Protein AF-0000000069315396 (afdb_homodimer)

pLDDT: mean 96.77, std 4.92, range [47.16, 98.88]

Organism: Aedes albopictus (NCBI:txid7160)

InterPro domains:
  IPR001261 ArgE/DapE/ACY1/CPG2/YscS, conserved site [PS00758] (80-89)
  IPR001261 ArgE/DapE/ACY1/CPG2/YscS, conserved site [PS00759] (116-155)
  IPR002933 Peptidase M20 [PF01546] (81-400)
  IPR010159 N-acyl-L-amino-acid amidohydrolase [TIGR01880] (10-405)
  IPR011650 Peptidase M20, dimerisation domain [PF07687] (193-301)
  IPR036264 Bacterial exopeptidase dimerisation domain [SSF55031] (202-304)
  IPR052083 Aminoacylase-1 peptidase M20A [PTHR45892] (7-405)

Structure (mmCIF, N/CA/C/O backbone):
data_AF-0000000069315396-model_v1
#
loop_
_entity.id
_entity.type
_entity.pdbx_description
1 polymer 'Uncharacterized protein'
#
loop_
_atom_site.group_PDB
_atom_site.id
_atom_site.type_symbol
_atom_site.label_atom_id
_atom_site.label_alt_id
_atom_site.label_comp_id
_atom_site.label_asym_id
_atom_site.label_entity_id
_atom_site.label_seq_id
_atom_site.pdbx_PDB_ins_code
_atom_site.Cartn_x
_atom_site.Cartn_y
_atom_site.Cartn_z
_atom_site.occupancy
_atom_site.B_iso_or_equiv
_atom_site.auth_seq_id
_atom_site.auth_comp_id
_atom_site.auth_asym_id
_atom_site.auth_atom_id
_atom_site.pdbx_PDB_model_num
ATOM 1 N N . MET A 1 1 ? 22.969 -18 -42.5 1 47.16 1 MET A N 1
ATOM 2 C CA . MET A 1 1 ? 22.531 -17.875 -41.125 1 47.16 1 MET A CA 1
ATOM 3 C C . MET A 1 1 ? 21.156 -17.219 -41.031 1 47.16 1 MET A C 1
ATOM 5 O O . MET A 1 1 ? 20.281 -17.719 -40.312 1 47.16 1 MET A O 1
ATOM 9 N N . GLU A 1 2 ? 21.062 -16.031 -41.719 1 55.16 2 GLU A N 1
ATOM 10 C CA . GLU A 1 2 ? 19.797 -15.312 -41.812 1 55.16 2 GLU A CA 1
ATOM 11 C C . GLU A 1 2 ? 18.781 -16.109 -42.625 1 55.16 2 GLU A C 1
ATOM 13 O O . GLU A 1 2 ? 17.609 -16.188 -42.219 1 55.16 2 GLU A O 1
ATOM 18 N N . CYS A 1 3 ? 19.172 -16.719 -43.656 1 52.62 3 CYS A N 1
ATOM 19 C CA . CYS A 1 3 ? 18.281 -17.516 -44.5 1 52.62 3 CYS A CA 1
ATOM 20 C C . CYS A 1 3 ? 17.719 -18.703 -43.75 1 52.62 3 CYS A C 1
ATOM 22 O O . CYS A 1 3 ? 16.531 -19.031 -43.875 1 52.62 3 CYS A O 1
ATOM 24 N N . ASN A 1 4 ? 18.547 -19.312 -43.031 1 67.69 4 ASN A N 1
ATOM 25 C CA . ASN A 1 4 ? 18.156 -20.453 -42.219 1 67.69 4 ASN A CA 1
ATOM 26 C C . ASN A 1 4 ? 17.188 -20.062 -41.125 1 67.69 4 ASN A C 1
ATOM 28 O O . ASN A 1 4 ? 16.219 -20.766 -40.844 1 67.69 4 ASN A O 1
ATOM 32 N N . GLN A 1 5 ? 17.469 -18.875 -40.656 1 77.44 5 GLN A N 1
ATOM 33 C CA . GLN A 1 5 ? 16.562 -18.375 -39.594 1 77.44 5 GLN A CA 1
ATOM 34 C C . GLN A 1 5 ? 15.211 -17.984 -40.188 1 77.44 5 GLN A C 1
ATOM 36 O O . GLN A 1 5 ? 14.172 -18.234 -39.562 1 77.44 5 GLN A O 1
ATOM 41 N N . LYS A 1 6 ? 15.195 -17.234 -41.406 1 71.62 6 LYS A N 1
ATOM 42 C CA . LYS A 1 6 ? 13.969 -16.859 -42.125 1 71.62 6 LYS A CA 1
ATOM 43 C C . LYS A 1 6 ? 13.156 -18.094 -42.5 1 71.62 6 LYS A C 1
ATOM 45 O O . LYS A 1 6 ? 11.922 -18.078 -42.406 1 71.62 6 LYS A O 1
ATOM 50 N N . THR A 1 7 ? 13.758 -19.047 -42.781 1 84.94 7 THR A N 1
ATOM 51 C CA . THR A 1 7 ? 13.094 -20.281 -43.125 1 84.94 7 THR A CA 1
ATOM 52 C C . THR A 1 7 ? 12.5 -20.953 -41.875 1 84.94 7 THR A C 1
ATOM 54 O O . THR A 1 7 ? 11.359 -21.422 -41.906 1 84.94 7 THR A O 1
ATOM 57 N N . LYS A 1 8 ? 13.188 -21.031 -40.781 1 91 8 LYS A N 1
ATOM 58 C CA . LYS A 1 8 ? 12.68 -21.625 -39.562 1 91 8 LYS A CA 1
ATOM 59 C C . LYS A 1 8 ? 11.477 -20.844 -39.031 1 91 8 LYS A C 1
ATOM 61 O O . LYS A 1 8 ? 10.508 -21.438 -38.562 1 91 8 LYS A O 1
ATOM 66 N N . PHE A 1 9 ? 11.57 -19.609 -39.219 1 93.94 9 PHE A N 1
ATOM 67 C CA . PHE A 1 9 ? 10.477 -18.766 -38.781 1 93.94 9 PHE A CA 1
ATOM 68 C C . PHE A 1 9 ? 9.195 -19.094 -39.531 1 93.94 9 PHE A C 1
ATOM 70 O O . PHE A 1 9 ? 8.117 -19.188 -38.938 1 93.94 9 PHE A O 1
ATOM 77 N N . THR A 1 10 ? 9.328 -19.203 -40.75 1 93.56 10 THR A N 1
ATOM 78 C CA . THR A 1 10 ? 8.18 -19.531 -41.594 1 93.56 10 THR A CA 1
ATOM 79 C C . THR A 1 10 ? 7.605 -20.891 -41.219 1 93.56 10 THR A C 1
ATOM 81 O O . THR A 1 10 ? 6.387 -21.078 -41.25 1 93.56 10 THR A O 1
ATOM 84 N N . GLU A 1 11 ? 8.469 -21.75 -40.969 1 95.56 11 GLU A N 1
ATOM 85 C CA . GLU A 1 11 ? 8.023 -23.062 -40.531 1 95.56 11 GLU A CA 1
ATOM 86 C C . GLU A 1 11 ? 7.211 -22.969 -39.219 1 95.56 11 GLU A C 1
ATOM 88 O O . GLU A 1 11 ? 6.168 -23.609 -39.094 1 95.56 11 GLU A O 1
ATOM 93 N N . TRP A 1 12 ? 7.688 -22.219 -38.312 1 96.62 12 TRP A N 1
ATOM 94 C CA . TRP A 1 12 ? 6.973 -22.031 -37.062 1 96.62 12 TRP A CA 1
ATOM 95 C C . TRP A 1 12 ? 5.621 -21.359 -37.281 1 96.62 12 TRP A C 1
ATOM 97 O O . TRP A 1 12 ? 4.602 -21.797 -36.75 1 96.62 12 TRP A O 1
ATOM 107 N N . GLU A 1 13 ? 5.613 -20.391 -38.125 1 95 13 GLU A N 1
ATOM 108 C CA . GLU A 1 13 ? 4.398 -19.625 -38.406 1 95 13 GLU A CA 1
ATOM 109 C C . GLU A 1 13 ? 3.336 -20.516 -39.031 1 95 13 GLU A C 1
ATOM 111 O O . GLU A 1 13 ? 2.139 -20.328 -38.812 1 95 13 GLU A O 1
ATOM 116 N N . ASN A 1 14 ? 3.816 -21.453 -39.75 1 96.12 14 ASN A N 1
ATOM 117 C CA . ASN A 1 14 ? 2.889 -22.297 -40.5 1 96.12 14 ASN A CA 1
ATOM 118 C C . ASN A 1 14 ? 2.531 -23.562 -39.75 1 96.12 14 ASN A C 1
ATOM 120 O O . ASN A 1 14 ? 1.69 -24.344 -40.188 1 96.12 14 ASN A O 1
ATOM 124 N N . ASN A 1 15 ? 3.143 -23.734 -38.625 1 97.69 15 ASN A N 1
ATOM 125 C CA . ASN A 1 15 ? 2.84 -24.922 -37.844 1 97.69 15 ASN A CA 1
ATOM 126 C C . ASN A 1 15 ? 1.483 -24.812 -37.156 1 97.69 15 ASN A C 1
ATOM 128 O O . ASN A 1 15 ? 1.231 -23.844 -36.438 1 97.69 15 ASN A O 1
ATOM 132 N N . LYS A 1 16 ? 0.653 -25.75 -37.344 1 97.75 16 LYS A N 1
ATOM 133 C CA . LYS A 1 16 ? -0.731 -25.719 -36.875 1 97.75 16 LYS A CA 1
ATOM 134 C C . LYS A 1 16 ? -0.799 -25.641 -35.344 1 97.75 16 LYS A C 1
ATOM 136 O O . LYS A 1 16 ? -1.609 -24.906 -34.781 1 97.75 16 LYS A O 1
ATOM 141 N N . ASP A 1 17 ? -0.035 -26.453 -34.688 1 98.25 17 ASP A N 1
ATOM 142 C CA . ASP A 1 17 ? -0.056 -26.469 -33.219 1 98.25 17 ASP A CA 1
ATOM 143 C C . ASP A 1 17 ? 0.388 -25.125 -32.656 1 98.25 17 ASP A C 1
ATOM 145 O O . ASP A 1 17 ? -0.149 -24.672 -31.641 1 98.25 17 ASP A O 1
ATOM 149 N N . ILE A 1 18 ? 1.385 -24.484 -33.25 1 98.62 18 ILE A N 1
ATOM 150 C CA . ILE A 1 18 ? 1.853 -23.172 -32.844 1 98.62 18 ILE A CA 1
ATOM 151 C C . ILE A 1 18 ? 0.75 -22.141 -33.062 1 98.62 18 ILE A C 1
ATOM 153 O O . ILE A 1 18 ? 0.534 -21.266 -32.219 1 98.62 18 ILE A O 1
ATOM 157 N N . GLN A 1 19 ? 0.054 -22.266 -34.156 1 98.62 19 GLN A N 1
ATOM 158 C CA . GLN A 1 19 ? -1.043 -21.344 -34.406 1 98.62 19 GLN A CA 1
ATOM 159 C C . GLN A 1 19 ? -2.141 -21.469 -33.375 1 98.62 19 GLN A C 1
ATOM 161 O O . GLN A 1 19 ? -2.645 -20.469 -32.875 1 98.62 19 GLN A O 1
ATOM 166 N N . ILE A 1 20 ? -2.48 -22.672 -33.062 1 98.75 20 ILE A N 1
ATOM 167 C CA . ILE A 1 20 ? -3.51 -22.922 -32.031 1 98.75 20 ILE A CA 1
ATOM 168 C C . ILE A 1 20 ? -3.064 -22.359 -30.703 1 98.75 20 ILE A C 1
ATOM 170 O O . ILE A 1 20 ? -3.855 -21.719 -30 1 98.75 20 ILE A O 1
ATOM 174 N N . PHE A 1 21 ? -1.796 -22.625 -30.406 1 98.75 21 PHE A N 1
ATOM 175 C CA . PHE A 1 21 ? -1.218 -22.141 -29.156 1 98.75 21 PHE A CA 1
ATOM 176 C C . PHE A 1 21 ? -1.295 -20.625 -29.078 1 98.75 21 PHE A C 1
ATOM 178 O O . PHE A 1 21 ? -1.759 -20.062 -28.094 1 98.75 21 PHE A O 1
ATOM 185 N N . ARG A 1 22 ? -0.915 -19.922 -30.078 1 98.88 22 ARG A N 1
ATOM 186 C CA . ARG A 1 22 ? -0.925 -18.469 -30.125 1 98.88 22 ARG A CA 1
ATOM 187 C C . ARG A 1 22 ? -2.35 -17.922 -30.047 1 98.88 22 ARG A C 1
ATOM 189 O O . ARG A 1 22 ? -2.6 -16.906 -29.375 1 98.88 22 ARG A O 1
ATOM 196 N N . ASP A 1 23 ? -3.275 -18.578 -30.719 1 98.81 23 ASP A N 1
ATOM 197 C CA . ASP A 1 23 ? -4.668 -18.156 -30.656 1 98.81 23 ASP A CA 1
ATOM 198 C C . ASP A 1 23 ? -5.203 -18.219 -29.234 1 98.81 23 ASP A C 1
ATOM 200 O O . ASP A 1 23 ? -5.969 -17.344 -28.812 1 98.81 23 ASP A O 1
ATOM 204 N N . TYR A 1 24 ? -4.828 -19.266 -28.516 1 98.81 24 TYR A N 1
ATOM 205 C CA . TYR A 1 24 ? -5.262 -19.406 -27.141 1 98.81 24 TYR A CA 1
ATOM 206 C C . TYR A 1 24 ? -4.656 -18.312 -26.25 1 98.81 24 TYR A C 1
ATOM 208 O O . TYR A 1 24 ? -5.328 -17.766 -25.391 1 98.81 24 TYR A O 1
ATOM 216 N N . LEU A 1 25 ? -3.389 -17.984 -26.484 1 98.81 25 LEU A N 1
ATOM 217 C CA . LEU A 1 25 ? -2.676 -16.969 -25.719 1 98.81 25 LEU A CA 1
ATOM 218 C C . LEU A 1 25 ? -3.316 -15.594 -25.891 1 98.81 25 LEU A C 1
ATOM 220 O O . LEU A 1 25 ? -3.252 -14.758 -24.984 1 98.81 25 LEU A O 1
ATOM 224 N N . LYS A 1 26 ? -3.951 -15.367 -26.969 1 98.69 26 LYS A N 1
ATOM 225 C CA . LYS A 1 26 ? -4.543 -14.07 -27.281 1 98.69 26 LYS A CA 1
ATOM 226 C C . LYS A 1 26 ? -5.801 -13.828 -26.453 1 98.69 26 LYS A C 1
ATOM 228 O O . LYS A 1 26 ? -6.289 -12.695 -26.375 1 98.69 26 LYS A O 1
ATOM 233 N N . ILE A 1 27 ? -6.324 -14.875 -25.828 1 98.69 27 ILE A N 1
ATOM 234 C CA . ILE A 1 27 ? -7.48 -14.719 -24.953 1 98.69 27 ILE A CA 1
ATOM 235 C C . ILE A 1 27 ? -7.027 -14.227 -23.594 1 98.69 27 ILE A C 1
ATOM 237 O O . ILE A 1 27 ? -6.34 -14.945 -22.859 1 98.69 27 ILE A O 1
ATOM 241 N N . PRO A 1 28 ? -7.344 -13.047 -23.172 1 97.88 28 PRO A N 1
ATOM 242 C CA . PRO A 1 28 ? -6.887 -12.5 -21.891 1 97.88 28 PRO A CA 1
ATOM 243 C C . PRO A 1 28 ? -7.699 -13.008 -20.703 1 97.88 28 PRO A C 1
ATOM 245 O O . PRO A 1 28 ? -8.445 -12.242 -20.094 1 97.88 28 PRO A O 1
ATOM 248 N N . SER A 1 29 ? -7.566 -14.18 -20.328 1 98.31 29 SER A N 1
ATOM 249 C CA . SER A 1 29 ? -8.242 -14.758 -19.172 1 98.31 29 SER A CA 1
ATOM 250 C C . SER A 1 29 ? -7.555 -14.359 -17.875 1 98.31 29 SER A C 1
ATOM 252 O O . SER A 1 29 ? -7.219 -15.219 -17.047 1 98.31 29 SER A O 1
ATOM 254 N N . VAL A 1 30 ? -7.445 -13.156 -17.609 1 97.75 30 VAL A N 1
ATOM 255 C CA . VAL A 1 30 ? -6.594 -12.57 -16.578 1 97.75 30 VAL A CA 1
ATOM 256 C C . VAL A 1 30 ? -7.441 -12.188 -15.367 1 97.75 30 VAL A C 1
ATOM 258 O O . VAL A 1 30 ? -8.562 -11.688 -15.523 1 97.75 30 VAL A O 1
ATOM 261 N N . HIS A 1 31 ? -6.953 -12.484 -14.203 1 96.75 31 HIS A N 1
ATOM 262 C CA . HIS A 1 31 ? -7.594 -12.031 -12.969 1 96.75 31 HIS A CA 1
ATOM 263 C C . HIS A 1 31 ? -7.508 -10.508 -12.836 1 96.75 31 HIS A C 1
ATOM 265 O O . HIS A 1 31 ? -6.539 -9.898 -13.289 1 96.75 31 HIS A O 1
ATOM 271 N N . PRO A 1 32 ? -8.469 -9.906 -12.219 1 94.56 32 PRO A N 1
ATOM 272 C CA . PRO A 1 32 ? -9.617 -10.516 -11.547 1 94.56 32 PRO A CA 1
ATOM 273 C C . PRO A 1 32 ? -10.805 -10.727 -12.484 1 94.56 32 PRO A C 1
ATOM 275 O O . PRO A 1 32 ? -11.789 -11.375 -12.109 1 94.56 32 PRO A O 1
ATOM 278 N N . ASN A 1 33 ? -10.75 -10.18 -13.625 1 94.06 33 ASN A N 1
ATOM 279 C CA . ASN A 1 33 ? -11.828 -10.328 -14.594 1 94.06 33 ASN A CA 1
ATOM 280 C C . ASN A 1 33 ? -11.477 -11.359 -15.664 1 94.06 33 ASN A C 1
ATOM 282 O O . ASN A 1 33 ? -11.258 -11.008 -16.828 1 94.06 33 ASN A O 1
ATOM 286 N N . VAL A 1 34 ? -11.609 -12.578 -15.352 1 96.75 34 VAL A N 1
ATOM 287 C CA . VAL A 1 34 ? -11.141 -13.664 -16.203 1 96.75 34 VAL A CA 1
ATOM 288 C C . VAL A 1 34 ? -12.148 -13.922 -17.328 1 96.75 34 VAL A C 1
ATOM 290 O O . VAL A 1 34 ? -13.328 -14.156 -17.062 1 96.75 34 VAL A O 1
ATOM 293 N N . ASN A 1 35 ? -11.75 -13.914 -18.547 1 95.5 35 ASN A N 1
ATOM 294 C CA . ASN A 1 35 ? -12.586 -14.219 -19.703 1 95.5 35 ASN A CA 1
ATOM 295 C C . ASN A 1 35 ? -12.695 -15.727 -19.922 1 95.5 35 ASN A C 1
ATOM 297 O O . ASN A 1 35 ? -12.211 -16.25 -20.922 1 95.5 35 ASN A O 1
ATOM 301 N N . TYR A 1 36 ? -13.469 -16.359 -19.141 1 98.31 36 TYR A N 1
ATOM 302 C CA . TYR A 1 36 ? -13.617 -17.797 -19.281 1 98.31 36 TYR A CA 1
ATOM 303 C C . TYR A 1 36 ? -14.461 -18.141 -20.516 1 98.31 36 TYR A C 1
ATOM 305 O O . TYR A 1 36 ? -14.25 -19.172 -21.141 1 98.31 36 TYR A O 1
ATOM 313 N N . ASN A 1 37 ? -15.352 -17.281 -20.891 1 97.94 37 ASN A N 1
ATOM 314 C CA . ASN A 1 37 ? -16.25 -17.562 -22 1 97.94 37 ASN A CA 1
ATOM 315 C C . ASN A 1 37 ? -15.484 -17.781 -23.297 1 97.94 37 ASN A C 1
ATOM 317 O O . ASN A 1 37 ? -15.75 -18.75 -24.016 1 97.94 37 ASN A O 1
ATOM 321 N N . GLU A 1 38 ? -14.609 -16.922 -23.516 1 98.56 38 GLU A N 1
ATOM 322 C CA . GLU A 1 38 ? -13.836 -17.062 -24.75 1 98.56 38 GLU A CA 1
ATOM 323 C C . GLU A 1 38 ? -12.938 -18.297 -24.688 1 98.56 38 GLU A C 1
ATOM 325 O O . GLU A 1 38 ? -12.703 -18.953 -25.719 1 98.56 38 GLU A O 1
ATOM 330 N N . CYS A 1 39 ? -12.391 -18.609 -23.531 1 98.75 39 CYS A N 1
ATOM 331 C CA . CYS A 1 39 ? -11.617 -19.828 -23.375 1 98.75 39 CYS A CA 1
ATOM 332 C C . CYS A 1 39 ? -12.461 -21.062 -23.703 1 98.75 39 CYS A C 1
ATOM 334 O O . CYS A 1 39 ? -12.031 -21.953 -24.438 1 98.75 39 CYS A O 1
ATOM 336 N N . VAL A 1 40 ? -13.664 -21.078 -23.125 1 98.81 40 VAL A N 1
ATOM 337 C CA . VAL A 1 40 ? -14.57 -22.219 -23.297 1 98.81 40 VAL A CA 1
ATOM 338 C C . VAL A 1 40 ? -14.898 -22.391 -24.781 1 98.81 40 VAL A C 1
ATOM 340 O O . VAL A 1 40 ? -14.852 -23.5 -25.297 1 98.81 40 VAL A O 1
ATOM 343 N N . GLU A 1 41 ? -15.234 -21.312 -25.422 1 98.81 41 GLU A N 1
ATOM 344 C CA . GLU A 1 41 ? -15.555 -21.359 -26.844 1 98.81 41 GLU A CA 1
ATOM 345 C C . GLU A 1 41 ? -14.367 -21.891 -27.641 1 98.81 41 GLU A C 1
ATOM 347 O O . GLU A 1 41 ? -14.539 -22.75 -28.516 1 98.81 41 GLU A O 1
ATOM 352 N N . PHE A 1 42 ? -13.273 -21.359 -27.359 1 98.88 42 PHE A N 1
ATOM 353 C CA . PHE A 1 42 ? -12.055 -21.797 -28.031 1 98.88 42 PHE A CA 1
ATOM 354 C C . PHE A 1 42 ? -11.836 -23.297 -27.844 1 98.88 42 PHE A C 1
ATOM 356 O O . PHE A 1 42 ? -11.586 -24.016 -28.812 1 98.88 42 PHE A O 1
ATOM 363 N N . LEU A 1 43 ? -11.93 -23.766 -26.656 1 98.88 43 LEU A N 1
ATOM 364 C CA . LEU A 1 43 ? -11.641 -25.156 -26.312 1 98.88 43 LEU A CA 1
ATOM 365 C C . LEU A 1 43 ? -12.695 -26.078 -26.906 1 98.88 43 LEU A C 1
ATOM 367 O O . LEU A 1 43 ? -12.367 -27.188 -27.344 1 98.88 43 LEU A O 1
ATOM 371 N N . ARG A 1 44 ? -13.922 -25.672 -26.859 1 98.69 44 ARG A N 1
ATOM 372 C CA . ARG A 1 44 ? -14.969 -26.469 -27.5 1 98.69 44 ARG A CA 1
ATOM 373 C C . ARG A 1 44 ? -14.703 -26.609 -29 1 98.69 44 ARG A C 1
ATOM 375 O O . ARG A 1 44 ? -14.906 -27.688 -29.562 1 98.69 44 ARG A O 1
ATOM 382 N N . ASN A 1 45 ? -14.312 -25.531 -29.578 1 98.75 45 ASN A N 1
ATOM 383 C CA . ASN A 1 45 ? -13.961 -25.578 -30.984 1 98.75 45 ASN A CA 1
ATOM 384 C C . ASN A 1 45 ? -12.82 -26.562 -31.25 1 98.75 45 ASN A C 1
ATOM 386 O O . ASN A 1 45 ? -12.828 -27.281 -32.25 1 98.75 45 ASN A O 1
ATOM 390 N N . GLN A 1 46 ? -11.789 -26.531 -30.391 1 98.75 46 GLN A N 1
ATOM 391 C CA . GLN A 1 46 ? -10.695 -27.484 -30.531 1 98.75 46 GLN A CA 1
ATOM 392 C C . GLN A 1 46 ? -11.211 -28.922 -30.422 1 98.75 46 GLN A C 1
ATOM 394 O O . GLN A 1 46 ? -10.766 -29.797 -31.172 1 98.75 46 GLN A O 1
ATOM 399 N N . ALA A 1 47 ? -12.07 -29.188 -29.484 1 98.75 47 ALA A N 1
ATOM 400 C CA . ALA A 1 47 ? -12.664 -30.5 -29.328 1 98.75 47 ALA A CA 1
ATOM 401 C C . ALA A 1 47 ? -13.406 -30.938 -30.578 1 98.75 47 ALA A C 1
ATOM 403 O O . ALA A 1 47 ? -13.289 -32.094 -31.031 1 98.75 47 ALA A O 1
ATOM 404 N N . ASP A 1 48 ? -14.172 -30.016 -31.172 1 98.62 48 ASP A N 1
ATOM 405 C CA . ASP A 1 48 ? -14.922 -30.281 -32.375 1 98.62 48 ASP A CA 1
ATOM 406 C C . ASP A 1 48 ? -13.992 -30.656 -33.531 1 98.62 48 ASP A C 1
ATOM 408 O O . ASP A 1 48 ? -14.25 -31.609 -34.281 1 98.62 48 ASP A O 1
ATOM 412 N N . VAL A 1 49 ? -12.977 -29.859 -33.656 1 98.19 49 VAL A N 1
ATOM 413 C CA . VAL A 1 49 ? -12.008 -30.094 -34.719 1 98.19 49 VAL A CA 1
ATOM 414 C C . VAL A 1 49 ? -11.383 -31.484 -34.562 1 98.19 49 VAL A C 1
ATOM 416 O O . VAL A 1 49 ? -11.109 -32.156 -35.562 1 98.19 49 VAL A O 1
ATOM 419 N N . LEU A 1 50 ? -11.195 -31.922 -33.344 1 98.12 50 LEU A N 1
ATOM 420 C CA . LEU A 1 50 ? -10.617 -33.219 -33.062 1 98.12 50 LEU A CA 1
ATOM 421 C C . LEU A 1 50 ? -11.68 -34.312 -33.094 1 98.12 50 LEU A C 1
ATOM 423 O O . LEU A 1 50 ? -11.367 -35.5 -32.938 1 98.12 50 LEU A O 1
ATOM 427 N N . GLU A 1 51 ? -12.93 -33.938 -33.25 1 98.19 51 GLU A N 1
ATOM 428 C CA . GLU A 1 51 ? -14.07 -34.844 -33.25 1 98.19 51 GLU A CA 1
ATOM 429 C C . GLU A 1 51 ? -14.148 -35.625 -31.922 1 98.19 51 GLU A C 1
ATOM 431 O O . GLU A 1 51 ? -14.297 -36.844 -31.938 1 98.19 51 GLU A O 1
ATOM 436 N N . LEU A 1 52 ? -13.992 -34.938 -30.906 1 98.62 52 LEU A N 1
ATOM 437 C CA . LEU A 1 52 ? -14.094 -35.531 -29.578 1 98.62 52 LEU A CA 1
ATOM 438 C C . LEU A 1 52 ? -15.273 -34.906 -28.812 1 98.62 52 LEU A C 1
ATOM 440 O O . LEU A 1 52 ? -15.547 -33.719 -28.938 1 98.62 52 LEU A O 1
ATOM 444 N N . PRO A 1 53 ? -15.93 -35.75 -28.031 1 98.25 53 PRO A N 1
ATOM 445 C CA . PRO A 1 53 ? -16.953 -35.156 -27.156 1 98.25 53 PRO A CA 1
ATOM 446 C C . PRO A 1 53 ? -16.359 -34.219 -26.109 1 98.25 53 PRO A C 1
ATOM 448 O O . PRO A 1 53 ? -15.281 -34.469 -25.578 1 98.25 53 PRO A O 1
ATOM 451 N N . SER A 1 54 ? -17.047 -33.125 -25.859 1 98.25 54 SER A N 1
ATOM 452 C CA . SER A 1 54 ? -16.688 -32.156 -24.812 1 98.25 54 SER A CA 1
ATOM 453 C C . SER A 1 54 ? -17.906 -31.75 -24 1 98.25 54 SER A C 1
ATOM 455 O O . SER A 1 54 ? -19.031 -31.75 -24.516 1 98.25 54 SER A O 1
ATOM 457 N N . LYS A 1 55 ? -17.656 -31.562 -22.766 1 97.94 55 LYS A N 1
ATOM 458 C CA . LYS A 1 55 ? -18.672 -31.094 -21.828 1 97.94 55 LYS A CA 1
ATOM 459 C C . LYS A 1 55 ? -18.156 -29.906 -21.016 1 97.94 55 LYS A C 1
ATOM 461 O O . LYS A 1 55 ? -16.969 -29.828 -20.688 1 97.94 55 LYS A O 1
ATOM 466 N N . VAL A 1 56 ? -19.078 -28.938 -20.781 1 98.5 56 VAL A N 1
ATOM 467 C CA . VAL A 1 56 ? -18.781 -27.828 -19.891 1 98.5 56 VAL A CA 1
ATOM 468 C C . VAL A 1 56 ? -19.594 -27.953 -18.609 1 98.5 56 VAL A C 1
ATOM 470 O O . VAL A 1 56 ? -20.812 -28.047 -18.656 1 98.5 56 VAL A O 1
ATOM 473 N N . VAL A 1 57 ? -18.891 -27.984 -17.531 1 97.94 57 VAL A N 1
ATOM 474 C CA . VAL A 1 57 ? -19.562 -28.125 -16.234 1 97.94 57 VAL A CA 1
ATOM 475 C C . VAL A 1 57 ? -19.25 -26.906 -15.367 1 97.94 57 VAL A C 1
ATOM 477 O O . VAL A 1 57 ? -18.141 -26.359 -15.422 1 97.94 57 VAL A O 1
ATOM 480 N N . GLU A 1 58 ? -20.219 -26.453 -14.633 1 97.06 58 GLU A N 1
ATOM 481 C CA . GLU A 1 58 ? -20.062 -25.391 -13.656 1 97.06 58 GLU A CA 1
ATOM 482 C C . GLU A 1 58 ? -20.516 -25.844 -12.266 1 97.06 58 GLU A C 1
ATOM 484 O O . GLU A 1 58 ? -21.703 -25.828 -11.969 1 97.06 58 GLU A O 1
ATOM 489 N N . ILE A 1 59 ? -19.547 -26.203 -11.461 1 97.38 59 ILE A N 1
ATOM 490 C CA . ILE A 1 59 ? -19.875 -26.484 -10.07 1 97.38 59 ILE A CA 1
ATOM 491 C C . ILE A 1 59 ? -20.234 -25.188 -9.352 1 97.38 59 ILE A C 1
ATOM 493 O O . ILE A 1 59 ? -21.156 -25.156 -8.539 1 97.38 59 ILE A O 1
ATOM 497 N N . ASN A 1 60 ? -19.453 -24.156 -9.594 1 97.5 60 ASN A N 1
ATOM 498 C CA . ASN A 1 60 ? -19.719 -22.781 -9.156 1 97.5 60 ASN A CA 1
ATOM 499 C C . ASN A 1 60 ? -20.016 -21.859 -10.336 1 97.5 60 ASN A C 1
ATOM 501 O O . ASN A 1 60 ? -19.359 -21.953 -11.375 1 97.5 60 ASN A O 1
ATOM 505 N N . GLN A 1 61 ? -21.016 -21.016 -10.148 1 96.94 61 GLN A N 1
ATOM 506 C CA . GLN A 1 61 ? -21.438 -20.125 -11.227 1 96.94 61 GLN A CA 1
ATOM 507 C C . GLN A 1 61 ? -20.281 -19.25 -11.703 1 96.94 61 GLN A C 1
ATOM 509 O O . GLN A 1 61 ? -19.578 -18.641 -10.891 1 96.94 61 GLN A O 1
ATOM 514 N N . GLY A 1 62 ? -20.109 -19.234 -13 1 96.81 62 GLY A N 1
ATOM 515 C CA . GLY A 1 62 ? -19.094 -18.375 -13.586 1 96.81 62 GLY A CA 1
ATOM 516 C C . GLY A 1 62 ? -17.719 -19.016 -13.602 1 96.81 62 GLY A C 1
ATOM 517 O O . GLY A 1 62 ? -16.75 -18.375 -14.016 1 96.81 62 GLY A O 1
ATOM 518 N N . LYS A 1 63 ? -17.656 -20.219 -13.148 1 98.19 63 LYS A N 1
ATOM 519 C CA . LYS A 1 63 ? -16.406 -20.953 -13.102 1 98.19 63 LYS A CA 1
ATOM 520 C C . LYS A 1 63 ? -16.5 -22.25 -13.914 1 98.19 63 LYS A C 1
ATOM 522 O O . LYS A 1 63 ? -16.547 -23.344 -13.344 1 98.19 63 LYS A O 1
ATOM 527 N N . PRO A 1 64 ? -16.422 -22.109 -15.242 1 98.69 64 PRO A N 1
ATOM 528 C CA . PRO A 1 64 ? -16.641 -23.281 -16.094 1 98.69 64 PRO A CA 1
ATOM 529 C C . PRO A 1 64 ? -15.445 -24.234 -16.094 1 98.69 64 PRO A C 1
ATOM 531 O O . PRO A 1 64 ? -14.297 -23.797 -16.016 1 98.69 64 PRO A O 1
ATOM 534 N N . ILE A 1 65 ? -15.734 -25.5 -16.188 1 98.81 65 ILE A N 1
ATOM 535 C CA . ILE A 1 65 ? -14.758 -26.562 -16.422 1 98.81 65 ILE A CA 1
ATOM 536 C C . ILE A 1 65 ? -15.055 -27.25 -17.75 1 98.81 65 ILE A C 1
ATOM 538 O O . ILE A 1 65 ? -16.156 -27.75 -17.953 1 98.81 65 ILE A O 1
ATOM 542 N N . VAL A 1 66 ? -14.109 -27.219 -18.641 1 98.88 66 VAL A N 1
ATOM 543 C CA . VAL A 1 66 ? -14.25 -27.906 -19.922 1 98.88 66 VAL A CA 1
ATOM 544 C C . VAL A 1 66 ? -13.625 -29.297 -19.844 1 98.88 66 VAL A C 1
ATOM 546 O O . VAL A 1 66 ? -12.477 -29.438 -19.422 1 98.88 66 VAL A O 1
ATOM 549 N N . ILE A 1 67 ? -14.344 -30.312 -20.219 1 98.88 67 ILE A N 1
ATOM 550 C CA . ILE A 1 67 ? -13.875 -31.688 -20.234 1 98.88 67 ILE A CA 1
ATOM 551 C C . ILE A 1 67 ? -13.914 -32.219 -21.672 1 98.88 67 ILE A C 1
ATOM 553 O O . ILE A 1 67 ? -14.977 -32.281 -22.297 1 98.88 67 ILE A O 1
ATOM 557 N N . ILE A 1 68 ? -12.797 -32.531 -22.219 1 98.88 68 ILE A N 1
ATOM 558 C CA . ILE A 1 68 ? -12.672 -33.188 -23.516 1 98.88 68 ILE A CA 1
ATOM 559 C C . ILE A 1 68 ? -12.25 -34.656 -23.328 1 98.88 68 ILE A C 1
ATOM 561 O O . ILE A 1 68 ? -11.242 -34.938 -22.672 1 98.88 68 ILE A O 1
ATOM 565 N N . THR A 1 69 ? -12.969 -35.562 -23.891 1 98.81 69 THR A N 1
ATOM 566 C CA . THR A 1 69 ? -12.766 -36.969 -23.609 1 98.81 69 THR A CA 1
ATOM 567 C C . THR A 1 69 ? -12.398 -37.75 -24.875 1 98.81 69 THR A C 1
ATOM 569 O O . THR A 1 69 ? -13.031 -37.562 -25.922 1 98.81 69 THR A O 1
ATOM 572 N N . TRP A 1 70 ? -11.352 -38.469 -24.875 1 98.81 70 TRP A N 1
ATOM 573 C CA . TRP A 1 70 ? -10.984 -39.438 -25.891 1 98.81 70 TRP A CA 1
ATOM 574 C C . TRP A 1 70 ? -11.078 -40.875 -25.359 1 98.81 70 TRP A C 1
ATOM 576 O O . TRP A 1 70 ? -10.219 -41.312 -24.609 1 98.81 70 TRP A O 1
ATOM 586 N N . LEU A 1 71 ? -12.102 -41.594 -25.766 1 98.19 71 LEU A N 1
ATOM 587 C CA . LEU A 1 71 ? -12.406 -42.906 -25.234 1 98.19 71 LEU A CA 1
ATOM 588 C C . LEU A 1 71 ? -11.305 -43.906 -25.578 1 98.19 71 LEU A C 1
ATOM 590 O O . LEU A 1 71 ? -10.836 -43.938 -26.719 1 98.19 71 LEU A O 1
ATOM 594 N N . GLY A 1 72 ? -10.883 -44.625 -24.578 1 98 72 GLY A N 1
ATOM 595 C CA . GLY A 1 72 ? -9.953 -45.719 -24.797 1 98 72 GLY A CA 1
ATOM 596 C C . GLY A 1 72 ? -10.625 -47 -25.266 1 98 72 GLY A C 1
ATOM 597 O O . GLY A 1 72 ? -11.852 -47.062 -25.375 1 98 72 GLY A O 1
ATOM 598 N N . THR A 1 73 ? -9.797 -48 -25.609 1 98 73 THR A N 1
ATOM 599 C CA . THR A 1 73 ? -10.328 -49.281 -26.031 1 98 73 THR A CA 1
ATOM 600 C C . THR A 1 73 ? -10.844 -50.094 -24.844 1 98 73 THR A C 1
ATOM 602 O O . THR A 1 73 ? -11.672 -51 -25 1 98 73 THR A O 1
ATOM 605 N N . GLU A 1 74 ? -10.359 -49.812 -23.688 1 98.12 74 GLU A N 1
ATOM 606 C CA . GLU A 1 74 ? -10.812 -50.438 -22.453 1 98.12 74 GLU A CA 1
ATOM 607 C C . GLU A 1 74 ? -11.43 -49.406 -21.516 1 98.12 74 GLU A C 1
ATOM 609 O O . GLU A 1 74 ? -10.836 -49.062 -20.484 1 98.12 74 GLU A O 1
ATOM 614 N N . THR A 1 75 ? -12.602 -49.062 -21.75 1 95.88 75 THR A N 1
ATOM 615 C CA . THR A 1 75 ? -13.258 -47.906 -21.141 1 95.88 75 THR A CA 1
ATOM 616 C C . THR A 1 75 ? -13.555 -48.188 -19.656 1 95.88 75 THR A C 1
ATOM 618 O O . THR A 1 75 ? -13.844 -47.25 -18.906 1 95.88 75 THR A O 1
ATOM 621 N N . GLU A 1 76 ? -13.492 -49.406 -19.25 1 96.25 76 GLU A N 1
ATOM 622 C CA . GLU A 1 76 ? -13.766 -49.75 -17.859 1 96.25 76 GLU A CA 1
ATOM 623 C C . GLU A 1 76 ? -12.555 -49.5 -16.984 1 96.25 76 GLU A C 1
ATOM 625 O O . GLU A 1 76 ? -12.672 -49.438 -15.758 1 96.25 76 GLU A O 1
ATOM 630 N N . LYS A 1 77 ? -11.398 -49.375 -17.609 1 97.44 77 LYS A N 1
ATOM 631 C CA . LYS A 1 77 ? -10.18 -49.094 -16.859 1 97.44 77 LYS A CA 1
ATOM 632 C C . LYS A 1 77 ? -10.148 -47.656 -16.359 1 97.44 77 LYS A C 1
ATOM 634 O O . LYS A 1 77 ? -10.797 -46.781 -16.953 1 97.44 77 LYS A O 1
ATOM 639 N N . LYS A 1 78 ? -9.398 -47.469 -15.297 1 98.5 78 LYS A N 1
ATOM 640 C CA . LYS A 1 78 ? -9.227 -46.094 -14.812 1 98.5 78 LYS A CA 1
ATOM 641 C C . LYS A 1 78 ? -8.664 -45.188 -15.898 1 98.5 78 LYS A C 1
ATOM 643 O O . LYS A 1 78 ? -7.805 -45.625 -16.688 1 98.5 78 LYS A O 1
ATOM 648 N N . SER A 1 79 ? -9.141 -44 -15.938 1 98.75 79 SER A N 1
ATOM 649 C CA . SER A 1 79 ? -8.758 -43.062 -16.984 1 98.75 79 SER A CA 1
ATOM 650 C C . SER A 1 79 ? -7.508 -42.281 -16.594 1 98.75 79 SER A C 1
ATOM 652 O O . SER A 1 79 ? -7.035 -42.375 -15.453 1 98.75 79 SER A O 1
ATOM 654 N N . ILE A 1 80 ? -6.938 -41.625 -17.547 1 98.81 80 ILE A N 1
ATOM 655 C CA . ILE A 1 80 ? -5.855 -40.656 -17.375 1 98.81 80 ILE A CA 1
ATOM 656 C C . ILE A 1 80 ? -6.395 -39.25 -17.516 1 98.81 80 ILE A C 1
ATOM 658 O O . ILE A 1 80 ? -7.074 -38.906 -18.484 1 98.81 80 ILE A O 1
ATOM 662 N N . LEU A 1 81 ? -6.098 -38.438 -16.516 1 98.88 81 LEU A N 1
ATOM 663 C CA . LEU A 1 81 ? -6.555 -37.062 -16.516 1 98.88 81 LEU A CA 1
ATOM 664 C C . LEU A 1 81 ? -5.406 -36.094 -16.844 1 98.88 81 LEU A C 1
ATOM 666 O O . LEU A 1 81 ? -4.359 -36.156 -16.188 1 98.88 81 LEU A O 1
ATOM 670 N N . LEU A 1 82 ? -5.57 -35.281 -17.844 1 98.88 82 LEU A N 1
ATOM 671 C CA . LEU A 1 82 ? -4.652 -34.219 -18.219 1 98.88 82 LEU A CA 1
ATOM 672 C C . LEU A 1 82 ? -5.242 -32.844 -17.891 1 98.88 82 LEU A C 1
ATOM 674 O O . LEU A 1 82 ? -6.227 -32.438 -18.5 1 98.88 82 LEU A O 1
ATOM 678 N N . ASN A 1 83 ? -4.594 -32.156 -16.953 1 98.75 83 ASN A N 1
ATOM 679 C CA . ASN A 1 83 ? -5.191 -30.938 -16.406 1 98.75 83 ASN A CA 1
ATOM 680 C C . ASN A 1 83 ? -4.465 -29.688 -16.906 1 98.75 83 ASN A C 1
ATOM 682 O O . ASN A 1 83 ? -3.236 -29.688 -17 1 98.75 83 ASN A O 1
ATOM 686 N N . SER A 1 84 ? -5.168 -28.672 -17.203 1 98.69 84 SER A N 1
ATOM 687 C CA . SER A 1 84 ? -4.664 -27.328 -17.484 1 98.69 84 SER A CA 1
ATOM 688 C C . SER A 1 84 ? -5.617 -26.25 -16.969 1 98.69 84 SER A C 1
ATOM 690 O O . SER A 1 84 ? -6.84 -26.406 -17.047 1 98.69 84 SER A O 1
ATOM 692 N N . HIS A 1 85 ? -5.105 -25.25 -16.328 1 98.69 85 HIS A N 1
ATOM 693 C CA . HIS A 1 85 ? -6 -24.156 -15.938 1 98.69 85 HIS A CA 1
ATOM 694 C C . HIS A 1 85 ? -6.039 -23.062 -17 1 98.69 85 HIS A C 1
ATOM 696 O O . HIS A 1 85 ? -5.094 -22.922 -17.781 1 98.69 85 HIS A O 1
ATOM 702 N N . MET A 1 86 ? -7.129 -22.312 -16.984 1 98.81 86 MET A N 1
ATOM 703 C CA . MET A 1 86 ? -7.391 -21.344 -18.047 1 98.81 86 MET A CA 1
ATOM 704 C C . MET A 1 86 ? -6.938 -19.953 -17.625 1 98.81 86 MET A C 1
ATOM 706 O O . MET A 1 86 ? -6.57 -19.141 -18.484 1 98.81 86 MET A O 1
ATOM 710 N N . ASP A 1 87 ? -7.031 -19.656 -16.328 1 98.56 87 ASP A N 1
ATOM 711 C CA . ASP A 1 87 ? -6.801 -18.312 -15.836 1 98.56 87 ASP A CA 1
ATOM 712 C C . ASP A 1 87 ? -5.309 -17.984 -15.797 1 98.56 87 ASP A C 1
ATOM 714 O O . ASP A 1 87 ? -4.477 -18.891 -15.719 1 98.56 87 ASP A O 1
ATOM 718 N N . VAL A 1 88 ? -5.027 -16.75 -15.898 1 98.44 88 VAL A N 1
ATOM 719 C CA . VAL A 1 88 ? -3.66 -16.266 -15.742 1 98.44 88 VAL A CA 1
ATOM 720 C C . VAL A 1 88 ? -3.627 -15.109 -14.75 1 98.44 88 VAL A C 1
ATOM 722 O O . VAL A 1 88 ? -4.672 -14.57 -14.383 1 98.44 88 VAL A O 1
ATOM 725 N N . VAL A 1 89 ? -2.463 -14.781 -14.289 1 98.19 89 VAL A N 1
ATOM 726 C CA . VAL A 1 89 ? -2.297 -13.727 -13.289 1 98.19 89 VAL A CA 1
ATOM 727 C C . VAL A 1 89 ? -2.279 -12.359 -13.977 1 98.19 89 VAL A C 1
ATOM 729 O O . VAL A 1 89 ? -2.068 -12.273 -15.188 1 98.19 89 VAL A O 1
ATOM 732 N N . PRO A 1 90 ? -2.461 -11.32 -13.195 1 97.19 90 PRO A N 1
ATOM 733 C CA . PRO A 1 90 ? -2.432 -9.969 -13.75 1 97.19 90 PRO A CA 1
ATOM 734 C C . PRO A 1 90 ? -1.082 -9.617 -14.375 1 97.19 90 PRO A C 1
ATOM 736 O O . PRO A 1 90 ? -0.081 -10.289 -14.109 1 97.19 90 PRO A O 1
ATOM 739 N N . VAL A 1 91 ? -1.132 -8.594 -15.211 1 96.56 91 VAL A N 1
ATOM 740 C CA . VAL A 1 91 ? 0.066 -8.133 -15.898 1 96.56 91 VAL A CA 1
ATOM 741 C C . VAL A 1 91 ? 0.26 -6.641 -15.656 1 96.56 91 VAL A C 1
ATOM 743 O O . VAL A 1 91 ? -0.687 -5.934 -15.297 1 96.56 91 VAL A O 1
ATOM 746 N N . TYR A 1 92 ? 1.506 -6.25 -15.734 1 95.31 92 TYR A N 1
ATOM 747 C CA . TYR A 1 92 ? 1.869 -4.848 -15.891 1 95.31 92 TYR A CA 1
ATOM 748 C C . TYR A 1 92 ? 2.219 -4.527 -17.344 1 95.31 92 TYR A C 1
ATOM 750 O O . TYR A 1 92 ? 3.383 -4.609 -17.734 1 95.31 92 TYR A O 1
ATOM 758 N N . PRO A 1 93 ? 1.239 -4.062 -18.078 1 96.31 93 PRO A N 1
ATOM 759 C CA . PRO A 1 93 ? 1.432 -3.959 -19.531 1 96.31 93 PRO A CA 1
ATOM 760 C C . PRO A 1 93 ? 2.602 -3.053 -19.906 1 96.31 93 PRO A C 1
ATOM 762 O O . PRO A 1 93 ? 3.312 -3.328 -20.875 1 96.31 93 PRO A O 1
ATOM 765 N N . GLU A 1 94 ? 2.756 -2.023 -19.109 1 94.88 94 GLU A N 1
ATOM 766 C CA . GLU A 1 94 ? 3.781 -1.032 -19.422 1 94.88 94 GLU A CA 1
ATOM 767 C C . GLU A 1 94 ? 5.18 -1.62 -19.281 1 94.88 94 GLU A C 1
ATOM 769 O O . GLU A 1 94 ? 6.16 -1.043 -19.75 1 94.88 94 GLU A O 1
ATOM 774 N N . LYS A 1 95 ? 5.312 -2.785 -18.656 1 96.19 95 LYS A N 1
ATOM 775 C CA . LYS A 1 95 ? 6.613 -3.404 -18.422 1 96.19 95 LYS A CA 1
ATOM 776 C C . LYS A 1 95 ? 6.906 -4.473 -19.469 1 96.19 95 LYS A C 1
ATOM 778 O O . LYS A 1 95 ? 7.977 -5.082 -19.469 1 96.19 95 LYS A O 1
ATOM 783 N N . TRP A 1 96 ? 6.012 -4.684 -20.438 1 97.88 96 TRP A N 1
ATOM 784 C CA . TRP A 1 96 ? 6.16 -5.719 -21.453 1 97.88 96 TRP A CA 1
ATOM 785 C C . TRP A 1 96 ? 6.723 -5.137 -22.734 1 97.88 96 TRP A C 1
ATOM 787 O O . TRP A 1 96 ? 6.359 -4.027 -23.141 1 97.88 96 TRP A O 1
ATOM 797 N N . THR A 1 97 ? 7.594 -5.891 -23.391 1 97.94 97 THR A N 1
ATOM 798 C CA . THR A 1 97 ? 8.125 -5.516 -24.688 1 97.94 97 THR A CA 1
ATOM 799 C C . THR A 1 97 ? 7.035 -5.594 -25.75 1 97.94 97 THR A C 1
ATOM 801 O O . THR A 1 97 ? 6.953 -4.73 -26.625 1 97.94 97 THR A O 1
ATOM 804 N N . TYR A 1 98 ? 6.309 -6.695 -25.719 1 98.25 98 TYR A N 1
ATOM 805 C CA . TYR A 1 98 ? 5.133 -6.895 -26.547 1 98.25 98 TYR A CA 1
ATOM 806 C C . TYR A 1 98 ? 3.875 -7.02 -25.703 1 98.25 98 TYR A C 1
ATOM 808 O O . TYR A 1 98 ? 3.928 -7.508 -24.578 1 98.25 98 TYR A O 1
ATOM 816 N N . PRO A 1 99 ? 2.756 -6.535 -26.25 1 98.06 99 PRO A N 1
ATOM 817 C CA . PRO A 1 99 ? 1.546 -6.66 -25.438 1 98.06 99 PRO A CA 1
ATOM 818 C C . PRO A 1 99 ? 1.349 -8.078 -24.891 1 98.06 99 PRO A C 1
ATOM 820 O O . PRO A 1 99 ? 1.499 -9.055 -25.625 1 98.06 99 PRO A O 1
ATOM 823 N N . PRO A 1 100 ? 1.039 -8.188 -23.656 1 98.25 100 PRO A N 1
ATOM 824 C CA . PRO A 1 100 ? 1.056 -9.477 -22.953 1 98.25 100 PRO A CA 1
ATOM 825 C C . PRO A 1 100 ? 0.099 -10.492 -23.578 1 98.25 100 PRO A C 1
ATOM 827 O O . PRO A 1 100 ? 0.22 -11.695 -23.312 1 98.25 100 PRO A O 1
ATOM 830 N N . PHE A 1 101 ? -0.86 -10.07 -24.406 1 98.44 101 PHE A N 1
ATOM 831 C CA . PHE A 1 101 ? -1.827 -11 -24.969 1 98.44 101 PHE A CA 1
ATOM 832 C C . PHE A 1 101 ? -1.817 -10.938 -26.5 1 98.44 101 PHE A C 1
ATOM 834 O O . PHE A 1 101 ? -2.818 -11.25 -27.141 1 98.44 101 PHE A O 1
ATOM 841 N N . SER A 1 102 ? -0.704 -10.555 -27.062 1 98.38 102 SER A N 1
ATOM 842 C CA . SER A 1 102 ? -0.575 -10.492 -28.516 1 98.38 102 SER A CA 1
ATOM 843 C C . SER A 1 102 ? -0.068 -11.82 -29.078 1 98.38 102 SER A C 1
ATOM 845 O O . SER A 1 102 ? -0.159 -12.055 -30.281 1 98.38 102 SER A O 1
ATOM 847 N N . ALA A 1 103 ? 0.512 -12.602 -28.25 1 98.62 103 ALA A N 1
ATOM 848 C CA . ALA A 1 103 ? 1.146 -13.844 -28.656 1 98.62 103 ALA A CA 1
ATOM 849 C C . ALA A 1 103 ? 2.195 -13.594 -29.734 1 98.62 103 ALA A C 1
ATOM 851 O O . ALA A 1 103 ? 2.32 -14.367 -30.688 1 98.62 103 ALA A O 1
ATOM 852 N N . HIS A 1 104 ? 2.875 -12.539 -29.578 1 98.56 104 HIS A N 1
ATOM 853 C CA . HIS A 1 104 ? 3.9 -12.172 -30.547 1 98.56 104 HIS A CA 1
ATOM 854 C C . HIS A 1 104 ? 5.012 -13.219 -30.594 1 98.56 104 HIS A C 1
ATOM 856 O O . HIS A 1 104 ? 5.527 -13.625 -29.547 1 98.56 104 HIS A O 1
ATOM 862 N N . MET A 1 105 ? 5.363 -13.68 -31.734 1 98.5 105 MET A N 1
ATOM 863 C CA . MET A 1 105 ? 6.535 -14.531 -31.938 1 98.5 105 MET A CA 1
ATOM 864 C C . MET A 1 105 ? 7.66 -13.758 -32.625 1 98.5 105 MET A C 1
ATOM 866 O O . MET A 1 105 ? 7.488 -13.266 -33.75 1 98.5 105 MET A O 1
ATOM 870 N N . ASP A 1 106 ? 8.727 -13.688 -31.953 1 97.44 106 ASP A N 1
ATOM 871 C CA . ASP A 1 106 ? 9.82 -12.938 -32.562 1 97.44 106 ASP A CA 1
ATOM 872 C C . ASP A 1 106 ? 10.594 -13.805 -33.562 1 97.44 106 ASP A C 1
ATOM 874 O O . ASP A 1 106 ? 10.25 -14.977 -33.75 1 97.44 106 ASP A O 1
ATOM 878 N N . GLU A 1 107 ? 11.617 -13.281 -34.156 1 95.31 107 GLU A N 1
ATOM 879 C CA . GLU A 1 107 ? 12.344 -13.945 -35.219 1 95.31 107 GLU A CA 1
ATOM 880 C C . GLU A 1 107 ? 13.125 -15.148 -34.719 1 95.31 107 GLU A C 1
ATOM 882 O O . GLU A 1 107 ? 13.445 -16.062 -35.469 1 95.31 107 GLU A O 1
ATOM 887 N N . GLN A 1 108 ? 13.414 -15.125 -33.438 1 95.88 108 GLN A N 1
ATOM 888 C CA . GLN A 1 108 ? 14.156 -16.219 -32.844 1 95.88 108 GLN A CA 1
ATOM 889 C C . GLN A 1 108 ? 13.219 -17.359 -32.406 1 95.88 108 GLN A C 1
ATOM 891 O O . GLN A 1 108 ? 13.672 -18.438 -32.031 1 95.88 108 GLN A O 1
ATOM 896 N N . GLY A 1 109 ? 11.93 -17.188 -32.5 1 97.81 109 GLY A N 1
ATOM 897 C CA . GLY A 1 109 ? 10.961 -18.234 -32.219 1 97.81 109 GLY A CA 1
ATOM 898 C C . GLY A 1 109 ? 10.406 -18.141 -30.797 1 97.81 109 GLY A C 1
ATOM 899 O O . GLY A 1 109 ? 9.734 -19.062 -30.328 1 97.81 109 GLY A O 1
ATOM 900 N N . ARG A 1 110 ? 10.734 -17.047 -30.109 1 98 110 ARG A N 1
ATOM 901 C CA . ARG A 1 110 ? 10.148 -16.859 -28.797 1 98 110 ARG A CA 1
ATOM 902 C C . ARG A 1 110 ? 8.703 -16.375 -28.906 1 98 110 ARG A C 1
ATOM 904 O O . ARG A 1 110 ? 8.43 -15.328 -29.5 1 98 110 ARG A O 1
ATOM 911 N N . ILE A 1 111 ? 7.773 -17.078 -28.297 1 98.81 111 ILE A N 1
ATOM 912 C CA . ILE A 1 111 ? 6.363 -16.719 -28.297 1 98.81 111 ILE A CA 1
ATOM 913 C C . ILE A 1 111 ? 5.996 -16.031 -26.984 1 98.81 111 ILE A C 1
ATOM 915 O O . ILE A 1 111 ? 5.848 -16.703 -25.953 1 98.81 111 ILE A O 1
ATOM 919 N N . TYR A 1 112 ? 5.789 -14.766 -27.094 1 98.75 112 TYR A N 1
ATOM 920 C CA . TYR A 1 112 ? 5.52 -13.961 -25.906 1 98.75 112 TYR A CA 1
ATOM 921 C C . TYR A 1 112 ? 4.031 -13.945 -25.578 1 98.75 112 TYR A C 1
ATOM 923 O O . TYR A 1 112 ? 3.195 -13.852 -26.484 1 98.75 112 TYR A O 1
ATOM 931 N N . GLY A 1 113 ? 3.738 -14.086 -24.312 1 98.69 113 GLY A N 1
ATOM 932 C CA . GLY A 1 113 ? 2.369 -13.969 -23.844 1 98.69 113 GLY A CA 1
ATOM 933 C C . GLY A 1 113 ? 2.182 -14.477 -22.422 1 98.69 113 GLY A C 1
ATOM 934 O O . GLY A 1 113 ? 2.791 -15.477 -22.031 1 98.69 113 GLY A O 1
ATOM 935 N N . ARG A 1 114 ? 1.322 -13.734 -21.641 1 98.56 114 ARG A N 1
ATOM 936 C CA . ARG A 1 114 ? 0.944 -14.281 -20.344 1 98.56 114 ARG A CA 1
ATOM 937 C C . ARG A 1 114 ? 0.251 -15.633 -20.5 1 98.56 114 ARG A C 1
ATOM 939 O O . ARG A 1 114 ? -0.729 -15.75 -21.234 1 98.56 114 ARG A O 1
ATOM 946 N N . GLY A 1 115 ? 0.798 -16.641 -19.875 1 98.12 115 GLY A N 1
ATOM 947 C CA . GLY A 1 115 ? 0.292 -18 -20.031 1 98.12 115 GLY A CA 1
ATOM 948 C C . GLY A 1 115 ? 1.146 -18.859 -20.938 1 98.12 115 GLY A C 1
ATOM 949 O O . GLY A 1 115 ? 0.924 -20.078 -21.047 1 98.12 115 GLY A O 1
ATOM 950 N N . SER A 1 116 ? 2.154 -18.281 -21.547 1 98.62 116 SER A N 1
ATOM 951 C CA . SER A 1 116 ? 2.986 -19.031 -22.469 1 98.62 116 SER A CA 1
ATOM 952 C C . SER A 1 116 ? 3.734 -20.156 -21.75 1 98.62 116 SER A C 1
ATOM 954 O O . SER A 1 116 ? 3.996 -21.203 -22.328 1 98.62 116 SER A O 1
ATOM 956 N N . GLN A 1 117 ? 4.062 -19.922 -20.469 1 98.19 117 GLN A N 1
ATOM 957 C CA . GLN A 1 117 ? 4.668 -20.969 -19.656 1 98.19 117 GLN A CA 1
ATOM 958 C C . GLN A 1 117 ? 3.682 -21.5 -18.625 1 98.19 117 GLN A C 1
ATOM 960 O O . GLN A 1 117 ? 3.68 -22.703 -18.328 1 98.19 117 GLN A O 1
ATOM 965 N N . ASP A 1 118 ? 2.768 -20.719 -18.078 1 97.25 118 ASP A N 1
ATOM 966 C CA . ASP A 1 118 ? 1.923 -21.031 -16.938 1 97.25 118 ASP A CA 1
ATOM 967 C C . ASP A 1 118 ? 0.461 -20.703 -17.219 1 97.25 118 ASP A C 1
ATOM 969 O O . ASP A 1 118 ? 0.005 -19.594 -16.922 1 97.25 118 ASP A O 1
ATOM 973 N N . MET A 1 119 ? -0.337 -21.484 -17.766 1 97.62 119 MET A N 1
ATOM 974 C CA . MET A 1 119 ? 0.16 -22.75 -18.297 1 97.62 119 MET A CA 1
ATOM 975 C C . MET A 1 119 ? -0.571 -23.141 -19.578 1 97.62 119 MET A C 1
ATOM 977 O O . MET A 1 119 ? -0.785 -24.328 -19.844 1 97.62 119 MET A O 1
ATOM 981 N N . LYS A 1 120 ? -0.999 -22.125 -20.312 1 98.56 120 LYS A N 1
ATOM 982 C CA . LYS A 1 120 ? -1.818 -22.391 -21.484 1 98.56 120 LYS A CA 1
ATOM 983 C C . LYS A 1 120 ? -1.082 -23.281 -22.484 1 98.56 120 LYS A C 1
ATOM 985 O O . LYS A 1 120 ? -1.709 -24.016 -23.25 1 98.56 120 LYS A O 1
ATOM 990 N N . CYS A 1 121 ? 0.252 -23.266 -22.516 1 98.69 121 CYS A N 1
ATOM 991 C CA . CYS A 1 121 ? 1.049 -24.125 -23.375 1 98.69 121 CYS A CA 1
ATOM 992 C C . CYS A 1 121 ? 0.743 -25.594 -23.125 1 98.69 121 CYS A C 1
ATOM 994 O O . CYS A 1 121 ? 0.613 -26.375 -24.062 1 98.69 121 CYS A O 1
ATOM 996 N N . VAL A 1 122 ? 0.571 -25.984 -21.859 1 98.56 122 VAL A N 1
ATOM 997 C CA . VAL A 1 122 ? 0.413 -27.375 -21.438 1 98.56 122 VAL A CA 1
ATOM 998 C C . VAL A 1 122 ? -0.89 -27.938 -22 1 98.56 122 VAL A C 1
ATOM 1000 O O . VAL A 1 122 ? -0.905 -29.016 -22.594 1 98.56 122 VAL A O 1
ATOM 1003 N N . GLY A 1 123 ? -1.969 -27.172 -21.844 1 98.62 123 GLY A N 1
ATOM 1004 C CA . GLY A 1 123 ? -3.25 -27.609 -22.375 1 98.62 123 GLY A CA 1
ATOM 1005 C C . GLY A 1 123 ? -3.225 -27.844 -23.875 1 98.62 123 GLY A C 1
ATOM 1006 O O . GLY A 1 123 ? -3.754 -28.844 -24.375 1 98.62 123 GLY A O 1
ATOM 1007 N N . ILE A 1 124 ? -2.619 -26.953 -24.562 1 98.81 124 ILE A N 1
ATOM 1008 C CA . ILE A 1 124 ? -2.572 -27.031 -26.016 1 98.81 124 ILE A CA 1
ATOM 1009 C C . ILE A 1 124 ? -1.653 -28.188 -26.438 1 98.81 124 ILE A C 1
ATOM 1011 O O . ILE A 1 124 ? -1.913 -28.859 -27.438 1 98.81 124 ILE A O 1
ATOM 1015 N N . GLN A 1 125 ? -0.563 -28.375 -25.703 1 98.88 125 GLN A N 1
ATOM 1016 C CA . GLN A 1 125 ? 0.301 -29.516 -25.984 1 98.88 125 GLN A CA 1
ATOM 1017 C C . GLN A 1 125 ? -0.454 -30.828 -25.812 1 98.88 125 GLN A C 1
ATOM 1019 O O . GLN A 1 125 ? -0.28 -31.766 -26.594 1 98.88 125 GLN A O 1
ATOM 1024 N N . PHE A 1 126 ? -1.288 -30.969 -24.75 1 98.88 126 PHE A N 1
ATOM 1025 C CA . PHE A 1 126 ? -2.109 -32.156 -24.562 1 98.88 126 PHE A CA 1
ATOM 1026 C C . PHE A 1 126 ? -2.996 -32.406 -25.781 1 98.88 126 PHE A C 1
ATOM 1028 O O . PHE A 1 126 ? -3.08 -33.531 -26.281 1 98.88 126 PHE A O 1
ATOM 1035 N N . LEU A 1 127 ? -3.645 -31.359 -26.266 1 98.88 127 LEU A N 1
ATOM 1036 C CA . LEU A 1 127 ? -4.496 -31.484 -27.453 1 98.88 127 LEU A CA 1
ATOM 1037 C C . LEU A 1 127 ? -3.666 -31.844 -28.672 1 98.88 127 LEU A C 1
ATOM 1039 O O . LEU A 1 127 ? -4.129 -32.562 -29.547 1 98.88 127 LEU A O 1
ATOM 1043 N N . GLY A 1 128 ? -2.49 -31.25 -28.766 1 98.81 128 GLY A N 1
ATOM 1044 C CA . GLY A 1 128 ? -1.575 -31.609 -29.828 1 98.81 128 GLY A CA 1
ATOM 1045 C C . GLY A 1 128 ? -1.208 -33.062 -29.844 1 98.81 128 GLY A C 1
ATOM 1046 O O . GLY A 1 128 ? -1.078 -33.688 -30.922 1 98.81 128 GLY A O 1
ATOM 1047 N N . VAL A 1 129 ? -0.995 -33.625 -28.688 1 98.81 129 VAL A N 1
ATOM 1048 C CA . VAL A 1 129 ? -0.698 -35.062 -28.562 1 98.81 129 VAL A CA 1
ATOM 1049 C C . VAL A 1 129 ? -1.854 -35.875 -29.125 1 98.81 129 VAL A C 1
ATOM 1051 O O . VAL A 1 129 ? -1.639 -36.812 -29.906 1 98.81 129 VAL A O 1
ATOM 1054 N N . ILE A 1 130 ? -3.07 -35.562 -28.734 1 98.75 130 ILE A N 1
ATOM 1055 C CA . ILE A 1 130 ? -4.246 -36.281 -29.203 1 98.75 130 ILE A CA 1
ATOM 1056 C C . ILE A 1 130 ? -4.359 -36.156 -30.734 1 98.75 130 ILE A C 1
ATOM 1058 O O . ILE A 1 130 ? -4.609 -37.156 -31.422 1 98.75 130 ILE A O 1
ATOM 1062 N N . ARG A 1 131 ? -4.16 -34.906 -31.203 1 98.38 131 ARG A N 1
ATOM 1063 C CA . ARG A 1 131 ? -4.195 -34.688 -32.656 1 98.38 131 ARG A CA 1
ATOM 1064 C C . ARG A 1 131 ? -3.195 -35.594 -33.375 1 98.38 131 ARG A C 1
ATOM 1066 O O . ARG A 1 131 ? -3.525 -36.188 -34.375 1 98.38 131 ARG A O 1
ATOM 1073 N N . ALA A 1 132 ? -2.035 -35.656 -32.906 1 98.5 132 ALA A N 1
ATOM 1074 C CA . ALA A 1 132 ? -0.982 -36.469 -33.531 1 98.5 132 ALA A CA 1
ATOM 1075 C C . ALA A 1 132 ? -1.338 -37.938 -33.5 1 98.5 132 ALA A C 1
ATOM 1077 O O . ALA A 1 132 ? -1.193 -38.625 -34.5 1 98.5 132 ALA A O 1
ATOM 1078 N N . LEU A 1 133 ? -1.758 -38.438 -32.344 1 98.5 133 LEU A N 1
ATOM 1079 C CA . LEU A 1 133 ? -2.078 -39.875 -32.219 1 98.5 133 LEU A CA 1
ATOM 1080 C C . LEU A 1 133 ? -3.258 -40.25 -33.094 1 98.5 133 LEU A C 1
ATOM 1082 O O . LEU A 1 133 ? -3.248 -41.312 -33.719 1 98.5 133 LEU A O 1
ATOM 1086 N N . LYS A 1 134 ? -4.23 -39.406 -33.156 1 97.69 134 LYS A N 1
ATOM 1087 C CA . LYS A 1 134 ? -5.375 -39.688 -34.031 1 97.69 134 LYS A CA 1
ATOM 1088 C C . LYS A 1 134 ? -4.953 -39.719 -35.5 1 97.69 134 LYS A C 1
ATOM 1090 O O . LYS A 1 134 ? -5.406 -40.562 -36.25 1 97.69 134 LYS A O 1
ATOM 1095 N N . HIS A 1 135 ? -4.168 -38.75 -35.812 1 97.12 135 HIS A N 1
ATOM 1096 C CA . HIS A 1 135 ? -3.666 -38.688 -37.188 1 97.12 135 HIS A CA 1
ATOM 1097 C C . HIS A 1 135 ? -2.92 -39.969 -37.562 1 97.12 135 HIS A C 1
ATOM 1099 O O . HIS A 1 135 ? -2.979 -40.438 -38.688 1 97.12 135 HIS A O 1
ATOM 1105 N N . GLU A 1 136 ? -2.266 -40.531 -36.562 1 97.75 136 GLU A N 1
ATOM 1106 C CA . GLU A 1 136 ? -1.499 -41.781 -36.781 1 97.75 136 GLU A CA 1
ATOM 1107 C C . GLU A 1 136 ? -2.4 -43 -36.719 1 97.75 136 GLU A C 1
ATOM 1109 O O . GLU A 1 136 ? -1.941 -44.125 -36.938 1 97.75 136 GLU A O 1
ATOM 1114 N N . GLY A 1 137 ? -3.639 -42.844 -36.375 1 96.94 137 GLY A N 1
ATOM 1115 C CA . GLY A 1 137 ? -4.586 -43.938 -36.281 1 96.94 137 GLY A CA 1
ATOM 1116 C C . GLY A 1 137 ? -4.383 -44.781 -35.031 1 96.94 137 GLY A C 1
ATOM 1117 O O . GLY A 1 137 ? -4.781 -45.938 -35 1 96.94 137 GLY A O 1
ATOM 1118 N N . ARG A 1 138 ? -3.781 -44.219 -34.031 1 97.06 138 ARG A N 1
ATOM 1119 C CA . ARG A 1 138 ? -3.5 -44.938 -32.812 1 97.06 138 ARG A CA 1
ATOM 1120 C C . ARG A 1 138 ? -4.664 -44.844 -31.828 1 97.06 138 ARG A C 1
ATOM 1122 O O . ARG A 1 138 ? -5.375 -43.844 -31.812 1 97.06 138 ARG A O 1
ATOM 1129 N N . LYS A 1 139 ? -4.812 -45.906 -31.109 1 96.5 139 LYS A N 1
ATOM 1130 C CA . LYS A 1 139 ? -5.77 -45.969 -30.016 1 96.5 139 LYS A CA 1
ATOM 1131 C C . LYS A 1 139 ? -5.07 -46.219 -28.688 1 96.5 139 LYS A C 1
ATOM 1133 O O . LYS A 1 139 ? -4.008 -46.844 -28.656 1 96.5 139 LYS A O 1
ATOM 1138 N N . LEU A 1 140 ? -5.676 -45.781 -27.688 1 98.38 140 LEU A N 1
ATOM 1139 C CA . LEU A 1 140 ? -5.137 -46 -26.359 1 98.38 140 LEU A CA 1
ATOM 1140 C C . LEU A 1 140 ? -6.023 -46.938 -25.547 1 98.38 140 LEU A C 1
ATOM 1142 O O . LEU A 1 140 ? -7.234 -47 -25.781 1 98.38 140 LEU A O 1
ATOM 1146 N N . LYS A 1 141 ? -5.445 -47.656 -24.656 1 98.38 141 LYS A N 1
ATOM 1147 C CA . LYS A 1 141 ? -6.211 -48.594 -23.828 1 98.38 141 LYS A CA 1
ATOM 1148 C C . LYS A 1 141 ? -7.152 -47.844 -22.891 1 98.38 141 LYS A C 1
ATOM 1150 O O . LYS A 1 141 ? -8.336 -48.156 -22.797 1 98.38 141 LYS A O 1
ATOM 1155 N N . ARG A 1 142 ? -6.605 -46.875 -22.266 1 98.62 142 ARG A N 1
ATOM 1156 C CA . ARG A 1 142 ? -7.367 -46.125 -21.266 1 98.62 142 ARG A CA 1
ATOM 1157 C C . ARG A 1 142 ? -7.938 -44.844 -21.859 1 98.62 142 ARG A C 1
ATOM 1159 O O . ARG A 1 142 ? -7.34 -44.25 -22.766 1 98.62 142 ARG A O 1
ATOM 1166 N N . THR A 1 143 ? -9.086 -44.438 -21.312 1 98.69 143 THR A N 1
ATOM 1167 C CA . THR A 1 143 ? -9.711 -43.188 -21.703 1 98.69 143 THR A CA 1
ATOM 1168 C C . THR A 1 143 ? -8.859 -42 -21.234 1 98.69 143 THR A C 1
ATOM 1170 O O . THR A 1 143 ? -8.312 -42.031 -20.125 1 98.69 143 THR A O 1
ATOM 1173 N N . LEU A 1 144 ? -8.711 -41.062 -22.094 1 98.75 144 LEU A N 1
ATOM 1174 C CA . LEU A 1 144 ? -8.07 -39.781 -21.75 1 98.75 144 LEU A CA 1
ATOM 1175 C C . LEU A 1 144 ? -9.102 -38.688 -21.531 1 98.75 144 LEU A C 1
ATOM 1177 O O . LEU A 1 144 ? -10.016 -38.531 -22.344 1 98.75 144 LEU A O 1
ATOM 1181 N N . HIS A 1 145 ? -9 -38 -20.422 1 98.81 145 HIS A N 1
ATOM 1182 C CA . HIS A 1 145 ? -9.742 -36.75 -20.234 1 98.81 145 HIS A CA 1
ATOM 1183 C C . HIS A 1 145 ? -8.805 -35.531 -20.156 1 98.81 145 HIS A C 1
ATOM 1185 O O . HIS A 1 145 ? -7.922 -35.5 -19.312 1 98.81 145 HIS A O 1
ATOM 1191 N N . VAL A 1 146 ? -8.961 -34.625 -21.062 1 98.88 146 VAL A N 1
ATOM 1192 C CA . VAL A 1 146 ? -8.312 -33.312 -20.938 1 98.88 146 VAL A CA 1
ATOM 1193 C C . VAL A 1 146 ? -9.289 -32.312 -20.328 1 98.88 146 VAL A C 1
ATOM 1195 O O . VAL A 1 146 ? -10.367 -32.062 -20.859 1 98.88 146 VAL A O 1
ATOM 1198 N N . ILE A 1 147 ? -8.844 -31.766 -19.203 1 98.81 147 ILE A N 1
ATOM 1199 C CA . ILE A 1 147 ? -9.766 -30.828 -18.562 1 98.81 147 ILE A CA 1
ATOM 1200 C C . ILE A 1 147 ? -9.117 -29.453 -18.453 1 98.81 147 ILE A C 1
ATOM 1202 O O . ILE A 1 147 ? -7.898 -29.344 -18.281 1 98.81 147 ILE A O 1
ATOM 1206 N N . PHE A 1 148 ? -9.875 -28.438 -18.609 1 98.88 148 PHE A N 1
ATOM 1207 C CA . PHE A 1 148 ? -9.508 -27.047 -18.453 1 98.88 148 PHE A CA 1
ATOM 1208 C C . PHE A 1 148 ? -10.312 -26.391 -17.328 1 98.88 148 PHE A C 1
ATOM 1210 O O . PHE A 1 148 ? -11.539 -26.312 -17.406 1 98.88 148 PHE A O 1
ATOM 1217 N N . VAL A 1 149 ? -9.602 -25.906 -16.281 1 98.81 149 VAL A N 1
ATOM 1218 C CA . VAL A 1 149 ? -10.266 -25.547 -15.047 1 98.81 149 VAL A CA 1
ATOM 1219 C C . VAL A 1 149 ? -10.047 -24.062 -14.75 1 98.81 149 VAL A C 1
ATOM 1221 O O . VAL A 1 149 ? -9.109 -23.453 -15.273 1 98.81 149 VAL A O 1
ATOM 1224 N N . PRO A 1 150 ? -10.945 -23.453 -13.984 1 98.38 150 PRO A N 1
ATOM 1225 C CA . PRO A 1 150 ? -10.797 -22.047 -13.562 1 98.38 150 PRO A CA 1
ATOM 1226 C C . PRO A 1 150 ? -10.047 -21.922 -12.242 1 98.38 150 PRO A C 1
ATOM 1228 O O . PRO A 1 150 ? -9.859 -22.906 -11.523 1 98.38 150 PRO A O 1
ATOM 1231 N N . ASP A 1 151 ? -9.5 -20.797 -11.906 1 97 151 ASP A N 1
ATOM 1232 C CA . ASP A 1 151 ? -9.234 -20.25 -10.57 1 97 151 ASP A CA 1
ATOM 1233 C C . ASP A 1 151 ? -7.914 -20.797 -10.016 1 97 151 ASP A C 1
ATOM 1235 O O . ASP A 1 151 ? -7.586 -20.547 -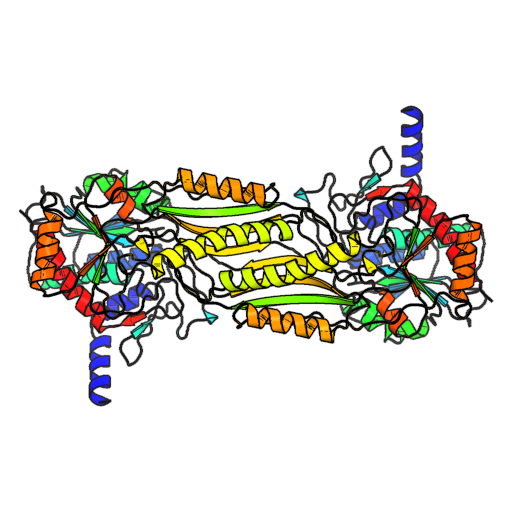8.852 1 97 151 ASP A O 1
ATOM 1239 N N . GLU A 1 152 ? -7.156 -21.484 -10.812 1 97 152 GLU A N 1
ATOM 1240 C CA . GLU A 1 152 ? -5.91 -22.016 -10.281 1 97 152 GLU A CA 1
ATOM 1241 C C . GLU A 1 152 ? -5.043 -20.922 -9.672 1 97 152 GLU A C 1
ATOM 1243 O O . GLU A 1 152 ? -4.477 -21.094 -8.594 1 97 152 GLU A O 1
ATOM 1248 N N . GLU A 1 153 ? -4.98 -19.766 -10.219 1 96.88 153 GLU A N 1
ATOM 1249 C CA . GLU A 1 153 ? -4.062 -18.688 -9.836 1 96.88 153 GLU A CA 1
ATOM 1250 C C . GLU A 1 153 ? -4.508 -18.031 -8.539 1 96.88 153 GLU A C 1
ATOM 1252 O O . GLU A 1 153 ? -3.785 -17.188 -7.988 1 96.88 153 GLU A O 1
ATOM 1257 N N . ILE A 1 154 ? -5.676 -18.391 -8.117 1 94 154 ILE A N 1
ATOM 1258 C CA . ILE A 1 154 ? -6.137 -17.859 -6.84 1 94 154 ILE A CA 1
ATOM 1259 C C . ILE A 1 154 ? -6.484 -19 -5.891 1 94 154 ILE A C 1
ATOM 1261 O O . ILE A 1 154 ? -7.336 -18.859 -5.016 1 94 154 ILE A O 1
ATOM 1265 N N . GLY A 1 155 ? -5.949 -20.156 -6.184 1 93.5 155 GLY A N 1
ATOM 1266 C CA . GLY A 1 155 ? -6.02 -21.25 -5.234 1 93.5 155 GLY A CA 1
ATOM 1267 C C . GLY A 1 155 ? -6.891 -22.406 -5.711 1 93.5 155 GLY A C 1
ATOM 1268 O O . GLY A 1 155 ? -6.828 -23.5 -5.164 1 93.5 155 GLY A O 1
ATOM 1269 N N . GLY A 1 156 ? -7.762 -22.203 -6.723 1 95.88 156 GLY A N 1
ATOM 1270 C CA . GLY A 1 156 ? -8.547 -23.281 -7.328 1 95.88 156 GLY A CA 1
ATOM 1271 C C . GLY A 1 156 ? -9.734 -23.703 -6.48 1 95.88 156 GLY A C 1
ATOM 1272 O O . GLY A 1 156 ? -10.305 -24.766 -6.699 1 95.88 156 GLY A O 1
ATOM 1273 N N . VAL A 1 157 ? -10.094 -22.844 -5.512 1 94.69 157 VAL A N 1
ATOM 1274 C CA . VAL A 1 157 ? -11.094 -23.219 -4.512 1 94.69 157 VAL A CA 1
ATOM 1275 C C . VAL A 1 157 ? -12.445 -23.422 -5.184 1 94.69 157 VAL A C 1
ATOM 1277 O O . VAL A 1 157 ? -13.133 -24.422 -4.914 1 94.69 157 VAL A O 1
ATOM 1280 N N . LEU A 1 158 ? -12.781 -22.531 -6.113 1 96.38 158 LEU A N 1
ATOM 1281 C CA . LEU A 1 158 ? -14.07 -22.625 -6.793 1 96.38 158 LEU A CA 1
ATOM 1282 C C . LEU A 1 158 ? -13.93 -23.406 -8.094 1 96.38 158 LEU A C 1
ATOM 1284 O O . LEU A 1 158 ? -14.883 -23.5 -8.875 1 96.38 158 LEU A O 1
ATOM 1288 N N . GLY A 1 159 ? -12.758 -23.922 -8.391 1 97.25 159 GLY A N 1
ATOM 1289 C CA . GLY A 1 159 ? -12.484 -24.734 -9.562 1 97.25 159 GLY A CA 1
ATOM 1290 C C . GLY A 1 159 ? -12.227 -26.188 -9.219 1 97.25 159 GLY A C 1
ATOM 1291 O O . GLY A 1 159 ? -13.156 -26.922 -8.859 1 97.25 159 GLY A O 1
ATOM 1292 N N . MET A 1 160 ? -11 -26.578 -9.211 1 97.88 160 MET A N 1
ATOM 1293 C CA . MET A 1 160 ? -10.625 -27.984 -9.055 1 97.88 160 MET A CA 1
ATOM 1294 C C . MET A 1 160 ? -11.055 -28.5 -7.688 1 97.88 160 MET A C 1
ATOM 1296 O O . MET A 1 160 ? -11.508 -29.641 -7.574 1 97.88 160 MET A O 1
ATOM 1300 N N . LYS A 1 161 ? -10.852 -27.703 -6.633 1 97.12 161 LYS A N 1
ATOM 1301 C CA . LYS A 1 161 ? -11.18 -28.172 -5.289 1 97.12 161 LYS A CA 1
ATOM 1302 C C . LYS A 1 161 ? -12.609 -28.688 -5.227 1 97.12 161 LYS A C 1
ATOM 1304 O O . LYS A 1 161 ? -12.852 -29.797 -4.754 1 97.12 161 LYS A O 1
ATOM 1309 N N . ASP A 1 162 ? -13.57 -27.891 -5.645 1 97.81 162 ASP A N 1
ATOM 1310 C CA . ASP A 1 162 ? -14.969 -28.297 -5.617 1 97.81 162 ASP A CA 1
ATOM 1311 C C . ASP A 1 162 ? -15.258 -29.359 -6.68 1 97.81 162 ASP A C 1
ATOM 1313 O O . ASP A 1 162 ? -16.094 -30.234 -6.473 1 97.81 162 ASP A O 1
ATOM 1317 N N . PHE A 1 163 ? -14.602 -29.297 -7.781 1 98.25 163 PHE A N 1
ATOM 1318 C CA . PHE A 1 163 ? -14.828 -30.219 -8.891 1 98.25 163 PHE A CA 1
ATOM 1319 C C . PHE A 1 163 ? -14.531 -31.656 -8.477 1 98.25 163 PHE A C 1
ATOM 1321 O O . PHE A 1 163 ? -15.312 -32.562 -8.773 1 98.25 163 PHE A O 1
ATOM 1328 N N . VAL A 1 164 ? -13.398 -31.875 -7.801 1 98 164 VAL A N 1
ATOM 1329 C CA . VAL A 1 164 ? -12.969 -33.219 -7.484 1 98 164 VAL A CA 1
ATOM 1330 C C . VAL A 1 164 ? -13.953 -33.875 -6.504 1 98 164 VAL A C 1
ATOM 1332 O O . VAL A 1 164 ? -13.961 -35.094 -6.332 1 98 164 VAL A O 1
ATOM 1335 N N . GLN A 1 165 ? -14.758 -33.062 -5.859 1 97.62 165 GLN A N 1
ATOM 1336 C CA . GLN A 1 165 ? -15.75 -33.594 -4.926 1 97.62 165 GLN A CA 1
ATOM 1337 C C . GLN A 1 165 ? -17.078 -33.875 -5.633 1 97.62 165 GLN A C 1
ATOM 1339 O O . GLN A 1 165 ? -18.016 -34.406 -5.027 1 97.62 165 GLN A O 1
ATOM 1344 N N . SER A 1 166 ? -17.203 -33.594 -6.832 1 97.94 166 SER A N 1
ATOM 1345 C CA . SER A 1 166 ? -18.453 -33.625 -7.566 1 97.94 166 SER A CA 1
ATOM 1346 C C . SER A 1 166 ? -18.672 -35 -8.195 1 97.94 166 SER A C 1
ATOM 1348 O O . SER A 1 166 ? -17.719 -35.781 -8.32 1 97.94 166 SER A O 1
ATOM 1350 N N . ASN A 1 167 ? -19.891 -35.219 -8.648 1 97.69 167 ASN A N 1
ATOM 1351 C CA . ASN A 1 167 ? -20.219 -36.438 -9.391 1 97.69 167 ASN A CA 1
ATOM 1352 C C . ASN A 1 167 ? -19.594 -36.438 -10.781 1 97.69 167 ASN A C 1
ATOM 1354 O O . ASN A 1 167 ? -19.25 -37.5 -11.32 1 97.69 167 ASN A O 1
ATOM 1358 N N . TYR A 1 168 ? -19.438 -35.281 -11.258 1 97.88 168 TYR A N 1
ATOM 1359 C CA . TYR A 1 168 ? -18.812 -35.156 -12.578 1 97.88 168 TYR A CA 1
ATOM 1360 C C . TYR A 1 168 ? -17.406 -35.75 -12.57 1 97.88 168 TYR A C 1
ATOM 1362 O O . TYR A 1 168 ? -17.016 -36.469 -13.492 1 97.88 168 TYR A O 1
ATOM 1370 N N . PHE A 1 169 ? -16.672 -35.406 -11.547 1 98.44 169 PHE A N 1
ATOM 1371 C CA . PHE A 1 169 ? -15.312 -35.938 -11.453 1 98.44 169 PHE A CA 1
ATOM 1372 C C . PHE A 1 169 ? -15.32 -37.438 -11.227 1 98.44 169 PHE A C 1
ATOM 1374 O O . PHE A 1 169 ? -14.523 -38.188 -11.828 1 98.44 169 PHE A O 1
ATOM 1381 N N . ARG A 1 170 ? -16.188 -37.906 -10.359 1 98 170 ARG A N 1
ATOM 1382 C CA . ARG A 1 170 ? -16.297 -39.344 -10.086 1 98 170 ARG A CA 1
ATOM 1383 C C . ARG A 1 170 ? -16.547 -40.125 -11.367 1 98 170 ARG A C 1
ATOM 1385 O O . ARG A 1 170 ? -16.031 -41.25 -11.531 1 98 170 ARG A O 1
ATOM 1392 N N . GLU A 1 171 ? -17.312 -39.531 -12.164 1 97.62 171 GLU A N 1
ATOM 1393 C CA . GLU A 1 171 ? -17.688 -40.188 -13.414 1 97.62 171 GLU A CA 1
ATOM 1394 C C . GLU A 1 171 ? -16.484 -40.312 -14.352 1 97.62 171 GLU A C 1
ATOM 1396 O O . GLU A 1 171 ? -16.484 -41.125 -15.266 1 97.62 171 GLU A O 1
ATOM 1401 N N . LEU A 1 172 ? -15.508 -39.531 -14.203 1 98.38 172 LEU A N 1
ATOM 1402 C CA . LEU A 1 172 ? -14.328 -39.562 -15.062 1 98.38 172 LEU A CA 1
ATOM 1403 C C . LEU A 1 172 ? -13.484 -40.812 -14.75 1 98.38 172 LEU A C 1
ATOM 1405 O O . LEU A 1 172 ? -12.625 -41.188 -15.547 1 98.38 172 LEU A O 1
ATOM 1409 N N . ASN A 1 173 ? -13.625 -41.406 -13.562 1 98.5 173 ASN A N 1
ATOM 1410 C CA . ASN A 1 173 ? -12.922 -42.625 -13.188 1 98.5 173 ASN A CA 1
ATOM 1411 C C . ASN A 1 173 ? -11.414 -42.469 -13.305 1 98.5 173 ASN A C 1
ATOM 1413 O O . ASN A 1 173 ? -10.742 -43.312 -13.914 1 98.5 173 ASN A O 1
ATOM 1417 N N . CYS A 1 174 ? -10.961 -41.406 -12.727 1 98.5 174 CYS A N 1
ATOM 1418 C CA . CYS A 1 174 ? -9.562 -41 -12.859 1 98.5 174 CYS A CA 1
ATOM 1419 C C . CYS A 1 174 ? -8.664 -41.938 -12.047 1 98.5 174 CYS A C 1
ATOM 1421 O O . CYS A 1 174 ? -8.93 -42.188 -10.867 1 98.5 174 CYS A O 1
ATOM 1423 N N . GLY A 1 175 ? -7.621 -42.406 -12.672 1 98.31 175 GLY A N 1
ATOM 1424 C CA . GLY A 1 175 ? -6.656 -43.25 -11.984 1 98.31 175 GLY A CA 1
ATOM 1425 C C . GLY A 1 175 ? -5.285 -42.594 -11.867 1 98.31 175 GLY A C 1
ATOM 1426 O O . GLY A 1 175 ? -4.496 -42.969 -10.992 1 98.31 175 GLY A O 1
ATOM 1427 N N . PHE A 1 176 ? -4.969 -41.688 -12.688 1 98.62 176 PHE A N 1
ATOM 1428 C CA . PHE A 1 176 ? -3.699 -40.969 -12.742 1 98.62 176 PHE A CA 1
ATOM 1429 C C . PHE A 1 176 ? -3.873 -39.625 -13.414 1 98.62 176 PHE A C 1
ATOM 1431 O O . PHE A 1 176 ? -4.688 -39.469 -14.328 1 98.62 176 PHE A O 1
ATOM 1438 N N . ALA A 1 177 ? -3.123 -38.656 -12.93 1 98.75 177 ALA A N 1
ATOM 1439 C CA . ALA A 1 177 ? -3.27 -37.312 -13.508 1 98.75 177 ALA A CA 1
ATOM 1440 C C . ALA A 1 177 ? -1.908 -36.688 -13.789 1 98.75 177 ALA A C 1
ATOM 1442 O O . ALA A 1 177 ? -0.942 -36.938 -13.062 1 98.75 177 ALA A O 1
ATOM 1443 N N . ILE A 1 178 ? -1.836 -35.938 -14.82 1 98.69 178 ILE A N 1
ATOM 1444 C CA . ILE A 1 178 ? -0.683 -35.125 -15.164 1 98.69 178 ILE A CA 1
ATOM 1445 C C . ILE A 1 178 ? -1.081 -33.625 -15.141 1 98.69 178 ILE A C 1
ATOM 1447 O O . ILE A 1 178 ? -2.119 -33.25 -15.695 1 98.69 178 ILE A O 1
ATOM 1451 N N . ASP A 1 179 ? -0.365 -32.844 -14.477 1 98 179 ASP A N 1
ATOM 1452 C CA . ASP A 1 179 ? -0.553 -31.406 -14.367 1 98 179 ASP A CA 1
ATOM 1453 C C . ASP A 1 179 ? 0.729 -30.656 -14.711 1 98 179 ASP A C 1
ATOM 1455 O O . ASP A 1 179 ? 1.71 -31.266 -15.148 1 98 179 ASP A O 1
ATOM 1459 N N . GLU A 1 180 ? 0.657 -29.328 -14.562 1 97.31 180 GLU A N 1
ATOM 1460 C CA . GLU A 1 180 ? 1.753 -28.469 -14.977 1 97.31 180 GLU A CA 1
ATOM 1461 C C . GLU A 1 180 ? 2.984 -28.672 -14.102 1 97.31 180 GLU A C 1
ATOM 1463 O O . GLU A 1 180 ? 2.869 -29.109 -12.953 1 97.31 180 GLU A O 1
ATOM 1468 N N . GLY A 1 181 ? 4.109 -28.406 -14.703 1 95.69 181 GLY A N 1
ATOM 1469 C CA . GLY A 1 181 ? 5.371 -28.203 -14.008 1 95.69 181 GLY A CA 1
ATOM 1470 C C . GLY A 1 181 ? 5.961 -26.828 -14.234 1 95.69 181 GLY A C 1
ATOM 1471 O O . GLY A 1 181 ? 5.23 -25.844 -14.297 1 95.69 181 GLY A O 1
ATOM 1472 N N . TYR A 1 182 ? 7.355 -26.844 -14.188 1 92.94 182 TYR A N 1
ATOM 1473 C CA . TYR A 1 182 ? 8.094 -25.594 -14.352 1 92.94 182 TYR A CA 1
ATOM 1474 C C . TYR A 1 182 ? 9.141 -25.719 -15.453 1 92.94 182 TYR A C 1
ATOM 1476 O O . TYR A 1 182 ? 9.609 -26.828 -15.742 1 92.94 182 TYR A O 1
ATOM 1484 N N . ALA A 1 183 ? 9.43 -24.547 -16 1 96.62 183 ALA A N 1
ATOM 1485 C CA . ALA A 1 183 ? 10.602 -24.484 -16.875 1 96.62 183 ALA A CA 1
ATOM 1486 C C . ALA A 1 183 ? 11.883 -24.75 -16.094 1 96.62 183 ALA A C 1
ATOM 1488 O O . ALA A 1 183 ? 11.93 -24.547 -14.883 1 96.62 183 ALA A O 1
ATOM 1489 N N . SER A 1 184 ? 12.812 -25.266 -16.734 1 96.56 184 SER A N 1
ATOM 1490 C CA . SER A 1 184 ? 14.164 -25.453 -16.219 1 96.56 184 SER A CA 1
ATOM 1491 C C . SER A 1 184 ? 15.203 -24.766 -17.109 1 96.56 184 SER A C 1
ATOM 1493 O O . SER A 1 184 ? 15.117 -24.844 -18.328 1 96.56 184 SER A O 1
ATOM 1495 N N . GLU A 1 185 ? 16.125 -24.141 -16.516 1 96.12 185 GLU A N 1
ATOM 1496 C CA . GLU A 1 185 ? 17.141 -23.422 -17.281 1 96.12 185 GLU A CA 1
ATOM 1497 C C . GLU A 1 185 ? 18.219 -24.375 -17.797 1 96.12 185 GLU A C 1
ATOM 1499 O O . GLU A 1 185 ? 18.984 -24.031 -18.688 1 96.12 185 GLU A O 1
ATOM 1504 N N . THR A 1 186 ? 18.25 -25.531 -17.297 1 96.56 186 THR A N 1
ATOM 1505 C CA . THR A 1 186 ? 19.25 -26.516 -17.672 1 96.56 186 THR A CA 1
ATOM 1506 C C . THR A 1 186 ? 18.656 -27.562 -18.625 1 96.56 186 THR A C 1
ATOM 1508 O O . THR A 1 186 ? 17.516 -27.406 -19.094 1 96.56 186 THR A O 1
ATOM 1511 N N . ASP A 1 187 ? 19.422 -28.594 -18.891 1 96.88 187 ASP A N 1
ATOM 1512 C CA . ASP A 1 187 ? 18.953 -29.672 -19.766 1 96.88 187 ASP A CA 1
ATOM 1513 C C . ASP A 1 187 ? 18.109 -30.672 -18.984 1 96.88 187 ASP A C 1
ATOM 1515 O O . ASP A 1 187 ? 17.562 -31.609 -19.562 1 96.88 187 ASP A O 1
ATOM 1519 N N . THR A 1 188 ? 17.953 -30.438 -17.75 1 97.06 188 THR A N 1
ATOM 1520 C CA . THR A 1 188 ? 17.188 -31.344 -16.891 1 97.06 188 THR A CA 1
ATOM 1521 C C . THR A 1 188 ? 15.75 -30.859 -16.75 1 97.06 188 THR A C 1
ATOM 1523 O O . THR A 1 188 ? 15.5 -29.688 -16.484 1 97.06 188 THR A O 1
ATOM 1526 N N . PHE A 1 189 ? 14.797 -31.797 -16.953 1 97.75 189 PHE A N 1
ATOM 1527 C CA . PHE A 1 189 ? 13.391 -31.484 -16.703 1 97.75 189 PHE A CA 1
ATOM 1528 C C . PHE A 1 189 ? 13.07 -31.594 -15.211 1 97.75 189 PHE A C 1
ATOM 1530 O O . PHE A 1 189 ? 13.602 -32.469 -14.523 1 97.75 189 PHE A O 1
ATOM 1537 N N . ARG A 1 190 ? 12.219 -30.734 -14.75 1 96.94 190 ARG A N 1
ATOM 1538 C CA . ARG A 1 190 ? 11.711 -30.828 -13.383 1 96.94 190 ARG A CA 1
ATOM 1539 C C . ARG A 1 190 ? 10.43 -31.656 -13.328 1 96.94 190 ARG A C 1
ATOM 1541 O O . ARG A 1 190 ? 9.516 -31.438 -14.125 1 96.94 190 ARG A O 1
ATOM 1548 N N . LEU A 1 191 ? 10.43 -32.625 -12.539 1 97.94 191 LEU A N 1
ATOM 1549 C CA . LEU A 1 191 ? 9.242 -33.438 -12.312 1 97.94 191 LEU A CA 1
ATOM 1550 C C . LEU A 1 191 ? 8.758 -33.281 -10.867 1 97.94 191 LEU A C 1
ATOM 1552 O O . LEU A 1 191 ? 9.539 -33.5 -9.93 1 97.94 191 LEU A O 1
ATOM 1556 N N . PHE A 1 192 ? 7.504 -33 -10.664 1 97.94 192 PHE A N 1
ATOM 1557 C CA . PHE A 1 192 ? 7.004 -32.688 -9.328 1 97.94 192 PHE A CA 1
ATOM 1558 C C . PHE A 1 192 ? 6.035 -33.781 -8.859 1 97.94 192 PHE A C 1
ATOM 1560 O O . PHE A 1 192 ? 5.039 -34.062 -9.531 1 97.94 192 PHE A O 1
ATOM 1567 N N . TYR A 1 193 ? 6.289 -34.344 -7.742 1 97.75 193 TYR A N 1
ATOM 1568 C CA . TYR A 1 193 ? 5.473 -35.406 -7.207 1 97.75 193 TYR A CA 1
ATOM 1569 C C . TYR A 1 193 ? 4.738 -34.969 -5.949 1 97.75 193 TYR A C 1
ATOM 1571 O O . TYR A 1 193 ? 4.02 -35.75 -5.328 1 97.75 193 TYR A O 1
ATOM 1579 N N . GLY A 1 194 ? 4.91 -33.781 -5.59 1 96.5 194 GLY A N 1
ATOM 1580 C CA . GLY A 1 194 ? 4.281 -33.094 -4.473 1 96.5 194 GLY A CA 1
ATOM 1581 C C . GLY A 1 194 ? 4.469 -31.578 -4.523 1 96.5 194 GLY A C 1
ATOM 1582 O O . GLY A 1 194 ? 5.18 -31.062 -5.387 1 96.5 194 GLY A O 1
ATOM 1583 N N . GLU A 1 195 ? 3.834 -30.891 -3.684 1 95.88 195 GLU A N 1
ATOM 1584 C CA . GLU A 1 195 ? 3.955 -29.438 -3.65 1 95.88 195 GLU A CA 1
ATOM 1585 C C . GLU A 1 195 ? 4.035 -28.922 -2.215 1 95.88 195 GLU A C 1
ATOM 1587 O O . GLU A 1 195 ? 3.678 -29.625 -1.274 1 95.88 195 GLU A O 1
ATOM 1592 N N . ARG A 1 196 ? 4.562 -27.75 -2.055 1 96.06 196 ARG A N 1
ATOM 1593 C CA . ARG A 1 196 ? 4.52 -27.047 -0.776 1 96.06 196 ARG A CA 1
ATOM 1594 C C . ARG A 1 196 ? 3.098 -26.609 -0.441 1 96.06 196 ARG A C 1
ATOM 1596 O O . ARG A 1 196 ? 2.203 -26.688 -1.284 1 96.06 196 ARG A O 1
ATOM 1603 N N . THR A 1 197 ? 2.957 -26.281 0.817 1 95.44 197 THR A N 1
ATOM 1604 C CA . THR A 1 197 ? 1.641 -25.812 1.246 1 95.44 197 THR A CA 1
ATOM 1605 C C . THR A 1 197 ? 1.502 -24.312 1.042 1 95.44 197 THR A C 1
ATOM 1607 O O . THR A 1 197 ? 2.312 -23.531 1.55 1 95.44 197 THR A O 1
ATOM 1610 N N . LEU A 1 198 ? 0.523 -23.969 0.267 1 94.94 198 LEU A N 1
ATOM 1611 C CA . LEU A 1 198 ? 0.2 -22.562 0.059 1 94.94 198 LEU A CA 1
ATOM 1612 C C . LEU A 1 198 ? -0.349 -21.938 1.336 1 94.94 198 LEU A C 1
ATOM 1614 O O . LEU A 1 198 ? -1.271 -22.469 1.951 1 94.94 198 LEU A O 1
ATOM 1618 N N . LYS A 1 199 ? 0.237 -20.812 1.731 1 94.62 199 LYS A N 1
ATOM 1619 C CA . LYS A 1 199 ? -0.222 -20.125 2.943 1 94.62 199 LYS A CA 1
ATOM 1620 C C . LYS A 1 199 ? -0.052 -18.625 2.83 1 94.62 199 LYS A C 1
ATOM 1622 O O . LYS A 1 199 ? 0.74 -18.016 3.562 1 94.62 199 LYS A O 1
ATOM 1627 N N . PRO A 1 200 ? -0.811 -17.984 1.972 1 95.94 200 PRO A N 1
ATOM 1628 C CA . PRO A 1 200 ? -0.775 -16.531 1.979 1 95.94 200 PRO A CA 1
ATOM 1629 C C . PRO A 1 200 ? -1.231 -15.93 3.309 1 95.94 200 PRO A C 1
ATOM 1631 O O . PRO A 1 200 ? -2.168 -16.438 3.928 1 95.94 200 PRO A O 1
ATOM 1634 N N . VAL A 1 201 ? -0.582 -14.883 3.729 1 98 201 VAL A N 1
ATOM 1635 C CA . VAL A 1 201 ? -0.887 -14.242 5.004 1 98 201 VAL A CA 1
ATOM 1636 C C . VAL A 1 201 ? -1.192 -12.766 4.781 1 98 201 VAL A C 1
ATOM 1638 O O . VAL A 1 201 ? -0.368 -12.023 4.234 1 98 201 VAL A O 1
ATOM 1641 N N . HIS A 1 202 ? -2.342 -12.352 5.199 1 98.31 202 HIS A N 1
ATOM 1642 C CA . HIS A 1 202 ? -2.744 -10.945 5.16 1 98.31 202 HIS A CA 1
ATOM 1643 C C . HIS A 1 202 ? -2.75 -10.336 6.559 1 98.31 202 HIS A C 1
ATOM 1645 O O . HIS A 1 202 ? -3.299 -10.922 7.492 1 98.31 202 HIS A O 1
ATOM 1651 N N . PHE A 1 203 ? -2.127 -9.211 6.648 1 98.81 203 PHE A N 1
ATOM 1652 C CA . PHE A 1 203 ? -2.07 -8.508 7.926 1 98.81 203 PHE A CA 1
ATOM 1653 C C . PHE A 1 203 ? -2.785 -7.164 7.836 1 98.81 203 PHE A C 1
ATOM 1655 O O . PHE A 1 203 ? -2.637 -6.441 6.848 1 98.81 203 PHE A O 1
ATOM 1662 N N . THR A 1 204 ? -3.605 -6.867 8.781 1 98.81 204 THR A N 1
ATOM 1663 C CA . THR A 1 204 ? -4.074 -5.512 9.062 1 98.81 204 THR A CA 1
ATOM 1664 C C . THR A 1 204 ? -3.438 -4.973 10.336 1 98.81 204 THR A C 1
ATOM 1666 O O . THR A 1 204 ? -3.725 -5.461 11.43 1 98.81 204 THR A O 1
ATOM 1669 N N . ILE A 1 205 ? -2.656 -3.998 10.211 1 98.88 205 ILE A N 1
ATOM 1670 C CA . ILE A 1 205 ? -1.82 -3.506 11.297 1 98.88 205 ILE A CA 1
ATOM 1671 C C . ILE A 1 205 ? -2.375 -2.18 11.812 1 98.88 205 ILE A C 1
ATOM 1673 O O . ILE A 1 205 ? -2.154 -1.129 11.211 1 98.88 205 ILE A O 1
ATOM 1677 N N . SER A 1 206 ? -2.957 -2.195 12.93 1 98.25 206 SER A N 1
ATOM 1678 C CA . SER A 1 206 ? -3.508 -0.981 13.523 1 98.25 206 SER A CA 1
ATOM 1679 C C . SER A 1 206 ? -2.457 -0.24 14.336 1 98.25 206 SER A C 1
ATOM 1681 O O . SER A 1 206 ? -1.556 -0.859 14.906 1 98.25 206 SER A O 1
ATOM 1683 N N . GLY A 1 207 ? -2.547 1.012 14.406 1 97.88 207 GLY A N 1
ATOM 1684 C CA . GLY A 1 207 ? -1.66 1.829 15.219 1 97.88 207 GLY A CA 1
ATOM 1685 C C . GLY A 1 207 ? -2.223 3.207 15.508 1 97.88 207 GLY A C 1
ATOM 1686 O O . GLY A 1 207 ? -3.361 3.51 15.148 1 97.88 207 GLY A O 1
ATOM 1687 N N . THR A 1 208 ? -1.419 4.012 16.203 1 97.31 208 THR A N 1
ATOM 1688 C CA . THR A 1 208 ? -1.807 5.352 16.625 1 97.31 208 THR A CA 1
ATOM 1689 C C . THR A 1 208 ? -1.806 6.316 15.438 1 97.31 208 THR A C 1
ATOM 1691 O O . THR A 1 208 ? -0.766 6.543 14.82 1 97.31 208 THR A O 1
ATOM 1694 N N . PRO A 1 209 ? -2.994 6.84 15.109 1 97.12 209 PRO A N 1
ATOM 1695 C CA . PRO A 1 209 ? -3.041 7.848 14.055 1 97.12 209 PRO A CA 1
ATOM 1696 C C . PRO A 1 209 ? -2.705 9.25 14.555 1 97.12 209 PRO A C 1
ATOM 1698 O O . PRO A 1 209 ? -2.684 9.484 15.766 1 97.12 209 PRO A O 1
ATOM 1701 N N . GLY A 1 210 ? -2.467 10.188 13.672 1 96.81 210 GLY A N 1
ATOM 1702 C CA . GLY A 1 210 ? -2.215 11.562 14.055 1 96.81 210 GLY A CA 1
ATOM 1703 C C . GLY A 1 210 ? -1.494 12.359 12.984 1 96.81 210 GLY A C 1
ATOM 1704 O O . GLY A 1 210 ? -1.46 11.953 11.82 1 96.81 210 GLY A O 1
ATOM 1705 N N . HIS A 1 211 ? -1.042 13.531 13.398 1 96.56 211 HIS A N 1
ATOM 1706 C CA . HIS A 1 211 ? -0.341 14.438 12.492 1 96.56 211 HIS A CA 1
ATOM 1707 C C . HIS A 1 211 ? 1.069 13.938 12.195 1 96.56 211 HIS A C 1
ATOM 1709 O O . HIS A 1 211 ? 1.783 13.508 13.109 1 96.56 211 HIS A O 1
ATOM 1715 N N . GLY A 1 212 ? 1.49 14 10.992 1 96.69 212 GLY A N 1
ATOM 1716 C CA . GLY A 1 212 ? 2.762 13.477 10.516 1 96.69 212 GLY A CA 1
ATOM 1717 C C . GLY A 1 212 ? 3.961 14.172 11.133 1 96.69 212 GLY A C 1
ATOM 1718 O O . GLY A 1 212 ? 5.082 13.656 11.07 1 96.69 212 GLY A O 1
ATOM 1719 N N . SER A 1 213 ? 3.775 15.297 11.727 1 96 213 SER A N 1
ATOM 1720 C CA . SER A 1 213 ? 4.883 16.078 12.258 1 96 213 SER A CA 1
ATOM 1721 C C . SER A 1 213 ? 5.23 15.656 13.68 1 96 213 SER A C 1
ATOM 1723 O O . SER A 1 213 ? 6.156 16.188 14.289 1 96 213 SER A O 1
ATOM 1725 N N . LEU A 1 214 ? 4.508 14.742 14.25 1 95.88 214 LEU A N 1
ATOM 1726 C CA . LEU A 1 214 ? 4.695 14.312 15.633 1 95.88 214 LEU A CA 1
ATOM 1727 C C . LEU A 1 214 ? 5.434 12.984 15.695 1 95.88 214 LEU A C 1
ATOM 1729 O O . LEU A 1 214 ? 5.57 12.297 14.68 1 95.88 214 LEU A O 1
ATOM 1733 N N . LEU A 1 215 ? 5.977 12.664 16.844 1 97.06 215 LEU A N 1
ATOM 1734 C CA . LEU A 1 215 ? 6.578 11.359 17.125 1 97.06 215 LEU A CA 1
ATOM 1735 C C . LEU A 1 215 ? 5.691 10.539 18.047 1 97.06 215 LEU A C 1
ATOM 1737 O O . LEU A 1 215 ? 6.023 10.344 19.219 1 97.06 215 LEU A O 1
ATOM 1741 N N . LEU A 1 216 ? 4.613 10.047 17.516 1 96.31 216 LEU A N 1
ATOM 1742 C CA . LEU A 1 216 ? 3.66 9.266 18.297 1 96.31 216 LEU A CA 1
ATOM 1743 C C . LEU A 1 216 ? 4.125 7.82 18.422 1 96.31 216 LEU A C 1
ATOM 1745 O O . LEU A 1 216 ? 4.676 7.246 17.484 1 96.31 216 LEU A O 1
ATOM 1749 N N . PRO A 1 217 ? 3.938 7.234 19.547 1 95.56 217 PRO A N 1
ATOM 1750 C CA . PRO A 1 217 ? 4.312 5.828 19.719 1 95.56 217 PRO A CA 1
ATOM 1751 C C . PRO A 1 217 ? 3.277 4.867 19.141 1 95.56 217 PRO A C 1
ATOM 1753 O O . PRO A 1 217 ? 2.098 5.211 19.031 1 95.56 217 PRO A O 1
ATOM 1756 N N . GLY A 1 218 ? 3.697 3.693 18.797 1 97.38 218 GLY A N 1
ATOM 1757 C CA . GLY A 1 218 ? 2.801 2.615 18.422 1 97.38 218 GLY A CA 1
ATOM 1758 C C . GLY A 1 218 ? 2.07 2.883 17.109 1 97.38 218 GLY A C 1
ATOM 1759 O O . GLY A 1 218 ? 0.909 2.5 16.953 1 97.38 218 GLY A O 1
ATOM 1760 N N . THR A 1 219 ? 2.721 3.609 16.234 1 98.19 219 THR A N 1
ATOM 1761 C CA . THR A 1 219 ? 2.098 3.865 14.938 1 98.19 219 THR A CA 1
ATOM 1762 C C . THR A 1 219 ? 2.045 2.592 14.102 1 98.19 219 THR A C 1
ATOM 1764 O O . THR A 1 219 ? 2.785 1.641 14.359 1 98.19 219 THR A O 1
ATOM 1767 N N . ALA A 1 220 ? 1.125 2.584 13.141 1 98.56 220 ALA A N 1
ATOM 1768 C CA . ALA A 1 220 ? 1.053 1.465 12.203 1 98.56 220 ALA A CA 1
ATOM 1769 C C . ALA A 1 220 ? 2.385 1.262 11.492 1 98.56 220 ALA A C 1
ATOM 1771 O O . ALA A 1 220 ? 2.771 0.129 11.195 1 98.56 220 ALA A O 1
ATOM 1772 N N . GLY A 1 221 ? 3.076 2.375 11.234 1 98.69 221 GLY A N 1
ATOM 1773 C CA . GLY A 1 221 ? 4.367 2.307 10.562 1 98.69 221 GLY A CA 1
ATOM 1774 C C . GLY A 1 221 ? 5.426 1.591 11.375 1 98.69 221 GLY A C 1
ATOM 1775 O O . GLY A 1 221 ? 6.176 0.77 10.844 1 98.69 221 GLY A O 1
ATOM 1776 N N . GLU A 1 222 ? 5.516 1.898 12.664 1 98.5 222 GLU A N 1
ATOM 1777 C CA . GLU A 1 222 ? 6.473 1.234 13.547 1 98.5 222 GLU A CA 1
ATOM 1778 C C . GLU A 1 222 ? 6.219 -0.269 13.609 1 98.5 222 GLU A C 1
ATOM 1780 O O . GLU A 1 222 ? 7.156 -1.065 13.531 1 98.5 222 GLU A O 1
ATOM 1785 N N . LYS A 1 223 ? 4.98 -0.61 13.75 1 98.75 223 LYS A N 1
ATOM 1786 C CA . LYS A 1 223 ? 4.621 -2.02 13.859 1 98.75 223 LYS A CA 1
ATOM 1787 C C . LYS A 1 223 ? 4.852 -2.754 12.539 1 98.75 223 LYS A C 1
ATOM 1789 O O . LYS A 1 223 ? 5.324 -3.893 12.531 1 98.75 223 LYS A O 1
ATOM 1794 N N . ALA A 1 224 ? 4.453 -2.105 11.422 1 98.81 224 ALA A N 1
ATOM 1795 C CA . ALA A 1 224 ? 4.684 -2.697 10.109 1 98.81 224 ALA A CA 1
ATOM 1796 C C . ALA A 1 224 ? 6.164 -2.996 9.891 1 98.81 224 ALA A C 1
ATOM 1798 O O . ALA A 1 224 ? 6.523 -4.07 9.406 1 98.81 224 ALA A O 1
ATOM 1799 N N . ARG A 1 225 ? 7.039 -2.051 10.242 1 98.62 225 ARG A N 1
ATOM 1800 C CA . ARG A 1 225 ? 8.477 -2.24 10.109 1 98.62 225 ARG A CA 1
ATOM 1801 C C . ARG A 1 225 ? 8.938 -3.482 10.867 1 98.62 225 ARG A C 1
ATOM 1803 O O . ARG A 1 225 ? 9.672 -4.312 10.32 1 98.62 225 ARG A O 1
ATOM 1810 N N . LYS A 1 226 ? 8.508 -3.6 12.086 1 98.75 226 LYS A N 1
ATOM 1811 C CA . LYS A 1 226 ? 8.922 -4.734 12.906 1 98.75 226 LYS A CA 1
ATOM 1812 C C . LYS A 1 226 ? 8.43 -6.051 12.312 1 98.75 226 LYS A C 1
ATOM 1814 O O . LYS A 1 226 ? 9.18 -7.031 12.258 1 98.75 226 LYS A O 1
ATOM 1819 N N . LEU A 1 227 ? 7.172 -6.055 11.875 1 98.81 227 LEU A N 1
ATOM 1820 C CA . LEU A 1 227 ? 6.602 -7.27 11.312 1 98.81 227 LEU A CA 1
ATOM 1821 C C . LEU A 1 227 ? 7.305 -7.645 10.008 1 98.81 227 LEU A C 1
ATOM 1823 O O . LEU A 1 227 ? 7.609 -8.82 9.781 1 98.81 227 LEU A O 1
ATOM 1827 N N . ILE A 1 228 ? 7.5 -6.645 9.133 1 98.88 228 ILE A N 1
ATOM 1828 C CA . ILE A 1 228 ? 8.219 -6.887 7.887 1 98.88 228 ILE A CA 1
ATOM 1829 C C . ILE A 1 228 ? 9.602 -7.469 8.188 1 98.88 228 ILE A C 1
ATOM 1831 O O . ILE A 1 228 ? 10.031 -8.422 7.543 1 98.88 228 ILE A O 1
ATOM 1835 N N . ASP A 1 229 ? 10.297 -6.93 9.195 1 98.75 229 ASP A N 1
ATOM 1836 C CA . ASP A 1 229 ? 11.609 -7.43 9.578 1 98.75 229 ASP A CA 1
ATOM 1837 C C . ASP A 1 229 ? 11.547 -8.906 9.969 1 98.75 229 ASP A C 1
ATOM 1839 O O . ASP A 1 229 ? 12.359 -9.711 9.516 1 98.75 229 ASP A O 1
ATOM 1843 N N . LYS A 1 230 ? 10.578 -9.219 10.805 1 98.81 230 LYS A N 1
ATOM 1844 C CA . LYS A 1 230 ? 10.445 -10.602 11.281 1 98.81 230 LYS A CA 1
ATOM 1845 C C . LYS A 1 230 ? 10.203 -11.555 10.117 1 98.81 230 LYS A C 1
ATOM 1847 O O . LYS A 1 230 ? 10.875 -12.586 10 1 98.81 230 LYS A O 1
ATOM 1852 N N . MET A 1 231 ? 9.266 -11.242 9.25 1 98.75 231 MET A N 1
ATOM 1853 C CA . MET A 1 231 ? 8.914 -12.086 8.109 1 98.75 231 MET A CA 1
ATOM 1854 C C . MET A 1 231 ? 10.094 -12.219 7.152 1 98.75 231 MET A C 1
ATOM 1856 O O . MET A 1 231 ? 10.414 -13.32 6.707 1 98.75 231 MET A O 1
ATOM 1860 N N . MET A 1 232 ? 10.742 -11.117 6.902 1 98.62 232 MET A N 1
ATOM 1861 C CA . MET A 1 232 ? 11.828 -11.109 5.93 1 98.62 232 MET A CA 1
ATOM 1862 C C . MET A 1 232 ? 13.086 -11.75 6.508 1 98.62 232 MET A C 1
ATOM 1864 O O . MET A 1 232 ? 13.898 -12.305 5.773 1 98.62 232 MET A O 1
ATOM 1868 N N . ASP A 1 233 ? 13.281 -11.625 7.836 1 98.69 233 ASP A N 1
ATOM 1869 C CA . ASP A 1 233 ? 14.359 -12.375 8.469 1 98.69 233 ASP A CA 1
ATOM 1870 C C . ASP A 1 233 ? 14.172 -13.875 8.273 1 98.69 233 ASP A C 1
ATOM 1872 O O . ASP A 1 233 ? 15.141 -14.609 8.039 1 98.69 233 ASP A O 1
ATOM 1876 N N . PHE A 1 234 ? 12.953 -14.305 8.445 1 98.56 234 PHE A N 1
ATOM 1877 C CA . PHE A 1 234 ? 12.656 -15.711 8.195 1 98.56 234 PHE A CA 1
ATOM 1878 C C . PHE A 1 234 ? 12.961 -16.094 6.75 1 98.56 234 PHE A C 1
ATOM 1880 O O . PHE A 1 234 ? 13.578 -17.125 6.488 1 98.56 234 PHE A O 1
ATOM 1887 N N . ARG A 1 235 ? 12.523 -15.281 5.82 1 98.44 235 ARG A N 1
ATOM 1888 C CA . ARG A 1 235 ? 12.844 -15.477 4.406 1 98.44 235 ARG A CA 1
ATOM 1889 C C . ARG A 1 235 ? 14.352 -15.625 4.203 1 98.44 235 ARG A C 1
ATOM 1891 O O . ARG A 1 235 ? 14.797 -16.531 3.504 1 98.44 235 ARG A O 1
ATOM 1898 N N . GLN A 1 236 ? 15.078 -14.703 4.773 1 98 236 GLN A N 1
ATOM 1899 C CA . GLN A 1 236 ? 16.531 -14.695 4.629 1 98 236 GLN A CA 1
ATOM 1900 C C . GLN A 1 236 ? 17.141 -15.984 5.184 1 98 236 GLN A C 1
ATOM 1902 O O . GLN A 1 236 ? 18.078 -16.531 4.602 1 98 236 GLN A O 1
ATOM 1907 N N . SER A 1 237 ? 16.688 -16.438 6.328 1 98.06 237 SER A N 1
ATOM 1908 C CA . SER A 1 237 ? 17.188 -17.672 6.918 1 98.06 237 SER A CA 1
ATOM 1909 C C . SER A 1 237 ? 16.938 -18.859 5.992 1 98.06 237 SER A C 1
ATOM 1911 O O . SER A 1 237 ? 17.781 -19.75 5.891 1 98.06 237 SER A O 1
ATOM 1913 N N . GLU A 1 238 ? 15.805 -18.922 5.371 1 97.94 238 GLU A N 1
ATOM 1914 C CA . GLU A 1 238 ? 15.484 -19.984 4.422 1 97.94 238 GLU A CA 1
ATOM 1915 C C . GLU A 1 238 ? 16.359 -19.891 3.172 1 97.94 238 GLU A C 1
ATOM 1917 O O . GLU A 1 238 ? 16.766 -20.906 2.617 1 97.94 238 GLU A O 1
ATOM 1922 N N . GLU A 1 239 ? 16.547 -18.656 2.719 1 97.38 239 GLU A N 1
ATOM 1923 C CA . GLU A 1 239 ? 17.469 -18.453 1.604 1 97.38 239 GLU A CA 1
ATOM 1924 C C . GLU A 1 239 ? 18.859 -18.984 1.926 1 97.38 239 GLU A C 1
ATOM 1926 O O . GLU A 1 239 ? 19.5 -19.625 1.083 1 97.38 239 GLU A O 1
ATOM 1931 N N . GLN A 1 240 ? 19.312 -18.688 3.086 1 97.56 240 GLN A N 1
ATOM 1932 C CA . GLN A 1 240 ? 20.641 -19.141 3.523 1 97.56 240 GLN A CA 1
ATOM 1933 C C . GLN A 1 240 ? 20.688 -20.672 3.604 1 97.56 240 GLN A C 1
ATOM 1935 O O . GLN A 1 240 ? 21.703 -21.281 3.26 1 97.56 240 GLN A O 1
ATOM 1940 N N . ARG A 1 241 ? 19.625 -21.25 4.078 1 96.88 241 ARG A N 1
ATOM 1941 C CA . ARG A 1 241 ? 19.547 -22.719 4.117 1 96.88 241 ARG A CA 1
ATOM 1942 C C . ARG A 1 241 ? 19.688 -23.312 2.721 1 96.88 241 ARG A C 1
ATOM 1944 O O . ARG A 1 241 ? 20.406 -24.297 2.525 1 96.88 241 ARG A O 1
ATOM 1951 N N . LEU A 1 242 ? 18.984 -22.781 1.787 1 96.12 242 LEU A N 1
ATOM 1952 C CA . LEU A 1 242 ? 19.031 -23.219 0.4 1 96.12 242 LEU A CA 1
ATOM 1953 C C . LEU A 1 242 ? 20.438 -23.078 -0.167 1 96.12 242 LEU A C 1
ATOM 1955 O O . LEU A 1 242 ? 20.922 -23.969 -0.864 1 96.12 242 LEU A O 1
ATOM 1959 N N . GLU A 1 243 ? 21.094 -21.984 0.126 1 95.94 243 GLU A N 1
ATOM 1960 C CA . GLU A 1 243 ? 22.422 -21.703 -0.385 1 95.94 243 GLU A CA 1
ATOM 1961 C C . GLU A 1 243 ? 23.469 -22.625 0.252 1 95.94 243 GLU A C 1
ATOM 1963 O O . GLU A 1 243 ? 24.453 -22.984 -0.386 1 95.94 243 GLU A O 1
ATOM 1968 N N . ALA A 1 244 ? 23.281 -23 1.447 1 96.56 244 ALA A N 1
ATOM 1969 C CA . ALA A 1 244 ? 24.266 -23.75 2.221 1 96.56 244 ALA A CA 1
ATOM 1970 C C . ALA A 1 244 ? 24.234 -25.234 1.854 1 96.56 244 ALA A C 1
ATOM 1972 O O . ALA A 1 244 ? 25.172 -25.984 2.168 1 96.56 244 ALA A O 1
ATOM 1973 N N . ASN A 1 245 ? 23.203 -25.703 1.216 1 95.31 245 ASN A N 1
ATOM 1974 C CA . ASN A 1 245 ? 23.016 -27.125 0.889 1 95.31 245 ASN A CA 1
ATOM 1975 C C . ASN A 1 245 ? 22.641 -27.312 -0.578 1 95.31 245 ASN A C 1
ATOM 1977 O O . ASN A 1 245 ? 21.484 -27.156 -0.954 1 95.31 245 ASN A O 1
ATOM 1981 N N . ASN A 1 246 ? 23.516 -27.812 -1.336 1 92.25 246 ASN A N 1
ATOM 1982 C CA . ASN A 1 246 ? 23.328 -27.953 -2.777 1 92.25 246 ASN A CA 1
ATOM 1983 C C . ASN A 1 246 ? 22.344 -29.062 -3.117 1 92.25 246 ASN A C 1
ATOM 1985 O O . ASN A 1 246 ? 21.891 -29.156 -4.258 1 92.25 246 ASN A O 1
ATOM 1989 N N . GLU A 1 247 ? 21.953 -29.828 -2.217 1 93 247 GLU A N 1
ATOM 1990 C CA . GLU A 1 247 ? 21 -30.906 -2.449 1 93 247 GLU A CA 1
ATOM 1991 C C . GLU A 1 247 ? 19.562 -30.406 -2.373 1 93 247 GLU A C 1
ATOM 1993 O O . GLU A 1 247 ? 18.625 -31.078 -2.818 1 93 247 GLU A O 1
ATOM 1998 N N . LEU A 1 248 ? 19.406 -29.266 -1.782 1 94.69 248 LEU A N 1
ATOM 1999 C CA . LEU A 1 248 ? 18.062 -28.719 -1.621 1 94.69 248 LEU A CA 1
ATOM 2000 C C . LEU A 1 248 ? 17.656 -27.906 -2.852 1 94.69 248 LEU A C 1
ATOM 2002 O O . LEU A 1 248 ? 18.5 -27.312 -3.516 1 94.69 248 LEU A O 1
ATOM 2006 N N . THR A 1 249 ? 16.438 -27.969 -3.143 1 95.06 249 THR A N 1
ATOM 2007 C CA . THR A 1 249 ? 15.812 -27.094 -4.125 1 95.06 249 THR A CA 1
ATOM 2008 C C . THR A 1 249 ? 14.859 -26.109 -3.443 1 95.06 249 THR A C 1
ATOM 2010 O O . THR A 1 249 ? 14.609 -26.203 -2.24 1 95.06 249 THR A O 1
ATOM 2013 N N . VAL A 1 250 ? 14.367 -25.172 -4.199 1 95.19 250 VAL A N 1
ATOM 2014 C CA . VAL A 1 250 ? 13.453 -24.172 -3.66 1 95.19 250 VAL A CA 1
ATOM 2015 C C . VAL A 1 250 ? 12.234 -24.875 -3.047 1 95.19 250 VAL A C 1
ATOM 2017 O O . VAL A 1 250 ? 11.688 -24.406 -2.047 1 95.19 250 VAL A O 1
ATOM 2020 N N . GLY A 1 251 ? 11.852 -26.016 -3.592 1 96.62 251 GLY A N 1
ATOM 2021 C CA . GLY A 1 251 ? 10.727 -26.766 -3.07 1 96.62 251 GLY A CA 1
ATOM 2022 C C . GLY A 1 251 ? 10.961 -27.328 -1.68 1 96.62 251 GLY A C 1
ATOM 2023 O O . GLY A 1 251 ? 10.023 -27.766 -1.009 1 96.62 251 GLY A O 1
ATOM 2024 N N . ASP A 1 252 ? 12.219 -27.234 -1.216 1 96.81 252 ASP A N 1
ATOM 2025 C CA . ASP A 1 252 ? 12.594 -27.844 0.056 1 96.81 252 ASP A CA 1
ATOM 2026 C C . ASP A 1 252 ? 12.664 -26.812 1.166 1 96.81 252 ASP A C 1
ATOM 2028 O O . ASP A 1 252 ? 12.914 -27.141 2.326 1 96.81 252 ASP A O 1
ATOM 2032 N N . VAL A 1 253 ? 12.461 -25.562 0.836 1 97.69 253 VAL A N 1
ATOM 2033 C CA . VAL A 1 253 ? 12.516 -24.5 1.834 1 97.69 253 VAL A CA 1
ATOM 2034 C C . VAL A 1 253 ? 11.219 -23.688 1.801 1 97.69 253 VAL A C 1
ATOM 2036 O O . VAL A 1 253 ? 10.5 -23.703 0.798 1 97.69 253 VAL A O 1
ATOM 2039 N N . THR A 1 254 ? 10.93 -23.016 2.93 1 98 254 THR A N 1
ATOM 2040 C CA . THR A 1 254 ? 9.773 -22.125 2.986 1 98 254 THR A CA 1
ATOM 2041 C C . THR A 1 254 ? 10.094 -20.766 2.365 1 98 254 THR A C 1
ATOM 2043 O O . THR A 1 254 ? 11.125 -20.172 2.674 1 98 254 THR A O 1
ATOM 2046 N N . THR A 1 255 ? 9.289 -20.344 1.455 1 98.06 255 THR A N 1
ATOM 2047 C CA . THR A 1 255 ? 9.508 -19.031 0.845 1 98.06 255 THR A CA 1
ATOM 2048 C C . THR A 1 255 ? 8.539 -18 1.419 1 98.06 255 THR A C 1
ATOM 2050 O O . THR A 1 255 ? 7.383 -18.328 1.71 1 98.06 255 THR A O 1
ATOM 2053 N N . VAL A 1 256 ? 9.016 -16.844 1.634 1 98.31 256 VAL A N 1
ATOM 2054 C CA . VAL A 1 256 ? 8.281 -15.688 2.125 1 98.31 256 VAL A CA 1
ATOM 2055 C C . VAL A 1 256 ? 8.555 -14.484 1.228 1 98.31 256 VAL A C 1
ATOM 2057 O O . VAL A 1 256 ? 9.711 -14.062 1.075 1 98.31 256 VAL A O 1
ATOM 2060 N N . ASN A 1 257 ? 7.508 -13.953 0.598 1 98.69 257 ASN A N 1
ATOM 2061 C CA . ASN A 1 257 ? 7.66 -12.773 -0.246 1 98.69 257 ASN A CA 1
ATOM 2062 C C . ASN A 1 257 ? 6.602 -11.719 0.064 1 98.69 257 ASN A C 1
ATOM 2064 O O . ASN A 1 257 ? 5.41 -12.039 0.146 1 98.69 257 ASN A O 1
ATOM 2068 N N . LEU A 1 258 ? 7.051 -10.5 0.363 1 98.81 258 LEU A N 1
ATOM 2069 C CA . LEU A 1 258 ? 6.129 -9.375 0.467 1 98.81 258 LEU A CA 1
ATOM 2070 C C . LEU A 1 258 ? 5.527 -9.031 -0.894 1 98.81 258 LEU A C 1
ATOM 2072 O O . LEU A 1 258 ? 6.242 -8.602 -1.801 1 98.81 258 LEU A O 1
ATOM 2076 N N . THR A 1 259 ? 4.172 -9.141 -1.018 1 98.62 259 THR A N 1
ATOM 2077 C CA . THR A 1 259 ? 3.613 -9.055 -2.363 1 98.62 259 THR A CA 1
ATOM 2078 C C . THR A 1 259 ? 2.633 -7.891 -2.467 1 98.62 259 THR A C 1
ATOM 2080 O O . THR A 1 259 ? 2.318 -7.438 -3.568 1 98.62 259 THR A O 1
ATOM 2083 N N . MET A 1 260 ? 2.111 -7.445 -1.337 1 98.62 260 MET A N 1
ATOM 2084 C CA . MET A 1 260 ? 1.201 -6.305 -1.365 1 98.62 260 MET A CA 1
ATOM 2085 C C . MET A 1 260 ? 1.363 -5.449 -0.113 1 98.62 260 MET A C 1
ATOM 2087 O O . MET A 1 260 ? 1.59 -5.977 0.978 1 98.62 260 MET A O 1
ATOM 2091 N N . MET A 1 261 ? 1.235 -4.215 -0.242 1 98.62 261 MET A N 1
ATOM 2092 C CA . MET A 1 261 ? 1.137 -3.246 0.847 1 98.62 261 MET A CA 1
ATOM 2093 C C . MET A 1 261 ? 0.138 -2.146 0.507 1 98.62 261 MET A C 1
ATOM 2095 O O . MET A 1 261 ? -0.008 -1.771 -0.657 1 98.62 261 MET A O 1
ATOM 2099 N N . SER A 1 262 ? -0.559 -1.662 1.502 1 98.62 262 SER A N 1
ATOM 2100 C CA . SER A 1 262 ? -1.486 -0.558 1.278 1 98.62 262 SER A CA 1
ATOM 2101 C C . SER A 1 262 ? -1.778 0.19 2.574 1 98.62 262 SER A C 1
ATOM 2103 O O . SER A 1 262 ? -1.712 -0.39 3.66 1 98.62 262 SER A O 1
ATOM 2105 N N . GLY A 1 263 ? -2.111 1.411 2.379 1 98.44 263 GLY A N 1
ATOM 2106 C CA . GLY A 1 263 ? -2.523 2.248 3.494 1 98.44 263 GLY A CA 1
ATOM 2107 C C . GLY A 1 263 ? -2.053 3.686 3.367 1 98.44 263 GLY A C 1
ATOM 2108 O O . GLY A 1 263 ? -1.061 3.961 2.691 1 98.44 263 GLY A O 1
ATOM 2109 N N . GLY A 1 264 ? -2.768 4.559 4.082 1 97.75 264 GLY A N 1
ATOM 2110 C CA . GLY A 1 264 ? -2.453 5.98 4.066 1 97.75 264 GLY A CA 1
ATOM 2111 C C . GLY A 1 264 ? -3.318 6.773 3.104 1 97.75 264 GLY A C 1
ATOM 2112 O O . GLY A 1 264 ? -3.725 6.262 2.059 1 97.75 264 GLY A O 1
ATOM 2113 N N . VAL A 1 265 ? -3.576 8.016 3.447 1 96.12 265 VAL A N 1
ATOM 2114 C CA . VAL A 1 265 ? -4.492 8.805 2.635 1 96.12 265 VAL A CA 1
ATOM 2115 C C . VAL A 1 265 ? -3.816 10.117 2.229 1 96.12 265 VAL A C 1
ATOM 2117 O O . VAL A 1 265 ? -4.211 10.742 1.242 1 96.12 265 VAL A O 1
ATOM 2120 N N . GLN A 1 266 ? -2.898 10.539 2.969 1 96.38 266 GLN A N 1
ATOM 2121 C CA . GLN A 1 266 ? -2.191 11.797 2.725 1 96.38 266 GLN A CA 1
ATOM 2122 C C . GLN A 1 266 ? -0.83 11.797 3.416 1 96.38 266 GLN A C 1
ATOM 2124 O O . GLN A 1 266 ? -0.666 11.203 4.48 1 96.38 266 GLN A O 1
ATOM 2129 N N . SER A 1 267 ? 0.128 12.469 2.904 1 96.25 267 SER A N 1
ATOM 2130 C CA . SER A 1 267 ? 1.509 12.414 3.373 1 96.25 267 SER A CA 1
ATOM 2131 C C . SER A 1 267 ? 1.621 12.906 4.812 1 96.25 267 SER A C 1
ATOM 2133 O O . SER A 1 267 ? 2.467 12.43 5.574 1 96.25 267 SER A O 1
ATOM 2135 N N . ASN A 1 268 ? 0.759 13.828 5.234 1 96.56 268 ASN A N 1
ATOM 2136 C CA . ASN A 1 268 ? 0.915 14.438 6.551 1 96.56 268 ASN A CA 1
ATOM 2137 C C . ASN A 1 268 ? -0.042 13.82 7.57 1 96.56 268 ASN A C 1
ATOM 2139 O O . ASN A 1 268 ? -0.254 14.383 8.648 1 96.56 268 ASN A O 1
ATOM 2143 N N . VAL A 1 269 ? -0.643 12.773 7.242 1 97.69 269 VAL A N 1
ATOM 2144 C CA . VAL A 1 269 ? -1.551 12.062 8.141 1 97.69 269 VAL A CA 1
ATOM 2145 C C . VAL A 1 269 ? -0.995 10.68 8.445 1 97.69 269 VAL A C 1
ATOM 2147 O O . VAL A 1 269 ? -0.82 9.859 7.547 1 97.69 269 VAL A O 1
ATOM 2150 N N . ILE A 1 270 ? -0.644 10.445 9.703 1 98.31 270 ILE A N 1
ATOM 2151 C CA . ILE A 1 270 ? -0.315 9.086 10.125 1 98.31 270 ILE A CA 1
ATOM 2152 C C . ILE A 1 270 ? -1.569 8.219 10.094 1 98.31 270 ILE A C 1
ATOM 2154 O O . ILE A 1 270 ? -2.561 8.516 10.758 1 98.31 270 ILE A O 1
ATOM 2158 N N . PRO A 1 271 ? -1.587 7.211 9.305 1 98.19 271 PRO A N 1
ATOM 2159 C CA . PRO A 1 271 ? -2.816 6.43 9.141 1 98.19 271 PRO A CA 1
ATOM 2160 C C . PRO A 1 271 ? -3.119 5.543 10.344 1 98.19 271 PRO A C 1
ATOM 2162 O O . PRO A 1 271 ? -2.209 5.195 11.102 1 98.19 271 PRO A O 1
ATOM 2165 N N . PRO A 1 272 ? -4.355 5.191 10.516 1 97.94 272 PRO A N 1
ATOM 2166 C CA . PRO A 1 272 ? -4.727 4.316 11.633 1 97.94 272 PRO A CA 1
ATOM 2167 C C . PRO A 1 272 ? -4.348 2.859 11.391 1 97.94 272 PRO A C 1
ATOM 2169 O O . PRO A 1 272 ? -4.352 2.053 12.328 1 97.94 272 PRO A O 1
ATOM 2172 N N . GLU A 1 273 ? -4.043 2.547 10.141 1 98.06 273 GLU A N 1
ATOM 2173 C CA . GLU A 1 273 ? -3.699 1.154 9.859 1 98.06 273 GLU A CA 1
ATOM 2174 C C . GLU A 1 273 ? -2.918 1.029 8.562 1 98.06 273 GLU A C 1
ATOM 2176 O O . GLU A 1 273 ? -3.012 1.895 7.688 1 98.06 273 GLU A O 1
ATOM 2181 N N . PHE A 1 274 ? -2.121 -0.006 8.43 1 98.69 274 PHE A N 1
ATOM 2182 C CA . PHE A 1 274 ? -1.511 -0.498 7.199 1 98.69 274 PHE A CA 1
ATOM 2183 C C . PHE A 1 274 ? -1.919 -1.942 6.934 1 98.69 274 PHE A C 1
ATOM 2185 O O . PHE A 1 274 ? -2.293 -2.668 7.859 1 98.69 274 PHE A O 1
ATOM 2192 N N . LYS A 1 275 ? -1.938 -2.338 5.719 1 98.81 275 LYS A N 1
ATOM 2193 C CA . LYS A 1 275 ? -2.17 -3.727 5.336 1 98.81 275 LYS A CA 1
ATOM 2194 C C . LYS A 1 275 ? -0.98 -4.293 4.566 1 98.81 275 LYS A C 1
ATOM 2196 O O . LYS A 1 275 ? -0.391 -3.605 3.73 1 98.81 275 LYS A O 1
ATOM 2201 N N . LEU A 1 276 ? -0.628 -5.438 4.871 1 98.81 276 LEU A N 1
ATOM 2202 C CA . LEU A 1 276 ? 0.434 -6.172 4.191 1 98.81 276 LEU A CA 1
ATOM 2203 C C . LEU A 1 276 ? -0.05 -7.555 3.76 1 98.81 276 LEU A C 1
ATOM 2205 O O . LEU A 1 276 ? -0.939 -8.133 4.391 1 98.81 276 LEU A O 1
ATOM 2209 N N . CYS A 1 277 ? 0.519 -8.008 2.717 1 98.75 277 CYS A N 1
ATOM 2210 C CA . CYS A 1 277 ? 0.312 -9.391 2.299 1 98.75 277 CYS A CA 1
ATOM 2211 C C . CYS A 1 277 ? 1.641 -10.07 1.991 1 98.75 277 CYS A C 1
ATOM 2213 O O . CYS A 1 277 ? 2.5 -9.492 1.322 1 98.75 277 CYS A O 1
ATOM 2215 N N . PHE A 1 278 ? 1.847 -11.195 2.547 1 98.75 278 PHE A N 1
ATOM 2216 C CA . PHE A 1 278 ? 2.979 -12.055 2.221 1 98.75 278 PHE A CA 1
ATOM 2217 C C . PHE A 1 278 ? 2.508 -13.344 1.564 1 98.75 278 PHE A C 1
ATOM 2219 O O . PHE A 1 278 ? 1.555 -13.977 2.031 1 98.75 278 PHE A O 1
ATOM 2226 N N . ASP A 1 279 ? 3.104 -13.664 0.455 1 98.25 279 ASP A N 1
ATOM 2227 C CA . ASP A 1 279 ? 2.982 -15.023 -0.062 1 98.25 279 ASP A CA 1
ATOM 2228 C C . ASP A 1 279 ? 3.932 -15.977 0.666 1 98.25 279 ASP A C 1
ATOM 2230 O O . ASP A 1 279 ? 5.137 -15.719 0.738 1 98.25 279 ASP A O 1
ATOM 2234 N N . VAL A 1 280 ? 3.373 -17 1.222 1 98.06 280 VAL A N 1
ATOM 2235 C CA . VAL A 1 280 ? 4.168 -18 1.938 1 98.06 280 VAL A CA 1
ATOM 2236 C C . VAL A 1 280 ? 3.857 -19.391 1.406 1 98.06 280 VAL A C 1
ATOM 2238 O O . VAL A 1 280 ? 2.689 -19.766 1.284 1 98.06 280 VAL A O 1
ATOM 2241 N N . ARG A 1 281 ? 4.891 -20.094 1.016 1 97.75 281 ARG A N 1
ATOM 2242 C CA . ARG A 1 281 ? 4.812 -21.516 0.705 1 97.75 281 ARG A CA 1
ATOM 2243 C C . ARG A 1 281 ? 5.574 -22.344 1.734 1 97.75 281 ARG A C 1
ATOM 2245 O O . ARG A 1 281 ? 6.805 -22.297 1.786 1 97.75 281 ARG A O 1
ATOM 2252 N N . ILE A 1 282 ? 4.883 -23.125 2.467 1 97.19 282 ILE A N 1
ATOM 2253 C CA . ILE A 1 282 ? 5.469 -23.828 3.602 1 97.19 282 ILE A CA 1
ATOM 2254 C C . ILE A 1 282 ? 6.098 -25.141 3.125 1 97.19 282 ILE A C 1
ATOM 2256 O O . ILE A 1 282 ? 5.426 -25.969 2.51 1 97.19 282 ILE A O 1
ATOM 2260 N N . ALA A 1 283 ? 7.316 -25.25 3.404 1 96.56 283 ALA A N 1
ATOM 2261 C CA . ALA A 1 283 ? 8.023 -26.484 3.068 1 96.56 283 ALA A CA 1
ATOM 2262 C C . ALA A 1 283 ? 7.621 -27.625 4.004 1 96.56 283 ALA A C 1
ATOM 2264 O O . ALA A 1 283 ? 6.945 -27.391 5.012 1 96.56 283 ALA A O 1
ATOM 2265 N N . HIS A 1 284 ? 8.031 -28.828 3.635 1 94.38 284 HIS A N 1
ATOM 2266 C CA . HIS A 1 284 ? 7.59 -30.031 4.344 1 94.38 284 HIS A CA 1
ATOM 2267 C C . HIS A 1 284 ? 8.289 -30.156 5.691 1 94.38 284 HIS A C 1
ATOM 2269 O O . HIS A 1 284 ? 7.852 -30.938 6.547 1 94.38 284 HIS A O 1
ATOM 2275 N N . ASN A 1 285 ? 9.352 -29.438 5.918 1 93 285 ASN A N 1
ATOM 2276 C CA . ASN A 1 285 ? 10.148 -29.594 7.125 1 93 285 ASN A CA 1
ATOM 2277 C C . ASN A 1 285 ? 9.562 -28.812 8.297 1 93 285 ASN A C 1
ATOM 2279 O O . ASN A 1 285 ? 10.086 -28.875 9.406 1 93 285 ASN A O 1
ATOM 2283 N N . ILE A 1 286 ? 8.602 -28.031 8.109 1 94.62 286 ILE A N 1
ATOM 2284 C CA . ILE A 1 286 ? 7.902 -27.312 9.172 1 94.62 286 ILE A CA 1
ATOM 2285 C C . ILE A 1 286 ? 6.398 -27.516 9.023 1 94.62 286 ILE A C 1
ATOM 2287 O O . ILE A 1 286 ? 5.875 -27.547 7.906 1 94.62 286 ILE A O 1
ATOM 2291 N N . THR A 1 287 ? 5.676 -27.609 10.117 1 95.19 287 THR A N 1
ATOM 2292 C CA . THR A 1 287 ? 4.23 -27.797 10.062 1 95.19 287 THR A CA 1
ATOM 2293 C C . THR A 1 287 ? 3.518 -26.453 9.938 1 95.19 287 THR A C 1
ATOM 2295 O O . THR A 1 287 ? 4.094 -25.406 10.258 1 95.19 287 THR A O 1
ATOM 2298 N N . ILE A 1 288 ? 2.32 -26.516 9.469 1 95.88 288 ILE A N 1
ATOM 2299 C CA . ILE A 1 288 ? 1.484 -25.328 9.367 1 95.88 288 ILE A CA 1
ATOM 2300 C C . ILE A 1 288 ? 1.316 -24.703 10.742 1 95.88 288 ILE A C 1
ATOM 2302 O O . ILE A 1 288 ? 1.439 -23.484 10.891 1 95.88 288 ILE A O 1
ATOM 2306 N N . GLU A 1 289 ? 1.097 -25.516 11.75 1 95.69 289 GLU A N 1
ATOM 2307 C CA . GLU A 1 289 ? 0.887 -25.047 13.117 1 95.69 289 GLU A CA 1
ATOM 2308 C C . GLU A 1 289 ? 2.131 -24.344 13.648 1 95.69 289 GLU A C 1
ATOM 2310 O O . GLU A 1 289 ? 2.027 -23.297 14.312 1 95.69 289 GLU A O 1
ATOM 2315 N N . GLU A 1 290 ? 3.25 -24.922 13.422 1 97.12 290 GLU A N 1
ATOM 2316 C CA . GLU A 1 290 ? 4.5 -24.312 13.859 1 97.12 290 GLU A CA 1
ATOM 2317 C C . GLU A 1 290 ? 4.695 -22.938 13.227 1 97.12 290 GLU A C 1
ATOM 2319 O O . GLU A 1 290 ? 5.082 -21.984 13.898 1 97.12 290 GLU A O 1
ATOM 2324 N N . PHE A 1 291 ? 4.43 -22.891 11.984 1 96.75 291 PHE A N 1
ATOM 2325 C CA . PHE A 1 291 ? 4.57 -21.609 11.289 1 96.75 291 PHE A CA 1
ATOM 2326 C C . PHE A 1 291 ? 3.605 -20.578 11.844 1 96.75 291 PHE A C 1
ATOM 2328 O O . PHE A 1 291 ? 3.99 -19.422 12.078 1 96.75 291 PHE A O 1
ATOM 2335 N N . GLU A 1 292 ? 2.375 -20.953 12.031 1 96.94 292 GLU A N 1
ATOM 2336 C CA . GLU A 1 292 ? 1.372 -20.031 12.57 1 96.94 292 GLU A CA 1
ATOM 2337 C C . GLU A 1 292 ? 1.771 -19.531 13.953 1 96.94 292 GLU A C 1
ATOM 2339 O O . GLU A 1 292 ? 1.542 -18.359 14.289 1 96.94 292 GLU A O 1
ATOM 2344 N N . ARG A 1 293 ? 2.363 -20.359 14.773 1 97.62 293 ARG A N 1
ATOM 2345 C CA . ARG A 1 293 ? 2.834 -19.953 16.094 1 97.62 293 ARG A CA 1
ATOM 2346 C C . ARG A 1 293 ? 3.93 -18.891 15.984 1 97.62 293 ARG A C 1
ATOM 2348 O O . ARG A 1 293 ? 3.975 -17.953 16.781 1 97.62 293 ARG A O 1
ATOM 2355 N N . LEU A 1 294 ? 4.828 -19.078 15.039 1 97.75 294 LEU A N 1
ATOM 2356 C CA . LEU A 1 294 ? 5.875 -18.094 14.805 1 97.75 294 LEU A CA 1
ATOM 2357 C C . LEU A 1 294 ? 5.273 -16.75 14.43 1 97.75 294 LEU A C 1
ATOM 2359 O O . LEU A 1 294 ? 5.66 -15.711 14.984 1 97.75 294 LEU A O 1
ATOM 2363 N N . VAL A 1 295 ? 4.34 -16.781 13.461 1 98.31 295 VAL A N 1
ATOM 2364 C CA . VAL A 1 295 ? 3.738 -15.547 12.961 1 98.31 295 VAL A CA 1
ATOM 2365 C C . VAL A 1 295 ? 2.992 -14.836 14.094 1 98.31 295 VAL A C 1
ATOM 2367 O O . VAL A 1 295 ? 3.074 -13.617 14.227 1 98.31 295 VAL A O 1
ATOM 2370 N N . ASP A 1 296 ? 2.287 -15.609 14.867 1 97.75 296 ASP A N 1
ATOM 2371 C CA . ASP A 1 296 ? 1.581 -15.039 16.016 1 97.75 296 ASP A CA 1
ATOM 2372 C C . ASP A 1 296 ? 2.551 -14.336 16.969 1 97.75 296 ASP A C 1
ATOM 2374 O O . ASP A 1 296 ? 2.275 -13.234 17.438 1 97.75 296 ASP A O 1
ATOM 2378 N N . ALA A 1 297 ? 3.604 -14.992 17.266 1 98.56 297 ALA A N 1
ATOM 2379 C CA . ALA A 1 297 ? 4.617 -14.414 18.156 1 98.56 297 ALA A CA 1
ATOM 2380 C C . ALA A 1 297 ? 5.191 -13.133 17.547 1 98.56 297 ALA A C 1
ATOM 2382 O O . ALA A 1 297 ? 5.418 -12.148 18.266 1 98.56 297 ALA A O 1
ATOM 2383 N N . TRP A 1 298 ? 5.461 -13.18 16.234 1 98.62 298 TRP A N 1
ATOM 2384 C CA . TRP A 1 298 ? 6 -12.008 15.555 1 98.62 298 TRP A CA 1
ATOM 2385 C C . TRP A 1 298 ? 5.035 -10.836 15.633 1 98.62 298 TRP A C 1
ATOM 2387 O O . TRP A 1 298 ? 5.453 -9.688 15.797 1 98.62 298 TRP A O 1
ATOM 2397 N N . CYS A 1 299 ? 3.732 -11.094 15.492 1 98.44 299 CYS A N 1
ATOM 2398 C CA . CYS A 1 299 ? 2.725 -10.047 15.586 1 98.44 299 CYS A CA 1
ATOM 2399 C C . CYS A 1 299 ? 2.723 -9.414 16.969 1 98.44 299 CYS A C 1
ATOM 2401 O O . CYS A 1 299 ? 2.65 -8.188 17.109 1 98.44 299 CYS A O 1
ATOM 2403 N N . GLU A 1 300 ? 2.816 -10.234 17.969 1 98.31 300 GLU A N 1
ATOM 2404 C CA . GLU A 1 300 ? 2.867 -9.734 19.344 1 98.31 300 GLU A CA 1
ATOM 2405 C C . GLU A 1 300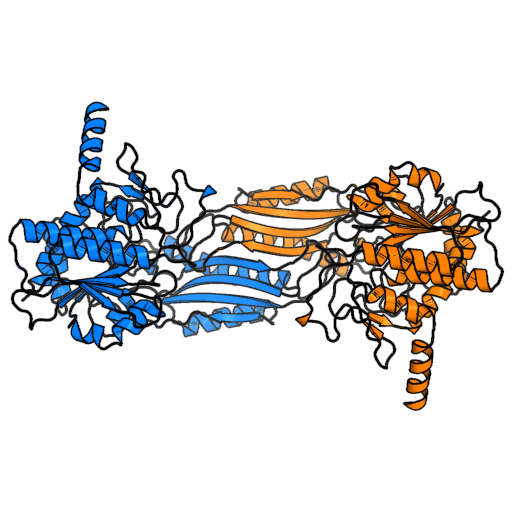 ? 4.129 -8.906 19.578 1 98.31 300 GLU A C 1
ATOM 2407 O O . GLU A 1 300 ? 4.066 -7.832 20.188 1 98.31 300 GLU A O 1
ATOM 2412 N N . GLU A 1 301 ? 5.227 -9.406 19.141 1 98.5 301 GLU A N 1
ATOM 2413 C CA . GLU A 1 301 ? 6.512 -8.734 19.312 1 98.5 301 GLU A CA 1
ATOM 2414 C C . GLU A 1 301 ? 6.551 -7.418 18.531 1 98.5 301 GLU A C 1
ATOM 2416 O O . GLU A 1 301 ? 7.363 -6.543 18.844 1 98.5 301 GLU A O 1
ATOM 2421 N N . SER A 1 302 ? 5.719 -7.266 17.531 1 98.25 302 SER A N 1
ATOM 2422 C CA . SER A 1 302 ? 5.699 -6.07 16.688 1 98.25 302 SER A CA 1
ATOM 2423 C C . SER A 1 302 ? 4.836 -4.977 17.312 1 98.25 302 SER A C 1
ATOM 2425 O O . SER A 1 302 ? 4.684 -3.896 16.734 1 98.25 302 SER A O 1
ATOM 2427 N N . GLY A 1 303 ? 4.23 -5.234 18.484 1 97.31 303 GLY A N 1
ATOM 2428 C CA . GLY A 1 303 ? 3.467 -4.219 19.188 1 97.31 303 GLY A CA 1
ATOM 2429 C C . GLY A 1 303 ? 1.992 -4.551 19.312 1 97.31 303 GLY A C 1
ATOM 2430 O O . GLY A 1 303 ? 1.209 -3.752 19.828 1 97.31 303 GLY A O 1
ATOM 2431 N N . GLY A 1 304 ? 1.532 -5.699 18.812 1 96.75 304 GLY A N 1
ATOM 2432 C CA . GLY A 1 304 ? 0.141 -6.109 18.922 1 96.75 304 GLY A CA 1
ATOM 2433 C C . GLY A 1 304 ? -0.791 -5.293 18.047 1 96.75 304 GLY A C 1
ATOM 2434 O O . GLY A 1 304 ? -0.339 -4.469 17.25 1 96.75 304 GLY A O 1
ATOM 2435 N N . GLY A 1 305 ? -2.148 -5.645 18.125 1 97.31 305 GLY A N 1
ATOM 2436 C CA . GLY A 1 305 ? -3.123 -4.941 17.312 1 97.31 305 GLY A CA 1
ATOM 2437 C C . GLY A 1 305 ? -3.045 -5.309 15.836 1 97.31 305 GLY A C 1
ATOM 2438 O O . GLY A 1 305 ? -3.32 -4.477 14.969 1 97.31 305 GLY A O 1
ATOM 2439 N N . ILE A 1 306 ? -2.545 -6.453 15.562 1 98.38 306 ILE A N 1
ATOM 2440 C CA . ILE A 1 306 ? -2.4 -6.93 14.195 1 98.38 306 ILE A CA 1
ATOM 2441 C C . ILE A 1 306 ? -3.373 -8.078 13.945 1 98.38 306 ILE A C 1
ATOM 2443 O O . ILE A 1 306 ? -3.332 -9.102 14.633 1 98.38 306 ILE A O 1
ATOM 2447 N N . LYS A 1 307 ? -4.305 -7.852 13.031 1 98.38 307 LYS A N 1
ATOM 2448 C CA . LYS A 1 307 ? -5.211 -8.906 12.594 1 98.38 307 LYS A CA 1
ATOM 2449 C C . LYS A 1 307 ? -4.594 -9.734 11.477 1 98.38 307 LYS A C 1
ATOM 2451 O O . LYS A 1 307 ? -3.99 -9.188 10.547 1 98.38 307 LYS A O 1
ATOM 2456 N N . ILE A 1 308 ? -4.738 -11.008 11.602 1 98 308 ILE A N 1
ATOM 2457 C CA . ILE A 1 308 ? -4.168 -11.93 10.617 1 98 308 ILE A CA 1
ATOM 2458 C C . ILE A 1 308 ? -5.293 -12.656 9.883 1 98 308 ILE A C 1
ATOM 2460 O O . ILE A 1 308 ? -6.219 -13.172 10.516 1 98 308 ILE A O 1
ATOM 2464 N N . ASP A 1 309 ? -5.254 -12.656 8.617 1 96.31 309 ASP A N 1
ATOM 2465 C CA . ASP A 1 309 ? -6.102 -13.492 7.766 1 96.31 309 ASP A CA 1
ATOM 2466 C C . ASP A 1 309 ? -5.258 -14.445 6.926 1 96.31 309 ASP A C 1
ATOM 2468 O O . ASP A 1 309 ? -4.523 -14.016 6.035 1 96.31 309 ASP A O 1
ATOM 2472 N N . TYR A 1 310 ? -5.383 -15.727 7.148 1 91.81 310 TYR A N 1
ATOM 2473 C CA . TYR A 1 310 ? -4.621 -16.734 6.43 1 91.81 310 TYR A CA 1
ATOM 2474 C C . TYR A 1 310 ? -5.43 -17.297 5.266 1 91.81 310 TYR A C 1
ATOM 2476 O O . TYR A 1 310 ? -6.641 -17.5 5.383 1 91.81 310 TYR A O 1
ATOM 2484 N N . GLY A 1 311 ? -4.734 -17.516 4.195 1 86.44 311 GLY A N 1
ATOM 2485 C CA . GLY A 1 311 ? -5.254 -18.547 3.299 1 86.44 311 GLY A CA 1
ATOM 2486 C C . GLY A 1 311 ? -5.152 -19.938 3.867 1 86.44 311 GLY A C 1
ATOM 2487 O O . GLY A 1 311 ? -4.113 -20.328 4.41 1 86.44 311 GLY A O 1
ATOM 2488 N N . VAL A 1 312 ? -6.191 -20.734 3.861 1 81.06 312 VAL A N 1
ATOM 2489 C CA . VAL A 1 312 ? -6.199 -22.047 4.512 1 81.06 312 VAL A CA 1
ATOM 2490 C C . VAL A 1 312 ? -6.199 -23.141 3.459 1 81.06 312 VAL A C 1
ATOM 2492 O O . VAL A 1 312 ? -7.203 -23.359 2.775 1 81.06 312 VAL A O 1
ATOM 2495 N N . TYR A 1 313 ? -5.074 -23.734 3.326 1 84.81 313 TYR A N 1
ATOM 2496 C CA . TYR A 1 313 ? -4.902 -24.891 2.457 1 84.81 313 TYR A CA 1
ATOM 2497 C C . TYR A 1 313 ? -4.242 -26.047 3.205 1 84.81 313 TYR A C 1
ATOM 2499 O O . TYR A 1 313 ? -3.352 -25.828 4.031 1 84.81 313 TYR A O 1
ATOM 2507 N N . PRO A 1 314 ? -4.699 -27.188 3.012 1 82.38 314 PRO A N 1
ATOM 2508 C CA . PRO A 1 314 ? -4.137 -28.328 3.748 1 82.38 314 PRO A CA 1
ATOM 2509 C C . PRO A 1 314 ? -2.832 -28.828 3.141 1 82.38 314 PRO A C 1
ATOM 2511 O O . PRO A 1 314 ? -2.561 -28.594 1.961 1 82.38 314 PRO A O 1
ATOM 2514 N N . PHE A 1 315 ? -2.082 -29.469 3.965 1 90.69 315 PHE A N 1
ATOM 2515 C CA . PHE A 1 315 ? -0.962 -30.266 3.482 1 90.69 315 PHE A CA 1
ATOM 2516 C C . PHE A 1 315 ? -1.457 -31.484 2.721 1 90.69 315 PHE A C 1
ATOM 2518 O O . PHE A 1 315 ? -2.418 -32.156 3.137 1 90.69 315 PHE A O 1
ATOM 2525 N N . VAL A 1 316 ? -0.861 -31.797 1.606 1 93.5 316 VAL A N 1
ATOM 2526 C CA . VAL A 1 316 ? -1.234 -32.938 0.792 1 93.5 316 VAL A CA 1
ATOM 2527 C C . VAL A 1 316 ? -0.02 -33.844 0.585 1 93.5 316 VAL A C 1
ATOM 2529 O O . VAL A 1 316 ? 1.05 -33.375 0.191 1 93.5 316 VAL A O 1
ATOM 2532 N N . GLU A 1 317 ? -0.239 -35.094 0.823 1 94 317 GLU A N 1
ATOM 2533 C CA . GLU A 1 317 ? 0.838 -36.062 0.669 1 94 317 GLU A CA 1
ATOM 2534 C C . GLU A 1 317 ? 1.304 -36.156 -0.782 1 94 317 GLU A C 1
ATOM 2536 O O . GLU A 1 317 ? 0.503 -36 -1.706 1 94 317 GLU A O 1
ATOM 2541 N N . SER A 1 318 ? 2.553 -36.5 -0.964 1 96.38 318 SER A N 1
ATOM 2542 C CA . SER A 1 318 ? 3.15 -36.562 -2.293 1 96.38 318 SER A CA 1
ATOM 2543 C C . SER A 1 318 ? 2.82 -37.906 -2.977 1 96.38 318 SER A C 1
ATOM 2545 O O . SER A 1 318 ? 2.52 -38.906 -2.311 1 96.38 318 SER A O 1
ATOM 2547 N N . THR A 1 319 ? 2.834 -37.875 -4.258 1 98 319 THR A N 1
ATOM 2548 C CA . THR A 1 319 ? 2.699 -39.062 -5.066 1 98 319 THR A CA 1
ATOM 2549 C C . THR A 1 319 ? 3.885 -40 -4.844 1 98 319 THR A C 1
ATOM 2551 O O . THR A 1 319 ? 5.035 -39.562 -4.805 1 98 319 THR A O 1
ATOM 2554 N N . LYS A 1 320 ? 3.609 -41.281 -4.676 1 97 320 LYS A N 1
ATOM 2555 C CA . LYS A 1 320 ? 4.668 -42.281 -4.516 1 97 320 LYS A CA 1
ATOM 2556 C C . LYS A 1 320 ? 5.391 -42.531 -5.836 1 97 320 LYS A C 1
ATOM 2558 O O . LYS A 1 320 ? 4.75 -42.781 -6.855 1 97 320 LYS A O 1
ATOM 2563 N N . LEU A 1 321 ? 6.715 -42.438 -5.785 1 97.62 321 LEU A N 1
ATOM 2564 C CA . LEU A 1 321 ? 7.539 -42.688 -6.969 1 97.62 321 LEU A CA 1
ATOM 2565 C C . LEU A 1 321 ? 8.258 -44.031 -6.867 1 97.62 321 LEU A C 1
ATOM 2567 O O . LEU A 1 321 ? 9.484 -44.094 -7.016 1 97.62 321 LEU A O 1
ATOM 2571 N N . ASP A 1 322 ? 7.531 -45.062 -6.566 1 96.94 322 ASP A N 1
ATOM 2572 C CA . ASP A 1 322 ? 8.125 -46.406 -6.465 1 96.94 322 ASP A CA 1
ATOM 2573 C C . ASP A 1 322 ? 7.305 -47.438 -7.25 1 96.94 322 ASP A C 1
ATOM 2575 O O . ASP A 1 322 ? 6.43 -47.062 -8.039 1 96.94 322 ASP A O 1
ATOM 2579 N N . GLU A 1 323 ? 7.609 -48.656 -7.082 1 96.62 323 GLU A N 1
ATOM 2580 C CA . GLU A 1 323 ? 7.059 -49.719 -7.906 1 96.62 323 GLU A CA 1
ATOM 2581 C C . GLU A 1 323 ? 5.578 -49.938 -7.605 1 96.62 323 GLU A C 1
ATOM 2583 O O . GLU A 1 323 ? 4.871 -50.594 -8.383 1 96.62 323 GLU A O 1
ATOM 2588 N N . SER A 1 324 ? 5.16 -49.438 -6.504 1 96.5 324 SER A N 1
ATOM 2589 C CA . SER A 1 324 ? 3.752 -49.625 -6.152 1 96.5 324 SER A CA 1
ATOM 2590 C C . SER A 1 324 ? 2.852 -48.75 -7.031 1 96.5 324 SER A C 1
ATOM 2592 O O . SER A 1 324 ? 1.639 -48.969 -7.082 1 96.5 324 SER A O 1
ATOM 2594 N N . ASN A 1 325 ? 3.393 -47.781 -7.68 1 97.56 325 ASN A N 1
ATOM 2595 C CA . ASN A 1 325 ? 2.691 -46.906 -8.602 1 97.56 325 ASN A CA 1
ATOM 2596 C C . ASN A 1 325 ? 2.961 -47.281 -10.055 1 97.56 325 ASN A C 1
ATOM 2598 O O . ASN A 1 325 ? 3.928 -46.812 -10.648 1 97.56 325 ASN A O 1
ATOM 2602 N N . LYS A 1 326 ? 2.047 -48 -10.641 1 97.62 326 LYS A N 1
ATOM 2603 C CA . LYS A 1 326 ? 2.246 -48.531 -11.984 1 97.62 326 LYS A CA 1
ATOM 2604 C C . LYS A 1 326 ? 2.371 -47.406 -13.008 1 97.62 326 LYS A C 1
ATOM 2606 O O . LYS A 1 326 ? 3.084 -47.562 -14 1 97.62 326 LYS A O 1
ATOM 2611 N N . TYR A 1 327 ? 1.63 -46.344 -12.742 1 98.12 327 TYR A N 1
ATOM 2612 C CA . TYR A 1 327 ? 1.701 -45.219 -13.664 1 98.12 327 TYR A CA 1
ATOM 2613 C C . TYR A 1 327 ? 3.082 -44.562 -13.633 1 98.12 327 TYR A C 1
ATOM 2615 O O . TYR A 1 327 ? 3.631 -44.219 -14.672 1 98.12 327 TYR A O 1
ATOM 2623 N N . TRP A 1 328 ? 3.682 -44.469 -12.453 1 97.94 328 TRP A N 1
ATOM 2624 C CA . TRP A 1 328 ? 5.027 -43.906 -12.336 1 97.94 328 TRP A CA 1
ATOM 2625 C C . TRP A 1 328 ? 6.047 -44.781 -13.039 1 97.94 328 TRP A C 1
ATOM 2627 O O . TRP A 1 328 ? 6.953 -44.281 -13.711 1 97.94 328 TRP A O 1
ATOM 2637 N N . VAL A 1 329 ? 5.883 -46.031 -12.922 1 98 329 VAL A N 1
ATOM 2638 C CA . VAL A 1 329 ? 6.832 -46.969 -13.508 1 98 329 VAL A CA 1
ATOM 2639 C C . VAL A 1 329 ? 6.914 -46.75 -15.016 1 98 329 VAL A C 1
ATOM 2641 O O . VAL A 1 329 ? 8.008 -46.625 -15.57 1 98 329 VAL A O 1
ATOM 2644 N N . VAL A 1 330 ? 5.77 -46.656 -15.641 1 98.19 330 VAL A N 1
ATOM 2645 C CA . VAL A 1 330 ? 5.762 -46.531 -17.094 1 98.19 330 VAL A CA 1
ATOM 2646 C C . VAL A 1 330 ? 6.137 -45.125 -17.484 1 98.19 330 VAL A C 1
ATOM 2648 O O . VAL A 1 330 ? 6.766 -44.875 -18.531 1 98.19 330 VAL A O 1
ATOM 2651 N N . PHE A 1 331 ? 5.719 -44.156 -16.625 1 98.25 331 PHE A N 1
ATOM 2652 C CA . PHE A 1 331 ? 6.125 -42.75 -16.844 1 98.25 331 PHE A CA 1
ATOM 2653 C C . PHE A 1 331 ? 7.645 -42.625 -16.875 1 98.25 331 PHE A C 1
ATOM 2655 O O . PHE A 1 331 ? 8.211 -42.094 -17.812 1 98.25 331 PHE A O 1
ATOM 2662 N N . LYS A 1 332 ? 8.266 -43.156 -15.891 1 97.81 332 LYS A N 1
ATOM 2663 C CA . LYS A 1 332 ? 9.719 -43.156 -15.766 1 97.81 332 LYS A CA 1
ATOM 2664 C C . LYS A 1 332 ? 10.383 -43.875 -16.938 1 97.81 332 LYS A C 1
ATOM 2666 O O . LYS A 1 332 ? 11.383 -43.375 -17.484 1 97.81 332 LYS A O 1
ATOM 2671 N N . GLN A 1 333 ? 9.844 -44.969 -17.344 1 97.88 333 GLN A N 1
ATOM 2672 C CA . GLN A 1 333 ? 10.375 -45.719 -18.469 1 97.88 333 GLN A CA 1
ATOM 2673 C C . GLN A 1 333 ? 10.305 -44.906 -19.75 1 97.88 333 GLN A C 1
ATOM 2675 O O . GLN A 1 333 ? 11.234 -44.938 -20.562 1 97.88 333 GLN A O 1
ATOM 2680 N N . ALA A 1 334 ? 9.172 -44.219 -19.922 1 98 334 ALA A N 1
ATOM 2681 C CA . ALA A 1 334 ? 9.008 -43.406 -21.109 1 98 334 ALA A CA 1
ATOM 2682 C C . ALA A 1 334 ? 10.078 -42.312 -21.156 1 98 334 ALA A C 1
ATOM 2684 O O . ALA A 1 334 ? 10.625 -42 -22.234 1 98 334 ALA A O 1
ATOM 2685 N N . LEU A 1 335 ? 10.359 -41.688 -20.078 1 97.88 335 LEU A N 1
ATOM 2686 C CA . LEU A 1 335 ? 11.398 -40.688 -19.984 1 97.88 335 LEU A CA 1
ATOM 2687 C C . LEU A 1 335 ? 12.766 -41.25 -20.312 1 97.88 335 LEU A C 1
ATOM 2689 O O . LEU A 1 335 ? 13.555 -40.656 -21.031 1 97.88 335 LEU A O 1
ATOM 2693 N N . GLN A 1 336 ? 13.008 -42.406 -19.766 1 97.5 336 GLN A N 1
ATOM 2694 C CA . GLN A 1 336 ? 14.281 -43.094 -19.969 1 97.5 336 GLN A CA 1
ATOM 2695 C C . GLN A 1 336 ? 14.461 -43.469 -21.438 1 97.5 336 GLN A C 1
ATOM 2697 O O . GLN A 1 336 ? 15.555 -43.312 -22 1 97.5 336 GLN A O 1
ATOM 2702 N N . HIS A 1 337 ? 13.438 -43.938 -22.016 1 97.75 337 HIS A N 1
ATOM 2703 C CA . HIS A 1 337 ? 13.492 -44.344 -23.422 1 97.75 337 HIS A CA 1
ATOM 2704 C C . HIS A 1 337 ? 13.844 -43.156 -24.312 1 97.75 337 HIS A C 1
ATOM 2706 O O . HIS A 1 337 ? 14.492 -43.344 -25.344 1 97.75 337 HIS A O 1
ATOM 2712 N N . MET A 1 338 ? 13.383 -42 -23.906 1 98.06 338 MET A N 1
ATOM 2713 C CA . MET A 1 338 ? 13.656 -40.781 -24.688 1 98.06 338 MET A CA 1
ATOM 2714 C C . MET A 1 338 ? 14.977 -40.156 -24.266 1 98.06 338 MET A C 1
ATOM 2716 O O . MET A 1 338 ? 15.336 -39.094 -24.75 1 98.06 338 MET A O 1
ATOM 2720 N N . ASP A 1 339 ? 15.664 -40.781 -23.375 1 97.69 339 ASP A N 1
ATOM 2721 C CA . ASP A 1 339 ? 16.953 -40.312 -22.891 1 97.69 339 ASP A CA 1
ATOM 2722 C C . ASP A 1 339 ? 16.859 -38.906 -22.328 1 97.69 339 ASP A C 1
ATOM 2724 O O . ASP A 1 339 ? 17.688 -38.031 -22.656 1 97.69 339 ASP A O 1
ATOM 2728 N N . LEU A 1 340 ? 15.812 -38.625 -21.609 1 97.94 340 LEU A N 1
ATOM 2729 C CA . LEU A 1 340 ? 15.617 -37.312 -21 1 97.94 340 LEU A CA 1
ATOM 2730 C C . LEU A 1 340 ? 16.125 -37.312 -19.578 1 97.94 340 LEU A C 1
ATOM 2732 O O . LEU A 1 340 ? 15.961 -38.281 -18.844 1 97.94 340 LEU A O 1
ATOM 2736 N N . LYS A 1 341 ? 16.844 -36.219 -19.172 1 97.44 341 LYS A N 1
ATOM 2737 C CA . LYS A 1 341 ? 17.266 -36 -17.797 1 97.44 341 LYS A CA 1
ATOM 2738 C C . LYS A 1 341 ? 16.141 -35.375 -16.969 1 97.44 341 LYS A C 1
ATOM 2740 O O . LYS A 1 341 ? 15.617 -34.312 -17.328 1 97.44 341 LYS A O 1
ATOM 2745 N N . VAL A 1 342 ? 15.781 -36.062 -15.938 1 96.94 342 VAL A N 1
ATOM 2746 C CA . VAL A 1 342 ? 14.656 -35.625 -15.125 1 96.94 342 VAL A CA 1
ATOM 2747 C C . VAL A 1 342 ? 15.047 -35.625 -13.648 1 96.94 342 VAL A C 1
ATOM 2749 O O . VAL A 1 342 ? 15.766 -36.5 -13.195 1 96.94 342 VAL A O 1
ATOM 2752 N N . LYS A 1 343 ? 14.656 -34.656 -12.906 1 95.5 343 LYS A N 1
ATOM 2753 C CA . LYS A 1 343 ? 14.867 -34.594 -11.461 1 95.5 343 LYS A CA 1
ATOM 2754 C C . LYS A 1 343 ? 13.539 -34.469 -10.727 1 95.5 343 LYS A C 1
ATOM 2756 O O . LYS A 1 343 ? 12.898 -33.406 -10.758 1 95.5 343 LYS A O 1
ATOM 2761 N N . PRO A 1 344 ? 13.094 -35.531 -10.047 1 96.69 344 PRO A N 1
ATOM 2762 C CA . PRO A 1 344 ? 11.914 -35.406 -9.188 1 96.69 344 PRO A CA 1
ATOM 2763 C C . PRO A 1 344 ? 12.141 -34.438 -8.023 1 96.69 344 PRO A C 1
ATOM 2765 O O . PRO A 1 344 ? 13.195 -34.469 -7.379 1 96.69 344 PRO A O 1
ATOM 2768 N N . GLN A 1 345 ? 11.25 -33.562 -7.75 1 96.06 345 GLN A N 1
ATOM 2769 C CA . GLN A 1 345 ? 11.359 -32.594 -6.66 1 96.06 345 GLN A CA 1
ATOM 2770 C C . GLN A 1 345 ? 9.984 -32.125 -6.215 1 96.06 345 GLN A C 1
ATOM 2772 O O . GLN A 1 345 ? 8.977 -32.406 -6.852 1 96.06 345 GLN A O 1
ATOM 2777 N N . ILE A 1 346 ? 9.945 -31.453 -5.066 1 96.38 346 ILE A N 1
ATOM 2778 C CA . ILE A 1 346 ? 8.742 -30.797 -4.57 1 96.38 346 ILE A CA 1
ATOM 2779 C C . ILE A 1 346 ? 8.531 -29.484 -5.301 1 96.38 346 ILE A C 1
ATOM 2781 O O . ILE A 1 346 ? 9.461 -28.688 -5.457 1 96.38 346 ILE A O 1
ATOM 2785 N N . LEU A 1 347 ? 7.344 -29.344 -5.816 1 96 347 LEU A N 1
ATOM 2786 C CA . LEU A 1 347 ? 7.012 -28.094 -6.496 1 96 347 LEU A CA 1
ATOM 2787 C C . LEU A 1 347 ? 7.016 -26.922 -5.523 1 96 347 LEU A C 1
ATOM 2789 O O . LEU A 1 347 ? 6.383 -26.984 -4.465 1 96 347 LEU A O 1
ATOM 2793 N N . PRO A 1 348 ? 7.688 -25.828 -5.836 1 94.06 348 PRO A N 1
ATOM 2794 C CA . PRO A 1 348 ? 7.746 -24.656 -4.961 1 94.06 348 PRO A CA 1
ATOM 2795 C C . PRO A 1 348 ? 6.379 -24 -4.75 1 94.06 348 PRO A C 1
ATOM 2797 O O . PRO A 1 348 ? 6.129 -23.406 -3.697 1 94.06 348 PRO A O 1
ATOM 2800 N N . GLY A 1 349 ? 5.555 -24.078 -5.664 1 93 349 GLY A N 1
ATOM 2801 C CA . GLY A 1 349 ? 4.219 -23.516 -5.562 1 93 349 GLY A CA 1
ATOM 2802 C C . GLY A 1 349 ? 3.164 -24.547 -5.203 1 93 349 GLY A C 1
ATOM 2803 O O . GLY A 1 349 ? 3.395 -25.406 -4.352 1 93 349 GLY A O 1
ATOM 2804 N N . ALA A 1 350 ? 2.029 -24.297 -5.641 1 92.69 350 ALA A N 1
ATOM 2805 C CA . ALA A 1 350 ? 0.912 -25.234 -5.559 1 92.69 350 ALA A CA 1
ATOM 2806 C C . ALA A 1 350 ? 0.049 -25.172 -6.816 1 92.69 350 ALA A C 1
ATOM 2808 O O . ALA A 1 350 ? -0.187 -24.094 -7.359 1 92.69 350 ALA A O 1
ATOM 2809 N N . THR A 1 351 ? -0.246 -26.328 -7.285 1 94.56 351 THR A N 1
ATOM 2810 C CA . THR A 1 351 ? -1.116 -26.406 -8.453 1 94.56 351 THR A CA 1
ATOM 2811 C C . THR A 1 351 ? -2.408 -27.156 -8.109 1 94.56 351 THR A C 1
ATOM 2813 O O . THR A 1 351 ? -2.566 -27.641 -6.992 1 94.56 351 THR A O 1
ATOM 2816 N N . ASP A 1 352 ? -3.289 -27.156 -9.047 1 96.12 352 ASP A N 1
ATOM 2817 C CA . ASP A 1 352 ? -4.59 -27.797 -8.852 1 96.12 352 ASP A CA 1
ATOM 2818 C C . ASP A 1 352 ? -4.441 -29.281 -8.578 1 96.12 352 ASP A C 1
ATOM 2820 O O . ASP A 1 352 ? -5.355 -29.922 -8.039 1 96.12 352 ASP A O 1
ATOM 2824 N N . ILE A 1 353 ? -3.328 -29.781 -8.914 1 95 353 ILE A N 1
ATOM 2825 C CA . ILE A 1 353 ? -3.141 -31.219 -8.867 1 95 353 ILE A CA 1
ATOM 2826 C C . ILE A 1 353 ? -3.174 -31.703 -7.414 1 95 353 ILE A C 1
ATOM 2828 O O . ILE A 1 353 ? -3.389 -32.875 -7.148 1 95 353 ILE A O 1
ATOM 2832 N N . ARG A 1 354 ? -2.881 -30.766 -6.453 1 95.69 354 ARG A N 1
ATOM 2833 C CA . ARG A 1 354 ? -2.9 -31.141 -5.039 1 95.69 354 ARG A CA 1
ATOM 2834 C C . ARG A 1 354 ? -4.27 -31.672 -4.633 1 95.69 354 ARG A C 1
ATOM 2836 O O . ARG A 1 354 ? -4.367 -32.562 -3.791 1 95.69 354 ARG A O 1
ATOM 2843 N N . TYR A 1 355 ? -5.344 -31.172 -5.262 1 97 355 TYR A N 1
ATOM 2844 C CA . TYR A 1 355 ? -6.695 -31.609 -4.91 1 97 355 TYR A CA 1
ATOM 2845 C C . TYR A 1 355 ? -6.953 -33.031 -5.375 1 97 355 TYR A C 1
ATOM 2847 O O . TYR A 1 355 ? -7.727 -33.75 -4.754 1 97 355 TYR A O 1
ATOM 2855 N N . ILE A 1 356 ? -6.324 -33.438 -6.453 1 97.75 356 ILE A N 1
ATOM 2856 C CA . ILE A 1 356 ? -6.434 -34.812 -6.938 1 97.75 356 ILE A CA 1
ATOM 2857 C C . ILE A 1 356 ? -5.625 -35.75 -6.039 1 97.75 356 ILE A C 1
ATOM 2859 O O . ILE A 1 356 ? -6.098 -36.812 -5.664 1 97.75 356 ILE A O 1
ATOM 2863 N N . ARG A 1 357 ? -4.441 -35.281 -5.691 1 97.25 357 ARG A N 1
ATOM 2864 C CA . ARG A 1 357 ? -3.617 -36.094 -4.785 1 97.25 357 ARG A CA 1
ATOM 2865 C C . ARG A 1 357 ? -4.312 -36.281 -3.441 1 97.25 357 ARG A C 1
ATOM 2867 O O . ARG A 1 357 ? -4.16 -37.312 -2.803 1 97.25 357 ARG A O 1
ATOM 2874 N N . GLU A 1 358 ? -5.02 -35.281 -3.029 1 95.81 358 GLU A N 1
ATOM 2875 C CA . GLU A 1 358 ? -5.738 -35.344 -1.759 1 95.81 358 GLU A CA 1
ATOM 2876 C C . GLU A 1 358 ? -6.734 -36.5 -1.75 1 95.81 358 GLU A C 1
ATOM 2878 O O . GLU A 1 358 ? -7.074 -37.031 -0.688 1 95.81 358 GLU A O 1
ATOM 2883 N N . LEU A 1 359 ? -7.184 -36.969 -2.896 1 96.81 359 LEU A N 1
ATOM 2884 C CA . LEU A 1 359 ? -8.125 -38.062 -3.023 1 96.81 359 LEU A CA 1
ATOM 2885 C C . LEU A 1 359 ? -7.387 -39.406 -3.014 1 96.81 359 LEU A C 1
ATOM 2887 O O . LEU A 1 359 ? -8.016 -40.469 -3.068 1 96.81 359 LEU A O 1
ATOM 2891 N N . GLY A 1 360 ? -6.062 -39.312 -3 1 96.25 360 GLY A N 1
ATOM 2892 C CA . GLY A 1 360 ? -5.266 -40.531 -3.039 1 96.25 360 GLY A CA 1
ATOM 2893 C C . GLY A 1 360 ? -4.918 -40.969 -4.449 1 96.25 360 GLY A C 1
ATOM 2894 O O . GLY A 1 360 ? -4.355 -42.062 -4.648 1 96.25 360 GLY A O 1
ATOM 2895 N N . ILE A 1 361 ? -5.262 -40.219 -5.434 1 98.06 361 ILE A N 1
ATOM 2896 C CA . ILE A 1 361 ? -4.938 -40.531 -6.82 1 98.06 361 ILE A CA 1
ATOM 2897 C C . ILE A 1 361 ? -3.535 -40.031 -7.152 1 98.06 361 ILE A C 1
ATOM 2899 O O . ILE A 1 361 ? -3.225 -38.844 -6.93 1 98.06 361 ILE A O 1
ATOM 2903 N N . PRO A 1 362 ? -2.66 -40.906 -7.633 1 98.25 362 PRO A N 1
ATOM 2904 C CA . PRO A 1 362 ? -1.329 -40.438 -8.016 1 98.25 362 PRO A CA 1
ATOM 2905 C C . PRO A 1 362 ? -1.373 -39.406 -9.141 1 98.25 362 PRO A C 1
ATOM 2907 O O . PRO A 1 362 ? -2.131 -39.562 -10.102 1 98.25 362 PRO A O 1
ATOM 2910 N N . ALA A 1 363 ? -0.609 -38.406 -8.977 1 97.88 363 ALA A N 1
ATOM 2911 C CA . ALA A 1 363 ? -0.582 -37.312 -9.93 1 97.88 363 ALA A CA 1
ATOM 2912 C C . ALA A 1 363 ? 0.804 -36.688 -10 1 97.88 363 ALA A C 1
ATOM 2914 O O . ALA A 1 363 ? 1.478 -36.531 -8.977 1 97.88 363 ALA A O 1
ATOM 2915 N N . ILE A 1 364 ? 1.245 -36.281 -11.164 1 98 364 ILE A N 1
ATOM 2916 C CA . ILE A 1 364 ? 2.586 -35.781 -11.398 1 98 364 ILE A CA 1
ATOM 2917 C C . ILE A 1 364 ? 2.498 -34.438 -12.117 1 98 364 ILE A C 1
ATOM 2919 O O . ILE A 1 364 ? 1.691 -34.25 -13.039 1 98 364 ILE A O 1
ATOM 2923 N N . GLY A 1 365 ? 3.225 -33.469 -11.602 1 97.94 365 GLY A N 1
ATOM 2924 C CA . GLY A 1 365 ? 3.43 -32.25 -12.336 1 97.94 365 GLY A CA 1
ATOM 2925 C C . GLY A 1 365 ? 4.637 -32.281 -13.25 1 97.94 365 GLY A C 1
ATOM 2926 O O . GLY A 1 365 ? 5.75 -32.562 -12.805 1 97.94 365 GLY A O 1
ATOM 2927 N N . PHE A 1 366 ? 4.41 -31.984 -14.523 1 98.19 366 PHE A N 1
ATOM 2928 C CA . PHE A 1 366 ? 5.484 -32.062 -15.5 1 98.19 366 PHE A CA 1
ATOM 2929 C C . PHE A 1 366 ? 5.188 -31.141 -16.688 1 98.19 366 PHE A C 1
ATOM 2931 O O . PHE A 1 366 ? 4.125 -31.25 -17.312 1 98.19 366 PHE A O 1
ATOM 2938 N N . SER A 1 367 ? 6.023 -30.219 -16.938 1 97.62 367 SER A N 1
ATOM 2939 C CA . SER A 1 367 ? 6.027 -29.438 -18.172 1 97.62 367 SER A CA 1
ATOM 2940 C C . SER A 1 367 ? 7.32 -29.641 -18.953 1 97.62 367 SER A C 1
ATOM 2942 O O . SER A 1 367 ? 8.414 -29.406 -18.438 1 97.62 367 SER A O 1
ATOM 2944 N N . PRO A 1 368 ? 7.254 -30.078 -20.156 1 97.75 368 PRO A N 1
ATOM 2945 C CA . PRO A 1 368 ? 8.461 -30.359 -20.922 1 97.75 368 PRO A CA 1
ATOM 2946 C C . PRO A 1 368 ? 9.148 -29.078 -21.422 1 97.75 368 PRO A C 1
ATOM 2948 O O . PRO A 1 368 ? 9.242 -28.875 -22.641 1 97.75 368 PRO A O 1
ATOM 2951 N N . MET A 1 369 ? 9.633 -28.328 -20.484 1 97.88 369 MET A N 1
ATOM 2952 C CA . MET A 1 369 ? 10.312 -27.062 -20.781 1 97.88 369 MET A CA 1
ATOM 2953 C C . MET A 1 369 ? 11.711 -27.047 -20.156 1 97.88 369 MET A C 1
ATOM 2955 O O . MET A 1 369 ? 11.914 -26.453 -19.109 1 97.88 369 MET A O 1
ATOM 2959 N N . ASN A 1 370 ? 12.656 -27.719 -20.812 1 97 370 ASN A N 1
ATOM 2960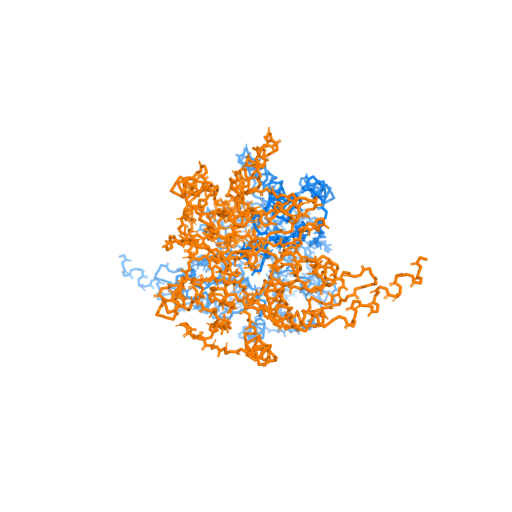 C CA . ASN A 1 370 ? 14.047 -27.578 -20.406 1 97 370 ASN A CA 1
ATOM 2961 C C . ASN A 1 370 ? 14.758 -26.484 -21.203 1 97 370 ASN A C 1
ATOM 2963 O O . ASN A 1 370 ? 14.164 -25.875 -22.094 1 97 370 ASN A O 1
ATOM 2967 N N . LYS A 1 371 ? 15.922 -26.062 -20.781 1 97.38 371 LYS A N 1
ATOM 2968 C CA . LYS A 1 371 ? 16.688 -25 -21.422 1 97.38 371 LYS A CA 1
ATOM 2969 C C . LYS A 1 371 ? 15.828 -23.766 -21.641 1 97.38 371 LYS A C 1
ATOM 2971 O O . LYS A 1 371 ? 15.844 -23.188 -22.734 1 97.38 371 LYS A O 1
ATOM 2976 N N . THR A 1 372 ? 14.984 -23.438 -20.703 1 97.88 372 THR A N 1
ATOM 2977 C CA . THR A 1 372 ? 14.016 -22.344 -20.719 1 97.88 372 THR A CA 1
ATOM 2978 C C . THR A 1 372 ? 14.062 -21.547 -19.422 1 97.88 372 THR A C 1
ATOM 2980 O O . THR A 1 372 ? 13.977 -22.125 -18.328 1 97.88 372 THR A O 1
ATOM 2983 N N . PRO A 1 373 ? 14.273 -20.25 -19.5 1 97.25 373 PRO A N 1
ATOM 2984 C CA . PRO A 1 373 ? 14.203 -19.469 -18.266 1 97.25 373 PRO A CA 1
ATOM 2985 C C . PRO A 1 373 ? 12.836 -19.547 -17.594 1 97.25 373 PRO A C 1
ATOM 2987 O O . PRO A 1 373 ? 11.812 -19.672 -18.281 1 97.25 373 PRO A O 1
ATOM 2990 N N . VAL A 1 374 ? 12.836 -19.547 -16.297 1 96.12 374 VAL A N 1
ATOM 2991 C CA . VAL A 1 374 ? 11.586 -19.516 -15.547 1 96.12 374 VAL A CA 1
ATOM 2992 C C . VAL A 1 374 ? 11 -18.094 -15.578 1 96.12 374 VAL A C 1
ATOM 2994 O O . VAL A 1 374 ? 11.523 -17.188 -14.938 1 96.12 374 VAL A O 1
ATOM 2997 N N . LEU A 1 375 ? 9.844 -17.922 -16.266 1 97.12 375 LEU A N 1
ATOM 2998 C CA . LEU A 1 375 ? 9.305 -16.594 -16.5 1 97.12 375 LEU A CA 1
ATOM 2999 C C . LEU A 1 375 ? 7.844 -16.516 -16.078 1 97.12 375 LEU A C 1
ATOM 3001 O O . LEU A 1 375 ? 7.152 -15.539 -16.391 1 97.12 375 LEU A O 1
ATOM 3005 N N . MET A 1 376 ? 7.387 -17.547 -15.375 1 95.31 376 MET A N 1
ATOM 3006 C CA . MET A 1 376 ? 6.016 -17.5 -14.875 1 95.31 376 MET A CA 1
ATOM 3007 C C . MET A 1 376 ? 5.82 -16.297 -13.953 1 95.31 376 MET A C 1
ATOM 3009 O O . MET A 1 376 ? 6.648 -16.047 -13.07 1 95.31 376 MET A O 1
ATOM 3013 N N . HIS A 1 377 ? 4.707 -15.562 -14.141 1 96.06 377 HIS A N 1
ATOM 3014 C CA . HIS A 1 377 ? 4.316 -14.398 -13.352 1 96.06 377 HIS A CA 1
ATOM 3015 C C . HIS A 1 377 ? 5.281 -13.234 -13.562 1 96.06 377 HIS A C 1
ATOM 3017 O O . HIS A 1 377 ? 5.238 -12.242 -12.828 1 96.06 377 HIS A O 1
ATOM 3023 N N . ASP A 1 378 ? 6.133 -13.352 -14.539 1 96.06 378 ASP A N 1
ATOM 3024 C CA . ASP A 1 378 ? 7.066 -12.273 -14.852 1 96.06 378 ASP A CA 1
ATOM 3025 C C . ASP A 1 378 ? 6.629 -11.508 -16.094 1 96.06 378 ASP A C 1
ATOM 3027 O O . ASP A 1 378 ? 5.684 -11.914 -16.781 1 96.06 378 ASP A O 1
ATOM 3031 N N . HIS A 1 379 ? 7.285 -10.359 -16.297 1 96.25 379 HIS A N 1
ATOM 3032 C CA . HIS A 1 379 ? 7.113 -9.695 -17.594 1 96.25 379 HIS A CA 1
ATOM 3033 C C . HIS A 1 379 ? 7.828 -10.461 -18.703 1 96.25 379 HIS A C 1
ATOM 3035 O O . HIS A 1 379 ? 8.797 -11.188 -18.438 1 96.25 379 HIS A O 1
ATOM 3041 N N . ASP A 1 380 ? 7.25 -10.328 -19.875 1 97.81 380 ASP A N 1
ATOM 3042 C CA . ASP A 1 380 ? 7.852 -10.938 -21.062 1 97.81 380 ASP A CA 1
ATOM 3043 C C . ASP A 1 380 ? 7.941 -12.453 -20.922 1 97.81 380 ASP A C 1
ATOM 3045 O O . ASP A 1 380 ? 8.969 -13.055 -21.234 1 97.81 380 ASP A O 1
ATOM 3049 N N . GLU A 1 381 ? 6.953 -12.977 -20.297 1 98.31 381 GLU A N 1
ATOM 3050 C CA . GLU A 1 381 ? 6.816 -14.422 -20.344 1 98.31 381 GLU A CA 1
ATOM 3051 C C . GLU A 1 381 ? 6.812 -14.938 -21.781 1 98.31 381 GLU A C 1
ATOM 3053 O O . GLU A 1 381 ? 6.121 -14.383 -22.641 1 98.31 381 GLU A O 1
ATOM 3058 N N . TYR A 1 382 ? 7.633 -15.953 -22.078 1 98.62 382 TYR A N 1
ATOM 3059 C CA . TYR A 1 382 ? 7.645 -16.531 -23.406 1 98.62 382 TYR A CA 1
ATOM 3060 C C . TYR A 1 382 ? 8.016 -18.016 -23.359 1 98.62 382 TYR A C 1
ATOM 3062 O O . TYR A 1 382 ? 8.531 -18.5 -22.359 1 98.62 382 TYR A O 1
ATOM 3070 N N . LEU A 1 383 ? 7.648 -18.719 -24.344 1 98.75 383 LEU A N 1
ATOM 3071 C CA . LEU A 1 383 ? 8.078 -20.094 -24.609 1 98.75 383 LEU A CA 1
ATOM 3072 C C . LEU A 1 383 ? 8.578 -20.234 -26.047 1 98.75 383 LEU A C 1
ATOM 3074 O O . LEU A 1 383 ? 7.918 -19.797 -26.984 1 98.75 383 LEU A O 1
ATOM 3078 N N . HIS A 1 384 ? 9.75 -20.812 -26.203 1 98.5 384 HIS A N 1
ATOM 3079 C CA . HIS A 1 384 ? 10.312 -21 -27.531 1 98.5 384 HIS A CA 1
ATOM 3080 C C . HIS A 1 384 ? 9.492 -22 -28.344 1 98.5 384 HIS A C 1
ATOM 3082 O O . HIS A 1 384 ? 9.086 -23.047 -27.812 1 98.5 384 HIS A O 1
ATOM 3088 N N . ALA A 1 385 ? 9.328 -21.719 -29.641 1 98.56 385 ALA A N 1
ATOM 3089 C CA . ALA A 1 385 ? 8.516 -22.531 -30.531 1 98.56 385 ALA A CA 1
ATOM 3090 C C . ALA A 1 385 ? 9.031 -23.969 -30.562 1 98.56 385 ALA A C 1
ATOM 3092 O O . ALA A 1 385 ? 8.242 -24.922 -30.516 1 98.56 385 ALA A O 1
ATOM 3093 N N . ASP A 1 386 ? 10.312 -24.125 -30.609 1 98.19 386 ASP A N 1
ATOM 3094 C CA . ASP A 1 386 ? 10.898 -25.469 -30.672 1 98.19 386 ASP A CA 1
ATOM 3095 C C . ASP A 1 386 ? 10.656 -26.234 -29.375 1 98.19 386 ASP A C 1
ATOM 3097 O O . ASP A 1 386 ? 10.438 -27.438 -29.391 1 98.19 386 ASP A O 1
ATOM 3101 N N . ILE A 1 387 ? 10.797 -25.531 -28.297 1 98.44 387 ILE A N 1
ATOM 3102 C CA . ILE A 1 387 ? 10.547 -26.156 -27 1 98.44 387 ILE A CA 1
ATOM 3103 C C . ILE A 1 387 ? 9.086 -26.594 -26.906 1 98.44 387 ILE A C 1
ATOM 3105 O O . ILE A 1 387 ? 8.781 -27.688 -26.438 1 98.44 387 ILE A O 1
ATOM 3109 N N . PHE A 1 388 ? 8.211 -25.75 -27.375 1 98.62 388 PHE A N 1
ATOM 3110 C CA . PHE A 1 388 ? 6.785 -26.062 -27.391 1 98.62 388 PHE A CA 1
ATOM 3111 C C . PHE A 1 388 ? 6.516 -27.328 -28.203 1 98.62 388 PHE A C 1
ATOM 3113 O O . PHE A 1 388 ? 5.832 -28.234 -27.75 1 98.62 388 PHE A O 1
ATOM 3120 N N . LEU A 1 389 ? 7.012 -27.391 -29.375 1 98.62 389 LEU A N 1
ATOM 3121 C CA . LEU A 1 389 ? 6.777 -28.516 -30.281 1 98.62 389 LEU A CA 1
ATOM 3122 C C . LEU A 1 389 ? 7.434 -29.781 -29.75 1 98.62 389 LEU A C 1
ATOM 3124 O O . LEU A 1 389 ? 6.852 -30.859 -29.812 1 98.62 389 LEU A O 1
ATOM 3128 N N . LYS A 1 390 ? 8.672 -29.594 -29.297 1 98.31 390 LYS A N 1
ATOM 3129 C CA . LYS A 1 390 ? 9.336 -30.734 -28.656 1 98.31 390 LYS A CA 1
ATOM 3130 C C . LYS A 1 390 ? 8.5 -31.281 -27.5 1 98.31 390 LYS A C 1
ATOM 3132 O O . LYS A 1 390 ? 8.484 -32.5 -27.266 1 98.31 390 LYS A O 1
ATOM 3137 N N . GLY A 1 391 ? 7.891 -30.406 -26.828 1 98.56 391 GLY A N 1
ATOM 3138 C CA . GLY A 1 391 ? 7.043 -30.812 -25.719 1 98.56 391 GLY A CA 1
ATOM 3139 C C . GLY A 1 391 ? 5.895 -31.703 -26.141 1 98.56 391 GLY A C 1
ATOM 3140 O O . GLY A 1 391 ? 5.539 -32.656 -25.422 1 98.56 391 GLY A O 1
ATOM 3141 N N . ILE A 1 392 ? 5.293 -31.469 -27.266 1 98.62 392 ILE A N 1
ATOM 3142 C CA . ILE A 1 392 ? 4.23 -32.312 -27.781 1 98.62 392 ILE A CA 1
ATOM 3143 C C . ILE A 1 392 ? 4.758 -33.719 -27.984 1 98.62 392 ILE A C 1
ATOM 3145 O O . ILE A 1 392 ? 4.098 -34.719 -27.609 1 98.62 392 ILE A O 1
ATOM 3149 N N . GLY A 1 393 ? 5.953 -33.812 -28.547 1 98.56 393 GLY A N 1
ATOM 3150 C CA . GLY A 1 393 ? 6.562 -35.094 -28.75 1 98.56 393 GLY A CA 1
ATOM 3151 C C . GLY A 1 393 ? 6.824 -35.844 -27.453 1 98.56 393 GLY A C 1
ATOM 3152 O O . GLY A 1 393 ? 6.559 -37.062 -27.344 1 98.56 393 GLY A O 1
ATOM 3153 N N . ILE A 1 394 ? 7.32 -35.188 -26.516 1 98.75 394 ILE A N 1
ATOM 3154 C CA . ILE A 1 394 ? 7.625 -35.781 -25.203 1 98.75 394 ILE A CA 1
ATOM 3155 C C . ILE A 1 394 ? 6.336 -36.25 -24.547 1 98.75 394 ILE A C 1
ATOM 3157 O O . ILE A 1 394 ? 6.254 -37.406 -24.109 1 98.75 394 ILE A O 1
ATOM 3161 N N . TYR A 1 395 ? 5.348 -35.406 -24.531 1 98.81 395 TYR A N 1
ATOM 3162 C CA . TYR A 1 395 ? 4.059 -35.781 -23.953 1 98.81 395 TYR A CA 1
ATOM 3163 C C . TYR A 1 395 ? 3.459 -36.969 -24.688 1 98.81 395 TYR A C 1
ATOM 3165 O O . TYR A 1 395 ? 2.82 -37.812 -24.062 1 98.81 395 TYR A O 1
ATOM 3173 N N . LYS A 1 396 ? 3.605 -36.969 -25.984 1 98.81 396 LYS A N 1
ATOM 3174 C CA . LYS A 1 396 ? 3.047 -38.094 -26.766 1 98.81 396 LYS A CA 1
ATOM 3175 C C . LYS A 1 396 ? 3.57 -39.438 -26.25 1 98.81 396 LYS A C 1
ATOM 3177 O O . LYS A 1 396 ? 2.799 -40.375 -26.062 1 98.81 396 LYS A O 1
ATOM 3182 N N . ASN A 1 397 ? 4.852 -39.469 -26.047 1 98.56 397 ASN A N 1
ATOM 3183 C CA . ASN A 1 397 ? 5.461 -40.688 -25.562 1 98.56 397 ASN A CA 1
ATOM 3184 C C . ASN A 1 397 ? 4.996 -41.031 -24.141 1 98.56 397 ASN A C 1
ATOM 3186 O O . ASN A 1 397 ? 4.668 -42.156 -23.844 1 98.56 397 ASN A O 1
ATOM 3190 N N . ILE A 1 398 ? 4.969 -40.031 -23.266 1 98.75 398 ILE A N 1
ATOM 3191 C CA . ILE A 1 398 ? 4.594 -40.219 -21.859 1 98.75 398 ILE A CA 1
ATOM 3192 C C . ILE A 1 398 ? 3.133 -40.656 -21.781 1 98.75 398 ILE A C 1
ATOM 3194 O O . ILE A 1 398 ? 2.814 -41.656 -21.109 1 98.75 398 ILE A O 1
ATOM 3198 N N . ILE A 1 399 ? 2.268 -39.906 -22.453 1 98.81 399 ILE A N 1
ATOM 3199 C CA . ILE A 1 399 ? 0.831 -40.156 -22.375 1 98.81 399 ILE A CA 1
ATOM 3200 C C . ILE A 1 399 ? 0.505 -41.531 -22.969 1 98.81 399 ILE A C 1
ATOM 3202 O O . ILE A 1 399 ? -0.318 -42.25 -22.422 1 98.81 399 ILE A O 1
ATOM 3206 N N . THR A 1 400 ? 1.157 -41.875 -24.078 1 98.69 400 THR A N 1
ATOM 3207 C CA . THR A 1 400 ? 0.959 -43.188 -24.672 1 98.69 400 THR A CA 1
ATOM 3208 C C . THR A 1 400 ? 1.331 -44.281 -23.688 1 98.69 400 THR A C 1
ATOM 3210 O O . THR A 1 400 ? 0.603 -45.281 -23.531 1 98.69 400 THR A O 1
ATOM 3213 N N . ALA A 1 401 ? 2.395 -44.094 -23.031 1 98.56 401 ALA A N 1
ATOM 3214 C CA . ALA A 1 401 ? 2.865 -45.062 -22.078 1 98.56 401 ALA A CA 1
ATOM 3215 C C . ALA A 1 401 ? 1.887 -45.219 -20.922 1 98.56 401 ALA A C 1
ATOM 3217 O O . ALA A 1 401 ? 1.477 -46.344 -20.578 1 98.56 401 ALA A O 1
ATOM 3218 N N . VAL A 1 402 ? 1.458 -44.156 -20.281 1 98.62 402 VAL A N 1
ATOM 3219 C CA . VAL A 1 402 ? 0.632 -44.219 -19.078 1 98.62 402 VAL A CA 1
ATOM 3220 C C . VAL A 1 402 ? -0.777 -44.688 -19.453 1 98.62 402 VAL A C 1
ATOM 3222 O O . VAL A 1 402 ? -1.45 -45.312 -18.641 1 98.62 402 VAL A O 1
ATOM 3225 N N . ALA A 1 403 ? -1.24 -44.281 -20.609 1 98.56 403 ALA A N 1
ATOM 3226 C CA . ALA A 1 403 ? -2.594 -44.656 -21.031 1 98.56 403 ALA A CA 1
ATOM 3227 C C . ALA A 1 403 ? -2.674 -46.125 -21.406 1 98.56 403 ALA A C 1
ATOM 3229 O O . ALA A 1 403 ? -3.766 -46.688 -21.516 1 98.56 403 ALA A O 1
ATOM 3230 N N . ASN A 1 404 ? -1.543 -46.75 -21.609 1 98.31 404 ASN A N 1
ATOM 3231 C CA . ASN A 1 404 ? -1.549 -48.156 -22.047 1 98.31 404 ASN A CA 1
ATOM 3232 C C . ASN A 1 404 ? -1.002 -49.094 -20.953 1 98.31 404 ASN A C 1
ATOM 3234 O O . ASN A 1 404 ? -0.773 -50.281 -21.203 1 98.31 404 ASN A O 1
ATOM 3238 N N . VAL A 1 405 ? -0.783 -48.5 -19.828 1 95.88 405 VAL A N 1
ATOM 3239 C CA . VAL A 1 405 ? -0.246 -49.312 -18.75 1 95.88 405 VAL A CA 1
ATOM 3240 C C . VAL A 1 405 ? -1.208 -50.469 -18.438 1 95.88 405 VAL A C 1
ATOM 3242 O O . VAL A 1 405 ? -2.428 -50.281 -18.484 1 95.88 405 VAL A O 1
ATOM 3245 N N . LYS A 1 406 ? -0.682 -51.719 -18.172 1 88 406 LYS A N 1
ATOM 3246 C CA . LYS A 1 406 ? -1.479 -52.906 -17.938 1 88 406 LYS A CA 1
ATOM 3247 C C . LYS A 1 406 ? -2.062 -52.906 -16.531 1 88 406 LYS A C 1
ATOM 3249 O O . LYS A 1 406 ? -1.448 -52.406 -15.594 1 88 406 LYS A O 1
ATOM 3254 N N . MET B 1 1 ? -24.703 18.672 41.062 1 47.69 1 MET B N 1
ATOM 3255 C CA . MET B 1 1 ? -23.641 18.406 40.094 1 47.69 1 MET B CA 1
ATOM 3256 C C . MET B 1 1 ? -24.188 18.297 38.688 1 47.69 1 MET B C 1
ATOM 3258 O O . MET B 1 1 ? -23.656 18.891 37.75 1 47.69 1 MET B O 1
ATOM 3262 N N . GLU B 1 2 ? -25.266 17.453 38.562 1 52.56 2 GLU B N 1
ATOM 3263 C CA . GLU B 1 2 ? -25.984 17.297 37.312 1 52.56 2 GLU B CA 1
ATOM 3264 C C . GLU B 1 2 ? -26.688 18.578 36.906 1 52.56 2 GLU B C 1
ATOM 3266 O O . GLU B 1 2 ? -26.656 18.969 35.719 1 52.56 2 GLU B O 1
ATOM 3271 N N . CYS B 1 3 ? -27.25 19.25 37.844 1 55.91 3 CYS B N 1
ATOM 3272 C CA . CYS B 1 3 ? -27.984 20.484 37.562 1 55.91 3 CYS B CA 1
ATOM 3273 C C . CYS B 1 3 ? -27.031 21.578 37.062 1 55.91 3 CYS B C 1
ATOM 3275 O O . CYS B 1 3 ? -27.359 22.312 36.156 1 55.91 3 CYS B O 1
ATOM 3277 N N . ASN B 1 4 ? -25.859 21.609 37.594 1 69.94 4 ASN B N 1
ATOM 3278 C CA . ASN B 1 4 ? -24.859 22.594 37.219 1 69.94 4 ASN B CA 1
ATOM 3279 C C . ASN B 1 4 ? -24.297 22.297 35.812 1 69.94 4 ASN B C 1
ATOM 3281 O O . ASN B 1 4 ? -24.094 23.203 35.031 1 69.94 4 ASN B O 1
ATOM 3285 N N . GLN B 1 5 ? -24.266 21 35.625 1 76.81 5 GLN B N 1
ATOM 3286 C CA . GLN B 1 5 ? -23.781 20.625 34.281 1 76.81 5 GLN B CA 1
ATOM 3287 C C . GLN B 1 5 ? -24.812 20.922 33.219 1 76.81 5 GLN B C 1
ATOM 3289 O O . GLN B 1 5 ? -24.453 21.359 32.125 1 76.81 5 GLN B O 1
ATOM 3294 N N . LYS B 1 6 ? -26.141 20.578 33.5 1 72.38 6 LYS B N 1
ATOM 3295 C CA . LYS B 1 6 ? -27.234 20.859 32.562 1 72.38 6 LYS B CA 1
ATOM 3296 C C . LYS B 1 6 ? -27.359 22.359 32.281 1 72.38 6 LYS B C 1
ATOM 3298 O O . LYS B 1 6 ? -27.625 22.766 31.156 1 72.38 6 LYS B O 1
ATOM 3303 N N . THR B 1 7 ? -27.109 23.062 33.188 1 85.06 7 THR B N 1
ATOM 3304 C CA . THR B 1 7 ? -27.156 24.516 33.031 1 85.06 7 THR B CA 1
ATOM 3305 C C . THR B 1 7 ? -25.984 25.016 32.219 1 85.06 7 THR B C 1
ATOM 3307 O O . THR B 1 7 ? -26.156 25.859 31.328 1 85.06 7 THR B O 1
ATOM 3310 N N . LYS B 1 8 ? -24.812 24.547 32.438 1 91.38 8 LYS B N 1
ATOM 3311 C CA . LYS B 1 8 ? -23.641 24.953 31.672 1 91.38 8 LYS B CA 1
ATOM 3312 C C . LYS B 1 8 ? -23.781 24.547 30.203 1 91.38 8 LYS B C 1
ATOM 3314 O O . LYS B 1 8 ? -23.406 25.312 29.312 1 91.38 8 LYS B O 1
ATOM 3319 N N . PHE B 1 9 ? -24.344 23.438 30.031 1 93.81 9 PHE B N 1
ATOM 3320 C CA . PHE B 1 9 ? -24.547 22.969 28.672 1 93.81 9 PHE B CA 1
ATOM 3321 C C . PHE B 1 9 ? -25.469 23.906 27.906 1 93.81 9 PHE B C 1
ATOM 3323 O O . PHE B 1 9 ? -25.203 24.234 26.75 1 93.81 9 PHE B O 1
ATOM 3330 N N . THR B 1 10 ? -26.469 24.281 28.531 1 93.5 10 THR B N 1
ATOM 3331 C CA . THR B 1 10 ? -27.422 25.203 27.906 1 93.5 10 THR B CA 1
ATOM 3332 C C . THR B 1 10 ? -26.766 26.547 27.609 1 93.5 10 THR B C 1
ATOM 3334 O O . THR B 1 10 ? -27.047 27.156 26.578 1 93.5 10 THR B O 1
ATOM 3337 N N . GLU B 1 11 ? -25.969 26.938 28.484 1 95.5 11 GLU B N 1
ATOM 3338 C CA . GLU B 1 11 ? -25.219 28.172 28.25 1 95.5 11 GLU B CA 1
ATOM 3339 C C . GLU B 1 11 ? -24.328 28.047 27.016 1 95.5 11 GLU B C 1
ATOM 3341 O O . GLU B 1 11 ? -24.266 28.984 26.188 1 95.5 11 GLU B O 1
ATOM 3346 N N . TRP B 1 12 ? -23.656 26.969 26.891 1 96.56 12 TRP B N 1
ATOM 3347 C CA . TRP B 1 12 ? -22.812 26.75 25.719 1 96.56 12 TRP B CA 1
ATOM 3348 C C . TRP B 1 12 ? -23.641 26.703 24.453 1 96.56 12 TRP B C 1
ATOM 3350 O O . TRP B 1 12 ? -23.281 27.328 23.438 1 96.56 12 TRP B O 1
ATOM 3360 N N . GLU B 1 13 ? -24.719 26.031 24.516 1 95 13 GLU B N 1
ATOM 3361 C CA . GLU B 1 13 ? -25.594 25.859 23.344 1 95 13 GLU B CA 1
ATOM 3362 C C . GLU B 1 13 ? -26.141 27.203 22.875 1 95 13 GLU B C 1
ATOM 3364 O O . GLU B 1 13 ? -26.344 27.406 21.672 1 95 13 GLU B O 1
ATOM 3369 N N . ASN B 1 14 ? -26.312 28.062 23.812 1 96.12 14 ASN B N 1
ATOM 3370 C CA . ASN B 1 14 ? -26.938 29.328 23.484 1 96.12 14 ASN B CA 1
ATOM 3371 C C . ASN B 1 14 ? -25.891 30.406 23.188 1 96.12 14 ASN B C 1
ATOM 3373 O O . ASN B 1 14 ? -26.25 31.531 22.812 1 96.12 14 ASN B O 1
ATOM 3377 N N . ASN B 1 15 ? -24.672 30.078 23.359 1 97.62 15 ASN B N 1
ATOM 3378 C CA . ASN B 1 15 ? -23.625 31.047 23.078 1 97.62 15 ASN B CA 1
ATOM 3379 C C . ASN B 1 15 ? -23.438 31.266 21.578 1 97.62 15 ASN B C 1
ATOM 3381 O O . ASN B 1 15 ? -23.203 30.312 20.844 1 97.62 15 ASN B O 1
ATOM 3385 N N . LYS B 1 16 ? -23.5 32.438 21.141 1 97.69 16 LYS B N 1
ATOM 3386 C CA . LYS B 1 16 ? -23.484 32.781 19.719 1 97.69 16 LYS B CA 1
ATOM 3387 C C . LYS B 1 16 ? -22.172 32.375 19.062 1 97.69 16 LYS B C 1
ATOM 3389 O O . LYS B 1 16 ? -22.172 31.859 17.938 1 97.69 16 LYS B O 1
ATOM 3394 N N . ASP B 1 17 ? -21.078 32.656 19.688 1 98.25 17 ASP B N 1
ATOM 3395 C CA . ASP B 1 17 ? -19.781 32.312 19.125 1 98.25 17 ASP B CA 1
ATOM 3396 C C . ASP B 1 17 ? -19.641 30.812 18.953 1 98.25 17 ASP B C 1
ATOM 3398 O O . ASP B 1 17 ? -19.062 30.328 17.984 1 98.25 17 ASP B O 1
ATOM 3402 N N . ILE B 1 18 ? -20.125 30.031 19.906 1 98.62 18 ILE B N 1
ATOM 3403 C CA . ILE B 1 18 ? -20.094 28.578 19.828 1 98.62 18 ILE B CA 1
ATOM 3404 C C . ILE B 1 18 ? -20.984 28.094 18.672 1 98.62 18 ILE B C 1
ATOM 3406 O O . ILE B 1 18 ? -20.609 27.188 17.938 1 98.62 18 ILE B O 1
ATOM 3410 N N . GLN B 1 19 ? -22.094 28.75 18.5 1 98.62 19 GLN B N 1
ATOM 3411 C CA . GLN B 1 19 ? -22.984 28.391 17.406 1 98.62 19 GLN B CA 1
ATOM 3412 C C . GLN B 1 19 ? -22.312 28.625 16.062 1 98.62 19 GLN B C 1
ATOM 3414 O O . GLN B 1 19 ? -22.375 27.766 15.164 1 98.62 19 GLN B O 1
ATOM 3419 N N . ILE B 1 20 ? -21.688 29.734 15.938 1 98.75 20 ILE B N 1
ATOM 3420 C CA . ILE B 1 20 ? -21 30.078 14.695 1 98.75 20 ILE B CA 1
ATOM 3421 C C . ILE B 1 20 ? -19.875 29.078 14.438 1 98.75 20 ILE B C 1
ATOM 3423 O O . ILE B 1 20 ? -19.703 28.609 13.305 1 98.75 20 ILE B O 1
ATOM 3427 N N . PHE B 1 21 ? -19.172 28.781 15.516 1 98.75 21 PHE B N 1
ATOM 3428 C CA . PHE B 1 21 ? -18.078 27.812 15.43 1 98.75 21 PHE B CA 1
ATOM 3429 C C . PHE B 1 21 ? -18.578 26.469 14.953 1 98.75 21 PHE B C 1
ATOM 3431 O O . PHE B 1 21 ? -18.031 25.875 14.016 1 98.75 21 PHE B O 1
ATOM 3438 N N . ARG B 1 22 ? -19.609 25.953 15.5 1 98.88 22 ARG B N 1
ATOM 3439 C CA . ARG B 1 22 ? -20.172 24.656 15.141 1 98.88 22 ARG B CA 1
ATOM 3440 C C . ARG B 1 22 ? -20.703 24.672 13.711 1 98.88 22 ARG B C 1
ATOM 3442 O O . ARG B 1 22 ? -20.547 23.688 12.984 1 98.88 22 ARG B O 1
ATOM 3449 N N . ASP B 1 23 ? -21.328 25.781 13.312 1 98.81 23 ASP B N 1
ATOM 3450 C CA . ASP B 1 23 ? -21.812 25.875 11.945 1 98.81 23 ASP B CA 1
ATOM 3451 C C . ASP B 1 23 ? -20.672 25.766 10.938 1 98.81 23 ASP B C 1
ATOM 3453 O O . ASP B 1 23 ? -20.828 25.156 9.883 1 98.81 23 ASP B O 1
ATOM 3457 N N . TYR B 1 24 ? -19.562 26.391 11.258 1 98.81 24 TYR B N 1
ATOM 3458 C CA . TYR B 1 24 ? -18.406 26.328 10.375 1 98.81 24 TYR B CA 1
ATOM 3459 C C . TYR B 1 24 ? -17.844 24.906 10.312 1 98.81 24 TYR B C 1
ATOM 3461 O O . TYR B 1 24 ? -17.453 24.438 9.242 1 98.81 24 TYR B O 1
ATOM 3469 N N . LEU B 1 25 ? -17.812 24.203 11.438 1 98.75 25 LEU B N 1
ATOM 3470 C CA . LEU B 1 25 ? -17.297 22.844 11.523 1 98.75 25 LEU B CA 1
ATOM 3471 C C . LEU B 1 25 ? -18.125 21.891 10.672 1 98.75 25 LEU B C 1
ATOM 3473 O O . LEU B 1 25 ? -17.609 20.891 10.18 1 98.75 25 LEU B O 1
ATOM 3477 N N . LYS B 1 26 ? -19.344 22.188 10.469 1 98.69 26 LYS B N 1
ATOM 3478 C CA . LYS B 1 26 ? -20.25 21.312 9.734 1 98.69 26 LYS B CA 1
ATOM 3479 C C . LYS B 1 26 ? -19.953 21.328 8.234 1 98.69 26 LYS B C 1
ATOM 3481 O O . LYS B 1 26 ? -20.422 20.469 7.488 1 98.69 26 LYS B O 1
ATOM 3486 N N . ILE B 1 27 ? -19.188 22.312 7.793 1 98.69 27 ILE B N 1
ATOM 3487 C CA . ILE B 1 27 ? -18.781 22.375 6.391 1 98.69 27 ILE B CA 1
ATOM 3488 C C . ILE B 1 27 ? -17.609 21.422 6.145 1 98.69 27 ILE B C 1
ATOM 3490 O O . ILE B 1 27 ? -16.516 21.641 6.66 1 98.69 27 ILE B O 1
ATOM 3494 N N . PRO B 1 28 ? -17.766 20.375 5.41 1 97.88 28 PRO B N 1
ATOM 3495 C CA . PRO B 1 28 ? -16.703 19.391 5.188 1 97.88 28 PRO B CA 1
ATOM 3496 C C . PRO B 1 28 ? -15.688 19.844 4.137 1 97.88 28 PRO B C 1
ATOM 3498 O O . PRO B 1 28 ? -15.625 19.281 3.045 1 97.88 28 PRO B O 1
ATOM 3501 N N . SER B 1 29 ? -14.891 20.766 4.398 1 98.31 29 SER B N 1
ATOM 3502 C CA . SER B 1 29 ? -13.844 21.234 3.498 1 98.31 29 SER B CA 1
ATOM 3503 C C . SER B 1 29 ? -12.633 20.312 3.518 1 98.31 29 SER B C 1
ATOM 3505 O O . SER B 1 29 ? -11.508 20.75 3.73 1 98.31 29 SER B O 1
ATOM 3507 N N . VAL B 1 30 ? -12.812 19.109 3.215 1 97.75 30 VAL B N 1
ATOM 3508 C CA . VAL B 1 30 ? -11.867 18.016 3.434 1 97.75 30 VAL B CA 1
ATOM 3509 C C . VAL B 1 30 ? -11.172 17.672 2.121 1 97.75 30 VAL B C 1
ATOM 3511 O O . VAL B 1 30 ? -11.797 17.656 1.061 1 97.75 30 VAL B O 1
ATOM 3514 N N . HIS B 1 31 ? -9.875 17.469 2.184 1 96.69 31 HIS B N 1
ATOM 3515 C CA . HIS B 1 31 ? -9.133 16.984 1.03 1 96.69 31 HIS B CA 1
ATOM 3516 C C . HIS B 1 31 ? -9.531 15.555 0.679 1 96.69 31 HIS B C 1
ATOM 3518 O O . HIS B 1 31 ? -9.883 14.773 1.562 1 96.69 31 HIS B O 1
ATOM 3524 N N . PRO B 1 32 ? -9.477 15.18 -0.567 1 94.5 32 PRO B N 1
ATOM 3525 C CA . PRO B 1 32 ? -8.984 15.969 -1.698 1 94.5 32 PRO B CA 1
ATOM 3526 C C . PRO B 1 32 ? -10.078 16.828 -2.342 1 94.5 32 PRO B C 1
ATOM 3528 O O . PRO B 1 32 ? -9.789 17.656 -3.203 1 94.5 32 PRO B O 1
ATOM 3531 N N . ASN B 1 33 ? -11.273 16.609 -1.991 1 94 33 ASN B N 1
ATOM 3532 C CA . ASN B 1 33 ? -12.383 17.375 -2.539 1 94 33 ASN B CA 1
ATOM 3533 C C . ASN B 1 33 ? -12.867 18.453 -1.562 1 94 33 ASN B C 1
ATOM 3535 O O . ASN B 1 33 ? -13.961 18.344 -1.009 1 94 33 ASN B O 1
ATOM 3539 N N . VAL B 1 34 ? -12.188 19.516 -1.505 1 96.62 34 VAL B N 1
ATOM 3540 C CA . VAL B 1 34 ? -12.422 20.531 -0.487 1 96.62 34 VAL B CA 1
ATOM 3541 C C . VAL B 1 34 ? -13.609 21.422 -0.895 1 96.62 34 VAL B C 1
ATOM 3543 O O . VAL B 1 34 ? -13.617 21.984 -1.989 1 96.62 34 VAL B O 1
ATOM 3546 N N . ASN B 1 35 ? -14.562 21.578 -0.083 1 95.44 35 ASN B N 1
ATOM 3547 C CA . ASN B 1 35 ? -15.711 22.438 -0.302 1 95.44 35 ASN B CA 1
ATOM 3548 C C . ASN B 1 35 ? -15.406 23.891 0.062 1 95.44 35 ASN B C 1
ATOM 3550 O O . ASN B 1 35 ? -15.969 24.422 1.013 1 95.44 35 ASN B O 1
ATOM 3554 N N . TYR B 1 36 ? -14.711 24.531 -0.759 1 98.25 36 TYR B N 1
ATOM 3555 C CA . TYR B 1 36 ? -14.359 25.922 -0.477 1 98.25 36 TYR B CA 1
ATOM 3556 C C . TYR B 1 36 ? -15.562 26.844 -0.671 1 98.25 36 TYR B C 1
ATOM 3558 O O . TYR B 1 36 ? -15.688 27.859 0.018 1 98.25 36 TYR B O 1
ATOM 3566 N N . ASN B 1 37 ? -16.453 26.484 -1.525 1 97.94 37 ASN B N 1
ATOM 3567 C CA . ASN B 1 37 ? -17.594 27.344 -1.833 1 97.94 37 ASN B CA 1
ATOM 3568 C C . ASN B 1 37 ? -18.453 27.609 -0.598 1 97.94 37 ASN B C 1
ATOM 3570 O O . ASN B 1 37 ? -18.812 28.75 -0.32 1 97.94 37 ASN B O 1
ATOM 3574 N N . GLU B 1 38 ? -18.719 26.562 0.052 1 98.56 38 GLU B N 1
ATOM 3575 C CA . GLU B 1 38 ? -19.531 26.734 1.249 1 98.56 38 GLU B CA 1
ATOM 3576 C C . GLU B 1 38 ? -18.781 27.5 2.334 1 98.56 38 GLU B C 1
ATOM 3578 O O . GLU B 1 38 ? -19.391 28.25 3.102 1 98.56 38 GLU B O 1
ATOM 3583 N N . CYS B 1 39 ? -17.5 27.281 2.457 1 98.75 39 CYS B N 1
ATOM 3584 C CA . CYS B 1 39 ? -16.688 28.062 3.393 1 98.75 39 CYS B CA 1
ATOM 3585 C C . CYS B 1 39 ? -16.766 29.547 3.064 1 98.75 39 CYS B C 1
ATOM 3587 O O . CYS B 1 39 ? -16.984 30.375 3.955 1 98.75 39 CYS B O 1
ATOM 3589 N N . VAL B 1 40 ? -16.578 29.859 1.785 1 98.81 40 VAL B N 1
ATOM 3590 C CA . VAL B 1 40 ? -16.594 31.25 1.328 1 98.81 40 VAL B CA 1
ATOM 3591 C C . VAL B 1 40 ? -17.938 31.891 1.65 1 98.81 40 VAL B C 1
ATOM 3593 O O . VAL B 1 40 ? -17.984 33 2.172 1 98.81 40 VAL B O 1
ATOM 3596 N N . GLU B 1 41 ? -18.984 31.219 1.318 1 98.81 41 GLU B N 1
ATOM 3597 C CA . GLU B 1 41 ? -20.328 31.734 1.599 1 98.81 41 GLU B CA 1
ATOM 3598 C C . GLU B 1 41 ? -20.516 31.984 3.092 1 98.81 41 GLU B C 1
ATOM 3600 O O . GLU B 1 41 ? -21.031 33.031 3.488 1 98.81 41 GLU B O 1
ATOM 3605 N N . PHE B 1 42 ? -20.141 31.047 3.824 1 98.81 42 PHE B N 1
ATOM 3606 C CA . PHE B 1 42 ? -20.25 31.156 5.273 1 98.81 42 PHE B CA 1
ATOM 3607 C C . PHE B 1 42 ? -19.469 32.375 5.773 1 98.81 42 PHE B C 1
ATOM 3609 O O . PHE B 1 42 ? -20 33.156 6.551 1 98.81 42 PHE B O 1
ATOM 3616 N N . LEU B 1 43 ? -18.266 32.531 5.348 1 98.88 43 LEU B N 1
ATOM 3617 C CA . LEU B 1 43 ? -17.391 33.594 5.824 1 98.88 43 LEU B CA 1
ATOM 3618 C C . LEU B 1 43 ? -17.859 34.938 5.352 1 98.88 43 LEU B C 1
ATOM 3620 O O . LEU B 1 43 ? -17.766 35.938 6.082 1 98.88 43 LEU B O 1
ATOM 3624 N N . ARG B 1 44 ? -18.328 35.031 4.141 1 98.69 44 ARG B N 1
ATOM 3625 C CA . ARG B 1 44 ? -18.906 36.281 3.652 1 98.69 44 ARG B CA 1
ATOM 3626 C C . ARG B 1 44 ? -20.094 36.688 4.5 1 98.69 44 ARG B C 1
ATOM 3628 O O . ARG B 1 44 ? -20.266 37.875 4.805 1 98.69 44 ARG B O 1
ATOM 3635 N N . ASN B 1 45 ? -20.891 35.719 4.793 1 98.75 45 ASN B N 1
ATOM 3636 C CA . ASN B 1 45 ? -22.031 36 5.66 1 98.75 45 ASN B CA 1
ATOM 3637 C C . ASN B 1 45 ? -21.594 36.5 7.023 1 98.75 45 ASN B C 1
ATOM 3639 O O . ASN B 1 45 ? -22.219 37.406 7.582 1 98.75 45 ASN B O 1
ATOM 3643 N N . GLN B 1 46 ? -20.562 35.906 7.605 1 98.75 46 GLN B N 1
ATOM 3644 C CA . GLN B 1 46 ? -20.031 36.406 8.867 1 98.75 46 GLN B CA 1
ATOM 3645 C C . GLN B 1 46 ? -19.547 37.844 8.734 1 98.75 46 GLN B C 1
ATOM 3647 O O . GLN B 1 46 ? -19.766 38.656 9.633 1 98.75 46 GLN B O 1
ATOM 3652 N N . ALA B 1 47 ? -18.859 38.156 7.668 1 98.75 47 ALA B N 1
ATOM 3653 C CA . ALA B 1 47 ? -18.406 39.5 7.418 1 98.75 47 ALA B CA 1
ATOM 3654 C C . ALA B 1 47 ? -19.578 40.469 7.352 1 98.75 47 ALA B C 1
ATOM 3656 O O . ALA B 1 47 ? -19.531 41.562 7.91 1 98.75 47 ALA B O 1
ATOM 3657 N N . ASP B 1 48 ? -20.656 40.094 6.668 1 98.56 48 ASP B N 1
ATOM 3658 C CA . ASP B 1 48 ? -21.844 40.906 6.535 1 98.56 48 ASP B CA 1
ATOM 3659 C C . ASP B 1 48 ? -22.469 41.188 7.898 1 98.56 48 ASP B C 1
ATOM 3661 O O . ASP B 1 48 ? -22.859 42.312 8.188 1 98.56 48 ASP B O 1
ATOM 3665 N N . VAL B 1 49 ? -22.594 40.125 8.648 1 98.12 49 VAL B N 1
ATOM 3666 C CA . VAL B 1 49 ? -23.172 40.25 9.977 1 98.12 49 VAL B CA 1
ATOM 3667 C C . VAL B 1 49 ? -22.359 41.25 10.812 1 98.12 49 VAL B C 1
ATOM 3669 O O . VAL B 1 49 ? -22.906 42 11.609 1 98.12 49 VAL B O 1
ATOM 3672 N N . LEU B 1 50 ? -21.047 41.25 10.617 1 98.12 50 LEU B N 1
ATOM 3673 C CA . LEU B 1 50 ? -20.156 42.156 11.352 1 98.12 50 LEU B CA 1
ATOM 3674 C C . LEU B 1 50 ? -20.094 43.531 10.695 1 98.12 50 LEU B C 1
ATOM 3676 O O . LEU B 1 50 ? -19.453 44.438 11.211 1 98.12 50 LEU B O 1
ATOM 3680 N N . GLU B 1 51 ? -20.734 43.688 9.547 1 98.19 51 GLU B N 1
ATOM 3681 C CA . GLU B 1 51 ? -20.719 44.906 8.758 1 98.19 51 GLU B CA 1
ATOM 3682 C C . GLU B 1 51 ? -19.297 45.281 8.367 1 98.19 51 GLU B C 1
ATOM 3684 O O . GLU B 1 51 ? -18.891 46.438 8.539 1 98.19 51 GLU B O 1
ATOM 3689 N N . LEU B 1 52 ? -18.594 44.375 7.953 1 98.62 52 LEU B N 1
ATOM 3690 C CA . LEU B 1 52 ? -17.234 44.594 7.488 1 98.62 52 LEU B CA 1
ATOM 3691 C C . LEU B 1 52 ? -17.109 44.281 6 1 98.62 52 LEU B C 1
ATOM 3693 O O . LEU B 1 52 ? -17.734 43.344 5.504 1 98.62 52 LEU B O 1
ATOM 3697 N N . PRO B 1 53 ? -16.281 45.094 5.32 1 98.25 53 PRO B N 1
ATOM 3698 C CA . PRO B 1 53 ? -16 44.719 3.932 1 98.25 53 PRO B CA 1
ATOM 3699 C C . PRO B 1 53 ? -15.258 43.375 3.816 1 98.25 53 PRO B C 1
ATOM 3701 O O . PRO B 1 53 ? -14.391 43.094 4.637 1 98.25 53 PRO B O 1
ATOM 3704 N N . SER B 1 54 ? -15.633 42.562 2.834 1 98.19 54 SER B N 1
ATOM 3705 C CA . SER B 1 54 ? -14.945 41.344 2.518 1 98.19 54 SER B CA 1
ATOM 3706 C C . SER B 1 54 ? -14.711 41.188 1.018 1 98.19 54 SER B C 1
ATOM 3708 O O . SER B 1 54 ? -15.484 41.719 0.213 1 98.19 54 SER B O 1
ATOM 3710 N N . LYS B 1 55 ? -13.594 40.625 0.708 1 97.94 55 LYS B N 1
ATOM 3711 C CA . LYS B 1 55 ? -13.211 40.344 -0.669 1 97.94 55 LYS B CA 1
ATOM 3712 C C . LYS B 1 55 ? -12.781 38.875 -0.822 1 97.94 55 LYS B C 1
ATOM 3714 O O . LYS B 1 55 ? -12.18 38.312 0.087 1 97.94 55 LYS B O 1
ATOM 3719 N N . VAL B 1 56 ? -13.195 38.281 -1.955 1 98.44 56 VAL B N 1
ATOM 3720 C CA . VAL B 1 56 ? -12.727 36.938 -2.303 1 98.44 56 VAL B CA 1
ATOM 3721 C C . VAL B 1 56 ? -11.766 37.031 -3.49 1 98.44 56 VAL B C 1
ATOM 3723 O O . VAL B 1 56 ? -12.125 37.562 -4.547 1 98.44 56 VAL B O 1
ATOM 3726 N N . VAL B 1 57 ? -10.594 36.562 -3.285 1 97.94 57 VAL B N 1
ATOM 3727 C CA . VAL B 1 57 ? -9.586 36.594 -4.34 1 97.94 57 VAL B CA 1
ATOM 3728 C C . VAL B 1 57 ? -9.164 35.156 -4.703 1 97.94 57 VAL B C 1
ATOM 3730 O O . VAL B 1 57 ? -9.117 34.281 -3.836 1 97.94 57 VAL B O 1
ATOM 3733 N N . GLU B 1 58 ? -8.953 34.906 -5.957 1 96.94 58 GLU B N 1
ATOM 3734 C CA . GLU B 1 58 ? -8.422 33.656 -6.465 1 96.94 58 GLU B CA 1
ATOM 3735 C C . GLU B 1 58 ? -7.152 33.875 -7.281 1 96.94 58 GLU B C 1
ATOM 3737 O O . GLU B 1 58 ? -7.223 34.219 -8.453 1 96.94 58 GLU B O 1
ATOM 3742 N N . ILE B 1 59 ? -6.023 33.656 -6.641 1 97.31 59 ILE B N 1
ATOM 3743 C CA . ILE B 1 59 ? -4.773 33.656 -7.395 1 97.31 59 ILE B CA 1
ATOM 3744 C C . ILE B 1 59 ? -4.703 32.438 -8.312 1 97.31 59 ILE B C 1
ATOM 3746 O O . ILE B 1 59 ? -4.266 32.562 -9.461 1 97.31 59 ILE B O 1
ATOM 3750 N N . ASN B 1 60 ? -5.098 31.312 -7.781 1 97.44 60 ASN B N 1
ATOM 3751 C CA . ASN B 1 60 ? -5.273 30.062 -8.531 1 97.44 60 ASN B CA 1
ATOM 3752 C C . ASN B 1 60 ? -6.738 29.641 -8.578 1 97.44 60 ASN B C 1
ATOM 3754 O O . ASN B 1 60 ? -7.445 29.75 -7.574 1 97.44 60 ASN B O 1
ATOM 3758 N N . GLN B 1 61 ? -7.148 29.188 -9.75 1 96.88 61 GLN B N 1
ATOM 3759 C CA . GLN B 1 61 ? -8.547 28.797 -9.93 1 96.88 61 GLN B CA 1
ATOM 3760 C C . GLN B 1 61 ? -8.953 27.719 -8.93 1 96.88 61 GLN B C 1
ATOM 3762 O O . GLN B 1 61 ? -8.242 26.719 -8.766 1 96.88 61 GLN B O 1
ATOM 3767 N N . GLY B 1 62 ? -10.062 27.969 -8.289 1 96.75 62 GLY B N 1
ATOM 3768 C CA . GLY B 1 62 ? -10.602 26.984 -7.371 1 96.75 62 GLY B CA 1
ATOM 3769 C C . GLY B 1 62 ? -10 27.062 -5.98 1 96.75 62 GLY B C 1
ATOM 3770 O O . GLY B 1 62 ? -10.312 26.25 -5.113 1 96.75 62 GLY B O 1
ATOM 3771 N N . LYS B 1 63 ? -9.148 28 -5.797 1 98.12 63 LYS B N 1
ATOM 3772 C CA . LYS B 1 63 ? -8.492 28.219 -4.512 1 98.12 63 LYS B CA 1
ATOM 3773 C C . LYS B 1 63 ? -8.773 29.609 -3.965 1 98.12 63 LYS B C 1
ATOM 3775 O O . LYS B 1 63 ? -7.887 30.469 -3.953 1 98.12 63 LYS B O 1
ATOM 3780 N N . PRO B 1 64 ? -9.977 29.797 -3.432 1 98.69 64 PRO B N 1
ATOM 3781 C CA . PRO B 1 64 ? -10.375 31.141 -3.008 1 98.69 64 PRO B CA 1
ATOM 3782 C C . PRO B 1 64 ? -9.695 31.562 -1.706 1 98.69 64 PRO B C 1
ATOM 3784 O O . PRO B 1 64 ? -9.469 30.734 -0.823 1 98.69 64 PRO B O 1
ATOM 3787 N N . ILE B 1 65 ? -9.414 32.844 -1.609 1 98.81 65 ILE B N 1
ATOM 3788 C CA . ILE B 1 65 ? -8.961 33.5 -0.389 1 98.81 65 ILE B CA 1
ATOM 3789 C C . ILE B 1 65 ? -9.969 34.562 0.029 1 98.81 65 ILE B C 1
ATOM 3791 O O . ILE B 1 65 ? -10.289 35.438 -0.752 1 98.81 65 ILE B O 1
ATOM 3795 N N . VAL B 1 66 ? -10.508 34.406 1.198 1 98.88 66 VAL B N 1
ATOM 3796 C CA . VAL B 1 66 ? -11.445 35.406 1.737 1 98.88 66 VAL B CA 1
ATOM 3797 C C . VAL B 1 66 ? -10.695 36.406 2.607 1 98.88 66 VAL B C 1
ATOM 3799 O O . VAL B 1 66 ? -9.945 36 3.51 1 98.88 66 VAL B O 1
ATOM 3802 N N . ILE B 1 67 ? -10.867 37.656 2.365 1 98.88 67 ILE B N 1
ATOM 3803 C CA . ILE B 1 67 ? -10.258 38.75 3.137 1 98.88 67 ILE B CA 1
ATOM 3804 C C . ILE B 1 67 ? -11.344 39.594 3.789 1 98.88 67 ILE B C 1
ATOM 3806 O O . ILE B 1 67 ? -12.18 40.156 3.098 1 98.88 67 ILE B O 1
ATOM 3810 N N . ILE B 1 68 ? -11.383 39.625 5.066 1 98.88 68 ILE B N 1
ATOM 3811 C CA . ILE B 1 68 ? -12.273 40.469 5.84 1 98.88 68 ILE B CA 1
ATOM 3812 C C . ILE B 1 68 ? -11.461 41.594 6.504 1 98.88 68 ILE B C 1
ATOM 3814 O O . ILE B 1 68 ? -10.492 41.312 7.219 1 98.88 68 ILE B O 1
ATOM 3818 N N . THR B 1 69 ? -11.836 42.812 6.324 1 98.81 69 THR B N 1
ATOM 3819 C CA . THR B 1 69 ? -11.016 43.938 6.754 1 98.81 69 THR B CA 1
ATOM 3820 C C . THR B 1 69 ? -11.773 44.812 7.762 1 98.81 69 THR B C 1
ATOM 3822 O O . THR B 1 69 ? -12.945 45.156 7.547 1 98.81 69 THR B O 1
ATOM 3825 N N . TRP B 1 70 ? -11.188 45.094 8.867 1 98.81 70 TRP B N 1
ATOM 3826 C CA . TRP B 1 70 ? -11.648 46.094 9.836 1 98.81 70 TRP B CA 1
ATOM 3827 C C . TRP B 1 70 ? -10.688 47.25 9.898 1 98.81 70 TRP B C 1
ATOM 3829 O O . TRP B 1 70 ? -9.602 47.156 10.484 1 98.81 70 TRP B O 1
ATOM 3839 N N . LEU B 1 71 ? -11.086 48.375 9.328 1 98.19 71 LEU B N 1
ATOM 3840 C CA . LEU B 1 71 ? -10.219 49.531 9.188 1 98.19 71 LEU B CA 1
ATOM 3841 C C . LEU B 1 71 ? -9.852 50.125 10.555 1 98.19 71 LEU B C 1
ATOM 3843 O O . LEU B 1 71 ? -10.719 50.25 11.414 1 98.19 71 LEU B O 1
ATOM 3847 N N . GLY B 1 72 ? -8.586 50.375 10.719 1 98 72 GLY B N 1
ATOM 3848 C CA . GLY B 1 72 ? -8.117 51.062 11.906 1 98 72 GLY B CA 1
ATOM 3849 C C . GLY B 1 72 ? -8.266 52.594 11.805 1 98 72 GLY B C 1
ATOM 3850 O O . GLY B 1 72 ? -8.68 53.094 10.766 1 98 72 GLY B O 1
ATOM 3851 N N . THR B 1 73 ? -7.961 53.281 12.922 1 98 73 THR B N 1
ATOM 3852 C CA . THR B 1 73 ? -8.023 54.719 12.938 1 98 73 THR B CA 1
ATOM 3853 C C . THR B 1 73 ? -6.82 55.344 12.219 1 98 73 THR B C 1
ATOM 3855 O O . THR B 1 73 ? -6.867 56.469 1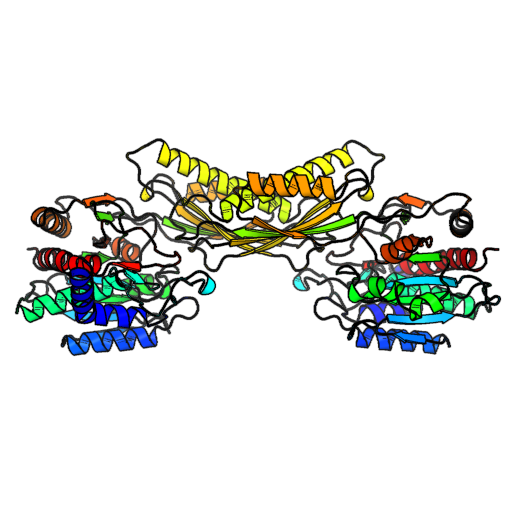1.766 1 98 73 THR B O 1
ATOM 3858 N N . GLU B 1 74 ? -5.766 54.625 12.133 1 98.12 74 GLU B N 1
ATOM 3859 C CA . GLU B 1 74 ? -4.57 55.031 11.406 1 98.12 74 GLU B CA 1
ATOM 3860 C C . GLU B 1 74 ? -4.281 54.094 10.242 1 98.12 74 GLU B C 1
ATOM 3862 O O . GLU B 1 74 ? -3.33 53.312 10.289 1 98.12 74 GLU B O 1
ATOM 3867 N N . THR B 1 75 ? -4.934 54.25 9.195 1 95.94 75 THR B N 1
ATOM 3868 C CA . THR B 1 75 ? -4.992 53.312 8.086 1 95.94 75 THR B CA 1
ATOM 3869 C C . THR B 1 75 ? -3.67 53.281 7.328 1 95.94 75 THR B C 1
ATOM 3871 O O . THR B 1 75 ? -3.41 52.375 6.551 1 95.94 75 THR B O 1
ATOM 3874 N N . GLU B 1 76 ? -2.85 54.25 7.543 1 96.25 76 GLU B N 1
ATOM 3875 C CA . GLU B 1 76 ? -1.566 54.312 6.852 1 96.25 76 GLU B CA 1
ATOM 3876 C C . GLU B 1 76 ? -0.528 53.438 7.531 1 96.25 76 GLU B C 1
ATOM 3878 O O . GLU B 1 76 ? 0.501 53.125 6.938 1 96.25 76 GLU B O 1
ATOM 3883 N N . LYS B 1 77 ? -0.813 53.062 8.766 1 97.44 77 LYS B N 1
ATOM 3884 C CA . LYS B 1 77 ? 0.102 52.188 9.492 1 97.44 77 LYS B CA 1
ATOM 3885 C C . LYS B 1 77 ? 0.025 50.75 8.969 1 97.44 77 LYS B C 1
ATOM 3887 O O . LYS B 1 77 ? -0.99 50.344 8.398 1 97.44 77 LYS B O 1
ATOM 3892 N N . LYS B 1 78 ? 1.114 50.062 9.188 1 98.5 78 LYS B N 1
ATOM 3893 C CA . LYS B 1 78 ? 1.106 48.656 8.812 1 98.5 78 LYS B CA 1
ATOM 3894 C C . LYS B 1 78 ? -0.031 47.906 9.5 1 98.5 78 LYS B C 1
ATOM 3896 O O . LYS B 1 78 ? -0.333 48.156 10.672 1 98.5 78 LYS B O 1
ATOM 3901 N N . SER B 1 79 ? -0.631 47 8.789 1 98.75 79 SER B N 1
ATOM 3902 C CA . SER B 1 79 ? -1.793 46.281 9.289 1 98.75 79 SER B CA 1
ATOM 3903 C C . SER B 1 79 ? -1.374 45.031 10.055 1 98.75 79 SER B C 1
ATOM 3905 O O . SER B 1 79 ? -0.197 44.656 10.062 1 98.75 79 SER B O 1
ATOM 3907 N N . ILE B 1 80 ? -2.312 44.469 10.766 1 98.81 80 ILE B N 1
ATOM 3908 C CA . ILE B 1 80 ? -2.195 43.188 11.422 1 98.81 80 ILE B CA 1
ATOM 3909 C C . ILE B 1 80 ? -2.977 42.125 10.641 1 98.81 80 ILE B C 1
ATOM 3911 O O . ILE B 1 80 ? -4.156 42.344 10.328 1 98.81 80 ILE B O 1
ATOM 3915 N N . LEU B 1 81 ? -2.297 41.062 10.32 1 98.88 81 LEU B N 1
ATOM 3916 C CA . LEU B 1 81 ? -2.934 39.969 9.57 1 98.88 81 LEU B CA 1
ATOM 3917 C C . LEU B 1 81 ? -3.236 38.781 10.477 1 98.88 81 LEU B C 1
ATOM 3919 O O . LEU B 1 81 ? -2.346 38.281 11.164 1 98.88 81 LEU B O 1
ATOM 3923 N N . LEU B 1 82 ? -4.48 38.375 10.508 1 98.88 82 LEU B N 1
ATOM 3924 C CA . LEU B 1 82 ? -4.941 37.188 11.203 1 98.88 82 LEU B CA 1
ATOM 3925 C C . LEU B 1 82 ? -5.309 36.094 10.211 1 98.88 82 LEU B C 1
ATOM 3927 O O . LEU B 1 82 ? -6.281 36.219 9.461 1 98.88 82 LEU B O 1
ATOM 3931 N N . ASN B 1 83 ? -4.535 34.969 10.258 1 98.75 83 ASN B N 1
ATOM 3932 C CA . ASN B 1 83 ? -4.664 33.969 9.211 1 98.75 83 ASN B CA 1
ATOM 3933 C C . ASN B 1 83 ? -5.344 32.719 9.734 1 98.75 83 ASN B C 1
ATOM 3935 O O . ASN B 1 83 ? -5.09 32.281 10.859 1 98.75 83 ASN B O 1
ATOM 3939 N N . SER B 1 84 ? -6.199 32.125 8.961 1 98.69 84 SER B N 1
ATOM 3940 C CA . SER B 1 84 ? -6.793 30.812 9.188 1 98.69 84 SER B CA 1
ATOM 3941 C C . SER B 1 84 ? -6.988 30.062 7.871 1 98.69 84 SER B C 1
ATOM 3943 O O . SER B 1 84 ? -7.363 30.656 6.859 1 98.69 84 SER B O 1
ATOM 3945 N N . HIS B 1 85 ? -6.629 28.812 7.832 1 98.69 85 HIS B N 1
ATOM 3946 C CA . HIS B 1 85 ? -6.926 28.062 6.613 1 98.69 85 HIS B CA 1
ATOM 3947 C C . HIS B 1 85 ? -8.281 27.359 6.715 1 98.69 85 HIS B C 1
ATOM 3949 O O . HIS B 1 85 ? -8.758 27.078 7.816 1 98.69 85 HIS B O 1
ATOM 3955 N N . MET B 1 86 ? -8.844 27.062 5.543 1 98.81 86 MET B N 1
ATOM 3956 C CA . MET B 1 86 ? -10.211 26.547 5.473 1 98.81 86 MET B CA 1
ATOM 3957 C C . MET B 1 86 ? -10.219 25.031 5.371 1 98.81 86 MET B C 1
ATOM 3959 O O . MET B 1 86 ? -11.164 24.375 5.82 1 98.81 86 MET B O 1
ATOM 3963 N N . ASP B 1 87 ? -9.195 24.484 4.711 1 98.56 87 ASP B N 1
ATOM 3964 C CA . ASP B 1 87 ? -9.18 23.062 4.391 1 98.56 87 ASP B CA 1
ATOM 3965 C C . ASP B 1 87 ? -8.828 22.219 5.621 1 98.56 87 ASP B C 1
ATOM 3967 O O . ASP B 1 87 ? -8.195 22.719 6.555 1 98.56 87 ASP B O 1
ATOM 3971 N N . VAL B 1 88 ? -9.297 21.031 5.598 1 98.44 88 VAL B N 1
ATOM 3972 C CA . VAL B 1 88 ? -8.961 20.062 6.637 1 98.44 88 VAL B CA 1
ATOM 3973 C C . VAL B 1 88 ? -8.492 18.766 6 1 98.44 88 VAL B C 1
ATOM 3975 O O . VAL B 1 88 ? -8.656 18.562 4.793 1 98.44 88 VAL B O 1
ATOM 3978 N N . VAL B 1 89 ? -7.859 17.922 6.781 1 98.12 89 VAL B N 1
ATOM 3979 C CA . VAL B 1 89 ? -7.312 16.672 6.281 1 98.12 89 VAL B CA 1
ATOM 3980 C C . VAL B 1 89 ? -8.414 15.609 6.223 1 98.12 89 VAL B C 1
ATOM 3982 O O . VAL B 1 89 ? -9.461 15.766 6.855 1 98.12 89 VAL B O 1
ATOM 3985 N N . PRO B 1 90 ? -8.141 14.547 5.504 1 97.12 90 PRO B N 1
ATOM 3986 C CA . PRO B 1 90 ? -9.125 13.461 5.402 1 97.12 90 PRO B CA 1
ATOM 3987 C C . PRO B 1 90 ? -9.43 12.812 6.75 1 97.12 90 PRO B C 1
ATOM 3989 O O . PRO B 1 90 ? -8.672 12.992 7.707 1 97.12 90 PRO B O 1
ATOM 3992 N N . VAL B 1 91 ? -10.555 12.125 6.762 1 96.56 91 VAL B N 1
ATOM 3993 C CA . VAL B 1 91 ? -11.008 11.445 7.973 1 96.56 91 VAL B CA 1
ATOM 3994 C C . VAL B 1 91 ? -11.281 9.977 7.676 1 96.56 91 VAL B C 1
ATOM 3996 O O . VAL B 1 91 ? -11.469 9.594 6.516 1 96.56 91 VAL B O 1
ATOM 3999 N N . TYR B 1 92 ? -11.141 9.195 8.727 1 95.44 92 TYR B N 1
ATOM 4000 C CA . TYR B 1 92 ? -11.688 7.844 8.758 1 95.44 92 TYR B CA 1
ATOM 4001 C C . TYR B 1 92 ? -12.992 7.797 9.547 1 95.44 92 TYR B C 1
ATOM 4003 O O . TYR B 1 92 ? -12.984 7.543 10.758 1 95.44 92 TYR B O 1
ATOM 4011 N N . PRO B 1 93 ? -14.094 7.922 8.844 1 96.31 93 PRO B N 1
ATOM 4012 C CA . PRO B 1 93 ? -15.367 8.125 9.555 1 96.31 93 PRO B CA 1
ATOM 4013 C C . PRO B 1 93 ? -15.695 6.98 10.508 1 96.31 93 PRO B C 1
ATOM 4015 O O . PRO B 1 93 ? -16.25 7.207 11.586 1 96.31 93 PRO B O 1
ATOM 4018 N N . GLU B 1 94 ? -15.312 5.801 10.078 1 95 94 GLU B N 1
ATOM 4019 C CA . GLU B 1 94 ? -15.656 4.617 10.859 1 95 94 GLU B CA 1
ATOM 4020 C C . GLU B 1 94 ? -14.906 4.598 12.188 1 95 94 GLU B C 1
ATOM 4022 O O . GLU B 1 94 ? -15.266 3.846 13.094 1 95 94 GLU B O 1
ATOM 4027 N N . LYS B 1 95 ? -13.906 5.441 12.352 1 96.25 95 LYS B N 1
ATOM 4028 C CA . LYS B 1 95 ? -13.109 5.465 13.578 1 96.25 95 LYS B CA 1
ATOM 4029 C C . LYS B 1 95 ? -13.562 6.582 14.508 1 96.25 95 LYS B C 1
ATOM 4031 O O . LYS B 1 95 ? -13.031 6.734 15.609 1 96.25 95 LYS B O 1
ATOM 4036 N N . TRP B 1 96 ? -14.594 7.34 14.141 1 97.81 96 TRP B N 1
ATOM 4037 C CA . TRP B 1 96 ? -15.078 8.469 14.93 1 97.81 96 TRP B CA 1
ATOM 4038 C C . TRP B 1 96 ? -16.281 8.07 15.781 1 97.81 96 TRP B C 1
ATOM 4040 O O . TRP B 1 96 ? -17.141 7.305 15.336 1 97.81 96 TRP B O 1
ATOM 4050 N N . THR B 1 97 ? -16.312 8.594 16.984 1 97.94 97 THR B N 1
ATOM 4051 C CA . THR B 1 97 ? -17.453 8.398 17.875 1 97.94 97 THR B CA 1
ATOM 4052 C C . THR B 1 97 ? -18.688 9.125 17.328 1 97.94 97 THR B C 1
ATOM 4054 O O . THR B 1 97 ? -19.797 8.602 17.391 1 97.94 97 THR B O 1
ATOM 4057 N N . TYR B 1 98 ? -18.469 10.367 16.938 1 98.25 98 TYR B N 1
ATOM 4058 C CA . TYR B 1 98 ? -19.469 11.18 16.266 1 98.25 98 TYR B CA 1
ATOM 4059 C C . TYR B 1 98 ? -19.016 11.539 14.859 1 98.25 98 TYR B C 1
ATOM 4061 O O . TYR B 1 98 ? -17.828 11.672 14.594 1 98.25 98 TYR B O 1
ATOM 4069 N N . PRO B 1 99 ? -20 11.641 13.961 1 98.06 99 PRO B N 1
ATOM 4070 C CA . PRO B 1 99 ? -19.578 11.992 12.602 1 98.06 99 PRO B CA 1
ATOM 4071 C C . PRO B 1 99 ? -18.641 13.195 12.562 1 98.06 99 PRO B C 1
ATOM 4073 O O . PRO B 1 99 ? -18.891 14.203 13.227 1 98.06 99 PRO B O 1
ATOM 4076 N N . PRO B 1 100 ? -17.578 13.094 11.836 1 98.25 100 PRO B N 1
ATOM 4077 C CA . PRO B 1 100 ? -16.5 14.07 11.898 1 98.25 100 PRO B CA 1
ATOM 4078 C C . PRO B 1 100 ? -16.953 15.484 11.539 1 98.25 100 PRO B C 1
ATOM 4080 O O . PRO B 1 100 ? -16.266 16.453 11.844 1 98.25 100 PRO B O 1
ATOM 4083 N N . PHE B 1 101 ? -18.125 15.656 10.906 1 98.38 101 PHE B N 1
ATOM 4084 C CA . PHE B 1 101 ? -18.562 16.984 10.492 1 98.38 101 PHE B CA 1
ATOM 4085 C C . PHE B 1 101 ? -19.938 17.297 11.07 1 98.38 101 PHE B C 1
ATOM 4087 O O . PHE B 1 101 ? -20.688 18.109 10.508 1 98.38 101 PHE B O 1
ATOM 4094 N N . SER B 1 102 ? -20.25 16.703 12.195 1 98.38 102 SER B N 1
ATOM 4095 C CA . SER B 1 102 ? -21.531 16.969 12.844 1 98.38 102 SER B CA 1
ATOM 4096 C C . SER B 1 102 ? -21.406 18.109 13.844 1 98.38 102 SER B C 1
ATOM 4098 O O . SER B 1 102 ? -22.422 18.656 14.289 1 98.38 102 SER B O 1
ATOM 4100 N N . ALA B 1 103 ? -20.234 18.391 14.234 1 98.62 103 ALA B N 1
ATOM 4101 C CA . ALA B 1 103 ? -19.984 19.391 15.266 1 98.62 103 ALA B CA 1
ATOM 4102 C C . ALA B 1 103 ? -20.734 19.062 16.547 1 98.62 103 ALA B C 1
ATOM 4104 O O . ALA B 1 103 ? -21.266 19.953 17.219 1 98.62 103 ALA B O 1
ATOM 4105 N N . HIS B 1 104 ? -20.75 17.828 16.828 1 98.56 104 HIS B N 1
ATOM 4106 C CA . HIS B 1 104 ? -21.453 17.375 18.016 1 98.56 104 HIS B CA 1
ATOM 4107 C C . HIS B 1 104 ? -20.812 17.922 19.281 1 98.56 104 HIS B C 1
ATOM 4109 O O . HIS B 1 104 ? -19.594 17.844 19.453 1 98.56 104 HIS B O 1
ATOM 4115 N N . MET B 1 105 ? -21.578 18.484 20.156 1 98.44 105 MET B N 1
ATOM 4116 C CA . MET B 1 105 ? -21.109 18.875 21.484 1 98.44 105 MET B CA 1
ATOM 4117 C C . MET B 1 105 ? -21.672 17.938 22.562 1 98.44 105 MET B C 1
ATOM 4119 O O . MET B 1 105 ? -22.891 17.828 22.703 1 98.44 105 MET B O 1
ATOM 4123 N N . ASP B 1 106 ? -20.812 17.328 23.234 1 97.38 106 ASP B N 1
ATOM 4124 C CA . ASP B 1 106 ? -21.312 16.406 24.25 1 97.38 106 ASP B CA 1
ATOM 4125 C C . ASP B 1 106 ? -21.656 17.156 25.531 1 97.38 106 ASP B C 1
ATOM 4127 O O . ASP B 1 106 ? -21.516 18.375 25.609 1 97.38 106 ASP B O 1
ATOM 4131 N N . GLU B 1 107 ? -22.094 16.453 26.547 1 95.25 107 GLU B N 1
ATOM 4132 C CA . GLU B 1 107 ? -22.594 17.047 27.766 1 95.25 107 GLU B CA 1
ATOM 4133 C C . GLU B 1 107 ? -21.484 17.703 28.578 1 95.25 107 GLU B C 1
ATOM 4135 O O . GLU B 1 107 ? -21.734 18.594 29.391 1 95.25 107 GLU B O 1
ATOM 4140 N N . GLN B 1 108 ? -20.281 17.266 28.328 1 95.81 108 GLN B N 1
ATOM 4141 C CA . GLN B 1 108 ? -19.141 17.828 29.031 1 95.81 108 GLN B CA 1
ATOM 4142 C C . GLN B 1 108 ? -18.625 19.094 28.328 1 95.81 108 GLN B C 1
ATOM 4144 O O . GLN B 1 108 ? -17.766 19.797 28.875 1 95.81 108 GLN B O 1
ATOM 4149 N N . GLY B 1 109 ? -19.125 19.438 27.188 1 97.75 109 GLY B N 1
ATOM 4150 C CA . GLY B 1 109 ? -18.75 20.656 26.469 1 97.75 109 GLY B CA 1
ATOM 4151 C C . GLY B 1 109 ? -17.703 20.422 25.406 1 97.75 109 GLY B C 1
ATOM 4152 O O . GLY B 1 109 ? -17.141 21.375 24.859 1 97.75 109 GLY B O 1
ATOM 4153 N N . ARG B 1 110 ? -17.391 19.156 25.141 1 97.88 110 ARG B N 1
ATOM 4154 C CA . ARG B 1 110 ? -16.453 18.875 24.062 1 97.88 110 ARG B CA 1
ATOM 4155 C C . ARG B 1 110 ? -17.125 18.984 22.703 1 97.88 110 ARG B C 1
ATOM 4157 O O . ARG B 1 110 ? -18.109 18.297 22.422 1 97.88 110 ARG B O 1
ATOM 4164 N N . ILE B 1 111 ? -16.594 19.812 21.828 1 98.81 111 ILE B N 1
ATOM 4165 C CA . ILE B 1 111 ? -17.141 20 20.484 1 98.81 111 ILE B CA 1
ATOM 4166 C C . ILE B 1 111 ? -16.312 19.188 19.484 1 98.81 111 ILE B C 1
ATOM 4168 O O . ILE B 1 111 ? -15.195 19.578 19.125 1 98.81 111 ILE B O 1
ATOM 4172 N N . TYR B 1 112 ? -16.922 18.141 19.016 1 98.69 112 TYR B N 1
ATOM 4173 C CA . TYR B 1 112 ? -16.25 17.219 18.125 1 98.69 112 TYR B CA 1
ATOM 4174 C C . TYR B 1 112 ? -16.375 17.672 16.672 1 98.69 112 TYR B C 1
ATOM 4176 O O . TYR B 1 112 ? -17.453 18.125 16.25 1 98.69 112 TYR B O 1
ATOM 4184 N N . GLY B 1 113 ? -15.281 17.594 15.961 1 98.69 113 GLY B N 1
ATOM 4185 C CA . GLY B 1 113 ? -15.289 17.859 14.531 1 98.69 113 GLY B CA 1
ATOM 4186 C C . GLY B 1 113 ? -13.898 18.031 13.945 1 98.69 113 GLY B C 1
ATOM 4187 O O . GLY B 1 113 ? -13.016 18.609 14.586 1 98.69 113 GLY B O 1
ATOM 4188 N N . ARG B 1 114 ? -13.719 17.484 12.695 1 98.56 114 ARG B N 1
ATOM 4189 C CA . ARG B 1 114 ? -12.477 17.781 11.992 1 98.56 114 ARG B CA 1
ATOM 4190 C C . ARG B 1 114 ? -12.312 19.281 11.781 1 98.56 114 ARG B C 1
ATOM 4192 O O . ARG B 1 114 ? -13.203 19.938 11.227 1 98.56 114 ARG B O 1
ATOM 4199 N N . GLY B 1 115 ? -11.25 19.859 12.289 1 98.12 115 GLY B N 1
ATOM 4200 C CA . GLY B 1 115 ? -11.031 21.281 12.234 1 98.12 115 GLY B CA 1
ATOM 4201 C C . GLY B 1 115 ? -11.281 21.984 13.562 1 98.12 115 GLY B C 1
ATOM 4202 O O . GLY B 1 115 ? -11 23.172 13.711 1 98.12 115 GLY B O 1
ATOM 4203 N N . SER B 1 116 ? -11.742 21.234 14.539 1 98.62 116 SER B N 1
ATOM 4204 C CA . SER B 1 116 ? -12.047 21.844 15.828 1 98.62 116 SER B CA 1
ATOM 4205 C C . SER B 1 116 ? -10.797 22.391 16.5 1 98.62 116 SER B C 1
ATOM 4207 O O . SER B 1 116 ? -10.852 23.375 17.234 1 98.62 116 SER B O 1
ATOM 4209 N N . GLN B 1 117 ? -9.664 21.734 16.234 1 98.19 117 GLN B N 1
ATOM 4210 C CA . GLN B 1 117 ? -8.391 22.25 16.719 1 98.19 117 GLN B CA 1
ATOM 4211 C C . GLN B 1 117 ? -7.555 22.828 15.586 1 98.19 117 GLN B C 1
ATOM 4213 O O . GLN B 1 117 ? -6.852 23.828 15.766 1 98.19 117 GLN B O 1
ATOM 4218 N N . ASP B 1 118 ? -7.605 22.312 14.375 1 97.25 118 ASP B N 1
ATOM 4219 C CA . ASP B 1 118 ? -6.711 22.625 13.258 1 97.25 118 ASP B CA 1
ATOM 4220 C C . ASP B 1 118 ? -7.504 22.922 11.992 1 97.25 118 ASP B C 1
ATOM 4222 O O . ASP B 1 118 ? -7.77 22.031 11.188 1 97.25 118 ASP B O 1
ATOM 4226 N N . MET B 1 119 ? -7.93 24.078 11.703 1 97.56 119 MET B N 1
ATOM 4227 C CA . MET B 1 119 ? -7.805 25.172 12.656 1 97.56 119 MET B CA 1
ATOM 4228 C C . MET B 1 119 ? -9.016 26.094 12.586 1 97.56 119 MET B C 1
ATOM 4230 O O . MET B 1 119 ? -8.883 27.312 12.797 1 97.56 119 MET B O 1
ATOM 4234 N N . LYS B 1 120 ? -10.148 25.531 12.227 1 98.56 120 LYS B N 1
ATOM 4235 C CA . LYS B 1 120 ? -11.336 26.344 12.016 1 98.56 120 LYS B CA 1
ATOM 4236 C C . LYS B 1 120 ? -11.695 27.125 13.273 1 98.56 120 LYS B C 1
ATOM 4238 O O . LYS B 1 120 ? -12.281 28.219 13.195 1 98.56 120 LYS B O 1
ATOM 4243 N N . CYS B 1 121 ? -11.344 26.641 14.469 1 98.69 121 CYS B N 1
ATOM 4244 C CA . CYS B 1 121 ? -11.578 27.344 15.727 1 98.69 121 CYS B CA 1
ATOM 4245 C C . CYS B 1 121 ? -10.906 28.719 15.727 1 98.69 121 CYS B C 1
ATOM 4247 O O . CYS B 1 121 ? -11.492 29.703 16.156 1 98.69 121 CYS B O 1
ATOM 4249 N N . VAL B 1 122 ? -9.688 28.797 15.172 1 98.56 122 VAL B N 1
ATOM 4250 C CA . VAL B 1 122 ? -8.859 30 15.227 1 98.56 122 VAL B CA 1
ATOM 4251 C C . VAL B 1 122 ? -9.523 31.125 14.422 1 98.56 122 VAL B C 1
ATOM 4253 O O . VAL B 1 122 ? -9.648 32.25 14.906 1 98.56 122 VAL B O 1
ATOM 4256 N N . GLY B 1 123 ? -9.953 30.797 13.211 1 98.62 123 GLY B N 1
ATOM 4257 C CA . GLY B 1 123 ? -10.633 31.781 12.391 1 98.62 123 GLY B CA 1
ATOM 4258 C C . GLY B 1 123 ? -11.875 32.344 13.039 1 98.62 123 GLY B C 1
ATOM 4259 O O . GLY B 1 123 ? -12.102 33.562 13.008 1 98.62 123 GLY B O 1
ATOM 4260 N N . ILE B 1 124 ? -12.641 31.516 13.617 1 98.81 124 ILE B N 1
ATOM 4261 C CA . ILE B 1 124 ? -13.883 31.938 14.242 1 98.81 124 ILE B CA 1
ATOM 4262 C C . ILE B 1 124 ? -13.586 32.75 15.508 1 98.81 124 ILE B C 1
ATOM 4264 O O . ILE B 1 124 ? -14.297 33.688 15.828 1 98.81 124 ILE B O 1
ATOM 4268 N N . GLN B 1 125 ? -12.547 32.312 16.234 1 98.88 125 GLN B N 1
ATOM 4269 C CA . GLN B 1 125 ? -12.141 33.094 17.406 1 98.88 125 GLN B CA 1
ATOM 4270 C C . GLN B 1 125 ? -11.727 34.531 17 1 98.88 125 GLN B C 1
ATOM 4272 O O . GLN B 1 125 ? -12.039 35.5 17.688 1 98.88 125 GLN B O 1
ATOM 4277 N N . PHE B 1 126 ? -10.984 34.688 15.883 1 98.88 126 PHE B N 1
ATOM 4278 C CA . PHE B 1 126 ? -10.617 36 15.383 1 98.88 126 PHE B CA 1
ATOM 4279 C C . PHE B 1 126 ? -11.859 36.844 15.125 1 98.88 126 PHE B C 1
ATOM 4281 O O . PHE B 1 126 ? -11.914 38 15.516 1 98.88 126 PHE B O 1
ATOM 4288 N N . LEU B 1 127 ? -12.852 36.25 14.477 1 98.81 127 LEU B N 1
ATOM 4289 C CA . LEU B 1 127 ? -14.094 36.969 14.203 1 98.81 127 LEU B CA 1
ATOM 4290 C C . LEU B 1 127 ? -14.828 37.312 15.5 1 98.81 127 LEU B C 1
ATOM 4292 O O . LEU B 1 127 ? -15.461 38.344 15.609 1 98.81 127 LEU B O 1
ATOM 4296 N N . GLY B 1 128 ? -14.773 36.375 16.422 1 98.81 128 GLY B N 1
ATOM 4297 C CA . GLY B 1 128 ? -15.336 36.625 17.75 1 98.81 128 GLY B CA 1
ATOM 4298 C C . GLY B 1 128 ? -14.719 37.812 18.438 1 98.81 128 GLY B C 1
ATOM 4299 O O . GLY B 1 128 ? -15.406 38.594 19.125 1 98.81 128 GLY B O 1
ATOM 4300 N N . VAL B 1 129 ? -13.414 37.969 18.328 1 98.81 129 VAL B N 1
ATOM 4301 C CA . VAL B 1 129 ? -12.711 39.094 18.906 1 98.81 129 VAL B CA 1
ATOM 4302 C C . VAL B 1 129 ? -13.242 40.406 18.297 1 98.81 129 VAL B C 1
ATOM 4304 O O . VAL B 1 129 ? -13.531 41.344 19.016 1 98.81 129 VAL B O 1
ATOM 4307 N N . ILE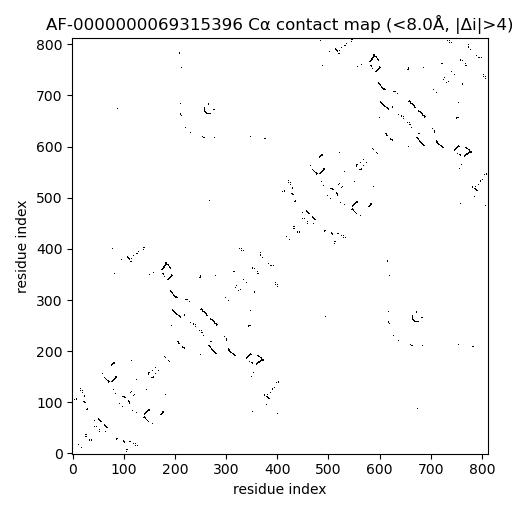 B 1 130 ? -13.352 40.469 16.984 1 98.75 130 ILE B N 1
ATOM 4308 C CA . ILE B 1 130 ? -13.844 41.656 16.297 1 98.75 130 ILE B CA 1
ATOM 4309 C C . ILE B 1 130 ? -15.273 41.938 16.75 1 98.75 130 ILE B C 1
ATOM 4311 O O . ILE B 1 130 ? -15.609 43.094 17.031 1 98.75 130 ILE B O 1
ATOM 4315 N N . ARG B 1 131 ? -16.078 40.875 16.812 1 98.38 131 ARG B N 1
ATOM 4316 C CA . ARG B 1 131 ? -17.453 41.062 17.281 1 98.38 131 ARG B CA 1
ATOM 4317 C C . ARG B 1 131 ? -17.484 41.688 18.672 1 98.38 131 ARG B C 1
ATOM 4319 O O . ARG B 1 131 ? -18.266 42.594 18.922 1 98.38 131 ARG B O 1
ATOM 4326 N N . ALA B 1 132 ? -16.719 41.188 19.531 1 98.44 132 ALA B N 1
ATOM 4327 C CA . ALA B 1 132 ? -16.672 41.688 20.906 1 98.44 132 ALA B CA 1
ATOM 4328 C C . ALA B 1 132 ? -16.219 43.156 20.953 1 98.44 132 ALA B C 1
ATOM 4330 O O . ALA B 1 132 ? -16.828 43.969 21.641 1 98.44 132 ALA B O 1
ATOM 4331 N N . LEU B 1 133 ? -15.141 43.469 20.266 1 98.5 133 LEU B N 1
ATOM 4332 C CA . LEU B 1 133 ? -14.586 44.812 20.266 1 98.5 133 LEU B CA 1
ATOM 4333 C C . LEU B 1 133 ? -15.57 45.812 19.656 1 98.5 133 LEU B C 1
ATOM 4335 O O . LEU B 1 133 ? -15.734 46.938 20.172 1 98.5 133 LEU B O 1
ATOM 4339 N N . LYS B 1 134 ? -16.203 45.438 18.609 1 97.69 134 LYS B N 1
ATOM 4340 C CA . LYS B 1 134 ? -17.203 46.312 18 1 97.69 134 LYS B CA 1
ATOM 4341 C C . LYS B 1 134 ? -18.375 46.531 18.938 1 97.69 134 LYS B C 1
ATOM 4343 O O . LYS B 1 134 ? -18.875 47.656 19.047 1 97.69 134 LYS B O 1
ATOM 4348 N N . HIS B 1 135 ? -18.797 45.5 19.531 1 97.06 135 HIS B N 1
ATOM 4349 C CA . HIS B 1 135 ? -19.891 45.594 20.5 1 97.06 135 HIS B CA 1
ATOM 4350 C C . HIS B 1 135 ? -19.531 46.562 21.609 1 97.06 135 HIS B C 1
ATOM 4352 O O . HIS B 1 135 ? -20.406 47.281 22.125 1 97.06 135 HIS B O 1
ATOM 4358 N N . GLU B 1 136 ? -18.266 46.594 21.953 1 97.69 136 GLU B N 1
ATOM 4359 C CA . GLU B 1 136 ? -17.797 47.469 23.031 1 97.69 136 GLU B CA 1
ATOM 4360 C C . GLU B 1 136 ? -17.562 48.875 22.516 1 97.69 136 GLU B C 1
ATOM 4362 O O . GLU B 1 136 ? -17.203 49.781 23.281 1 97.69 136 GLU B O 1
ATOM 4367 N N . GLY B 1 137 ? -17.656 49.125 21.234 1 96.94 137 GLY B N 1
ATOM 4368 C CA . GLY B 1 137 ? -17.438 50.406 20.641 1 96.94 137 GLY B CA 1
ATOM 4369 C C . GLY B 1 137 ? -15.961 50.781 20.547 1 96.94 137 GLY B C 1
ATOM 4370 O O . GLY B 1 137 ? -15.617 51.969 20.453 1 96.94 137 GLY B O 1
ATOM 4371 N N . ARG B 1 138 ? -15.125 49.812 20.562 1 96.94 138 ARG B N 1
ATOM 4372 C CA . ARG B 1 138 ? -13.688 50.062 20.516 1 96.94 138 ARG B CA 1
ATOM 4373 C C . ARG B 1 138 ? -13.18 50.125 19.078 1 96.94 138 ARG B C 1
ATOM 4375 O O . ARG B 1 138 ? -13.742 49.5 18.188 1 96.94 138 ARG B O 1
ATOM 4382 N N . LYS B 1 139 ? -12.203 50.969 18.938 1 96.5 139 LYS B N 1
ATOM 4383 C CA . LYS B 1 139 ? -11.477 51.062 17.672 1 96.5 139 LYS B CA 1
ATOM 4384 C C . LYS B 1 139 ? -10 50.719 17.859 1 96.5 139 LYS B C 1
ATOM 4386 O O . LYS B 1 139 ? -9.453 50.906 18.953 1 96.5 139 LYS B O 1
ATOM 4391 N N . LEU B 1 140 ? -9.453 50.312 16.828 1 98.38 140 LEU B N 1
ATOM 4392 C CA . LEU B 1 140 ? -8.031 49.969 16.844 1 98.38 140 LEU B CA 1
ATOM 4393 C C . LEU B 1 140 ? -7.234 50.938 15.984 1 98.38 140 LEU B C 1
ATOM 4395 O O . LEU B 1 140 ? -7.762 51.5 15.016 1 98.38 140 LEU B O 1
ATOM 4399 N N . LYS B 1 141 ? -6.012 51.156 16.328 1 98.38 141 LYS B N 1
ATOM 4400 C CA . LYS B 1 141 ? -5.156 52.062 15.555 1 98.38 141 LYS B CA 1
ATOM 4401 C C . LYS B 1 141 ? -4.863 51.469 14.18 1 98.38 141 LYS B C 1
ATOM 4403 O O . LYS B 1 141 ? -5.004 52.188 13.164 1 98.38 141 LYS B O 1
ATOM 4408 N N . ARG B 1 142 ? -4.5 50.281 14.188 1 98.62 142 ARG B N 1
ATOM 4409 C CA . ARG B 1 142 ? -4.094 49.625 12.938 1 98.62 142 ARG B CA 1
ATOM 4410 C C . ARG B 1 142 ? -5.246 48.812 12.336 1 98.62 142 ARG B C 1
ATOM 4412 O O . ARG B 1 142 ? -6.094 48.312 13.062 1 98.62 142 ARG B O 1
ATOM 4419 N N . THR B 1 143 ? -5.238 48.75 11.016 1 98.62 143 THR B N 1
ATOM 4420 C CA . THR B 1 143 ? -6.207 47.906 10.289 1 98.62 143 THR B CA 1
ATOM 4421 C C . THR B 1 143 ? -5.977 46.438 10.562 1 98.62 143 THR B C 1
ATOM 4423 O O . THR B 1 143 ? -4.832 45.969 10.633 1 98.62 143 THR B O 1
ATOM 4426 N N . LEU B 1 144 ? -7.055 45.75 10.789 1 98.75 144 LEU B N 1
ATOM 4427 C CA . LEU B 1 144 ? -7.02 44.281 10.906 1 98.75 144 LEU B CA 1
ATOM 4428 C C . LEU B 1 144 ? -7.523 43.625 9.633 1 98.75 144 LEU B C 1
ATOM 4430 O O . LEU B 1 144 ? -8.562 44.031 9.086 1 98.75 144 LEU B O 1
ATOM 4434 N N . HIS B 1 145 ? -6.762 42.688 9.125 1 98.81 145 HIS B N 1
ATOM 4435 C CA . HIS B 1 145 ? -7.242 41.781 8.078 1 98.81 145 HIS B CA 1
ATOM 4436 C C . HIS B 1 145 ? -7.355 40.344 8.586 1 98.81 145 HIS B C 1
ATOM 4438 O O . HIS B 1 145 ? -6.367 39.781 9.031 1 98.81 145 HIS B O 1
ATOM 4444 N N . VAL B 1 146 ? -8.539 39.812 8.562 1 98.88 146 VAL B N 1
ATOM 4445 C CA . VAL B 1 146 ? -8.719 38.375 8.766 1 98.88 146 VAL B CA 1
ATOM 4446 C C . VAL B 1 146 ? -8.805 37.656 7.41 1 98.88 146 VAL B C 1
ATOM 4448 O O . VAL B 1 146 ? -9.688 37.969 6.602 1 98.88 146 VAL B O 1
ATOM 4451 N N . ILE B 1 147 ? -7.891 36.75 7.234 1 98.81 147 ILE B N 1
ATOM 4452 C CA . ILE B 1 147 ? -7.898 36.062 5.938 1 98.81 147 ILE B CA 1
ATOM 4453 C C . ILE B 1 147 ? -8.125 34.562 6.129 1 98.81 147 ILE B C 1
ATOM 4455 O O . ILE B 1 147 ? -7.664 34 7.113 1 98.81 147 ILE B O 1
ATOM 4459 N N . PHE B 1 148 ? -8.859 33.969 5.262 1 98.88 148 PHE B N 1
ATOM 4460 C CA . PHE B 1 148 ? -9.125 32.531 5.176 1 98.88 148 PHE B CA 1
ATOM 4461 C C . PHE B 1 148 ? -8.586 31.969 3.869 1 98.88 148 PHE B C 1
ATOM 4463 O O . PHE B 1 148 ? -9.016 32.375 2.787 1 98.88 148 PHE B O 1
ATOM 4470 N N . VAL B 1 149 ? -7.625 31.016 3.984 1 98.81 149 VAL B N 1
ATOM 4471 C CA . VAL B 1 149 ? -6.836 30.609 2.824 1 98.81 149 VAL B CA 1
ATOM 4472 C C . VAL B 1 149 ? -7.047 29.125 2.539 1 98.81 149 VAL B C 1
ATOM 4474 O O . VAL B 1 149 ? -7.477 28.375 3.418 1 98.81 149 VAL B O 1
ATOM 4477 N N . PRO B 1 150 ? -6.84 28.703 1.29 1 98.38 150 PRO B N 1
ATOM 4478 C CA . PRO B 1 150 ? -6.926 27.297 0.912 1 98.38 150 PRO B CA 1
ATOM 4479 C C . PRO B 1 150 ? -5.59 26.562 1.028 1 98.38 150 PRO B C 1
ATOM 4481 O O . PRO B 1 150 ? -4.543 27.203 1.174 1 98.38 150 PRO B O 1
ATOM 4484 N N . ASP B 1 151 ? -5.539 25.281 1.088 1 96.94 151 ASP B N 1
ATOM 4485 C CA . ASP B 1 151 ? -4.473 24.375 0.675 1 96.94 151 ASP B CA 1
ATOM 4486 C C . ASP B 1 151 ? -3.422 24.219 1.773 1 96.94 151 ASP B C 1
ATOM 4488 O O . ASP B 1 151 ? -2.385 23.578 1.565 1 96.94 151 ASP B O 1
ATOM 4492 N N . GLU B 1 152 ? -3.666 24.766 2.922 1 96.88 152 GLU B N 1
ATOM 4493 C CA . GLU B 1 152 ? -2.646 24.672 3.963 1 96.88 152 GLU B CA 1
ATOM 4494 C C . GLU B 1 152 ? -2.262 23.219 4.227 1 96.88 152 GLU B C 1
ATOM 4496 O O . GLU B 1 152 ? -1.078 22.906 4.367 1 96.88 152 GLU B O 1
ATOM 4501 N N . GLU B 1 153 ? -3.139 22.281 4.207 1 96.75 153 GLU B N 1
ATOM 4502 C CA . GLU B 1 153 ? -2.93 20.906 4.602 1 96.75 153 GLU B CA 1
ATOM 4503 C C . GLU B 1 153 ? -2.143 20.141 3.543 1 96.75 153 GLU B C 1
ATOM 4505 O O . GLU B 1 153 ? -1.745 18.984 3.764 1 96.75 153 GLU B O 1
ATOM 4510 N N . ILE B 1 154 ? -1.965 20.781 2.436 1 93.81 154 ILE B N 1
ATOM 4511 C CA . ILE B 1 154 ? -1.153 20.141 1.401 1 93.81 154 ILE B CA 1
ATOM 4512 C C . ILE B 1 154 ? 0.004 21.062 1.019 1 93.81 154 ILE B C 1
ATOM 4514 O O . ILE B 1 154 ? 0.487 21.016 -0.116 1 93.81 154 ILE B O 1
ATOM 4518 N N . GLY B 1 155 ? 0.314 21.984 1.896 1 93.31 155 GLY B N 1
ATOM 4519 C CA . GLY B 1 155 ? 1.535 22.766 1.745 1 93.31 155 GLY B CA 1
ATOM 4520 C C . GLY B 1 155 ? 1.277 24.234 1.455 1 93.31 155 GLY B C 1
ATOM 4521 O O . GLY B 1 155 ? 2.176 25.062 1.595 1 93.31 155 GLY B O 1
ATOM 4522 N N . GLY B 1 156 ? 0.059 24.625 1.009 1 95.81 156 GLY B N 1
ATOM 4523 C CA . GLY B 1 156 ? -0.316 26.016 0.819 1 95.81 156 GLY B CA 1
ATOM 4524 C C . GLY B 1 156 ? 0.254 26.625 -0.45 1 95.81 156 GLY B C 1
ATOM 4525 O O . GLY B 1 156 ? 0.28 27.844 -0.606 1 95.81 156 GLY B O 1
ATOM 4526 N N . VAL B 1 157 ? 0.702 25.75 -1.358 1 94.62 157 VAL B N 1
ATOM 4527 C CA . VAL B 1 157 ? 1.436 26.203 -2.537 1 94.62 157 VAL B CA 1
ATOM 4528 C C . VAL B 1 157 ? 0.523 27.047 -3.422 1 94.62 157 VAL B C 1
ATOM 4530 O O . VAL B 1 157 ? 0.914 28.125 -3.875 1 94.62 157 VAL B O 1
ATOM 4533 N N . LEU B 1 158 ? -0.713 26.578 -3.592 1 96.25 158 LEU B N 1
ATOM 4534 C CA . LEU B 1 158 ? -1.65 27.312 -4.441 1 96.25 158 LEU B CA 1
ATOM 4535 C C . LEU B 1 158 ? -2.49 28.281 -3.619 1 96.25 158 LEU B C 1
ATOM 4537 O O . LEU B 1 158 ? -3.426 28.891 -4.141 1 96.25 158 LEU B O 1
ATOM 4541 N N . GLY B 1 159 ? -2.217 28.391 -2.348 1 97.25 159 GLY B N 1
ATOM 4542 C CA . GLY B 1 159 ? -2.879 29.312 -1.443 1 97.25 159 GLY B CA 1
ATOM 4543 C C . GLY B 1 159 ? -1.977 30.453 -0.984 1 97.25 159 GLY B C 1
ATOM 4544 O O . GLY B 1 159 ? -1.658 31.344 -1.762 1 97.25 159 GLY B O 1
ATOM 4545 N N . MET B 1 160 ? -1.479 30.344 0.2 1 97.88 160 MET B N 1
ATOM 4546 C CA . MET B 1 160 ? -0.723 31.422 0.826 1 97.88 160 MET B CA 1
ATOM 4547 C C . MET B 1 160 ? 0.559 31.719 0.052 1 97.88 160 MET B C 1
ATOM 4549 O O . MET B 1 160 ? 0.95 32.875 -0.102 1 97.88 160 MET B O 1
ATOM 4553 N N . LYS B 1 161 ? 1.25 30.656 -0.38 1 97.06 161 LYS B N 1
ATOM 4554 C CA . LYS B 1 161 ? 2.521 30.859 -1.067 1 97.06 161 LYS B CA 1
ATOM 4555 C C . LYS B 1 161 ? 2.365 31.828 -2.234 1 97.06 161 LYS B C 1
ATOM 4557 O O . LYS B 1 161 ? 3.121 32.781 -2.354 1 97.06 161 LYS B O 1
ATOM 4562 N N . ASP B 1 162 ? 1.43 31.562 -3.125 1 97.81 162 ASP B N 1
ATOM 4563 C CA . ASP B 1 162 ? 1.209 32.406 -4.281 1 97.81 162 ASP B CA 1
ATOM 4564 C C . ASP B 1 162 ? 0.568 33.75 -3.861 1 97.81 162 ASP B C 1
ATOM 4566 O O . ASP B 1 162 ? 0.83 34.781 -4.465 1 97.81 162 ASP B O 1
ATOM 4570 N N . PHE B 1 163 ? -0.243 33.719 -2.869 1 98.25 163 PHE B N 1
ATOM 4571 C CA . PHE B 1 163 ? -0.963 34.906 -2.41 1 98.25 163 PHE B CA 1
ATOM 4572 C C . PHE B 1 163 ? 0.007 36 -1.951 1 98.25 163 PHE B C 1
ATOM 4574 O O . PHE B 1 163 ? -0.145 37.156 -2.309 1 98.25 163 PHE B O 1
ATOM 4581 N N . VAL B 1 164 ? 1.016 35.625 -1.151 1 98 164 VAL B N 1
ATOM 4582 C CA . VAL B 1 164 ? 1.911 36.594 -0.552 1 98 164 VAL B CA 1
ATOM 4583 C C . VAL B 1 164 ? 2.736 37.281 -1.643 1 98 164 VAL B C 1
ATOM 4585 O O . VAL B 1 164 ? 3.32 38.344 -1.418 1 98 164 VAL B O 1
ATOM 4588 N N . GLN B 1 165 ? 2.785 36.688 -2.805 1 97.62 165 GLN B N 1
ATOM 4589 C CA . GLN B 1 165 ? 3.518 37.281 -3.922 1 97.62 165 GLN B CA 1
ATOM 4590 C C . GLN B 1 165 ? 2.613 38.188 -4.762 1 97.62 165 GLN B C 1
ATOM 4592 O O . GLN B 1 165 ? 3.08 38.844 -5.688 1 97.62 165 GLN B O 1
ATOM 4597 N N . SER B 1 166 ? 1.417 38.281 -4.469 1 97.94 166 SER B N 1
ATOM 4598 C CA . SER B 1 166 ? 0.429 38.969 -5.293 1 97.94 166 SER B CA 1
ATOM 4599 C C . SER B 1 166 ? 0.308 40.438 -4.895 1 97.94 166 SER B C 1
ATOM 4601 O O . SER B 1 166 ? 0.744 40.812 -3.811 1 97.94 166 SER B O 1
ATOM 4603 N N . ASN B 1 167 ? -0.368 41.188 -5.766 1 97.69 167 ASN B N 1
ATOM 4604 C CA . ASN B 1 167 ? -0.684 42.594 -5.465 1 97.69 167 ASN B CA 1
ATOM 4605 C C . ASN B 1 167 ? -1.742 42.688 -4.375 1 97.69 167 ASN B C 1
ATOM 4607 O O . ASN B 1 167 ? -1.746 43.656 -3.604 1 97.69 167 ASN B O 1
ATOM 4611 N N . TYR B 1 168 ? -2.537 41.719 -4.336 1 97.88 168 TYR B N 1
ATOM 4612 C CA . TYR B 1 168 ? -3.574 41.719 -3.311 1 97.88 168 TYR B CA 1
ATOM 4613 C C . TYR B 1 168 ? -2.963 41.719 -1.914 1 97.88 168 TYR B C 1
ATOM 4615 O O . TYR B 1 168 ? -3.41 42.469 -1.036 1 97.88 168 TYR B O 1
ATOM 4623 N N . PHE B 1 169 ? -1.955 40.906 -1.734 1 98.44 169 PHE B N 1
ATOM 4624 C CA . PHE B 1 169 ? -1.299 40.875 -0.434 1 98.44 169 PHE B CA 1
ATOM 4625 C C . PHE B 1 169 ? -0.56 42.188 -0.154 1 98.44 169 PHE B C 1
ATOM 4627 O O . PHE B 1 169 ? -0.601 42.688 0.966 1 98.44 169 PHE B O 1
ATOM 4634 N N . ARG B 1 170 ? 0.13 42.688 -1.145 1 98 170 ARG B N 1
ATOM 4635 C CA . ARG B 1 170 ? 0.866 43.938 -0.986 1 98 170 ARG B CA 1
ATOM 4636 C C . ARG B 1 170 ? -0.056 45.062 -0.519 1 98 170 ARG B C 1
ATOM 4638 O O . ARG B 1 170 ? 0.346 45.906 0.28 1 98 170 ARG B O 1
ATOM 4645 N N . GLU B 1 171 ? -1.207 45 -1.039 1 97.56 171 GLU B N 1
ATOM 4646 C CA . GLU B 1 171 ? -2.182 46.031 -0.729 1 97.56 171 GLU B CA 1
ATOM 4647 C C . GLU B 1 171 ? -2.639 45.938 0.725 1 97.56 171 GLU B C 1
ATOM 4649 O O . GLU B 1 171 ? -3.146 46.906 1.279 1 97.56 171 GLU B O 1
ATOM 4654 N N . LEU B 1 172 ? -2.504 44.844 1.341 1 98.38 172 LEU B N 1
ATOM 4655 C CA . LEU B 1 172 ? -2.918 44.688 2.73 1 98.38 172 LEU B CA 1
ATOM 4656 C C . LEU B 1 172 ? -1.958 45.406 3.672 1 98.38 172 LEU B C 1
ATOM 4658 O O . LEU B 1 172 ? -2.283 45.625 4.84 1 98.38 172 LEU B O 1
ATOM 4662 N N . ASN B 1 173 ? -0.725 45.688 3.236 1 98.5 173 ASN B N 1
ATOM 4663 C CA . ASN B 1 173 ? 0.253 46.438 4.02 1 98.5 173 ASN B CA 1
ATOM 4664 C C . ASN B 1 173 ? 0.515 45.781 5.371 1 98.5 173 ASN B C 1
ATOM 4666 O O . ASN B 1 173 ? 0.465 46.438 6.41 1 98.5 173 ASN B O 1
ATOM 4670 N N . CYS B 1 174 ? 0.765 44.5 5.281 1 98.5 174 CYS B N 1
ATOM 4671 C CA . CYS B 1 174 ? 0.906 43.688 6.484 1 98.5 174 CYS B CA 1
ATOM 4672 C C . CYS B 1 174 ? 2.215 44 7.199 1 98.5 174 CYS B C 1
ATOM 4674 O O . CYS B 1 174 ? 3.279 44.031 6.578 1 98.5 174 CYS B O 1
ATOM 4676 N N . GLY B 1 175 ? 2.121 44.219 8.492 1 98.31 175 GLY B N 1
ATOM 4677 C CA . GLY B 1 175 ? 3.312 44.438 9.297 1 98.31 175 GLY B CA 1
ATOM 4678 C C . GLY B 1 175 ? 3.568 43.344 10.312 1 98.31 175 GLY B C 1
ATOM 4679 O O . GLY B 1 175 ? 4.699 43.156 10.773 1 98.31 175 GLY B O 1
ATOM 4680 N N . PHE B 1 176 ? 2.594 42.594 10.672 1 98.62 176 PHE B N 1
ATOM 4681 C CA . PHE B 1 176 ? 2.641 41.531 11.641 1 98.62 176 PHE B CA 1
ATOM 4682 C C . PHE B 1 176 ? 1.507 40.531 11.398 1 98.62 176 PHE B C 1
ATOM 4684 O O . PHE B 1 176 ? 0.411 40.938 10.992 1 98.62 176 PHE B O 1
ATOM 4691 N N . ALA B 1 177 ? 1.8 39.281 11.648 1 98.75 177 ALA B N 1
ATOM 4692 C CA . ALA B 1 177 ? 0.765 38.281 11.406 1 98.75 177 ALA B CA 1
ATOM 4693 C C . ALA B 1 177 ? 0.669 37.281 12.562 1 98.75 177 ALA B C 1
ATOM 4695 O O . ALA B 1 177 ? 1.676 36.969 13.203 1 98.75 177 ALA B O 1
ATOM 4696 N N . ILE B 1 178 ? -0.501 36.844 12.836 1 98.69 178 ILE B N 1
ATOM 4697 C CA . ILE B 1 178 ? -0.779 35.781 13.789 1 98.69 178 ILE B CA 1
ATOM 4698 C C . ILE B 1 178 ? -1.408 34.594 13.055 1 98.69 178 ILE B C 1
ATOM 4700 O O . ILE B 1 178 ? -2.326 34.781 12.25 1 98.69 178 ILE B O 1
ATOM 4704 N N . ASP B 1 179 ? -0.901 33.469 13.242 1 98 179 ASP B N 1
ATOM 4705 C CA . ASP B 1 179 ? -1.372 32.188 12.672 1 98 179 ASP B CA 1
ATOM 4706 C C . ASP B 1 179 ? -1.593 31.156 13.758 1 98 179 ASP B C 1
ATOM 4708 O O . ASP B 1 179 ? -1.49 31.453 14.945 1 98 179 ASP B O 1
ATOM 4712 N N . GLU B 1 180 ? -1.937 29.953 13.297 1 97.25 180 GLU B N 1
ATOM 4713 C CA . GLU B 1 180 ? -2.316 28.875 14.211 1 97.25 180 GLU B CA 1
ATOM 4714 C C . GLU B 1 180 ? -1.116 28.391 15.023 1 97.25 180 GLU B C 1
ATOM 4716 O O . GLU B 1 180 ? 0.03 28.547 14.594 1 97.25 180 GLU B O 1
ATOM 4721 N N . GLY B 1 181 ? -1.447 27.922 16.188 1 95.56 181 GLY B N 1
ATOM 4722 C CA . GLY B 1 181 ? -0.547 27.109 17 1 95.56 181 GLY B CA 1
ATOM 4723 C C . GLY B 1 181 ? -1.072 25.703 17.25 1 95.56 181 GLY B C 1
ATOM 4724 O O . GLY B 1 181 ? -1.68 25.094 16.375 1 95.56 181 GLY B O 1
ATOM 4725 N N . TYR B 1 182 ? -0.643 25.203 18.484 1 92.75 182 TYR B N 1
ATOM 4726 C CA . TYR B 1 182 ? -1.027 23.844 18.891 1 92.75 182 TYR B CA 1
ATOM 4727 C C . TYR B 1 182 ? -1.669 23.859 20.266 1 92.75 182 TYR B C 1
ATOM 4729 O O . TYR B 1 182 ? -1.405 24.75 21.078 1 92.75 182 TYR B O 1
ATOM 4737 N N . ALA B 1 183 ? -2.498 22.844 20.453 1 96.5 183 ALA B N 1
ATOM 4738 C CA . ALA B 1 183 ? -2.971 22.578 21.797 1 96.5 183 ALA B CA 1
ATOM 4739 C C . ALA B 1 183 ? -1.821 22.141 22.719 1 96.5 183 ALA B C 1
ATOM 4741 O O . ALA B 1 183 ? -0.805 21.641 22.234 1 96.5 183 ALA B O 1
ATOM 4742 N N . SER B 1 184 ? -1.947 22.453 23.906 1 96.5 184 SER B N 1
ATOM 4743 C CA . SER B 1 184 ? -1.037 22 24.953 1 96.5 184 SER B CA 1
ATOM 4744 C C . SER B 1 184 ? -1.782 21.234 26.047 1 96.5 184 SER B C 1
ATOM 4746 O O . SER B 1 184 ? -2.871 21.641 26.469 1 96.5 184 SER B O 1
ATOM 4748 N N . GLU B 1 185 ? -1.221 20.203 26.484 1 96 185 GLU B N 1
ATOM 4749 C CA . GLU B 1 185 ? -1.871 19.375 27.5 1 96 185 GLU B CA 1
ATOM 4750 C C . GLU B 1 185 ? -1.678 19.969 28.906 1 96 185 GLU B C 1
ATOM 4752 O O . GLU B 1 185 ? -2.377 19.578 29.844 1 96 185 GLU B O 1
ATOM 4757 N N . THR B 1 186 ? -0.808 20.859 29.016 1 96.5 186 THR B N 1
ATOM 4758 C CA . THR B 1 186 ? -0.503 21.484 30.312 1 96.5 186 THR B CA 1
ATOM 4759 C C . THR B 1 186 ? -1.135 22.875 30.406 1 96.5 186 THR B C 1
ATOM 4761 O O . THR B 1 186 ? -1.926 23.266 29.547 1 96.5 186 THR B O 1
ATOM 4764 N N . ASP B 1 187 ? -0.78 23.578 31.453 1 96.88 187 ASP B N 1
ATOM 4765 C CA . ASP B 1 187 ? -1.295 24.922 31.641 1 96.88 187 ASP B CA 1
ATOM 4766 C C . ASP B 1 187 ? -0.486 25.938 30.828 1 96.88 187 ASP B C 1
ATOM 4768 O O . ASP B 1 187 ? -0.815 27.125 30.812 1 96.88 187 ASP B O 1
ATOM 4772 N N . THR B 1 188 ? 0.49 25.5 30.172 1 97 188 THR B N 1
ATOM 4773 C CA . THR B 1 188 ? 1.367 26.359 29.391 1 97 188 THR B CA 1
ATOM 4774 C C . THR B 1 188 ? 0.914 26.422 27.938 1 97 188 THR B C 1
ATOM 4776 O O . THR B 1 188 ? 0.64 25.391 27.312 1 97 188 THR B O 1
ATOM 4779 N N . PHE B 1 189 ? 0.799 27.641 27.391 1 97.75 189 PHE B N 1
ATOM 4780 C CA . PHE B 1 189 ? 0.513 27.812 25.969 1 97.75 189 PHE B CA 1
ATOM 4781 C C . PHE B 1 189 ? 1.781 27.656 25.141 1 97.75 189 PHE B C 1
ATOM 4783 O O . PHE B 1 189 ? 2.861 28.078 25.562 1 97.75 189 PHE B O 1
ATOM 4790 N N . ARG B 1 190 ? 1.636 27.078 24 1 96.81 190 ARG B N 1
ATOM 4791 C CA . ARG B 1 190 ? 2.738 27 23.047 1 96.81 190 ARG B CA 1
ATOM 4792 C C . ARG B 1 190 ? 2.725 28.188 22.094 1 96.81 190 ARG B C 1
ATOM 4794 O O . ARG B 1 190 ? 1.684 28.516 21.516 1 96.81 190 ARG B O 1
ATOM 4801 N N . LEU B 1 191 ? 3.783 28.859 22.031 1 97.88 191 LEU B N 1
ATOM 4802 C CA . LEU B 1 191 ? 3.943 29.953 21.078 1 97.88 191 LEU B CA 1
ATOM 4803 C C . LEU B 1 191 ? 5.039 29.641 20.062 1 97.88 191 LEU B C 1
ATOM 4805 O O . LEU B 1 191 ? 6.164 29.297 20.453 1 97.88 191 LEU B O 1
ATOM 4809 N N . PHE B 1 192 ? 4.75 29.766 18.797 1 97.94 192 PHE B N 1
ATOM 4810 C CA . PHE B 1 192 ? 5.691 29.344 17.766 1 97.94 192 PHE B CA 1
ATOM 4811 C C . PHE B 1 192 ? 6.227 30.547 17 1 97.94 192 PHE B C 1
ATOM 4813 O O . PHE B 1 192 ? 5.449 31.328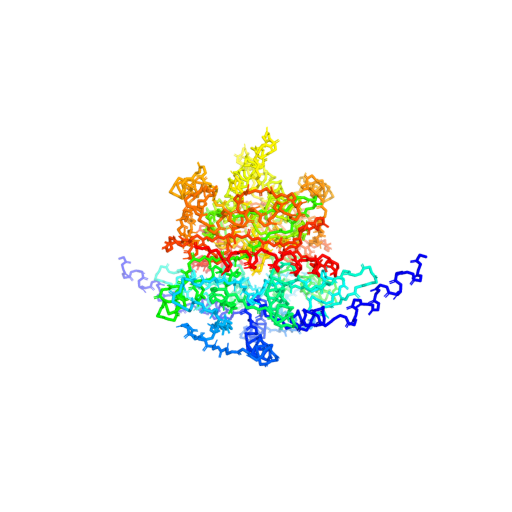 16.438 1 97.94 192 PHE B O 1
ATOM 4820 N N . TYR B 1 193 ? 7.5 30.688 16.938 1 97.75 193 TYR B N 1
ATOM 4821 C CA . TYR B 1 193 ? 8.133 31.828 16.281 1 97.75 193 TYR B CA 1
ATOM 4822 C C . TYR B 1 193 ? 8.891 31.375 15.031 1 97.75 193 TYR B C 1
ATOM 4824 O O . TYR B 1 193 ? 9.516 32.188 14.352 1 97.75 193 TYR B O 1
ATOM 4832 N N . GLY B 1 194 ? 8.828 30.141 14.75 1 96.5 194 GLY B N 1
ATOM 4833 C CA . GLY B 1 194 ? 9.398 29.469 13.586 1 96.5 194 GLY B CA 1
ATOM 4834 C C . GLY B 1 194 ? 8.859 28.062 13.391 1 96.5 194 GLY B C 1
ATOM 4835 O O . GLY B 1 194 ? 8.094 27.562 14.219 1 96.5 194 GLY B O 1
ATOM 4836 N N . GLU B 1 195 ? 9.188 27.453 12.336 1 95.81 195 GLU B N 1
ATOM 4837 C CA . GLU B 1 195 ? 8.727 26.094 12.07 1 95.81 195 GLU B CA 1
ATOM 4838 C C . GLU B 1 195 ? 9.836 25.25 11.453 1 95.81 195 GLU B C 1
ATOM 4840 O O . GLU B 1 195 ? 10.828 25.781 10.961 1 95.81 195 GLU B O 1
ATOM 4845 N N . ARG B 1 196 ? 9.695 23.969 11.562 1 95.94 196 ARG B N 1
ATOM 4846 C CA . ARG B 1 196 ? 10.562 23.031 10.859 1 95.94 196 ARG B CA 1
ATOM 4847 C C . ARG B 1 196 ? 10.305 23.078 9.359 1 95.94 196 ARG B C 1
ATOM 4849 O O . ARG B 1 196 ? 9.328 23.688 8.906 1 95.94 196 ARG B O 1
ATOM 4856 N N . THR B 1 197 ? 11.266 22.516 8.672 1 95.38 197 THR B N 1
ATOM 4857 C CA . THR B 1 197 ? 11.109 22.469 7.219 1 95.38 197 THR B CA 1
ATOM 4858 C C . THR B 1 197 ? 10.344 21.203 6.801 1 95.38 197 THR B C 1
ATOM 4860 O O . THR B 1 197 ? 10.742 20.094 7.133 1 95.38 197 THR B O 1
ATOM 4863 N N . LEU B 1 198 ? 9.258 21.438 6.133 1 94.88 198 LEU B N 1
ATOM 4864 C CA . LEU B 1 198 ? 8.477 20.344 5.574 1 94.88 198 LEU B CA 1
ATOM 4865 C C . LEU B 1 198 ? 9.234 19.656 4.441 1 94.88 198 LEU B C 1
ATOM 4867 O O . LEU B 1 198 ? 9.719 20.328 3.523 1 94.88 198 LEU B O 1
ATOM 4871 N N . LYS B 1 199 ? 9.336 18.328 4.531 1 94.5 199 LYS B N 1
ATOM 4872 C CA . LYS B 1 199 ? 10.047 17.594 3.492 1 94.5 199 LYS B CA 1
ATOM 4873 C C . LYS B 1 199 ? 9.445 16.203 3.307 1 94.5 199 LYS B C 1
ATOM 4875 O O . LYS B 1 199 ? 10.102 15.188 3.582 1 94.5 199 LYS B O 1
ATOM 4880 N N . PRO B 1 200 ? 8.242 16.125 2.797 1 95.81 200 PRO B N 1
ATOM 4881 C CA . PRO B 1 200 ? 7.727 14.797 2.459 1 95.81 200 PRO B CA 1
ATOM 4882 C C . PRO B 1 200 ? 8.57 14.086 1.396 1 95.81 200 PRO B C 1
ATOM 4884 O O . PRO B 1 200 ? 9.039 14.727 0.454 1 95.81 200 PRO B O 1
ATOM 4887 N N . VAL B 1 201 ? 8.742 12.805 1.556 1 97.94 201 VAL B N 1
ATOM 4888 C CA . VAL B 1 201 ? 9.562 12.016 0.638 1 97.94 201 VAL B CA 1
ATOM 4889 C C . VAL B 1 201 ? 8.742 10.859 0.08 1 97.94 201 VAL B C 1
ATOM 4891 O O . VAL B 1 201 ? 8.227 10.039 0.839 1 97.94 201 VAL B O 1
ATOM 4894 N N . HIS B 1 202 ? 8.641 10.789 -1.207 1 98.31 202 HIS B N 1
ATOM 4895 C CA . HIS B 1 202 ? 7.988 9.688 -1.901 1 98.31 202 HIS B CA 1
ATOM 4896 C C . HIS B 1 202 ? 9.008 8.789 -2.596 1 98.31 202 HIS B C 1
ATOM 4898 O O . HIS B 1 202 ? 9.898 9.281 -3.297 1 98.31 202 HIS B O 1
ATOM 4904 N N . PHE B 1 203 ? 8.867 7.527 -2.357 1 98.81 203 PHE B N 1
ATOM 4905 C CA . PHE B 1 203 ? 9.758 6.555 -2.971 1 98.81 203 PHE B CA 1
ATOM 4906 C C . PHE B 1 203 ? 8.992 5.629 -3.908 1 98.81 203 PHE B C 1
ATOM 4908 O O . PHE B 1 203 ? 7.895 5.18 -3.582 1 98.81 203 PHE B O 1
ATOM 4915 N N . THR B 1 204 ? 9.5 5.422 -5.066 1 98.81 204 THR B N 1
ATOM 4916 C CA . THR B 1 204 ? 9.125 4.305 -5.926 1 98.81 204 THR B CA 1
ATOM 4917 C C . THR B 1 204 ? 10.25 3.27 -5.984 1 98.81 204 THR B C 1
ATOM 4919 O O . THR B 1 204 ? 11.32 3.535 -6.531 1 98.81 204 THR B O 1
ATOM 4922 N N . ILE B 1 205 ? 10.008 2.143 -5.484 1 98.88 205 ILE B N 1
ATOM 4923 C CA . ILE B 1 205 ? 11.031 1.125 -5.281 1 98.88 205 ILE B CA 1
ATOM 4924 C C . ILE B 1 205 ? 10.852 0.005 -6.305 1 98.88 205 ILE B C 1
ATOM 4926 O O . ILE B 1 205 ? 9.992 -0.864 -6.141 1 98.88 205 ILE B O 1
ATOM 4930 N N . SER B 1 206 ? 11.688 -0.045 -7.246 1 98.25 206 SER B N 1
ATOM 4931 C CA . SER B 1 206 ? 11.617 -1.086 -8.266 1 98.25 206 SER B CA 1
ATOM 4932 C C . SER B 1 206 ? 12.375 -2.338 -7.824 1 98.25 206 SER B C 1
ATOM 4934 O O . SER B 1 206 ? 13.352 -2.252 -7.082 1 98.25 206 SER B O 1
ATOM 4936 N N . GLY B 1 207 ? 11.953 -3.449 -8.25 1 97.88 207 GLY B N 1
ATOM 4937 C CA . GLY B 1 207 ? 12.625 -4.707 -7.977 1 97.88 207 GLY B CA 1
ATOM 4938 C C . GLY B 1 207 ? 12.234 -5.816 -8.938 1 97.88 207 GLY B C 1
ATOM 4939 O O . GLY B 1 207 ? 11.484 -5.582 -9.883 1 97.88 207 GLY B O 1
ATOM 4940 N N . THR B 1 208 ? 12.781 -7 -8.688 1 97.31 208 THR B N 1
ATOM 4941 C CA . THR B 1 208 ? 12.57 -8.172 -9.531 1 97.31 208 THR B CA 1
ATOM 4942 C C . THR B 1 208 ? 11.164 -8.734 -9.32 1 97.31 208 THR B C 1
ATOM 4944 O O . THR B 1 208 ? 10.82 -9.156 -8.219 1 97.31 208 THR B O 1
ATOM 4947 N N . PRO B 1 209 ? 10.359 -8.695 -10.383 1 97.12 209 PRO B N 1
ATOM 4948 C CA . PRO B 1 209 ? 9.031 -9.32 -10.273 1 97.12 209 PRO B CA 1
ATOM 4949 C C . PRO B 1 209 ? 9.062 -10.82 -10.516 1 97.12 209 PRO B C 1
ATOM 4951 O O . PRO B 1 209 ? 10.062 -11.352 -11.016 1 97.12 209 PRO B O 1
ATOM 4954 N N . GLY B 1 210 ? 8.008 -11.516 -10.211 1 96.88 210 GLY B N 1
ATOM 4955 C CA . GLY B 1 210 ? 7.914 -12.938 -10.484 1 96.88 210 GLY B CA 1
ATOM 4956 C C . GLY B 1 210 ? 6.875 -13.641 -9.633 1 96.88 210 GLY B C 1
ATOM 4957 O O . GLY B 1 210 ? 6 -13 -9.055 1 96.88 210 GLY B O 1
ATOM 4958 N N . HIS B 1 211 ? 6.949 -14.969 -9.688 1 96.69 211 HIS B N 1
ATOM 4959 C CA . HIS B 1 211 ? 6.012 -15.805 -8.953 1 96.69 211 HIS B CA 1
ATOM 4960 C C . HIS B 1 211 ? 6.32 -15.797 -7.457 1 96.69 211 HIS B C 1
ATOM 4962 O O . HIS B 1 211 ? 7.48 -15.898 -7.059 1 96.69 211 HIS B O 1
ATOM 4968 N N . GLY B 1 212 ? 5.34 -15.703 -6.641 1 96.75 212 GLY B N 1
ATOM 4969 C CA . GLY B 1 212 ? 5.465 -15.57 -5.199 1 96.75 212 GLY B CA 1
ATOM 4970 C C . GLY B 1 212 ? 6.094 -16.781 -4.539 1 96.75 212 GLY B C 1
ATOM 4971 O O . GLY B 1 212 ? 6.543 -16.719 -3.393 1 96.75 212 GLY B O 1
ATOM 4972 N N . SER B 1 213 ? 6.164 -17.875 -5.203 1 96.06 213 SER B N 1
ATOM 4973 C CA . SER B 1 213 ? 6.668 -19.109 -4.621 1 96.06 213 SER B CA 1
ATOM 4974 C C . SER B 1 213 ? 8.18 -19.219 -4.754 1 96.06 213 SER B C 1
ATOM 4976 O O . SER B 1 213 ? 8.789 -20.188 -4.305 1 96.06 213 SER B O 1
ATOM 4978 N N . LEU B 1 214 ? 8.812 -18.281 -5.379 1 96 214 LEU B N 1
ATOM 4979 C CA . LEU B 1 214 ? 10.25 -18.312 -5.625 1 96 214 LEU B CA 1
ATOM 4980 C C . LEU B 1 214 ? 10.984 -17.391 -4.656 1 96 214 LEU B C 1
ATOM 4982 O O . LEU B 1 214 ? 10.367 -16.578 -3.969 1 96 214 LEU B O 1
ATOM 4986 N N . LEU B 1 215 ? 12.281 -17.594 -4.539 1 97.12 215 LEU B N 1
ATOM 4987 C CA . LEU B 1 215 ? 13.164 -16.719 -3.779 1 97.12 215 LEU B CA 1
ATOM 4988 C C . LEU B 1 215 ? 14.047 -15.883 -4.711 1 97.12 215 LEU B C 1
ATOM 4990 O O . LEU B 1 215 ? 15.25 -16.109 -4.797 1 97.12 215 LEU B O 1
ATOM 4994 N N . LEU B 1 216 ? 13.43 -14.93 -5.355 1 96.38 216 LEU B N 1
ATOM 4995 C CA . LEU B 1 216 ? 14.141 -14.078 -6.297 1 96.38 216 LEU B CA 1
ATOM 4996 C C . LEU B 1 216 ? 14.922 -12.984 -5.566 1 96.38 216 LEU B C 1
ATOM 4998 O O . LEU B 1 216 ? 14.438 -12.43 -4.574 1 96.38 216 LEU B O 1
ATOM 5002 N N . PRO B 1 217 ? 16.078 -12.672 -6.004 1 95.62 217 PRO B N 1
ATOM 5003 C CA . PRO B 1 217 ? 16.844 -11.594 -5.379 1 95.62 217 PRO B CA 1
ATOM 5004 C C . PRO B 1 217 ? 16.406 -10.203 -5.836 1 95.62 217 PRO B C 1
ATOM 5006 O O . PRO B 1 217 ? 15.852 -10.055 -6.934 1 95.62 217 PRO B O 1
ATOM 5009 N N . GLY B 1 218 ? 16.641 -9.219 -5.047 1 97.38 218 GLY B N 1
ATOM 5010 C CA . GLY B 1 218 ? 16.438 -7.832 -5.426 1 97.38 218 GLY B CA 1
ATOM 5011 C C . GLY B 1 218 ? 14.977 -7.477 -5.648 1 97.38 218 GLY B C 1
ATOM 5012 O O . GLY B 1 218 ? 14.656 -6.668 -6.523 1 97.38 218 GLY B O 1
ATOM 5013 N N . THR B 1 219 ? 14.117 -8.141 -4.91 1 98.19 219 THR B N 1
ATOM 5014 C CA . THR B 1 219 ? 12.695 -7.816 -5.035 1 98.19 219 THR B CA 1
ATOM 5015 C C . THR B 1 219 ? 12.398 -6.441 -4.441 1 98.19 219 THR B C 1
ATOM 5017 O O . THR B 1 219 ? 13.18 -5.922 -3.643 1 98.19 219 THR B O 1
ATOM 5020 N N . ALA B 1 220 ? 11.297 -5.855 -4.891 1 98.56 220 ALA B N 1
ATOM 5021 C CA . ALA B 1 220 ? 10.852 -4.586 -4.316 1 98.56 220 ALA B CA 1
ATOM 5022 C C . ALA B 1 220 ? 10.656 -4.707 -2.809 1 98.56 220 ALA B C 1
ATOM 5024 O O . ALA B 1 220 ? 10.906 -3.756 -2.066 1 98.56 220 ALA B O 1
ATOM 5025 N N . GLY B 1 221 ? 10.203 -5.891 -2.377 1 98.69 221 GLY B N 1
ATOM 5026 C CA . GLY B 1 221 ? 9.992 -6.129 -0.958 1 98.69 221 GLY B CA 1
ATOM 5027 C C . GLY B 1 221 ? 11.273 -6.082 -0.145 1 98.69 221 GLY B C 1
ATOM 5028 O O . GLY B 1 221 ? 11.312 -5.484 0.933 1 98.69 221 GLY B O 1
ATOM 5029 N N . GLU B 1 222 ? 12.328 -6.719 -0.633 1 98.5 222 GLU B N 1
ATOM 5030 C CA . GLU B 1 222 ? 13.625 -6.691 0.046 1 98.5 222 GLU B CA 1
ATOM 5031 C C . GLU B 1 222 ? 14.148 -5.266 0.178 1 98.5 222 GLU B C 1
ATOM 5033 O O . GLU B 1 222 ? 14.633 -4.871 1.243 1 98.5 222 GLU B O 1
ATOM 5038 N N . LYS B 1 223 ? 14.062 -4.547 -0.888 1 98.75 223 LYS B N 1
ATOM 5039 C CA . LYS B 1 223 ? 14.57 -3.178 -0.896 1 98.75 223 LYS B CA 1
ATOM 5040 C C . LYS B 1 223 ? 13.727 -2.271 -0.004 1 98.75 223 LYS B C 1
ATOM 5042 O O . LYS B 1 223 ? 14.266 -1.418 0.706 1 98.75 223 LYS B O 1
ATOM 5047 N N . ALA B 1 224 ? 12.383 -2.438 -0.096 1 98.81 224 ALA B N 1
ATOM 5048 C CA . ALA B 1 224 ? 11.492 -1.655 0.757 1 98.81 224 ALA B CA 1
ATOM 5049 C C . ALA B 1 224 ? 11.82 -1.865 2.232 1 98.81 224 ALA B C 1
ATOM 5051 O O . ALA B 1 224 ? 11.875 -0.907 3.006 1 98.81 224 ALA B O 1
ATOM 5052 N N . ARG B 1 225 ? 12.039 -3.113 2.646 1 98.62 225 ARG B N 1
ATOM 5053 C CA . ARG B 1 225 ? 12.391 -3.43 4.027 1 98.62 225 ARG B CA 1
ATOM 5054 C C . ARG B 1 225 ? 13.641 -2.672 4.461 1 98.62 225 ARG B C 1
ATOM 5056 O O . ARG B 1 225 ? 13.656 -2.053 5.527 1 98.62 225 ARG B O 1
ATOM 5063 N N . LYS B 1 226 ? 14.641 -2.711 3.643 1 98.75 226 LYS B N 1
ATOM 5064 C CA . LYS B 1 226 ? 15.898 -2.051 3.984 1 98.75 226 LYS B CA 1
ATOM 5065 C C . LYS B 1 226 ? 15.703 -0.54 4.102 1 98.75 226 LYS B C 1
ATOM 5067 O O . LYS B 1 226 ? 16.219 0.084 5.031 1 98.75 226 LYS B O 1
ATOM 5072 N N . LEU B 1 227 ? 14.969 0.024 3.143 1 98.81 227 LEU B N 1
ATOM 5073 C CA . LEU B 1 227 ? 14.742 1.465 3.152 1 98.81 227 LEU B CA 1
ATOM 5074 C C . LEU B 1 227 ? 13.922 1.879 4.367 1 98.81 227 LEU B C 1
ATOM 5076 O O . LEU B 1 227 ? 14.227 2.881 5.016 1 98.81 227 LEU B O 1
ATOM 5080 N N . ILE B 1 228 ? 12.836 1.13 4.633 1 98.88 228 ILE B N 1
ATOM 5081 C CA . ILE B 1 228 ? 12.016 1.4 5.805 1 98.88 228 ILE B CA 1
ATOM 5082 C C . ILE B 1 228 ? 12.875 1.35 7.062 1 98.88 228 ILE B C 1
ATOM 5084 O O . ILE B 1 228 ? 12.773 2.217 7.934 1 98.88 228 ILE B O 1
ATOM 5088 N N . ASP B 1 229 ? 13.766 0.371 7.16 1 98.75 229 ASP B N 1
ATOM 5089 C CA . ASP B 1 229 ? 14.656 0.245 8.312 1 98.75 229 ASP B CA 1
ATOM 5090 C C . ASP B 1 229 ? 15.523 1.491 8.469 1 98.75 229 ASP B C 1
ATOM 5092 O O . ASP B 1 229 ? 15.648 2.027 9.578 1 98.75 229 ASP B O 1
ATOM 5096 N N . LYS B 1 230 ? 16.109 1.912 7.379 1 98.81 230 LYS B N 1
ATOM 5097 C CA . LYS B 1 230 ? 16.984 3.074 7.426 1 98.81 230 LYS B CA 1
ATOM 5098 C C . LYS B 1 230 ? 16.234 4.316 7.898 1 98.81 230 LYS B C 1
ATOM 5100 O O . LYS B 1 230 ? 16.703 5.027 8.797 1 98.81 230 LYS B O 1
ATOM 5105 N N . MET B 1 231 ? 15.094 4.598 7.309 1 98.75 231 MET B N 1
ATOM 5106 C CA . MET B 1 231 ? 14.289 5.766 7.652 1 98.75 231 MET B CA 1
ATOM 5107 C C . MET B 1 231 ? 13.812 5.699 9.102 1 98.75 231 MET B C 1
ATOM 5109 O O . MET B 1 231 ? 13.906 6.684 9.836 1 98.75 231 MET B O 1
ATOM 5113 N N . MET B 1 232 ? 13.383 4.539 9.492 1 98.62 232 MET B N 1
ATOM 5114 C CA . MET B 1 232 ? 12.82 4.379 10.828 1 98.62 232 MET B CA 1
ATOM 5115 C C . MET B 1 232 ? 13.914 4.352 11.883 1 98.62 232 MET B C 1
ATOM 5117 O O . MET B 1 232 ? 13.695 4.742 13.031 1 98.62 232 MET B O 1
ATOM 5121 N N . ASP B 1 233 ? 15.109 3.838 11.523 1 98.69 233 ASP B N 1
ATOM 5122 C CA . ASP B 1 233 ? 16.25 3.965 12.43 1 98.69 233 ASP B CA 1
ATOM 5123 C C . ASP B 1 233 ? 16.562 5.434 12.711 1 98.69 233 ASP B C 1
ATOM 5125 O O . ASP B 1 233 ? 16.891 5.793 13.844 1 98.69 233 ASP B O 1
ATOM 5129 N N . PHE B 1 234 ? 16.531 6.215 11.672 1 98.56 234 PHE B N 1
ATOM 5130 C CA . PHE B 1 234 ? 16.734 7.648 11.852 1 98.56 234 PHE B CA 1
ATOM 5131 C C . PHE B 1 234 ? 15.664 8.242 12.766 1 98.56 234 PHE B C 1
ATOM 5133 O O . PHE B 1 234 ? 15.977 9.016 13.672 1 98.56 234 PHE B O 1
ATOM 5140 N N . ARG B 1 235 ? 14.43 7.906 12.531 1 98.38 235 ARG B N 1
ATOM 5141 C CA . ARG B 1 235 ? 13.328 8.312 13.406 1 98.38 235 ARG B CA 1
ATOM 5142 C C . ARG B 1 235 ? 13.625 7.965 14.859 1 98.38 235 ARG B C 1
ATOM 5144 O O . ARG B 1 235 ? 13.453 8.797 15.75 1 98.38 235 ARG B O 1
ATOM 5151 N N . GLN B 1 236 ? 14.008 6.73 15.062 1 97.94 236 GLN B N 1
ATOM 5152 C CA . GLN B 1 236 ? 14.281 6.242 16.406 1 97.94 236 GLN B CA 1
ATOM 5153 C C . GLN B 1 236 ? 15.406 7.035 17.062 1 97.94 236 GLN B C 1
ATOM 5155 O O . GLN B 1 236 ? 15.352 7.332 18.25 1 97.94 236 GLN B O 1
ATOM 5160 N N . SER B 1 237 ? 16.453 7.32 16.328 1 98.06 237 SER B N 1
ATOM 5161 C CA . SER B 1 237 ? 17.562 8.102 16.859 1 98.06 237 SER B CA 1
ATOM 5162 C C . SER B 1 237 ? 17.109 9.484 17.297 1 98.06 237 SER B C 1
ATOM 5164 O O . SER B 1 237 ? 17.578 10.008 18.312 1 98.06 237 SER B O 1
ATOM 5166 N N . GLU B 1 238 ? 16.25 10.109 16.531 1 97.88 238 GLU B N 1
ATOM 5167 C CA . GLU B 1 238 ? 15.711 11.414 16.875 1 97.88 238 GLU B CA 1
ATOM 5168 C C . GLU B 1 238 ? 14.805 11.328 18.109 1 97.88 238 GLU B C 1
ATOM 5170 O O . GLU B 1 238 ? 14.797 12.234 18.938 1 97.88 238 GLU B O 1
ATOM 5175 N N . GLU B 1 239 ? 14.023 10.266 18.156 1 97.31 239 GLU B N 1
ATOM 5176 C CA . GLU B 1 239 ? 13.203 10.031 19.344 1 97.31 239 GLU B CA 1
ATOM 5177 C C . GLU B 1 239 ? 14.078 9.93 20.594 1 97.31 239 GLU B C 1
ATOM 5179 O O . GLU B 1 239 ? 13.727 10.477 21.641 1 97.31 239 GLU B O 1
ATOM 5184 N N . GLN B 1 240 ? 15.125 9.211 20.484 1 97.5 240 GLN B N 1
ATOM 5185 C CA . GLN B 1 240 ? 16.047 9.039 21.594 1 97.5 240 GLN B CA 1
ATOM 5186 C C . GLN B 1 240 ? 16.688 10.359 22 1 97.5 240 GLN B C 1
ATOM 5188 O O . GLN B 1 240 ? 16.875 10.625 23.188 1 97.5 240 GLN B O 1
ATOM 5193 N N . ARG B 1 241 ? 17.016 11.156 21.031 1 96.81 241 ARG B N 1
ATOM 5194 C CA . ARG B 1 241 ? 17.547 12.484 21.297 1 96.81 241 ARG B CA 1
ATOM 5195 C C . ARG B 1 241 ? 16.562 13.32 22.109 1 96.81 241 ARG B C 1
ATOM 5197 O O . ARG B 1 241 ? 16.938 13.992 23.062 1 96.81 241 ARG B O 1
ATOM 5204 N N . LEU B 1 242 ? 15.344 13.32 21.703 1 96.06 242 LEU B N 1
ATOM 5205 C CA . LEU B 1 242 ? 14.289 14.047 22.375 1 96.06 242 LEU B CA 1
ATOM 5206 C C . LEU B 1 242 ? 14.125 13.555 23.812 1 96.06 242 LEU B C 1
ATOM 5208 O O . LEU B 1 242 ? 13.953 14.359 24.734 1 96.06 242 LEU B O 1
ATOM 5212 N N . GLU B 1 243 ? 14.18 12.273 24.016 1 95.81 243 GLU B N 1
ATOM 5213 C CA . GLU B 1 243 ? 13.992 11.664 25.328 1 95.81 243 GLU B CA 1
ATOM 5214 C C . GLU B 1 243 ? 15.18 11.961 26.25 1 95.81 243 GLU B C 1
ATOM 5216 O O . GLU B 1 243 ? 15.023 12.086 27.453 1 95.81 243 GLU B O 1
ATOM 5221 N N . ALA B 1 244 ? 16.328 12.062 25.734 1 96.44 244 ALA B N 1
ATOM 5222 C CA . ALA B 1 244 ? 17.562 12.195 26.5 1 96.44 244 ALA B CA 1
ATOM 5223 C C . ALA B 1 244 ? 17.766 13.625 26.984 1 96.44 244 ALA B C 1
ATOM 5225 O O . ALA B 1 244 ? 18.562 13.875 27.875 1 96.44 244 ALA B O 1
ATOM 5226 N N . ASN B 1 245 ? 17.078 14.586 26.406 1 95.19 245 ASN B N 1
ATOM 5227 C CA . ASN B 1 245 ? 17.25 16 26.734 1 95.19 245 ASN B CA 1
ATOM 5228 C C . ASN B 1 245 ? 15.906 16.672 27 1 95.19 245 ASN B C 1
ATOM 5230 O O . ASN B 1 245 ? 15.195 17.047 26.062 1 95.19 245 ASN B O 1
ATOM 5234 N N . ASN B 1 246 ? 15.664 17 28.188 1 92.06 246 ASN B N 1
ATOM 5235 C CA . ASN B 1 246 ? 14.383 17.547 28.609 1 92.06 246 ASN B CA 1
ATOM 5236 C C . ASN B 1 246 ? 14.203 18.984 28.141 1 92.06 246 ASN B C 1
ATOM 5238 O O . ASN B 1 246 ? 13.094 19.531 28.188 1 92.06 246 ASN B O 1
ATOM 5242 N N . GLU B 1 247 ? 15.172 19.594 27.641 1 92.88 247 GLU B N 1
ATOM 5243 C CA . GLU B 1 247 ? 15.086 20.969 27.141 1 92.88 247 GLU B CA 1
ATOM 5244 C C . GLU B 1 247 ? 14.57 21.016 25.719 1 92.88 247 GLU B C 1
ATOM 5246 O O . GLU B 1 247 ? 14.156 22.062 25.219 1 92.88 247 GLU B O 1
ATOM 5251 N N . LEU B 1 248 ? 14.648 19.922 25.062 1 94.62 248 LEU B N 1
ATOM 5252 C CA . LEU B 1 248 ? 14.211 19.859 23.672 1 94.62 248 LEU B CA 1
ATOM 5253 C C . LEU B 1 248 ? 12.711 19.594 23.578 1 94.62 248 LEU B C 1
ATOM 5255 O O . LEU B 1 248 ? 12.141 18.922 24.438 1 94.62 248 LEU B O 1
ATOM 5259 N N . THR B 1 249 ? 12.141 20.156 22.609 1 95.06 249 THR B N 1
ATOM 5260 C CA . THR B 1 249 ? 10.773 19.844 22.203 1 95.06 249 THR B CA 1
ATOM 5261 C C . THR B 1 249 ? 10.758 19.125 20.859 1 95.06 249 THR B C 1
ATOM 5263 O O . THR B 1 249 ? 11.797 19 20.203 1 95.06 249 THR B O 1
ATOM 5266 N N . VAL B 1 250 ? 9.609 18.656 20.469 1 95.06 250 VAL B N 1
ATOM 5267 C CA . VAL B 1 250 ? 9.477 17.969 19.188 1 95.06 250 VAL B CA 1
ATOM 5268 C C . VAL B 1 250 ? 9.938 18.859 18.047 1 95.06 250 VAL B C 1
ATOM 5270 O O . VAL B 1 250 ? 10.5 18.391 17.062 1 95.06 250 VAL B O 1
ATOM 5273 N N . GLY B 1 251 ? 9.758 20.172 18.203 1 96.5 251 GLY B N 1
ATOM 5274 C CA . GLY B 1 251 ? 10.18 21.125 17.188 1 96.5 251 GLY B CA 1
ATOM 5275 C C . GLY B 1 251 ? 11.688 21.172 17.016 1 96.5 251 GLY B C 1
ATOM 5276 O O . GLY B 1 251 ? 12.18 21.734 16.031 1 96.5 251 GLY B O 1
ATOM 5277 N N . ASP B 1 252 ? 12.414 20.531 17.938 1 96.75 252 ASP B N 1
ATOM 5278 C CA . ASP B 1 252 ? 13.875 20.625 17.938 1 96.75 252 ASP B CA 1
ATOM 5279 C C . ASP B 1 252 ? 14.5 19.375 17.312 1 96.75 252 ASP B C 1
ATOM 5281 O O . ASP B 1 252 ? 15.719 19.297 17.188 1 96.75 252 ASP B O 1
ATOM 5285 N N . VAL B 1 253 ? 13.695 18.406 16.938 1 97.69 253 VAL B N 1
ATOM 5286 C CA . VAL B 1 253 ? 14.211 17.188 16.344 1 97.69 253 VAL B CA 1
ATOM 5287 C C . VAL B 1 253 ? 13.523 16.938 15 1 97.69 253 VAL B C 1
ATOM 5289 O O . VAL B 1 253 ? 12.438 17.453 14.75 1 97.69 253 VAL B O 1
ATOM 5292 N N . THR B 1 254 ? 14.211 16.156 14.141 1 98 254 THR B N 1
ATOM 5293 C CA . THR B 1 254 ? 13.617 15.758 12.867 1 98 254 THR B CA 1
ATOM 5294 C C . THR B 1 254 ? 12.672 14.578 13.047 1 98 254 THR B C 1
ATOM 5296 O O . THR B 1 254 ? 13.023 13.586 13.688 1 98 254 THR B O 1
ATOM 5299 N N . THR B 1 255 ? 11.477 14.719 12.578 1 98.06 255 THR B N 1
ATOM 5300 C CA . THR B 1 255 ? 10.516 13.617 12.68 1 98.06 255 THR B CA 1
ATOM 5301 C C . THR B 1 255 ? 10.383 12.898 11.336 1 98.06 255 THR B C 1
ATOM 5303 O O . THR B 1 255 ? 10.43 13.531 10.281 1 98.06 255 THR B O 1
ATOM 5306 N N . VAL B 1 256 ? 10.289 11.633 11.391 1 98.31 256 VAL B N 1
ATOM 5307 C CA . VAL B 1 256 ? 10.094 10.734 10.258 1 98.31 256 VAL B CA 1
ATOM 5308 C C . VAL B 1 256 ? 8.938 9.781 10.547 1 98.31 256 VAL B C 1
ATOM 5310 O O . VAL B 1 256 ? 8.969 9.031 11.523 1 98.31 256 VAL B O 1
ATOM 5313 N N . ASN B 1 257 ? 7.887 9.836 9.719 1 98.69 257 ASN B N 1
ATOM 5314 C CA . ASN B 1 257 ? 6.754 8.93 9.883 1 98.69 257 ASN B CA 1
ATOM 5315 C C . ASN B 1 257 ? 6.352 8.289 8.555 1 98.69 257 ASN B C 1
ATOM 5317 O O . ASN B 1 257 ? 6.203 8.984 7.547 1 98.69 257 ASN B O 1
ATOM 5321 N N . LEU B 1 258 ? 6.297 6.953 8.531 1 98.81 258 LEU B N 1
ATOM 5322 C CA . LEU B 1 258 ? 5.727 6.25 7.387 1 98.81 258 LEU B CA 1
ATOM 5323 C C . LEU B 1 258 ? 4.227 6.5 7.289 1 98.81 258 LEU B C 1
ATOM 5325 O O . LEU B 1 258 ? 3.463 6.074 8.156 1 98.81 258 LEU B O 1
ATOM 5329 N N . THR B 1 259 ? 3.775 7.129 6.16 1 98.62 259 THR B N 1
ATOM 5330 C CA . THR B 1 259 ? 2.391 7.586 6.156 1 98.62 259 THR B CA 1
ATOM 5331 C C . THR B 1 259 ? 1.604 6.918 5.031 1 98.62 259 THR B C 1
ATOM 5333 O O . THR B 1 259 ? 0.371 6.898 5.055 1 98.62 259 THR B O 1
ATOM 5336 N N . MET B 1 260 ? 2.307 6.418 4.031 1 98.62 260 MET B N 1
ATOM 5337 C CA . MET B 1 260 ? 1.613 5.734 2.945 1 98.62 260 MET B CA 1
ATOM 5338 C C . MET B 1 260 ? 2.461 4.59 2.396 1 98.62 260 MET B C 1
ATOM 5340 O O . MET B 1 260 ? 3.686 4.703 2.316 1 98.62 260 MET B O 1
ATOM 5344 N N . MET B 1 261 ? 1.857 3.562 2.016 1 98.62 261 MET B N 1
ATOM 5345 C CA . MET B 1 261 ? 2.445 2.453 1.271 1 98.62 261 MET B CA 1
ATOM 5346 C C . MET B 1 261 ? 1.469 1.919 0.229 1 98.62 261 MET B C 1
ATOM 5348 O O . MET B 1 261 ? 0.255 1.931 0.445 1 98.62 261 MET B O 1
ATOM 5352 N N . SER B 1 262 ? 1.988 1.487 -0.887 1 98.62 262 SER B N 1
ATOM 5353 C CA . SER B 1 262 ? 1.134 0.886 -1.906 1 98.62 262 SER B CA 1
ATOM 5354 C C . SER B 1 262 ? 1.938 -0.005 -2.846 1 98.62 262 SER B C 1
ATOM 5356 O O . SER B 1 262 ? 3.133 0.218 -3.051 1 98.62 262 SER B O 1
ATOM 5358 N N . GLY B 1 263 ? 1.233 -0.933 -3.385 1 98.44 263 GLY B N 1
ATOM 5359 C CA . GLY B 1 263 ? 1.81 -1.816 -4.387 1 98.44 263 GLY B CA 1
ATOM 5360 C C . GLY B 1 263 ? 1.309 -3.244 -4.281 1 98.44 263 GLY B C 1
ATOM 5361 O O . GLY B 1 263 ? 0.893 -3.686 -3.207 1 98.44 263 GLY B O 1
ATOM 5362 N N . GLY B 1 264 ? 1.432 -3.957 -5.402 1 97.81 264 GLY B N 1
ATOM 5363 C CA . GLY B 1 264 ? 0.989 -5.34 -5.473 1 97.81 264 GLY B CA 1
ATOM 5364 C C . GLY B 1 264 ? -0.395 -5.496 -6.074 1 97.81 264 GLY B C 1
ATOM 5365 O O . GLY B 1 264 ? -1.25 -4.621 -5.91 1 97.81 264 GLY B O 1
ATOM 5366 N N . VAL B 1 265 ? -0.618 -6.598 -6.742 1 96.25 265 VAL B N 1
ATOM 5367 C CA . VAL B 1 265 ? -1.886 -6.773 -7.441 1 96.25 265 VAL B CA 1
ATOM 5368 C C . VAL B 1 265 ? -2.531 -8.094 -7.02 1 96.25 265 VAL B C 1
ATOM 5370 O O . VAL B 1 265 ? -3.746 -8.266 -7.148 1 96.25 265 VAL B O 1
ATOM 5373 N N . GLN B 1 266 ? -1.775 -8.984 -6.602 1 96.5 266 GLN B N 1
ATOM 5374 C CA . GLN B 1 266 ? -2.248 -10.305 -6.195 1 96.5 266 GLN B CA 1
ATOM 5375 C C . GLN B 1 266 ? -1.256 -10.984 -5.254 1 96.5 266 GLN B C 1
ATOM 5377 O O . GLN B 1 266 ? -0.046 -10.773 -5.367 1 96.5 266 GLN B O 1
ATOM 5382 N N . SER B 1 267 ? -1.687 -11.789 -4.367 1 96.44 267 SER B N 1
ATOM 5383 C CA . SER B 1 267 ? -0.867 -12.359 -3.303 1 96.44 267 SER B CA 1
ATOM 5384 C C . SER B 1 267 ? 0.268 -13.203 -3.869 1 96.44 267 SER B C 1
ATOM 5386 O O . SER B 1 267 ? 1.35 -13.273 -3.283 1 96.44 267 SER B O 1
ATOM 5388 N N . ASN B 1 268 ? 0.078 -13.828 -5.031 1 96.62 268 ASN B N 1
ATOM 5389 C CA . ASN B 1 268 ? 1.074 -14.766 -5.543 1 96.62 268 ASN B CA 1
ATOM 5390 C C . ASN B 1 268 ? 1.939 -14.125 -6.625 1 96.62 268 ASN B C 1
ATOM 5392 O O . ASN B 1 268 ? 2.641 -14.82 -7.359 1 96.62 268 ASN B O 1
ATOM 5396 N N . VAL B 1 269 ? 1.863 -12.883 -6.773 1 97.75 269 VAL B N 1
ATOM 5397 C CA . VAL B 1 269 ? 2.664 -12.148 -7.746 1 97.75 269 VAL B CA 1
ATOM 5398 C C . VAL B 1 269 ? 3.598 -11.18 -7.023 1 97.75 269 VAL B C 1
ATOM 5400 O O . VAL B 1 269 ? 3.143 -10.273 -6.32 1 97.75 269 VAL B O 1
ATOM 5403 N N . ILE B 1 270 ? 4.895 -11.414 -7.133 1 98.31 270 ILE B N 1
ATOM 5404 C CA . ILE B 1 270 ? 5.855 -10.422 -6.664 1 98.31 270 ILE B CA 1
ATOM 5405 C C . ILE B 1 270 ? 5.789 -9.18 -7.551 1 98.31 270 ILE B C 1
ATOM 5407 O O . ILE B 1 270 ? 6 -9.258 -8.766 1 98.31 270 ILE B O 1
ATOM 5411 N N . PRO B 1 271 ? 5.438 -8.07 -7.016 1 98.19 271 PRO B N 1
ATOM 5412 C CA . PRO B 1 271 ? 5.227 -6.887 -7.852 1 98.19 271 PRO B CA 1
ATOM 5413 C C . PRO B 1 271 ? 6.535 -6.285 -8.359 1 98.19 271 PRO B C 1
ATOM 5415 O O . PRO B 1 271 ? 7.59 -6.488 -7.754 1 98.19 271 PRO B O 1
ATOM 5418 N N . PRO B 1 272 ? 6.469 -5.566 -9.438 1 97.94 272 PRO B N 1
ATOM 5419 C CA . PRO B 1 272 ? 7.676 -4.934 -9.977 1 97.94 272 PRO B CA 1
ATOM 5420 C C . PRO B 1 272 ? 8.102 -3.701 -9.18 1 97.94 272 PRO B C 1
ATOM 5422 O O . PRO B 1 272 ? 9.227 -3.213 -9.336 1 97.94 272 PRO B O 1
ATOM 5425 N N . GLU B 1 273 ? 7.188 -3.215 -8.336 1 98.12 273 GLU B N 1
ATOM 5426 C CA . GLU B 1 273 ? 7.543 -2.021 -7.578 1 98.12 273 GLU B CA 1
ATOM 5427 C C . GLU B 1 273 ? 6.648 -1.864 -6.352 1 98.12 273 GLU B C 1
ATOM 5429 O O . GLU B 1 273 ? 5.531 -2.385 -6.32 1 98.12 273 GLU B O 1
ATOM 5434 N N . PHE B 1 274 ? 7.125 -1.188 -5.336 1 98.69 274 PHE B N 1
ATOM 5435 C CA . PHE B 1 274 ? 6.383 -0.657 -4.203 1 98.69 274 PHE B CA 1
ATOM 5436 C C . PHE B 1 274 ? 6.555 0.854 -4.098 1 98.69 274 PHE B C 1
ATOM 5438 O O . PHE B 1 274 ? 7.535 1.407 -4.598 1 98.69 274 PHE B O 1
ATOM 5445 N N . LYS B 1 275 ? 5.605 1.521 -3.545 1 98.81 275 LYS B N 1
ATOM 5446 C CA . LYS B 1 275 ? 5.703 2.949 -3.26 1 98.81 275 LYS B CA 1
ATOM 5447 C C . LYS B 1 275 ? 5.555 3.223 -1.765 1 98.81 275 LYS B C 1
ATOM 5449 O O . LYS B 1 275 ? 4.73 2.602 -1.094 1 98.81 275 LYS B O 1
ATOM 5454 N N . LEU B 1 276 ? 6.336 4.051 -1.284 1 98.81 276 LEU B N 1
ATOM 5455 C CA . LEU B 1 276 ? 6.297 4.5 0.103 1 98.81 276 LEU B CA 1
ATOM 5456 C C . LEU B 1 276 ? 6.273 6.02 0.183 1 98.81 276 LEU B C 1
ATOM 5458 O O . LEU B 1 276 ? 6.797 6.703 -0.704 1 98.81 276 LEU B O 1
ATOM 5462 N N . CYS B 1 277 ? 5.664 6.488 1.204 1 98.75 277 CYS B N 1
ATOM 5463 C CA . CYS B 1 277 ? 5.73 7.91 1.526 1 98.75 277 CYS B CA 1
ATOM 5464 C C . CYS B 1 277 ? 6.074 8.117 2.996 1 98.75 277 CYS B C 1
ATOM 5466 O O . CYS B 1 277 ? 5.512 7.461 3.871 1 98.75 277 CYS B O 1
ATOM 5468 N N . PHE B 1 278 ? 7.035 8.922 3.248 1 98.75 278 PHE B N 1
ATOM 5469 C CA . PHE B 1 278 ? 7.375 9.367 4.598 1 98.75 278 PHE B CA 1
ATOM 5470 C C . PHE B 1 278 ? 7.121 10.859 4.754 1 98.75 278 PHE B C 1
ATOM 5472 O O . PHE B 1 278 ? 7.496 11.656 3.885 1 98.75 278 PHE B O 1
ATOM 5479 N N . ASP B 1 279 ? 6.426 11.211 5.789 1 98.19 279 ASP B N 1
ATOM 5480 C CA . ASP B 1 279 ? 6.418 12.602 6.223 1 98.19 279 ASP B CA 1
ATOM 5481 C C . ASP B 1 279 ? 7.676 12.93 7.027 1 98.19 279 ASP B C 1
ATOM 5483 O O . ASP B 1 279 ? 7.988 12.25 8.008 1 98.19 279 ASP B O 1
ATOM 5487 N N . VAL B 1 280 ? 8.383 13.914 6.574 1 98 280 VAL B N 1
ATOM 5488 C CA . VAL B 1 280 ? 9.602 14.344 7.254 1 98 280 VAL B CA 1
ATOM 5489 C C . VAL B 1 280 ? 9.547 15.844 7.527 1 98 280 VAL B C 1
ATOM 5491 O O . VAL B 1 280 ? 9.25 16.625 6.633 1 98 280 VAL B O 1
ATOM 5494 N N . ARG B 1 281 ? 9.758 16.188 8.773 1 97.69 281 ARG B N 1
ATOM 5495 C CA . ARG B 1 281 ? 9.969 17.578 9.18 1 97.69 281 ARG B CA 1
ATOM 5496 C C . ARG B 1 281 ? 11.398 17.781 9.672 1 97.69 281 ARG B C 1
ATOM 5498 O O . ARG B 1 281 ? 11.773 17.297 10.742 1 97.69 281 ARG B O 1
ATOM 5505 N N . ILE B 1 282 ? 12.133 18.547 8.969 1 97.12 282 ILE B N 1
ATOM 5506 C CA . ILE B 1 282 ? 13.562 18.688 9.234 1 97.12 282 ILE B CA 1
ATOM 5507 C C . ILE B 1 282 ? 13.789 19.766 10.305 1 97.12 282 ILE B C 1
ATOM 5509 O O . ILE B 1 282 ? 13.352 20.906 10.148 1 97.12 282 ILE B O 1
ATOM 5513 N N . ALA B 1 283 ? 14.414 19.359 11.305 1 96.5 283 ALA B N 1
ATOM 5514 C CA . ALA B 1 283 ? 14.758 20.297 12.375 1 96.5 283 ALA B CA 1
ATOM 5515 C C . ALA B 1 283 ? 15.891 21.219 11.945 1 96.5 283 ALA B C 1
ATOM 5517 O O . ALA B 1 283 ? 16.516 21.016 10.898 1 96.5 283 ALA B O 1
ATOM 5518 N N . HIS B 1 284 ? 16.125 22.25 12.758 1 94.25 284 HIS B N 1
ATOM 5519 C CA . HIS B 1 284 ? 17.062 23.312 12.391 1 94.25 284 HIS B CA 1
ATOM 5520 C C . HIS B 1 284 ? 18.5 22.844 12.531 1 94.25 284 HIS B C 1
ATOM 5522 O O . HIS B 1 284 ? 19.422 23.469 12.008 1 94.25 284 HIS B O 1
ATOM 5528 N N . ASN B 1 285 ? 18.734 21.75 13.203 1 92.88 285 ASN B N 1
ATOM 5529 C CA . ASN B 1 285 ? 20.094 21.297 13.492 1 92.88 285 ASN B CA 1
ATOM 5530 C C . ASN B 1 285 ? 20.688 20.516 12.328 1 92.88 285 ASN B C 1
ATOM 5532 O O . ASN B 1 285 ? 21.844 20.094 12.383 1 92.88 285 ASN B O 1
ATOM 5536 N N . ILE B 1 286 ? 19.953 20.203 11.352 1 94.56 286 ILE B N 1
ATOM 5537 C CA . ILE B 1 286 ? 20.438 19.531 10.141 1 94.56 286 ILE B CA 1
ATOM 5538 C C . ILE B 1 286 ? 19.969 20.297 8.906 1 94.56 286 ILE B C 1
ATOM 5540 O O . ILE B 1 286 ? 18.844 20.797 8.883 1 94.56 286 ILE B O 1
ATOM 5544 N N . THR B 1 287 ? 20.781 20.375 7.867 1 95.06 287 THR B N 1
ATOM 5545 C CA . THR B 1 287 ? 20.391 21.078 6.652 1 95.06 287 THR B CA 1
ATOM 5546 C C . THR B 1 287 ? 19.594 20.156 5.73 1 95.06 287 THR B C 1
ATOM 5548 O O . THR B 1 287 ? 19.672 18.922 5.855 1 95.06 287 THR B O 1
ATOM 5551 N N . ILE B 1 288 ? 18.875 20.766 4.863 1 95.81 288 ILE B N 1
ATOM 5552 C CA . ILE B 1 288 ? 18.109 20.016 3.863 1 95.81 288 ILE B CA 1
ATOM 5553 C C . ILE B 1 288 ? 19.062 19.172 3.027 1 95.81 288 ILE B C 1
ATOM 5555 O O . ILE B 1 288 ? 18.781 17.984 2.775 1 95.81 288 ILE B O 1
ATOM 5559 N N . GLU B 1 289 ? 20.188 19.734 2.65 1 95.56 289 GLU B N 1
ATOM 5560 C CA . GLU B 1 289 ? 21.172 19.031 1.821 1 95.56 289 GLU B CA 1
ATOM 5561 C C . GLU B 1 289 ? 21.734 17.828 2.545 1 95.56 289 GLU B C 1
ATOM 5563 O O . GLU B 1 289 ? 21.922 16.766 1.943 1 95.56 289 GLU B O 1
ATOM 5568 N N . GLU B 1 290 ? 22.062 18 3.789 1 97 290 GLU B N 1
ATOM 5569 C CA . GLU B 1 290 ? 22.578 16.891 4.582 1 97 290 GLU B CA 1
ATOM 5570 C C . GLU B 1 290 ? 21.578 15.75 4.652 1 97 290 GLU B C 1
ATOM 5572 O O . GLU B 1 290 ? 21.938 14.586 4.508 1 97 290 GLU B O 1
ATOM 5577 N N . PHE B 1 291 ? 20.375 16.094 4.867 1 96.75 291 PHE B N 1
ATOM 5578 C CA . PHE B 1 291 ? 19.328 15.07 4.949 1 96.75 291 PHE B CA 1
ATOM 5579 C C . PHE B 1 291 ? 19.188 14.344 3.617 1 96.75 291 PHE B C 1
ATOM 5581 O O . PHE B 1 291 ? 19.094 13.117 3.582 1 96.75 291 PHE B O 1
ATOM 5588 N N . GLU B 1 292 ? 19.156 15.086 2.529 1 96.94 292 GLU B N 1
ATOM 5589 C CA . GLU B 1 292 ? 19.016 14.492 1.202 1 96.94 292 GLU B CA 1
ATOM 5590 C C . GLU B 1 292 ? 20.188 13.547 0.903 1 96.94 292 GLU B C 1
ATOM 5592 O O . GLU B 1 292 ? 19.984 12.5 0.282 1 96.94 292 GLU B O 1
ATOM 5597 N N . ARG B 1 293 ? 21.375 13.875 1.335 1 97.62 293 ARG B N 1
ATOM 5598 C CA . ARG B 1 293 ? 22.531 13.008 1.146 1 97.62 293 ARG B CA 1
ATOM 5599 C C . ARG B 1 293 ? 22.359 11.695 1.898 1 97.62 293 ARG B C 1
ATOM 5601 O O . ARG B 1 293 ? 22.734 10.633 1.399 1 97.62 293 ARG B O 1
ATOM 5608 N N . LEU B 1 294 ? 21.844 11.781 3.105 1 97.75 294 LEU B N 1
ATOM 5609 C CA . LEU B 1 294 ? 21.578 10.57 3.877 1 97.75 294 LEU B CA 1
ATOM 5610 C C . LEU B 1 294 ? 20.578 9.672 3.148 1 97.75 294 LEU B C 1
ATOM 5612 O O . LEU B 1 294 ? 20.812 8.461 3.021 1 97.75 294 LEU B O 1
ATOM 5616 N N . VAL B 1 295 ? 19.469 10.273 2.691 1 98.31 295 VAL B N 1
ATOM 5617 C CA . VAL B 1 295 ? 18.422 9.516 2.041 1 98.31 295 VAL B CA 1
ATOM 5618 C C . VAL B 1 295 ? 18.953 8.859 0.769 1 98.31 295 VAL B C 1
ATOM 5620 O O . VAL B 1 295 ? 18.656 7.699 0.485 1 98.31 295 VAL B O 1
ATOM 5623 N N . ASP B 1 296 ? 19.719 9.617 0.042 1 97.75 296 ASP B N 1
ATOM 5624 C CA . ASP B 1 296 ? 20.328 9.078 -1.166 1 97.75 296 ASP B CA 1
ATOM 5625 C C . ASP B 1 296 ? 21.188 7.855 -0.842 1 97.75 296 ASP B C 1
ATOM 5627 O O . ASP B 1 296 ? 21.141 6.844 -1.544 1 97.75 296 ASP B O 1
ATOM 5631 N N . ALA B 1 297 ? 22 7.98 0.137 1 98.5 297 ALA B N 1
ATOM 5632 C CA . ALA B 1 297 ? 22.859 6.871 0.56 1 98.5 297 ALA B CA 1
ATOM 5633 C C . ALA B 1 297 ? 22.016 5.664 0.978 1 98.5 297 ALA B C 1
ATOM 5635 O O . ALA B 1 297 ? 22.359 4.523 0.662 1 98.5 297 ALA B O 1
ATOM 5636 N N . TRP B 1 298 ? 20.953 5.934 1.728 1 98.62 298 TRP B N 1
ATOM 5637 C CA . TRP B 1 298 ? 20.078 4.863 2.178 1 98.62 298 TRP B CA 1
ATOM 5638 C C . TRP B 1 298 ? 19.453 4.137 0.992 1 98.62 298 TRP B C 1
ATOM 5640 O O . TRP B 1 298 ? 19.297 2.914 1.017 1 98.62 298 TRP B O 1
ATOM 5650 N N . CYS B 1 299 ? 19.047 4.883 -0.043 1 98.44 299 CYS B N 1
ATOM 5651 C CA . CYS B 1 299 ? 18.469 4.277 -1.24 1 98.44 299 CYS B CA 1
ATOM 5652 C C . CYS B 1 299 ? 19.484 3.363 -1.926 1 98.44 299 CYS B C 1
ATOM 5654 O O . CYS B 1 299 ? 19.125 2.258 -2.346 1 98.44 299 CYS B O 1
ATOM 5656 N N . GLU B 1 300 ? 20.688 3.822 -2.023 1 98.31 300 GLU B N 1
ATOM 5657 C CA . GLU B 1 300 ? 21.75 3.008 -2.627 1 98.31 300 GLU B CA 1
ATOM 5658 C C . GLU B 1 300 ? 22.016 1.749 -1.804 1 98.31 300 GLU B C 1
ATOM 5660 O O . GLU B 1 300 ? 22.141 0.655 -2.355 1 98.31 300 GLU B O 1
ATOM 5665 N N . GLU B 1 301 ? 22.109 1.911 -0.52 1 98.5 301 GLU B N 1
ATOM 5666 C CA . GLU B 1 301 ? 22.375 0.801 0.389 1 98.5 301 GLU B CA 1
ATOM 5667 C C . GLU B 1 301 ? 21.219 -0.205 0.387 1 98.5 301 GLU B C 1
ATOM 5669 O O . GLU B 1 301 ? 21.406 -1.363 0.767 1 98.5 301 GLU B O 1
ATOM 5674 N N . SER B 1 302 ? 20.031 0.214 -0.003 1 98.31 302 SER B N 1
ATOM 5675 C CA . SER B 1 302 ? 18.859 -0.644 -0.002 1 98.31 302 SER B CA 1
ATOM 5676 C C . SER B 1 302 ? 18.766 -1.47 -1.281 1 98.31 302 SER B C 1
ATOM 5678 O O . SER B 1 302 ? 17.828 -2.246 -1.464 1 98.31 302 SER B O 1
ATOM 5680 N N . GLY B 1 303 ? 19.734 -1.306 -2.207 1 97.38 303 GLY B N 1
ATOM 5681 C CA . GLY B 1 303 ? 19.781 -2.125 -3.408 1 97.38 303 GLY B CA 1
ATOM 5682 C C . GLY B 1 303 ? 19.594 -1.322 -4.684 1 97.38 303 GLY B C 1
ATOM 5683 O O . GLY B 1 303 ? 19.547 -1.89 -5.777 1 97.38 303 GLY B O 1
ATOM 5684 N N . GLY B 1 304 ? 19.438 -0.005 -4.625 1 96.62 304 GLY B N 1
ATOM 5685 C CA . GLY B 1 304 ? 19.297 0.838 -5.801 1 96.62 304 GLY B CA 1
ATOM 5686 C C . GLY B 1 304 ? 17.969 0.663 -6.504 1 96.62 304 GLY B C 1
ATOM 5687 O O . GLY B 1 304 ? 17.094 -0.042 -6.008 1 96.62 304 GLY B O 1
ATOM 5688 N N . GLY B 1 305 ? 17.781 1.456 -7.645 1 97.19 305 GLY B N 1
ATOM 5689 C CA . GLY B 1 305 ? 16.531 1.384 -8.383 1 97.19 305 GLY B CA 1
ATOM 5690 C C . GLY B 1 305 ? 15.375 2.053 -7.66 1 97.19 305 GLY B C 1
ATOM 5691 O O . GLY B 1 305 ? 14.227 1.626 -7.789 1 97.19 305 GLY B O 1
ATOM 5692 N N . ILE B 1 306 ? 15.688 2.971 -6.816 1 98.38 306 ILE B N 1
ATOM 5693 C CA . ILE B 1 306 ? 14.68 3.689 -6.043 1 98.38 306 ILE B CA 1
ATOM 5694 C C . ILE B 1 306 ? 14.602 5.137 -6.523 1 98.38 306 ILE B C 1
ATOM 5696 O O . ILE B 1 306 ? 15.594 5.867 -6.492 1 98.38 306 ILE B O 1
ATOM 5700 N N . LYS B 1 307 ? 13.438 5.492 -7.059 1 98.38 307 LYS B N 1
ATOM 5701 C CA . LYS B 1 307 ? 13.18 6.875 -7.438 1 98.38 307 LYS B CA 1
ATOM 5702 C C . LYS B 1 307 ? 12.648 7.68 -6.25 1 98.38 307 LYS B C 1
ATOM 5704 O O . LYS B 1 307 ? 11.805 7.199 -5.496 1 98.38 307 LYS B O 1
ATOM 5709 N N . ILE B 1 308 ? 13.172 8.844 -6.121 1 97.94 308 ILE B N 1
ATOM 5710 C CA . ILE B 1 308 ? 12.789 9.711 -5.016 1 97.94 308 ILE B CA 1
ATOM 5711 C C . ILE B 1 308 ? 12.086 10.953 -5.551 1 97.94 308 ILE B C 1
ATOM 5713 O O . ILE B 1 308 ? 12.57 11.594 -6.488 1 97.94 308 ILE B O 1
ATOM 5717 N N . ASP B 1 309 ? 10.977 11.258 -5.023 1 96.25 309 ASP B N 1
ATOM 5718 C CA . ASP B 1 309 ? 10.281 12.523 -5.242 1 96.25 309 ASP B CA 1
ATOM 5719 C C . ASP B 1 309 ? 10.117 13.297 -3.934 1 96.25 309 ASP B C 1
ATOM 5721 O O . ASP B 1 309 ? 9.375 12.859 -3.045 1 96.25 309 ASP B O 1
ATOM 5725 N N . TYR B 1 310 ? 10.734 14.438 -3.812 1 91.56 310 TYR B N 1
ATOM 5726 C CA . TYR B 1 310 ? 10.672 15.25 -2.605 1 91.56 310 TYR B CA 1
ATOM 5727 C C . TYR B 1 310 ? 9.609 16.344 -2.74 1 91.56 310 TYR B C 1
ATOM 5729 O O . TYR B 1 310 ? 9.445 16.922 -3.811 1 91.56 310 TYR B O 1
ATOM 5737 N N . GLY B 1 311 ? 8.938 16.562 -1.654 1 86.38 311 GLY B N 1
ATOM 5738 C CA . GLY B 1 311 ? 8.367 17.891 -1.521 1 86.38 311 GLY B CA 1
ATOM 5739 C C . GLY B 1 311 ? 9.406 18.969 -1.287 1 86.38 311 GLY B C 1
ATOM 5740 O O . GLY B 1 311 ? 10.312 18.797 -0.475 1 86.38 311 GLY B O 1
ATOM 5741 N N . VAL B 1 312 ? 9.391 20.062 -1.997 1 80.38 312 VAL B N 1
ATOM 5742 C CA . VAL B 1 312 ? 10.438 21.062 -1.919 1 80.38 312 VAL B CA 1
ATOM 5743 C C . VAL B 1 312 ? 9.898 22.328 -1.241 1 80.38 312 VAL B C 1
ATOM 5745 O O . VAL B 1 312 ? 9.078 23.047 -1.82 1 80.38 312 VAL B O 1
ATOM 5748 N N . TYR B 1 313 ? 10.312 22.484 -0.049 1 84.75 313 TYR B N 1
ATOM 5749 C CA . TYR B 1 313 ? 10.008 23.688 0.723 1 84.75 313 TYR B CA 1
ATOM 5750 C C . TYR B 1 313 ? 11.273 24.281 1.312 1 84.75 313 TYR B C 1
ATOM 5752 O O . TYR B 1 313 ? 12.18 23.562 1.741 1 84.75 313 TYR B O 1
ATOM 5760 N N . PRO B 1 314 ? 11.383 25.547 1.262 1 82.25 314 PRO B N 1
ATOM 5761 C CA . PRO B 1 314 ? 12.609 26.172 1.767 1 82.25 314 PRO B CA 1
ATOM 5762 C C . PRO B 1 314 ? 12.617 26.312 3.287 1 82.25 314 PRO B C 1
ATOM 5764 O O . PRO B 1 314 ? 11.555 26.297 3.916 1 82.25 314 PRO B O 1
ATOM 5767 N N . PHE B 1 315 ? 13.781 26.406 3.805 1 90.69 315 PHE B N 1
ATOM 5768 C CA . PHE B 1 315 ? 13.961 26.844 5.184 1 90.69 315 PHE B CA 1
ATOM 5769 C C . PHE B 1 315 ? 13.586 28.312 5.34 1 90.69 315 PHE B C 1
ATOM 5771 O O . PHE B 1 315 ? 13.922 29.125 4.484 1 90.69 315 PHE B O 1
ATOM 5778 N N . VAL B 1 316 ? 12.883 28.656 6.367 1 93.44 316 VAL B N 1
ATOM 5779 C CA . VAL B 1 316 ? 12.477 30.031 6.629 1 93.44 316 VAL B CA 1
ATOM 5780 C C . VAL B 1 316 ? 12.953 30.453 8.016 1 93.44 316 VAL B C 1
ATOM 5782 O O . VAL B 1 316 ? 12.742 29.75 9 1 93.44 316 VAL B O 1
ATOM 5785 N N . GLU B 1 317 ? 13.555 31.578 8.039 1 94 317 GLU B N 1
ATOM 5786 C CA . GLU B 1 317 ? 14.07 32.125 9.305 1 94 317 GLU B CA 1
ATOM 5787 C C . GLU B 1 317 ? 12.938 32.375 10.289 1 94 317 GLU B C 1
ATOM 5789 O O . GLU B 1 317 ? 11.836 32.75 9.891 1 94 317 GLU B O 1
ATOM 5794 N N . SER B 1 318 ? 13.258 32.281 11.562 1 96.25 318 SER B N 1
ATOM 5795 C CA . SER B 1 318 ? 12.266 32.469 12.625 1 96.25 318 SER B CA 1
ATOM 5796 C C . SER B 1 318 ? 12.039 33.938 12.93 1 96.25 318 SER B C 1
ATOM 5798 O O . SER B 1 318 ? 12.906 34.781 12.656 1 96.25 318 SER B O 1
ATOM 5800 N N . THR B 1 319 ? 10.891 34.25 13.414 1 98 319 THR B N 1
ATOM 5801 C CA . THR B 1 319 ? 10.57 35.562 13.914 1 98 319 THR B CA 1
ATOM 5802 C C . THR B 1 319 ? 11.438 35.906 15.117 1 98 319 THR B C 1
ATOM 5804 O O . THR B 1 319 ? 11.641 35.094 16.016 1 98 319 THR B O 1
ATOM 5807 N N . LYS B 1 320 ? 11.969 37.125 15.133 1 96.94 320 LYS B N 1
ATOM 5808 C CA . LYS B 1 320 ? 12.766 37.594 16.266 1 96.94 320 LYS B CA 1
ATOM 5809 C C . LYS B 1 320 ? 11.891 37.875 17.469 1 96.94 320 LYS B C 1
ATOM 5811 O O . LYS B 1 320 ? 10.898 38.625 17.359 1 96.94 320 LYS B O 1
ATOM 5816 N N . LEU B 1 321 ? 12.273 37.312 18.609 1 97.62 321 LEU B N 1
ATOM 5817 C CA . LEU B 1 321 ? 11.539 37.531 19.859 1 97.62 321 LEU B CA 1
ATOM 5818 C C . LEU B 1 321 ? 12.32 38.438 20.797 1 97.62 321 LEU B C 1
ATOM 5820 O O . LEU B 1 321 ? 12.555 38.094 21.953 1 97.62 321 LEU B O 1
ATOM 5824 N N . ASP B 1 322 ? 12.766 39.594 20.297 1 96.94 322 ASP B N 1
ATOM 5825 C CA . ASP B 1 322 ? 13.5 40.531 21.125 1 96.94 322 ASP B CA 1
ATOM 5826 C C . ASP B 1 322 ? 12.945 41.938 20.953 1 96.94 322 ASP B C 1
ATOM 5828 O O . ASP B 1 322 ? 11.867 42.125 20.391 1 96.94 322 ASP B O 1
ATOM 5832 N N . GLU B 1 323 ? 13.641 42.906 21.453 1 96.62 323 GLU B N 1
ATOM 5833 C CA . GLU B 1 323 ? 13.133 44.281 21.547 1 96.62 323 GLU B CA 1
ATOM 5834 C C . GLU B 1 323 ? 13.07 44.938 20.172 1 96.62 323 GLU B C 1
ATOM 5836 O O . GLU B 1 323 ? 12.406 45.938 20 1 96.62 323 GLU B O 1
ATOM 5841 N N . SER B 1 324 ? 13.734 44.344 19.234 1 96.5 324 SER B N 1
ATOM 5842 C CA . SER B 1 324 ? 13.719 44.906 17.906 1 96.5 324 SER B CA 1
ATOM 5843 C C . SER B 1 324 ? 12.367 44.688 17.219 1 96.5 324 SER B C 1
ATOM 5845 O O . SER B 1 324 ? 12.055 45.344 16.219 1 96.5 324 SER B O 1
ATOM 5847 N N . ASN B 1 325 ? 11.594 43.812 17.719 1 97.56 325 ASN B N 1
ATOM 5848 C CA . ASN B 1 325 ? 10.258 43.5 17.234 1 97.56 325 ASN B CA 1
ATOM 5849 C C . ASN B 1 325 ? 9.172 44.094 18.125 1 97.56 325 ASN B C 1
ATOM 5851 O O . ASN B 1 325 ? 8.75 43.469 19.094 1 97.56 325 ASN B O 1
ATOM 5855 N N . LYS B 1 326 ? 8.672 45.219 17.719 1 97.56 326 LYS B N 1
ATOM 5856 C CA . LYS B 1 326 ? 7.727 45.969 18.547 1 97.56 326 LYS B CA 1
ATOM 5857 C C . LYS B 1 326 ? 6.441 45.188 18.766 1 97.56 326 LYS B C 1
ATOM 5859 O O . LYS B 1 326 ? 5.809 45.281 19.812 1 97.56 326 LYS B O 1
ATOM 5864 N N . TYR B 1 327 ? 6.082 44.406 17.734 1 98.12 327 TYR B N 1
ATOM 5865 C CA . TYR B 1 327 ? 4.875 43.594 17.875 1 98.12 327 TYR B CA 1
ATOM 5866 C C . TYR B 1 327 ? 5.059 42.531 18.922 1 98.12 327 TYR B C 1
ATOM 5868 O O . TYR B 1 327 ? 4.156 42.25 19.719 1 98.12 327 TYR B O 1
ATOM 5876 N N . TRP B 1 328 ? 6.238 41.906 18.984 1 97.94 328 TRP B N 1
ATOM 5877 C CA . TRP B 1 328 ? 6.523 40.906 20 1 97.94 328 TRP B CA 1
ATOM 5878 C C . TRP B 1 328 ? 6.5 41.5 21.391 1 97.94 328 TRP B C 1
ATOM 5880 O O . TRP B 1 328 ? 5.984 40.906 22.328 1 97.94 328 TRP B O 1
ATOM 5890 N N . VAL B 1 329 ? 7.012 42.656 21.516 1 98 329 VAL B N 1
ATOM 5891 C CA . VAL B 1 329 ? 7.102 43.312 22.812 1 98 329 VAL B CA 1
ATOM 5892 C C . VAL B 1 329 ? 5.703 43.469 23.406 1 98 329 VAL B C 1
ATOM 5894 O O . VAL B 1 329 ? 5.465 43.062 24.562 1 98 329 VAL B O 1
ATOM 5897 N N . VAL B 1 330 ? 4.785 43.938 22.609 1 98.12 330 VAL B N 1
ATOM 5898 C CA . VAL B 1 330 ? 3.445 44.188 23.125 1 98.12 330 VAL B CA 1
ATOM 5899 C C . VAL B 1 330 ? 2.688 42.875 23.25 1 98.12 330 VAL B C 1
ATOM 5901 O O . VAL B 1 330 ? 1.861 42.688 24.156 1 98.12 330 VAL B O 1
ATOM 5904 N N . PHE B 1 331 ? 2.992 41.938 22.312 1 98.25 331 PHE B N 1
ATOM 5905 C CA . PHE B 1 331 ? 2.416 40.594 22.406 1 98.25 331 PHE B CA 1
ATOM 5906 C C . PHE B 1 331 ? 2.773 39.969 23.734 1 98.25 331 PHE B C 1
ATOM 5908 O O . PHE B 1 331 ? 1.892 39.5 24.469 1 98.25 331 PHE B O 1
ATOM 5915 N N . LYS B 1 332 ? 4.004 39.969 24.047 1 97.75 332 LYS B N 1
ATOM 5916 C CA . LYS B 1 332 ? 4.52 39.375 25.281 1 97.75 332 LYS B CA 1
ATOM 5917 C C . LYS B 1 332 ? 3.922 40.094 26.5 1 97.75 332 LYS B C 1
ATOM 5919 O O . LYS B 1 332 ? 3.547 39.438 27.484 1 97.75 332 LYS B O 1
ATOM 5924 N N . GLN B 1 333 ? 3.814 41.344 26.453 1 97.88 333 GLN B N 1
ATOM 5925 C CA . GLN B 1 333 ? 3.238 42.125 27.547 1 97.88 333 GLN B CA 1
ATOM 5926 C C . GLN B 1 333 ? 1.778 41.75 27.781 1 97.88 333 GLN B C 1
ATOM 5928 O O . GLN B 1 333 ? 1.331 41.656 28.922 1 97.88 333 GLN B O 1
ATOM 5933 N N . ALA B 1 334 ? 1.056 41.594 26.672 1 98 334 ALA B N 1
ATOM 5934 C CA . ALA B 1 334 ? -0.346 41.188 26.766 1 98 334 ALA B CA 1
ATOM 5935 C C . ALA B 1 334 ? -0.484 39.844 27.469 1 98 334 ALA B C 1
ATOM 5937 O O . ALA B 1 334 ? -1.382 39.656 28.281 1 98 334 ALA B O 1
ATOM 5938 N N . LEU B 1 335 ? 0.356 38.938 27.141 1 97.81 335 LEU B N 1
ATOM 5939 C CA . LEU B 1 335 ? 0.347 37.625 27.781 1 97.81 335 LEU B CA 1
ATOM 5940 C C . LEU B 1 335 ? 0.667 37.719 29.266 1 97.81 335 LEU B C 1
ATOM 5942 O O . LEU B 1 335 ? 0.027 37.062 30.094 1 97.81 335 LEU B O 1
ATOM 5946 N N . GLN B 1 336 ? 1.632 38.531 29.547 1 97.44 336 GLN B N 1
ATOM 5947 C CA . GLN B 1 336 ? 2.049 38.719 30.938 1 97.44 336 GLN B CA 1
ATOM 5948 C C . GLN B 1 336 ? 0.933 39.375 31.75 1 97.44 336 GLN B C 1
ATOM 5950 O O . GLN B 1 336 ? 0.694 38.969 32.906 1 97.44 336 GLN B O 1
ATOM 5955 N N . HIS B 1 337 ? 0.298 40.312 31.188 1 97.75 337 HIS B N 1
ATOM 5956 C CA . HIS B 1 337 ? -0.791 41 31.875 1 97.75 337 HIS B CA 1
ATOM 5957 C C . HIS B 1 337 ? -1.913 40.031 32.219 1 97.75 337 HIS B C 1
ATOM 5959 O O . HIS B 1 337 ? -2.586 40.219 33.25 1 97.75 337 HIS B O 1
ATOM 5965 N N . MET B 1 338 ? -2.094 39.062 31.375 1 98 338 MET B N 1
ATOM 5966 C CA . MET B 1 338 ? -3.146 38.062 31.609 1 98 338 MET B CA 1
ATOM 5967 C C . MET B 1 338 ? -2.627 36.906 32.469 1 98 338 MET B C 1
ATOM 5969 O O . MET B 1 338 ? -3.346 35.938 32.688 1 98 338 MET B O 1
ATOM 5973 N N . ASP B 1 339 ? -1.435 37 32.875 1 97.62 339 ASP B N 1
ATOM 5974 C CA . ASP B 1 339 ? -0.791 36 33.719 1 97.62 339 ASP B CA 1
ATOM 5975 C C . ASP B 1 339 ? -0.833 34.625 33.094 1 97.62 339 ASP B C 1
ATOM 5977 O O . ASP B 1 339 ? -1.209 33.625 33.719 1 97.62 339 ASP B O 1
ATOM 5981 N N . LEU B 1 340 ? -0.594 34.594 31.812 1 97.88 340 LEU B N 1
ATOM 5982 C CA . LEU B 1 340 ? -0.582 33.312 31.062 1 97.88 340 LEU B CA 1
ATOM 5983 C C . LEU B 1 340 ? 0.834 32.781 30.969 1 97.88 340 LEU B C 1
ATOM 5985 O O . LEU B 1 340 ? 1.791 33.531 30.781 1 97.88 340 LEU B O 1
ATOM 5989 N N . LYS B 1 341 ? 1 31.453 31.188 1 97.44 341 LYS B N 1
ATOM 5990 C CA . LYS B 1 341 ? 2.266 30.75 30.969 1 97.44 341 LYS B CA 1
ATOM 5991 C C . LYS B 1 341 ? 2.447 30.406 29.484 1 97.44 341 LYS B C 1
ATOM 5993 O O . LYS B 1 341 ? 1.594 29.734 28.891 1 97.44 341 LYS B O 1
ATOM 5998 N N . VAL B 1 342 ? 3.531 30.875 28.953 1 96.88 342 VAL B N 1
ATOM 5999 C CA . VAL B 1 342 ? 3.766 30.656 27.531 1 96.88 342 VAL B CA 1
ATOM 6000 C C . VAL B 1 342 ? 5.188 30.156 27.312 1 96.88 342 VAL B C 1
ATOM 6002 O O . VAL B 1 342 ? 6.117 30.562 28 1 96.88 342 VAL B O 1
ATOM 6005 N N . LYS B 1 343 ? 5.387 29.25 26.438 1 95.5 343 LYS B N 1
ATOM 6006 C CA . LYS B 1 343 ? 6.699 28.75 26.047 1 95.5 343 LYS B CA 1
ATOM 6007 C C . LYS B 1 343 ? 6.941 28.922 24.547 1 95.5 343 LYS B C 1
ATOM 6009 O O . LYS B 1 343 ? 6.359 28.219 23.734 1 95.5 343 LYS B O 1
ATOM 6014 N N . PRO B 1 344 ? 7.805 29.875 24.172 1 96.62 344 PRO B N 1
ATOM 6015 C CA . PRO B 1 344 ? 8.195 29.969 22.766 1 96.62 344 PRO B CA 1
ATOM 6016 C C . PRO B 1 344 ? 8.945 28.734 22.266 1 96.62 344 PRO B C 1
ATOM 6018 O O . PRO B 1 344 ? 9.82 28.219 22.969 1 96.62 344 PRO B O 1
ATOM 6021 N N . GLN B 1 345 ? 8.602 28.203 21.156 1 96 345 GLN B N 1
ATOM 6022 C CA . GLN B 1 345 ? 9.25 27.016 20.594 1 96 345 GLN B CA 1
ATOM 6023 C C . GLN B 1 345 ? 9.094 26.969 19.078 1 96 345 GLN B C 1
ATOM 6025 O O . GLN B 1 345 ? 8.352 27.766 18.5 1 96 345 GLN B O 1
ATOM 6030 N N . ILE B 1 346 ? 9.875 26.109 18.438 1 96.31 346 ILE B N 1
ATOM 6031 C CA . ILE B 1 346 ? 9.75 25.844 17.016 1 96.31 346 ILE B CA 1
ATOM 6032 C C . ILE B 1 346 ? 8.555 24.906 16.766 1 96.31 346 ILE B C 1
ATOM 6034 O O . ILE B 1 346 ? 8.406 23.906 17.453 1 96.31 346 ILE B O 1
ATOM 6038 N N . LEU B 1 347 ? 7.711 25.344 15.883 1 95.94 347 LEU B N 1
ATOM 6039 C CA . LEU B 1 347 ? 6.562 24.516 15.531 1 95.94 347 LEU B CA 1
ATOM 6040 C C . LEU B 1 347 ? 7.004 23.219 14.875 1 95.94 347 LEU B C 1
ATOM 6042 O O . LEU B 1 347 ? 7.789 23.219 13.93 1 95.94 347 LEU B O 1
ATOM 6046 N N . PRO B 1 348 ? 6.512 22.078 15.32 1 93.94 348 PRO B N 1
ATOM 6047 C CA . PRO B 1 348 ? 6.875 20.781 14.742 1 93.94 348 PRO B CA 1
ATOM 6048 C C . PRO B 1 348 ? 6.445 20.641 13.289 1 93.94 348 PRO B C 1
ATOM 6050 O O . PRO B 1 348 ? 7.094 19.922 12.516 1 93.94 348 PRO B O 1
ATOM 6053 N N . GLY B 1 349 ? 5.43 21.234 12.93 1 92.88 349 GLY B N 1
ATOM 6054 C CA . GLY B 1 349 ? 4.941 21.172 11.562 1 92.88 349 GLY B CA 1
ATOM 6055 C C . GLY B 1 349 ? 5.34 22.391 10.734 1 92.88 349 GLY B C 1
ATOM 6056 O O . GLY B 1 349 ? 6.48 22.859 10.82 1 92.88 349 GLY B O 1
ATOM 6057 N N . ALA B 1 350 ? 4.539 22.703 9.852 1 92.5 350 ALA B N 1
ATOM 6058 C CA . ALA B 1 350 ? 4.637 23.922 9.055 1 92.5 350 ALA B CA 1
ATOM 6059 C C . ALA B 1 350 ? 3.252 24.484 8.742 1 92.5 350 ALA B C 1
ATOM 6061 O O . ALA B 1 350 ? 2.314 23.734 8.469 1 92.5 350 ALA B O 1
ATOM 6062 N N . THR B 1 351 ? 3.164 25.734 8.961 1 94.5 351 THR B N 1
ATOM 6063 C CA . THR B 1 351 ? 1.911 26.422 8.648 1 94.5 351 THR B CA 1
ATOM 6064 C C . THR B 1 351 ? 2.117 27.469 7.559 1 94.5 351 THR B C 1
ATOM 6066 O O . THR B 1 351 ? 3.244 27.688 7.109 1 94.5 351 THR B O 1
ATOM 6069 N N . ASP B 1 352 ? 1.041 28.031 7.129 1 96.06 352 ASP B N 1
ATOM 6070 C CA . ASP B 1 352 ? 1.073 29.031 6.055 1 96.06 352 ASP B CA 1
ATOM 6071 C C . ASP B 1 352 ? 1.908 30.234 6.457 1 96.06 352 ASP B C 1
ATOM 6073 O O . ASP B 1 352 ? 2.359 31 5.594 1 96.06 352 ASP B O 1
ATOM 6077 N N . ILE B 1 353 ? 2.109 30.359 7.699 1 94.88 353 ILE B N 1
ATOM 6078 C CA . ILE B 1 353 ? 2.727 31.578 8.203 1 94.88 353 ILE B CA 1
ATOM 6079 C C . ILE B 1 353 ? 4.18 31.656 7.742 1 94.88 353 ILE B C 1
ATOM 6081 O O . ILE B 1 353 ? 4.785 32.75 7.75 1 94.88 353 ILE B O 1
ATOM 6085 N N . ARG B 1 354 ? 4.773 30.469 7.398 1 95.62 354 ARG B N 1
ATOM 6086 C CA . ARG B 1 354 ? 6.156 30.453 6.934 1 95.62 354 ARG B CA 1
ATOM 6087 C C . ARG B 1 354 ? 6.328 31.328 5.691 1 95.62 354 ARG B C 1
ATOM 6089 O O . ARG B 1 354 ? 7.371 31.953 5.508 1 95.62 354 ARG B O 1
ATOM 6096 N N . TYR B 1 355 ? 5.289 31.438 4.859 1 96.94 355 TYR B N 1
ATOM 6097 C CA . TYR B 1 355 ? 5.375 32.219 3.633 1 96.94 355 TYR B CA 1
ATOM 6098 C C . TYR B 1 355 ? 5.406 33.719 3.939 1 96.94 355 TYR B C 1
ATOM 6100 O O . TYR B 1 355 ? 6.008 34.5 3.197 1 96.94 355 TYR B O 1
ATOM 6108 N N . ILE B 1 356 ? 4.773 34.125 5.012 1 97.69 356 ILE B N 1
ATOM 6109 C CA . ILE B 1 356 ? 4.809 35.5 5.445 1 97.69 356 ILE B CA 1
ATOM 6110 C C . ILE B 1 356 ? 6.172 35.844 6.055 1 97.69 356 ILE B C 1
ATOM 6112 O O . ILE B 1 356 ? 6.758 36.875 5.766 1 97.69 356 ILE B O 1
ATOM 6116 N N . ARG B 1 357 ? 6.645 34.906 6.852 1 97.12 357 ARG B N 1
ATOM 6117 C CA . ARG B 1 357 ? 7.973 35.094 7.434 1 97.12 357 ARG B CA 1
ATOM 6118 C C . ARG B 1 357 ? 9.039 35.188 6.348 1 97.12 357 ARG B C 1
ATOM 6120 O O . ARG B 1 357 ? 10.031 35.906 6.504 1 97.12 357 ARG B O 1
ATOM 6127 N N . GLU B 1 358 ? 8.844 34.438 5.32 1 95.75 358 GLU B N 1
ATOM 6128 C CA . GLU B 1 358 ? 9.797 34.469 4.215 1 95.75 358 GLU B CA 1
ATOM 6129 C C . GLU B 1 358 ? 9.945 35.844 3.617 1 95.75 358 GLU B C 1
ATOM 6131 O O . GLU B 1 358 ? 10.984 36.188 3.039 1 95.75 358 GLU B O 1
ATOM 6136 N N . LEU B 1 359 ? 8.969 36.719 3.764 1 96.81 359 LEU B N 1
ATOM 6137 C CA . LEU B 1 359 ? 8.992 38.062 3.256 1 96.81 359 LEU B CA 1
ATOM 6138 C C . LEU B 1 359 ? 9.695 39 4.238 1 96.81 359 LEU B C 1
ATOM 6140 O O . LEU B 1 359 ? 9.859 40.188 3.961 1 96.81 359 LEU B O 1
ATOM 6144 N N . GLY B 1 360 ? 10.031 38.469 5.398 1 96.25 360 GLY B N 1
ATOM 6145 C CA . GLY B 1 360 ? 10.664 39.281 6.426 1 96.25 360 GLY B CA 1
ATOM 6146 C C . GLY B 1 360 ? 9.672 39.906 7.391 1 96.25 360 GLY B C 1
ATOM 6147 O O . GLY B 1 360 ? 10.039 40.719 8.234 1 96.25 360 GLY B O 1
ATOM 6148 N N . ILE B 1 361 ? 8.43 39.562 7.27 1 98.06 361 ILE B N 1
ATOM 6149 C CA . ILE B 1 361 ? 7.398 40.094 8.164 1 98.06 361 ILE B CA 1
ATOM 6150 C C . ILE B 1 361 ? 7.316 39.219 9.414 1 98.06 361 ILE B C 1
ATOM 6152 O O . ILE B 1 361 ? 7.18 37.969 9.305 1 98.06 361 ILE B O 1
ATOM 6156 N N . PRO B 1 362 ? 7.449 39.812 10.602 1 98.25 362 PRO B N 1
ATOM 6157 C CA . PRO B 1 362 ? 7.312 38.969 11.805 1 98.25 362 PRO B CA 1
ATOM 6158 C C . PRO B 1 362 ? 5.926 38.344 11.938 1 98.25 362 PRO B C 1
ATOM 6160 O O . PRO B 1 362 ? 4.918 39 11.664 1 98.25 362 PRO B O 1
ATOM 6163 N N . ALA B 1 363 ? 5.934 37.156 12.312 1 97.81 363 ALA B N 1
ATOM 6164 C CA . ALA B 1 363 ? 4.695 36.406 12.43 1 97.81 363 ALA B CA 1
ATOM 6165 C C . ALA B 1 363 ? 4.797 35.344 13.523 1 97.81 363 ALA B C 1
ATOM 6167 O O . ALA B 1 363 ? 5.844 34.719 13.703 1 97.81 363 ALA B O 1
ATOM 6168 N N . ILE B 1 364 ? 3.746 35.156 14.266 1 98 364 ILE B N 1
ATOM 6169 C CA . ILE B 1 364 ? 3.725 34.25 15.414 1 98 364 ILE B CA 1
ATOM 6170 C C . ILE B 1 364 ? 2.572 33.25 15.273 1 98 364 ILE B C 1
ATOM 6172 O O . ILE B 1 364 ? 1.469 33.625 14.867 1 98 364 ILE B O 1
ATOM 6176 N N . GLY B 1 365 ? 2.891 32 15.477 1 97.94 365 GLY B N 1
ATOM 6177 C CA . GLY B 1 365 ? 1.848 31 15.633 1 97.94 365 GLY B CA 1
ATOM 6178 C C . GLY B 1 365 ? 1.389 30.828 17.078 1 97.94 365 GLY B C 1
ATOM 6179 O O . GLY B 1 365 ? 2.201 30.562 17.969 1 97.94 365 GLY B O 1
ATOM 6180 N N . PHE B 1 366 ? 0.091 30.969 17.266 1 98.19 366 PHE B N 1
ATOM 6181 C CA . PHE B 1 366 ? -0.454 30.891 18.625 1 98.19 366 PHE B CA 1
ATOM 6182 C C . PHE B 1 366 ? -1.922 30.484 18.594 1 98.19 366 PHE B C 1
ATOM 6184 O O . PHE B 1 366 ? -2.73 31.109 17.906 1 98.19 366 PHE B O 1
ATOM 6191 N N . SER B 1 367 ? -2.244 29.391 19.203 1 97.69 367 SER B N 1
ATOM 6192 C CA . SER B 1 367 ? -3.621 29 19.469 1 97.69 367 SER B CA 1
ATOM 6193 C C . SER B 1 367 ? -3.883 28.922 20.969 1 97.69 367 SER B C 1
ATOM 6195 O O . SER B 1 367 ? -3.184 28.203 21.703 1 97.69 367 SER B O 1
ATOM 6197 N N . PRO B 1 368 ? -4.809 29.641 21.469 1 97.75 368 PRO B N 1
ATOM 6198 C CA . PRO B 1 368 ? -5.062 29.656 22.922 1 97.75 368 PRO B CA 1
ATOM 6199 C C . PRO B 1 368 ? -5.77 28.391 23.406 1 97.75 368 PRO B C 1
ATOM 6201 O O . PRO B 1 368 ? -6.898 28.453 23.891 1 97.75 368 PRO B O 1
ATOM 6204 N N . MET B 1 369 ? -5.062 27.297 23.297 1 97.81 369 MET B N 1
ATOM 6205 C CA . MET B 1 369 ? -5.578 26 23.703 1 97.81 369 MET B CA 1
ATOM 6206 C C . MET B 1 369 ? -4.637 25.312 24.688 1 97.81 369 MET B C 1
ATOM 6208 O O . MET B 1 369 ? -3.834 24.469 24.312 1 97.81 369 MET B O 1
ATOM 6212 N N . ASN B 1 370 ? -4.727 25.734 25.953 1 97 370 ASN B N 1
ATOM 6213 C CA . ASN B 1 370 ? -4.023 25 27 1 97 370 ASN B CA 1
ATOM 6214 C C . ASN B 1 370 ? -4.926 23.969 27.672 1 97 370 ASN B C 1
ATOM 6216 O O . ASN B 1 370 ? -6.105 23.859 27.328 1 97 370 ASN B O 1
ATOM 6220 N N . LYS B 1 371 ? -4.359 23.062 28.438 1 97.38 371 LYS B N 1
ATOM 6221 C CA . LYS B 1 371 ? -5.102 21.984 29.094 1 97.38 371 LYS B CA 1
ATOM 6222 C C . LYS B 1 371 ? -5.996 21.25 28.109 1 97.38 371 LYS B C 1
ATOM 6224 O O . LYS B 1 371 ? -7.172 21 28.391 1 97.38 371 LYS B O 1
ATOM 6229 N N . THR B 1 372 ? -5.508 21.016 26.922 1 97.81 372 THR B N 1
ATOM 6230 C CA . THR B 1 372 ? -6.195 20.406 25.781 1 97.81 372 THR B CA 1
ATOM 6231 C C . THR B 1 372 ? -5.316 19.344 25.125 1 97.81 372 THR B C 1
ATOM 6233 O O . THR B 1 372 ? -4.164 19.609 24.781 1 97.81 372 THR B O 1
ATOM 6236 N N . PRO B 1 373 ? -5.801 18.125 25.016 1 97.25 373 PRO B N 1
ATOM 6237 C CA . PRO B 1 373 ? -5.012 17.125 24.281 1 97.25 373 PRO B CA 1
ATOM 6238 C C . PRO B 1 373 ? -4.77 17.516 22.828 1 97.25 373 PRO B C 1
ATOM 6240 O O . PRO B 1 373 ? -5.613 18.172 22.219 1 97.25 373 PRO B O 1
ATOM 6243 N N . VAL B 1 374 ? -3.613 17.188 22.328 1 96.06 374 VAL B N 1
ATOM 6244 C CA . VAL B 1 374 ? -3.305 17.422 20.922 1 96.06 374 VAL B CA 1
ATOM 6245 C C . VAL B 1 374 ? -4.008 16.375 20.062 1 96.06 374 VAL B C 1
ATOM 6247 O O . VAL B 1 374 ? -3.609 15.211 20.047 1 96.06 374 VAL B O 1
ATOM 6250 N N . LEU B 1 375 ? -5.008 16.812 19.266 1 97.06 375 LEU B N 1
ATOM 6251 C CA . LEU B 1 375 ? -5.852 15.867 18.547 1 97.06 375 LEU B CA 1
ATOM 6252 C C . LEU B 1 375 ? -5.91 16.219 17.062 1 97.06 375 LEU B C 1
ATOM 6254 O O . LEU B 1 375 ? -6.742 15.68 16.328 1 97.06 375 LEU B O 1
ATOM 6258 N N . MET B 1 376 ? -5.043 17.141 16.641 1 95.25 376 MET B N 1
ATOM 6259 C CA . MET B 1 376 ? -5.004 17.453 15.219 1 95.25 376 MET B CA 1
ATOM 6260 C C . MET B 1 376 ? -4.668 16.219 14.383 1 95.25 376 MET B C 1
ATOM 6262 O O . MET B 1 376 ? -3.746 15.484 14.719 1 95.25 376 MET B O 1
ATOM 6266 N N . HIS B 1 377 ? -5.426 16 13.281 1 96.12 377 HIS B N 1
ATOM 6267 C CA . HIS B 1 377 ? -5.258 14.906 12.336 1 96.12 377 HIS B CA 1
ATOM 6268 C C . HIS B 1 377 ? -5.594 13.562 12.984 1 96.12 377 HIS B C 1
ATOM 6270 O O . HIS B 1 377 ? -5.336 12.508 12.406 1 96.12 377 HIS B O 1
ATOM 6276 N N . ASP B 1 378 ? -6.168 13.602 14.156 1 96.12 378 ASP B N 1
ATOM 6277 C CA . ASP B 1 378 ? -6.574 12.383 14.836 1 96.12 378 ASP B CA 1
ATOM 6278 C C . ASP B 1 378 ? -8.086 12.164 14.727 1 96.12 378 ASP B C 1
ATOM 6280 O O . ASP B 1 378 ? -8.805 13.031 14.227 1 96.12 378 ASP B O 1
ATOM 6284 N N . HIS B 1 379 ? -8.492 10.945 15.117 1 96.25 379 HIS B N 1
ATOM 6285 C CA . HIS B 1 379 ? -9.93 10.734 15.289 1 96.25 379 HIS B CA 1
ATOM 6286 C C . HIS B 1 379 ? -10.438 11.445 16.531 1 96.25 379 HIS B C 1
ATOM 6288 O O . HIS B 1 379 ? -9.68 11.695 17.469 1 96.25 379 HIS B O 1
ATOM 6294 N N . ASP B 1 380 ? -11.695 11.828 16.438 1 97.75 380 ASP B N 1
ATOM 6295 C CA . ASP B 1 380 ? -12.359 12.453 17.578 1 97.75 380 ASP B CA 1
ATOM 6296 C C . ASP B 1 380 ? -11.656 13.75 17.984 1 97.75 380 ASP B C 1
ATOM 6298 O O . ASP B 1 380 ? -11.438 13.992 19.172 1 97.75 380 ASP B O 1
ATOM 6302 N N . GLU B 1 381 ? -11.188 14.414 16.984 1 98.31 381 GLU B N 1
ATOM 6303 C CA . GLU B 1 381 ? -10.75 15.781 17.25 1 98.31 381 GLU B CA 1
ATOM 6304 C C . GLU B 1 381 ? -11.844 16.594 17.922 1 98.31 381 GLU B C 1
ATOM 6306 O O . GLU B 1 381 ? -13 16.562 17.5 1 98.31 381 GLU B O 1
ATOM 6311 N N . TYR B 1 382 ? -11.508 17.281 19.031 1 98.56 382 TYR B N 1
ATOM 6312 C CA . TYR B 1 382 ? -12.492 18.141 19.688 1 98.56 382 TYR B CA 1
ATOM 6313 C C . TYR B 1 382 ? -11.812 19.328 20.375 1 98.56 382 TYR B C 1
ATOM 6315 O O . TYR B 1 382 ? -10.594 19.312 20.578 1 98.56 382 TYR B O 1
ATOM 6323 N N . LEU B 1 383 ? -12.539 20.344 20.609 1 98.75 383 LEU B N 1
ATOM 6324 C CA . LEU B 1 383 ? -12.156 21.484 21.438 1 98.75 383 LEU B CA 1
ATOM 6325 C C . LEU B 1 383 ? -13.227 21.797 22.469 1 98.75 383 LEU B C 1
ATOM 6327 O O . LEU B 1 383 ? -14.414 21.859 22.141 1 98.75 383 LEU B O 1
ATOM 6331 N N . HIS B 1 384 ? -12.828 21.922 23.703 1 98.5 384 HIS B N 1
ATOM 6332 C CA . HIS B 1 384 ? -13.781 22.219 24.766 1 98.5 384 HIS B CA 1
ATOM 6333 C C . HIS B 1 384 ? -14.367 23.609 24.609 1 98.5 384 HIS B C 1
ATOM 6335 O O . HIS B 1 384 ? -13.641 24.562 24.297 1 98.5 384 HIS B O 1
ATOM 6341 N N . ALA B 1 385 ? -15.672 23.734 24.891 1 98.56 385 ALA B N 1
ATOM 6342 C CA . ALA B 1 385 ? -16.391 25 24.719 1 98.56 385 ALA B CA 1
ATOM 6343 C C . ALA B 1 385 ? -15.766 26.109 25.547 1 98.56 385 ALA B C 1
ATOM 6345 O O . ALA B 1 385 ? -15.602 27.234 25.062 1 98.56 385 ALA B O 1
ATOM 6346 N N . ASP B 1 386 ? -15.375 25.797 26.734 1 98.19 386 ASP B N 1
ATOM 6347 C CA . ASP B 1 386 ? -14.789 26.812 27.609 1 98.19 386 ASP B CA 1
ATOM 6348 C C . ASP B 1 386 ? -13.422 27.25 27.094 1 98.19 386 ASP B C 1
ATOM 6350 O O . ASP B 1 386 ? -13.062 28.422 27.203 1 98.19 386 ASP B O 1
ATOM 6354 N N . ILE B 1 387 ? -12.688 26.297 26.625 1 98.44 387 ILE B N 1
ATOM 6355 C CA . ILE B 1 387 ? -11.375 26.625 26.062 1 98.44 387 ILE B CA 1
ATOM 6356 C C . ILE B 1 387 ? -11.555 27.516 24.828 1 98.44 387 ILE B C 1
ATOM 6358 O O . ILE B 1 387 ? -10.812 28.484 24.656 1 98.44 387 ILE B O 1
ATOM 6362 N N . PHE B 1 388 ? -12.516 27.203 24.031 1 98.62 388 PHE B N 1
ATOM 6363 C CA . PHE B 1 388 ? -12.82 28.016 22.844 1 98.62 388 PHE B CA 1
ATOM 6364 C C . PHE B 1 388 ? -13.172 29.438 23.234 1 98.62 388 PHE B C 1
ATOM 6366 O O . PHE B 1 388 ? -12.625 30.391 22.688 1 98.62 388 PHE B O 1
ATOM 6373 N N . LEU B 1 389 ? -14.047 29.609 24.141 1 98.62 389 LEU B N 1
ATOM 6374 C CA . LEU B 1 389 ? -14.508 30.938 24.562 1 98.62 389 LEU B CA 1
ATOM 6375 C C . LEU B 1 389 ? -13.391 31.703 25.266 1 98.62 389 LEU B C 1
ATOM 6377 O O . LEU B 1 389 ? -13.227 32.906 25.031 1 98.62 389 LEU B O 1
ATOM 6381 N N . LYS B 1 390 ? -12.695 30.984 26.141 1 98.31 390 LYS B N 1
ATOM 6382 C CA . LYS B 1 390 ? -11.539 31.609 26.766 1 98.31 390 LYS B CA 1
ATOM 6383 C C . LYS B 1 390 ? -10.547 32.125 25.719 1 98.31 390 LYS B C 1
ATOM 6385 O O . LYS B 1 390 ? -9.898 33.156 25.922 1 98.31 390 LYS B O 1
ATOM 6390 N N . GLY B 1 391 ? -10.438 31.375 24.703 1 98.56 391 GLY B N 1
ATOM 6391 C CA . GLY B 1 391 ? -9.547 31.766 23.625 1 98.56 391 GLY B CA 1
ATOM 6392 C C . GLY B 1 391 ? -9.914 33.094 22.984 1 98.56 391 GLY B C 1
ATOM 6393 O O . GLY B 1 391 ? -9.031 33.875 22.625 1 98.56 391 GLY B O 1
ATOM 6394 N N . ILE B 1 392 ? -11.164 33.375 22.828 1 98.62 392 ILE B N 1
ATOM 6395 C CA . ILE B 1 392 ? -11.609 34.656 22.281 1 98.62 392 ILE B CA 1
ATOM 6396 C C . ILE B 1 392 ? -11.133 35.781 23.188 1 98.62 392 ILE B C 1
ATOM 6398 O O . ILE B 1 392 ? -10.648 36.812 22.719 1 98.62 392 ILE B O 1
ATOM 6402 N N . GLY B 1 393 ? -11.281 35.531 24.484 1 98.56 393 GLY B N 1
ATOM 6403 C CA . GLY B 1 393 ? -10.812 36.531 25.438 1 98.56 393 GLY B CA 1
ATOM 6404 C C . GLY B 1 393 ? -9.32 36.781 25.359 1 98.56 393 GLY B C 1
ATOM 6405 O O . GLY B 1 393 ? -8.875 37.938 25.391 1 98.56 393 GLY B O 1
ATOM 6406 N N . ILE B 1 394 ? -8.578 35.781 25.266 1 98.69 394 ILE B N 1
ATOM 6407 C CA . ILE B 1 394 ? -7.125 35.875 25.188 1 98.69 394 ILE B CA 1
ATOM 6408 C C . ILE B 1 394 ? -6.723 36.625 23.906 1 98.69 394 ILE B C 1
ATOM 6410 O O . ILE B 1 394 ? -5.938 37.562 23.953 1 98.69 394 ILE B O 1
ATOM 6414 N N . TYR B 1 395 ? -7.305 36.219 22.812 1 98.81 395 TYR B N 1
ATOM 6415 C CA . TYR B 1 395 ? -7.023 36.875 21.547 1 98.81 395 TYR B CA 1
ATOM 6416 C C . TYR B 1 395 ? -7.406 38.344 21.594 1 98.81 395 TYR B C 1
ATOM 6418 O O . TYR B 1 395 ? -6.73 39.188 21 1 98.81 395 TYR B O 1
ATOM 6426 N N . LYS B 1 396 ? -8.516 38.625 22.219 1 98.81 396 LYS B N 1
ATOM 6427 C CA . LYS B 1 396 ? -8.961 40 22.297 1 98.81 396 LYS B CA 1
ATOM 6428 C C . LYS B 1 396 ? -7.879 40.875 22.906 1 98.81 396 LYS B C 1
ATOM 6430 O O . LYS B 1 396 ? -7.586 41.969 22.391 1 98.81 396 LYS B O 1
ATOM 6435 N N . ASN B 1 397 ? -7.316 40.406 23.984 1 98.56 397 ASN B N 1
ATOM 6436 C CA . ASN B 1 397 ? -6.258 41.188 24.641 1 98.56 397 ASN B CA 1
ATOM 6437 C C . ASN B 1 397 ? -5.012 41.281 23.766 1 98.56 397 ASN B C 1
ATOM 6439 O O . ASN B 1 397 ? -4.418 42.344 23.641 1 98.56 397 ASN B O 1
ATOM 6443 N N . ILE B 1 398 ? -4.605 40.188 23.156 1 98.75 398 ILE B N 1
ATOM 6444 C CA . ILE B 1 398 ? -3.402 40.125 22.328 1 98.75 398 ILE B CA 1
ATOM 6445 C C . ILE B 1 398 ? -3.576 41.031 21.109 1 98.75 398 ILE B C 1
ATOM 6447 O O . ILE B 1 398 ? -2.719 41.875 20.812 1 98.75 398 ILE B O 1
ATOM 6451 N N . ILE B 1 399 ? -4.688 40.844 20.406 1 98.81 399 ILE B N 1
ATOM 6452 C CA . ILE B 1 399 ? -4.934 41.562 19.156 1 98.81 399 ILE B CA 1
ATOM 6453 C C . ILE B 1 399 ? -5.066 43.062 19.438 1 98.81 399 ILE B C 1
ATOM 6455 O O . ILE B 1 399 ? -4.551 43.875 18.688 1 98.81 399 ILE B O 1
ATOM 6459 N N . THR B 1 400 ? -5.738 43.406 20.531 1 98.69 400 THR B N 1
ATOM 6460 C CA . THR B 1 400 ? -5.844 44.812 20.922 1 98.69 400 THR B CA 1
ATOM 6461 C C . THR B 1 400 ? -4.457 45.406 21.141 1 98.69 400 THR B C 1
ATOM 6463 O O . THR B 1 400 ? -4.18 46.531 20.688 1 98.69 400 THR B O 1
ATOM 6466 N N . ALA B 1 401 ? -3.652 44.688 21.797 1 98.5 401 ALA B N 1
ATOM 6467 C CA . ALA B 1 401 ? -2.309 45.156 22.094 1 98.5 401 ALA B CA 1
ATOM 6468 C C . ALA B 1 401 ? -1.499 45.375 20.812 1 98.5 401 ALA B C 1
ATOM 6470 O O . ALA B 1 401 ? -0.916 46.438 20.594 1 98.5 401 ALA B O 1
ATOM 6471 N N . VAL B 1 402 ? -1.451 44.406 19.922 1 98.62 402 VAL B N 1
ATOM 6472 C CA . VAL B 1 402 ? -0.598 44.469 18.75 1 98.62 402 VAL B CA 1
ATOM 6473 C C . VAL B 1 402 ? -1.144 45.469 17.75 1 98.62 402 VAL B C 1
ATOM 6475 O O . V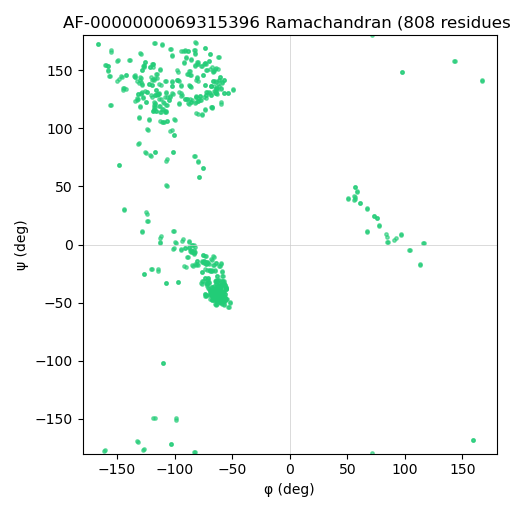AL B 1 402 ? -0.381 46.094 17 1 98.62 402 VAL B O 1
ATOM 6478 N N . ALA B 1 403 ? -2.451 45.594 17.688 1 98.56 403 ALA B N 1
ATOM 6479 C CA . ALA B 1 403 ? -3.072 46.5 16.734 1 98.56 403 ALA B CA 1
ATOM 6480 C C . ALA B 1 403 ? -2.906 47.938 17.172 1 98.56 403 ALA B C 1
ATOM 6482 O O . ALA B 1 403 ? -3.102 48.875 16.375 1 98.56 403 ALA B O 1
ATOM 6483 N N . ASN B 1 404 ? -2.529 48.188 18.406 1 98.25 404 ASN B N 1
ATOM 6484 C CA . ASN B 1 404 ? -2.414 49.531 18.922 1 98.25 404 ASN B CA 1
ATOM 6485 C C . ASN B 1 404 ? -0.962 49.906 19.219 1 98.25 404 ASN B C 1
ATOM 6487 O O . ASN B 1 404 ? -0.69 50.938 19.812 1 98.25 404 ASN B O 1
ATOM 6491 N N . VAL B 1 405 ? -0.104 49 18.844 1 95.88 405 VAL B N 1
ATOM 6492 C CA . VAL B 1 405 ? 1.307 49.281 19.109 1 95.88 405 VAL B CA 1
ATOM 6493 C C . VAL B 1 405 ? 1.728 50.562 18.422 1 95.88 405 VAL B C 1
ATOM 6495 O O . VAL B 1 405 ? 1.283 50.875 17.312 1 95.88 405 VAL B O 1
ATOM 6498 N N . LYS B 1 406 ? 2.576 51.438 19.094 1 88.12 406 LYS B N 1
ATOM 6499 C CA . LYS B 1 406 ? 2.994 52.75 18.594 1 88.12 406 LYS B CA 1
ATOM 6500 C C . LYS B 1 406 ? 4.07 52.625 17.516 1 88.12 406 LYS B C 1
ATOM 6502 O O . LYS B 1 406 ? 4.879 51.688 17.562 1 88.12 406 LYS B O 1
#

Secondary structure (DSSP, 8-state):
-HHHHHHHHHHHHH-HHHHHHHHHHTS--BSSS--HHHHHHHHHHHHHHTT--EEEE-SSTT--EEEEEE--S-TTSPEEEEEEE--B----GGG-SS-TTS--B-TT-EEE-TTTTTTHHHHHHHHHHHHHHHHTT---SSPEEEEEES-GGGTSIIIIIHHTTSHHHHHH-EEEEEE-----SSSEEEEEEEEPEE--EEEEEE---EETTS--TT-HHHHHHHHHHHHHHHHHHHHHHHHH-TT--GGGS-EEEEEEEEE-SSTTEE-SEEEEEEEEEE-TTS-HHHHHHHHHHHHHHTTS-EEEEE------PPPP-STT-HHHHHHHHHHHHTT-EEEEEEESS--THHHHHTTT--EEEE----S----TTSTT-EEEHHHHHHHHHHHHHHHHHHHT--/-HHHHHHHHHHHHH-HHHHHHHHHHTS--BSSS--HHHHHHHHHHHHHHTT--EEEE-SSTT--EEEEEE--S-TTSPEEEEEEE--B----GGG-SS-TTS--B-TT-EEE-TTTTTTHHHHHHHHHHHHHHHHTT---SSPEEEEEES-GGGTSIIIIIHHTTSHHHHHT-EEEEEE-----SSSEEEEEEEEPEE--EEEEEE---EETTS--TT-HHHHHHHHHHHHHHHHHHHHHHHHH-TT--GGGS-EEEEEEEEE-SSTTEE-SEEEEEEEEEE-TTS-HHHHHHHHHHHHHHTTS-EEEEE------PPPP-STT-HHHHHHHHHHHHTT-EEEEEEESS--THHHHHTTT--EEEE----S----TTSTT-EEEHHHHHHHHHHHHHHHHHHHT--

Solvent-accessible surface area (backbone atoms only — not comparable to full-atom values): 40461 Å² total; per-residue (Å²): 111,67,65,59,39,58,49,50,40,52,50,51,69,65,30,63,66,52,46,53,44,35,58,55,29,42,53,65,18,25,49,91,69,50,42,55,66,63,52,50,53,52,51,52,49,52,28,54,77,68,70,34,59,67,47,79,45,59,90,33,91,94,29,56,30,41,38,35,43,47,81,22,78,38,66,87,46,57,14,37,34,39,51,21,44,64,41,28,70,68,78,64,65,90,71,31,89,56,64,50,41,62,29,49,62,50,78,87,33,41,27,29,10,63,26,35,64,50,32,48,45,57,43,47,30,55,53,43,26,52,52,50,38,52,73,70,69,58,82,41,39,22,20,37,36,43,35,39,31,28,43,44,81,75,71,7,60,66,19,46,52,50,38,67,72,34,67,70,42,60,69,56,39,67,51,35,37,41,28,68,46,44,51,17,67,44,80,40,29,41,31,21,35,35,47,22,26,54,36,37,38,34,38,42,30,42,27,47,47,17,42,19,44,51,87,71,71,66,20,14,43,61,27,46,52,44,37,51,47,52,53,48,50,52,23,50,53,30,52,49,51,45,71,76,32,86,87,51,50,70,24,62,36,44,27,55,30,61,10,33,35,36,35,46,88,44,59,56,29,29,29,51,40,33,35,41,28,32,14,27,18,41,13,85,88,54,54,72,66,59,51,52,53,51,52,52,51,42,40,50,75,25,70,39,67,57,48,77,48,68,49,87,57,73,83,48,72,57,37,68,86,45,84,87,29,63,56,44,49,36,36,52,48,37,38,53,74,68,69,55,50,70,46,80,41,45,31,34,44,69,62,59,53,50,54,47,28,64,73,70,35,45,38,38,21,49,30,67,30,43,64,26,75,76,33,52,67,30,70,68,15,46,36,42,50,66,48,53,54,51,26,23,56,53,46,38,49,33,51,53,37,46,30,52,60,130,110,65,66,59,40,55,48,50,41,50,50,50,69,66,30,65,67,53,46,52,45,35,58,56,28,42,54,65,19,25,49,93,70,52,42,55,66,61,51,50,53,53,49,51,49,52,27,53,75,68,70,32,60,67,48,78,46,60,90,32,92,94,28,55,29,40,39,35,44,48,81,21,78,39,66,87,46,56,12,37,34,39,50,23,44,62,42,30,69,68,80,64,65,91,70,32,90,56,62,49,40,62,28,47,61,50,79,88,34,41,2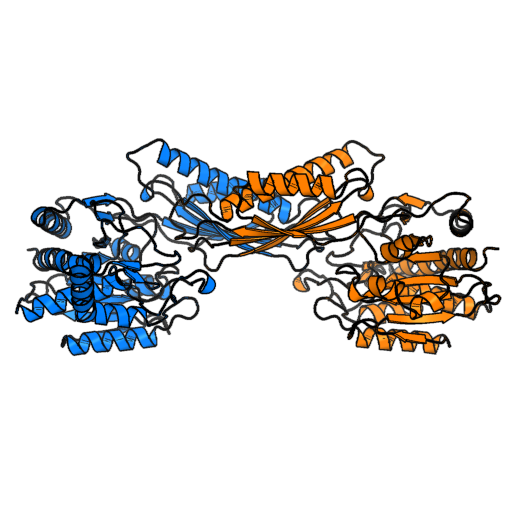8,29,10,63,25,34,64,52,31,49,45,57,42,45,29,54,52,45,26,52,51,52,38,51,73,69,69,56,83,40,39,21,21,39,35,43,34,39,30,28,42,45,82,76,71,8,62,64,18,44,52,51,38,67,73,34,70,71,43,60,71,55,40,67,51,34,34,42,26,69,47,46,52,18,67,44,80,40,29,41,31,22,34,33,47,22,26,56,37,38,38,35,38,43,30,42,27,49,48,16,41,18,43,51,86,70,72,65,21,15,44,61,26,47,52,45,38,52,47,52,53,48,50,51,23,48,54,32,52,49,52,46,70,75,32,85,86,51,51,70,24,63,35,44,27,56,31,60,9,32,36,36,36,43,87,44,60,56,30,29,27,51,39,35,34,39,28,32,14,27,19,42,14,85,88,54,54,72,66,60,50,51,53,50,52,52,50,42,40,52,74,25,69,40,66,57,47,77,48,69,48,88,53,74,84,48,72,55,38,69,88,44,84,88,28,64,56,46,50,37,35,53,48,37,37,52,74,67,70,53,50,70,45,79,42,45,30,34,44,70,61,59,54,50,53,48,29,62,74,69,35,45,39,38,20,50,30,69,30,43,64,27,74,76,35,53,68,31,69,69,15,45,36,42,51,65,48,52,54,50,26,21,55,53,47,36,49,33,51,55,38,46,31,50,60,131

Radius of gyration: 34.9 Å; Cα contacts (8 Å, |Δi|>4): 1885; chains: 2; bounding box: 52×108×85 Å

Foldseek 3Di:
DLVVLVVVQVVLVPDPLSVLLLVLLLQQLEPPNGPVVVVQVSVVVLLVVLPWDWDWDFPDPPKIKIKTKDAAPAAVDAAEEEEAESYFYDDDQVPFPDGQRNLDQDSQQWGHHGCQVRHSLRLSLVSLLSVVCVVVVHGFHHMYMYMYTYDFVPPCVSILLSVCVDVVVVVNRHQEYEAADFAAQALAWEKEQAAFWWKKKKKKAFADKDWQVDDDPGFQVQLVVQLCCLQVVQQVVQVVVCVVDVVDDLLQTKHKDWDDKDDDDDPGIRTRIIMTMITITHHPVDDPVRVVVSSVVSSVVSPHPMDMDMDDDDGFDGADQDPVDLLNVLLVVLCVVVVGHYDYDYGHHDGSCSSVRNVVRGYMHTFQHYSDDGAGVHHRDIGGSVSSVVRSVSCSSSVSRSSHGD/DVVVLVVVQVVLVPDPLSVLLLVLLLQQLEPPNGDVVVVQVSVVVLLVVLPWDKDWDFPDPPKIKIKTKDAAPAAVDAAEEEEAESYFYDDDQVPFPDGQNNLDQDSQQWGHHGCQVRHSLRLSLVSLLSVVCVVVVHGFHHMYMYMYTYDFVPPCVSILLSVCVDVVVVVNRHQEYEAADFAAQALAWEKEQAAFWWKKKKKKFFADKDWQVDDDPGFQVQLVVQLCCLQVVQQVVQVVVCVVDVVDDLLQTKHKDWDDKDDDDDPGIRTRIIMTMITITHHPVDDPVRVVVSSVVSSVVSPHPMDMDMDDDDGFDGADQDPVDLLNVLLVVLCVVVVGHYDYDYGHHDGSCSSVRNVVRGYMHTFQHYSDDGAGVHHRDIDGSVSSVVRSVSCSSSVNRSSHGD

Nearest PDB structures (foldseek):
  1q7l-assembly1_A  TM=9.817E-01  e=2.655E-21  Homo sapiens
  4ruh-assembly1_B  TM=7.398E-01  e=4.435E-24  Homo sapiens
  3dlj-assembly3_B  TM=7.151E-01  e=9.938E-23  Homo sapiens
  1ysj-assembly1_A  TM=7.054E-01  e=4.570E-18  Bacillus subtilis
  1ysj-assembly1_B  TM=6.997E-01  e=4.309E-18  Bacillus subtilis

Sequence (812 aa):
MECNQKTKFTEWENNKDIQIFRDYLKIPSVHPNVNYNECVEFLRNQADVLELPSKVVEINQGKPIVIITWLGTETEKKSILLNSHMDVVPVYPEKWTYPPFSAHMDEQGRIYGRGSQDMKCVGIQFLGVIRALKHEGRKLKRTLHVIFVPDEEIGGVLGMKDFVQSNYFRELNCGFAIDEGYASETDTFRLFYGERTLKPVHFTISGTPGHGSLLLPGTAGEKARKLIDKMMDFRQSEEQRLEANNELTVGDVTTVNLTMMSGGVQSNVIPPEFKLCFDVRIAHNITIEEFERLVDAWCEESGGGIKIDYGVYPFVESTKLDESNKYWVVFKQALQHMDLKVKPQILPGATDIRYIRELGIPAIGFSPMNKTPVLMHDHDEYLHADIFLKGIGIYKNIITAVANVKMECNQKTKFTEWENNKDIQIFRDYLKIPSVHPNVNYNECVEFLRNQADVLELPSKVVEINQGKPIVIITWLGTETEKKSILLNSHMDVVPVYPEKWTYPPFSAHMDEQGRIYGRGSQDMKCVGIQFLGVIRALKHEGRKLKRTLHVIFVPDEEIGGVLGMKDFVQSNYFRELNCGFAIDEGYASETDTFRLFYGERTLKPVHFTISGTPGHGSLLLPGTAGEKARKLIDKMMDFRQSEEQRLEANNELTVGDVTTVNLTMMSGGVQSNVIPPEFKLCFDVRIAHNITIEEFERLVDAWCEESGGGIKIDYGVYPFVESTKLDESNKYWVVFKQALQHMDLKVKPQILPGATDIRYIRELGIPAIGFSPMNKTPVLMHDHDEYLHADIFLKGIGIYKNIITAVANVK